Protein AF-A0A167TEV7-F1 (afdb_monomer_lite)

Radius of gyration: 37.81 Å; chains: 1; bounding box: 103×86×90 Å

Secondary structure (DSSP, 8-state):
-HHHHHHHHHHTSHHHHHHHHHHHHHHHHHHHHHSHHHHHHHHHTTTHHHHHHHHHH--SSHHHHHHHHHHHHHHHHHHHHHHHHHHHHHHTT-TT--HHHHHHHHHHHHHHHHHHHHHS-GGGHHHHHHHHHHHHHHHHHHHHHHHS--TT---SSHHHHHHHHHHHHHHHHHHHHHHTSS---HHHHHHHHHHHHHHHHHHHHHHHHHHHHHHHH--S----PPPTHHHHHHHHHHHHHHHHHHHHHHHHHGGGS--SSS---HHHHHHHHHHHHHHHHHHHHHHHHHHHS-HHHHHHHHHHH-TT-HHHHHHHHHHHHHHHHHHHHTPPEETTS-S-HHHHHHHHHHHHHTSTT--------HHHHTSHHHHHHHHHHHHHHHHHHHHHHHHHHHHHHH-EE--TTHHHHHHHHHTTS---SHHHHHHHHHHHHHHHHHHHHHHHHHHHHHHHHHHHHHHHHHHHHHHHHHSGGGGS-HHHHHHHHHHHHSSGGGTTTHHHHHHHH-HHHHHHHHH-GGGG-EEEEEPPP--------------------------HHHHHHHHHHHHHHHHHTTS-EEEEEES-S---HHHHHHHHHHGGGEEEEEEEEE-HHHHHHHHHHHHTS--TT--EEEEEESS-B---TTS-TT--TT--EEEEESB-GGGHHHHHTT-TT--EEEEEEEEE-SHHHHHHHHHHHHT-TT--EEEEEEEEE---TTPPPEE-TT--EEEEE-SS-GGGHHHHHHHEE-TT--EEEEE--SSS-----TT---B-TT--EEEE-SS----HHHHHHHHHH-TT-SEEEEEEEESS-TTTTTTT-TT--EEEEEEEE--SS---HHHHHHHHHHTT----EEEE-HHHHHSTT-HHHHHHTTTSEEEE----S--SS-------

Structure (mmCIF, N/CA/C/O backbone):
data_AF-A0A167TEV7-F1
#
_entry.id   AF-A0A167TEV7-F1
#
loop_
_atom_site.group_PDB
_atom_site.id
_atom_site.type_symbol
_atom_site.label_atom_id
_atom_site.label_alt_id
_atom_site.label_comp_id
_atom_site.label_asym_id
_atom_site.label_entity_id
_atom_site.label_seq_id
_atom_site.pdbx_PDB_ins_code
_atom_site.Cartn_x
_atom_site.Cartn_y
_atom_site.Cartn_z
_atom_site.occupancy
_atom_site.B_iso_or_equiv
_atom_site.auth_seq_id
_atom_site.auth_comp_id
_atom_site.auth_asym_id
_atom_site.auth_atom_id
_atom_site.pdbx_PDB_model_num
ATOM 1 N N . MET A 1 1 ? -13.419 39.883 -12.873 1.00 56.34 1 MET A N 1
ATOM 2 C CA . MET A 1 1 ? -12.266 40.357 -12.067 1.00 56.34 1 MET A CA 1
ATOM 3 C C . MET A 1 1 ? -11.709 39.266 -11.154 1.00 56.34 1 MET A C 1
ATOM 5 O O . MET A 1 1 ? -10.495 39.122 -11.140 1.00 56.34 1 MET A O 1
ATOM 9 N N . ASN A 1 2 ? -12.540 38.443 -10.498 1.00 74.56 2 ASN A N 1
ATOM 10 C CA . ASN A 1 2 ? -12.058 37.333 -9.655 1.00 74.56 2 ASN A CA 1
ATOM 11 C C . ASN A 1 2 ? -11.224 36.300 -10.434 1.00 74.56 2 ASN A C 1
ATOM 13 O O . ASN A 1 2 ? -10.130 35.980 -9.996 1.00 74.56 2 ASN A O 1
ATOM 17 N N . ASN A 1 3 ? -11.634 35.889 -11.641 1.00 79.00 3 ASN A N 1
ATOM 18 C CA . ASN A 1 3 ? -10.860 34.913 -12.432 1.00 79.00 3 ASN A CA 1
ATOM 19 C C . ASN A 1 3 ? -9.479 35.439 -12.858 1.00 79.00 3 ASN A C 1
ATOM 21 O O . ASN A 1 3 ? -8.510 34.694 -12.834 1.00 79.00 3 ASN A O 1
ATOM 25 N N . MET A 1 4 ? -9.354 36.732 -13.187 1.00 81.81 4 MET A N 1
ATOM 26 C CA . MET A 1 4 ? -8.047 37.344 -13.484 1.00 81.81 4 MET A CA 1
ATOM 27 C C . MET A 1 4 ? -7.171 37.455 -12.233 1.00 81.81 4 MET A C 1
ATOM 29 O O . MET A 1 4 ? -5.956 37.326 -12.329 1.00 81.81 4 MET A O 1
ATOM 33 N N . HIS A 1 5 ? -7.773 37.685 -11.063 1.00 84.69 5 HIS A N 1
ATOM 34 C CA . HIS A 1 5 ? -7.054 37.694 -9.793 1.00 84.69 5 HIS A CA 1
ATOM 35 C C . HIS A 1 5 ? -6.589 36.287 -9.395 1.00 84.69 5 HIS A C 1
ATOM 37 O O . HIS A 1 5 ? -5.429 36.129 -9.034 1.00 84.69 5 HIS A O 1
ATOM 43 N N . HIS A 1 6 ? -7.441 35.267 -9.542 1.00 84.00 6 HIS A N 1
ATOM 44 C CA . HIS A 1 6 ? -7.074 33.865 -9.333 1.00 84.00 6 HIS A CA 1
ATOM 45 C C . HIS A 1 6 ? -5.995 33.411 -10.316 1.00 84.00 6 HIS A C 1
ATOM 47 O O . HIS A 1 6 ? -5.009 32.834 -9.881 1.00 84.00 6 HIS A O 1
ATOM 53 N N . LEU A 1 7 ? -6.104 33.761 -11.603 1.00 84.50 7 LEU A N 1
ATOM 54 C CA . LEU A 1 7 ? -5.058 33.498 -12.596 1.00 84.50 7 LEU A CA 1
ATOM 55 C C . LEU A 1 7 ? -3.740 34.198 -12.226 1.00 84.50 7 LEU A C 1
ATOM 57 O O . LEU A 1 7 ? -2.669 33.618 -12.349 1.00 84.50 7 LEU A O 1
ATOM 61 N N . TRP A 1 8 ? -3.798 35.442 -11.744 1.00 85.06 8 TRP A N 1
ATOM 62 C CA . TRP A 1 8 ? -2.609 36.182 -11.317 1.00 85.06 8 TRP A CA 1
ATOM 63 C C . TRP A 1 8 ? -1.973 35.615 -10.041 1.00 85.06 8 TRP A C 1
ATOM 65 O O . TRP A 1 8 ? -0.748 35.590 -9.929 1.00 85.06 8 TRP A O 1
ATOM 75 N N . LEU A 1 9 ? -2.782 35.153 -9.084 1.00 83.56 9 LEU A N 1
ATOM 76 C CA . LEU A 1 9 ? -2.308 34.437 -7.900 1.00 83.56 9 LEU A CA 1
ATOM 77 C C . LEU A 1 9 ? -1.703 33.084 -8.289 1.00 83.56 9 LEU A C 1
ATOM 79 O O . LEU A 1 9 ? -0.619 32.755 -7.813 1.00 83.56 9 LEU A O 1
ATOM 83 N N . TRP A 1 10 ? -2.348 32.358 -9.205 1.00 86.25 10 TRP A N 1
ATOM 84 C CA . TRP A 1 10 ? -1.873 31.086 -9.742 1.00 86.25 10 TRP A CA 1
ATOM 85 C C . TRP A 1 10 ? -0.537 31.248 -10.473 1.00 86.25 10 TRP A C 1
ATOM 87 O O . TRP A 1 10 ? 0.411 30.544 -10.152 1.00 86.25 10 TRP A O 1
ATOM 97 N N . LEU A 1 11 ? -0.386 32.255 -11.343 1.00 82.50 11 LEU A N 1
ATOM 98 C CA . LEU A 1 11 ? 0.882 32.566 -12.027 1.00 82.50 11 LEU A CA 1
ATOM 99 C C . LEU A 1 11 ? 2.032 32.907 -11.066 1.00 82.50 11 LEU A C 1
ATOM 101 O O . LEU A 1 11 ? 3.195 32.840 -11.452 1.00 82.50 11 LEU A O 1
ATOM 105 N N . LYS A 1 12 ? 1.726 33.303 -9.826 1.00 81.06 12 LYS A N 1
ATOM 106 C CA . LYS A 1 12 ? 2.720 33.582 -8.780 1.00 81.06 12 LYS A CA 1
ATOM 107 C C . LYS A 1 12 ? 3.063 32.372 -7.914 1.00 81.06 12 LYS A C 1
ATOM 109 O O . LYS A 1 12 ? 3.957 32.490 -7.072 1.00 81.06 12 LYS A O 1
ATOM 114 N N . THR A 1 13 ? 2.375 31.246 -8.085 1.00 82.50 13 THR A N 1
ATOM 115 C CA . THR A 1 13 ? 2.728 29.998 -7.401 1.00 82.50 13 THR A CA 1
ATOM 116 C C . THR A 1 13 ? 4.097 29.506 -7.873 1.00 82.50 13 THR A C 1
ATOM 118 O O . THR A 1 13 ? 4.538 29.796 -8.989 1.00 82.50 13 THR A O 1
ATOM 121 N N . ALA A 1 14 ? 4.806 28.789 -6.997 1.00 77.88 14 ALA A N 1
ATOM 122 C CA . ALA A 1 14 ? 6.117 28.236 -7.330 1.00 77.88 14 ALA A CA 1
ATOM 123 C C . ALA A 1 14 ? 6.020 27.208 -8.472 1.00 77.88 14 ALA A C 1
ATOM 125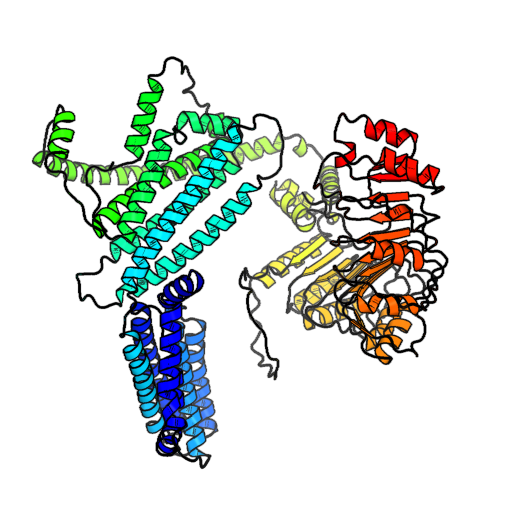 O O . ALA A 1 14 ? 6.886 27.196 -9.343 1.00 77.88 14 ALA A O 1
ATOM 126 N N . GLU A 1 15 ? 4.938 26.428 -8.497 1.00 83.56 15 GLU A N 1
ATOM 127 C CA . GLU A 1 15 ? 4.627 25.420 -9.515 1.00 83.56 15 GLU A CA 1
ATOM 128 C C . GLU A 1 15 ? 4.415 26.052 -10.895 1.00 83.56 15 GLU A C 1
ATOM 130 O O . GLU A 1 15 ? 5.124 25.712 -11.837 1.00 83.56 15 GLU A O 1
ATOM 135 N N . ALA A 1 16 ? 3.532 27.051 -11.021 1.00 85.88 16 ALA A N 1
ATOM 136 C CA . ALA A 1 16 ? 3.287 27.704 -12.310 1.00 85.88 16 ALA A CA 1
ATOM 137 C C . ALA A 1 16 ? 4.548 28.396 -12.860 1.00 85.88 16 ALA A C 1
ATOM 139 O O . ALA A 1 16 ? 4.860 28.302 -14.051 1.00 85.88 16 ALA A O 1
ATOM 140 N N . MET A 1 17 ? 5.314 29.064 -11.988 1.00 84.25 17 MET A N 1
ATOM 141 C CA . MET A 1 17 ? 6.595 29.668 -12.366 1.00 84.25 17 MET A CA 1
ATOM 142 C C . MET A 1 17 ? 7.632 28.623 -12.787 1.00 84.25 17 MET A C 1
ATOM 144 O O . MET A 1 17 ? 8.412 28.881 -13.706 1.00 84.25 17 MET A O 1
ATOM 148 N N . PHE A 1 18 ? 7.655 27.460 -12.136 1.00 87.62 18 PHE A N 1
ATOM 149 C CA . PHE A 1 18 ? 8.517 26.344 -12.509 1.00 87.62 18 PHE A CA 1
ATOM 150 C C . PHE A 1 18 ? 8.139 25.784 -13.884 1.00 87.62 18 PHE A C 1
ATOM 152 O O . PHE A 1 18 ? 9.013 25.681 -14.744 1.00 87.62 18 PHE A O 1
ATOM 159 N N . THR A 1 19 ? 6.854 25.535 -14.146 1.00 89.81 19 THR A N 1
ATOM 160 C CA . THR A 1 19 ? 6.368 25.046 -15.445 1.00 89.81 19 THR A CA 1
ATOM 161 C C . THR A 1 19 ? 6.716 26.011 -16.577 1.00 89.81 19 THR A C 1
ATOM 163 O O . THR A 1 19 ? 7.250 25.597 -17.605 1.00 89.81 19 THR A O 1
ATOM 166 N N . LEU A 1 20 ? 6.520 27.321 -16.382 1.00 89.25 20 LEU A N 1
ATOM 167 C CA . LEU A 1 20 ? 6.905 28.328 -17.379 1.00 89.25 20 LEU A CA 1
ATOM 168 C C . LEU A 1 20 ? 8.413 28.316 -17.674 1.00 89.25 20 LEU A C 1
ATOM 170 O O . LEU A 1 20 ? 8.819 28.405 -18.835 1.00 89.25 20 LEU A O 1
ATOM 174 N N . LYS A 1 21 ? 9.254 28.174 -16.642 1.00 89.31 21 LYS A N 1
ATOM 175 C CA . LYS A 1 21 ? 10.709 28.026 -16.804 1.00 89.31 21 LYS A CA 1
ATOM 176 C C . LYS A 1 21 ? 11.078 26.732 -17.531 1.00 89.31 21 LYS A C 1
ATOM 178 O O . LYS A 1 21 ? 11.963 26.758 -18.385 1.00 89.31 21 LYS A O 1
ATOM 183 N N . TYR A 1 22 ? 10.388 25.634 -17.229 1.00 91.44 22 TYR A N 1
ATOM 184 C CA . TYR A 1 22 ? 10.632 24.313 -17.814 1.00 91.44 22 TYR A CA 1
ATOM 185 C C . TYR A 1 22 ? 10.370 24.344 -19.317 1.00 91.44 22 TYR A C 1
ATOM 187 O O . TYR A 1 22 ? 11.212 23.945 -20.128 1.00 91.44 22 TYR A O 1
ATOM 195 N N . VAL A 1 23 ? 9.226 24.920 -19.689 1.00 93.06 23 VAL A N 1
ATOM 196 C CA . VAL A 1 23 ? 8.824 25.150 -21.075 1.00 93.06 23 VAL A CA 1
ATOM 197 C C . VAL A 1 23 ? 9.833 26.058 -21.782 1.00 93.06 23 VAL A C 1
ATOM 199 O O . VAL A 1 23 ? 10.303 25.728 -22.871 1.00 93.06 23 VAL A O 1
ATOM 202 N N . PHE A 1 24 ? 10.237 27.165 -21.153 1.00 93.06 24 PHE A N 1
ATOM 203 C CA . PHE A 1 24 ? 11.207 28.093 -21.734 1.00 93.06 24 PHE A CA 1
ATOM 204 C C . PHE A 1 24 ? 12.566 27.436 -22.028 1.00 93.06 24 PHE A C 1
ATOM 206 O O . PHE A 1 24 ? 13.077 27.580 -23.139 1.00 93.06 24 PHE A O 1
ATOM 213 N N . VAL A 1 25 ? 13.144 26.693 -21.074 1.00 93.00 25 VAL A N 1
ATOM 214 C CA . VAL A 1 25 ? 14.423 25.973 -21.267 1.00 93.00 25 VAL A CA 1
ATOM 215 C C . VAL A 1 25 ? 14.305 24.943 -22.383 1.00 93.00 25 VAL A C 1
ATOM 217 O O . VAL A 1 25 ? 15.200 24.848 -23.226 1.00 93.00 25 VAL A O 1
ATOM 220 N N . SER A 1 26 ? 13.194 24.204 -22.408 1.00 93.38 26 SER A N 1
ATOM 221 C CA . SER A 1 26 ? 12.933 23.176 -23.416 1.00 93.38 26 SER A CA 1
ATOM 222 C C . SER A 1 26 ? 12.917 23.783 -24.817 1.00 93.38 26 SER A C 1
ATOM 224 O O . SER A 1 26 ? 13.667 23.342 -25.687 1.00 93.38 26 SER A O 1
ATOM 226 N N . PHE A 1 27 ? 12.164 24.869 -25.023 1.00 94.12 27 PHE A N 1
ATOM 227 C CA . PHE A 1 27 ? 12.152 25.577 -26.303 1.00 94.12 27 PHE A CA 1
ATOM 228 C C . PHE A 1 27 ? 13.515 26.186 -26.649 1.00 94.12 27 PHE A C 1
ATOM 230 O O . PHE A 1 27 ? 13.958 26.069 -27.791 1.00 94.12 27 PHE A O 1
ATOM 237 N N . ALA A 1 28 ? 14.209 26.796 -25.686 1.00 92.69 28 ALA A N 1
ATOM 238 C CA . ALA A 1 28 ? 15.510 27.422 -25.918 1.00 92.69 28 ALA A CA 1
ATOM 239 C C . ALA A 1 28 ? 16.576 26.418 -26.392 1.00 92.69 28 ALA A C 1
ATOM 241 O O . ALA A 1 28 ? 17.343 26.727 -27.305 1.00 92.69 28 ALA A O 1
ATOM 242 N N . LEU A 1 29 ? 16.610 25.214 -25.809 1.00 92.06 29 LEU A N 1
ATOM 243 C CA . LEU A 1 29 ? 17.547 24.152 -26.195 1.00 92.06 29 LEU A CA 1
ATOM 244 C C . LEU A 1 29 ? 17.090 23.355 -27.421 1.00 92.06 29 LEU A C 1
ATOM 246 O O . LEU A 1 29 ? 17.926 22.757 -28.098 1.00 92.06 29 LEU A O 1
ATOM 250 N N . TRP A 1 30 ? 15.795 23.360 -27.734 1.00 94.38 30 TRP A N 1
ATOM 251 C CA . TRP A 1 30 ? 15.244 22.696 -28.913 1.00 94.38 30 TRP A CA 1
ATOM 252 C C . TRP A 1 30 ? 15.370 23.534 -30.193 1.00 94.38 30 TRP A C 1
ATOM 254 O O . TRP A 1 30 ? 15.680 22.984 -31.248 1.00 94.38 30 TRP A O 1
ATOM 264 N N . LEU A 1 31 ? 15.202 24.860 -30.118 1.00 93.81 31 LEU A N 1
ATOM 265 C CA . LEU A 1 31 ? 15.232 25.785 -31.266 1.00 93.81 31 LEU A CA 1
ATOM 266 C C . LEU A 1 31 ? 16.413 25.583 -32.244 1.00 93.81 31 LEU A C 1
ATOM 268 O O . LEU A 1 31 ? 16.182 25.623 -33.457 1.00 93.81 31 LEU A O 1
ATOM 272 N N . PRO A 1 32 ? 17.662 25.322 -31.793 1.00 93.06 32 PRO A N 1
ATOM 273 C CA . PRO A 1 32 ? 18.781 25.071 -32.700 1.00 93.06 32 PRO A CA 1
ATOM 274 C C . PRO A 1 32 ? 18.592 23.868 -33.634 1.00 93.06 32 PRO A C 1
ATOM 276 O O . PRO A 1 32 ? 19.215 23.851 -34.696 1.00 93.06 32 PRO A O 1
ATOM 279 N N . SER A 1 33 ? 17.745 22.896 -33.273 1.00 91.12 33 SER A N 1
ATOM 280 C CA . SER A 1 33 ? 17.428 21.726 -34.107 1.00 91.12 33 SER A CA 1
ATOM 281 C C . SER A 1 33 ? 16.562 22.071 -35.324 1.00 91.12 33 SER A C 1
ATOM 283 O O . SER A 1 33 ? 16.681 21.426 -36.362 1.00 91.12 33 SER A O 1
ATOM 285 N N . VAL A 1 34 ? 15.741 23.123 -35.225 1.00 93.62 34 VAL A N 1
ATOM 286 C CA . VAL A 1 34 ? 14.742 23.497 -36.242 1.00 93.62 34 VAL A CA 1
ATOM 287 C C . VAL A 1 34 ? 15.304 24.495 -37.252 1.00 93.62 34 VAL A C 1
ATOM 289 O O . VAL A 1 34 ? 14.965 24.465 -38.436 1.00 93.62 34 VAL A O 1
ATOM 292 N N . PHE A 1 35 ? 16.181 25.405 -36.818 1.00 93.38 35 PHE A N 1
ATOM 293 C CA . PHE A 1 35 ? 16.745 26.400 -37.726 1.00 93.38 35 PHE A CA 1
ATOM 294 C C . PHE A 1 35 ? 17.768 25.772 -38.676 1.00 93.38 35 PHE A C 1
ATOM 296 O O . PHE A 1 35 ? 18.812 25.285 -38.250 1.00 93.38 35 PHE A O 1
ATOM 303 N N . TYR A 1 36 ? 17.530 25.897 -39.985 1.00 90.06 36 TYR A N 1
ATOM 304 C CA . TYR A 1 36 ? 18.370 25.320 -41.047 1.00 90.06 36 TYR A CA 1
ATOM 305 C C . TYR A 1 36 ? 19.882 25.574 -40.875 1.00 90.06 36 TYR A C 1
ATOM 307 O O . TYR A 1 36 ? 20.698 24.700 -41.151 1.00 90.06 36 TYR A O 1
ATOM 315 N N . LYS A 1 37 ? 20.275 26.759 -40.380 1.00 92.69 37 LYS A N 1
ATOM 316 C CA . LYS A 1 37 ? 21.691 27.128 -40.183 1.00 92.69 37 LYS A CA 1
ATOM 317 C C . LYS A 1 37 ? 22.358 26.448 -38.980 1.00 92.69 37 LYS A C 1
ATOM 319 O O . LYS A 1 37 ? 23.577 26.321 -38.979 1.00 92.69 37 LYS A O 1
ATOM 324 N N . THR A 1 38 ? 21.596 26.051 -37.962 1.00 92.19 38 THR A N 1
ATOM 325 C CA . THR A 1 38 ? 22.115 25.449 -36.719 1.00 92.19 38 THR A CA 1
ATOM 326 C C . THR A 1 38 ? 21.784 23.963 -36.593 1.00 92.19 38 THR A C 1
ATOM 328 O O . THR A 1 38 ? 22.459 23.267 -35.837 1.00 92.19 38 THR A O 1
ATOM 331 N N . ALA A 1 39 ? 20.819 23.459 -37.369 1.00 88.94 39 ALA A N 1
ATOM 332 C CA . ALA A 1 39 ? 20.361 22.073 -37.329 1.00 88.94 39 ALA A CA 1
ATOM 333 C C . ALA A 1 39 ? 21.509 21.077 -37.545 1.00 88.94 39 ALA A C 1
ATOM 335 O O . ALA A 1 39 ? 21.664 20.135 -36.773 1.00 88.94 39 ALA A O 1
ATOM 336 N N . HIS A 1 40 ? 22.384 21.328 -38.528 1.00 88.56 40 HIS A N 1
ATOM 337 C CA . HIS A 1 40 ? 23.545 20.466 -38.777 1.00 88.56 40 HIS A CA 1
ATOM 338 C C . HIS A 1 40 ? 24.451 20.338 -37.541 1.00 88.56 40 HIS A C 1
ATOM 340 O O . HIS A 1 40 ? 24.866 19.236 -37.197 1.00 88.56 40 HIS A O 1
ATOM 346 N N . PHE A 1 41 ? 24.736 21.447 -36.847 1.00 88.88 41 PHE A N 1
ATOM 347 C CA . PHE A 1 41 ? 25.534 21.425 -35.617 1.00 88.88 41 PHE A CA 1
ATOM 348 C C . PHE A 1 41 ? 24.829 20.640 -34.502 1.00 88.88 41 PHE A C 1
ATOM 350 O O . PHE A 1 41 ? 25.451 19.802 -33.855 1.00 88.88 41 PHE A O 1
ATOM 357 N N . TYR A 1 42 ? 23.525 20.863 -34.321 1.00 90.31 42 TYR A N 1
ATOM 358 C CA . TYR A 1 42 ? 22.730 20.178 -33.304 1.00 90.31 42 TYR A CA 1
ATOM 359 C C . TYR A 1 42 ? 22.721 18.654 -33.493 1.00 90.31 42 TYR A C 1
ATOM 361 O O . TYR A 1 42 ? 22.939 17.916 -32.533 1.00 90.31 42 TYR A O 1
ATOM 369 N N . TYR A 1 43 ? 22.511 18.168 -34.720 1.00 87.50 43 TYR A N 1
ATOM 370 C CA . TYR A 1 43 ? 22.498 16.729 -35.004 1.00 87.50 43 TYR A CA 1
ATOM 371 C C . TYR A 1 43 ? 23.897 16.102 -34.978 1.00 87.50 43 TYR A C 1
ATOM 373 O O . TYR A 1 43 ? 24.037 14.976 -34.496 1.00 87.50 43 TYR A O 1
ATOM 381 N N . ALA A 1 44 ? 24.929 16.824 -35.433 1.00 84.62 44 ALA A N 1
ATOM 382 C CA . ALA A 1 44 ? 26.311 16.346 -35.409 1.00 84.62 44 ALA A CA 1
ATOM 383 C C . ALA A 1 44 ? 26.857 16.183 -33.980 1.00 84.62 44 ALA A C 1
ATOM 385 O O . ALA A 1 44 ? 27.541 15.207 -33.692 1.00 84.62 44 ALA A O 1
ATOM 386 N N . GLU A 1 45 ? 26.523 17.103 -33.072 1.00 85.94 45 GLU A N 1
ATOM 387 C CA . GLU A 1 45 ? 26.963 17.052 -31.670 1.00 85.94 45 GLU A CA 1
ATOM 388 C C . GLU A 1 45 ? 25.914 16.441 -30.726 1.00 85.94 45 GLU A C 1
ATOM 390 O O . GLU A 1 45 ? 26.046 16.538 -29.510 1.00 85.94 45 GLU A O 1
ATOM 395 N N . LYS A 1 46 ? 24.865 15.802 -31.265 1.00 87.12 46 LYS A N 1
ATOM 396 C CA . LYS A 1 46 ? 23.792 15.144 -30.492 1.00 87.12 46 LYS A CA 1
ATOM 397 C C . LYS A 1 46 ? 23.188 16.051 -29.403 1.00 87.12 46 LYS A C 1
ATOM 399 O O . LYS A 1 46 ? 22.969 15.623 -28.268 1.00 87.12 46 LYS A O 1
ATOM 404 N N . GLY A 1 47 ? 22.865 17.293 -29.769 1.00 87.56 47 GLY A N 1
ATOM 405 C CA . GLY A 1 47 ? 22.350 18.339 -28.875 1.00 87.56 47 GLY A CA 1
ATOM 406 C C . GLY A 1 47 ? 21.070 17.979 -28.107 1.00 87.56 47 GLY A C 1
ATOM 407 O O . GLY A 1 47 ? 20.795 18.590 -27.076 1.00 87.56 47 GLY A O 1
ATOM 408 N N . LEU A 1 48 ? 20.336 16.945 -28.538 1.00 90.56 48 LEU A N 1
ATOM 409 C CA . LEU A 1 48 ? 19.194 16.373 -27.813 1.00 90.56 48 LEU A CA 1
ATOM 410 C C . LEU A 1 48 ? 19.554 15.984 -26.376 1.00 90.56 48 LEU A C 1
ATOM 412 O O . LEU A 1 48 ? 18.777 16.223 -25.457 1.00 90.56 48 LEU A O 1
ATOM 416 N N . TRP A 1 49 ? 20.759 15.460 -26.152 1.00 88.44 49 TRP A N 1
ATOM 417 C CA . TRP A 1 49 ? 21.187 15.091 -24.806 1.00 88.44 49 TRP A CA 1
ATOM 418 C C . TRP A 1 49 ? 21.360 16.301 -23.891 1.00 88.44 49 TRP A C 1
ATOM 420 O O . TRP A 1 49 ? 21.064 16.191 -22.709 1.00 88.44 49 TRP A O 1
ATOM 430 N N . ALA A 1 50 ? 21.757 17.470 -24.405 1.00 92.06 50 ALA A N 1
ATOM 431 C CA . ALA A 1 50 ? 21.785 18.684 -23.586 1.00 92.06 50 ALA A CA 1
ATOM 432 C C . ALA A 1 50 ? 20.370 19.109 -23.151 1.00 92.06 50 ALA A C 1
ATOM 434 O O . ALA A 1 50 ? 20.198 19.571 -22.025 1.00 92.06 50 ALA A O 1
ATOM 435 N N . LEU A 1 51 ? 19.357 18.905 -24.002 1.00 93.44 51 LEU A N 1
ATOM 436 C CA . LEU A 1 51 ? 17.952 19.154 -23.666 1.00 93.44 51 LEU A CA 1
ATOM 437 C C . LEU A 1 51 ? 17.450 18.184 -22.590 1.00 93.44 51 LEU A C 1
ATOM 439 O O . LEU A 1 51 ? 16.957 18.642 -21.560 1.00 93.44 51 LEU A O 1
ATOM 443 N N . ILE A 1 52 ? 17.656 16.874 -22.781 1.00 91.00 52 ILE A N 1
ATOM 444 C CA . ILE A 1 52 ? 17.294 15.839 -21.793 1.00 91.00 52 ILE A CA 1
ATOM 445 C C . ILE A 1 52 ? 17.962 16.146 -20.448 1.00 91.00 52 ILE A C 1
ATOM 447 O O . ILE A 1 52 ? 17.336 16.079 -19.390 1.00 91.00 52 ILE A O 1
ATOM 451 N N . MET A 1 53 ? 19.236 16.545 -20.476 1.00 91.06 53 MET A N 1
ATOM 452 C CA . MET A 1 53 ? 19.973 16.886 -19.264 1.00 91.06 53 MET A CA 1
ATOM 453 C C . MET A 1 53 ? 19.452 18.150 -18.586 1.00 91.06 53 MET A C 1
ATOM 455 O O . MET A 1 53 ? 19.406 18.191 -17.359 1.00 91.06 53 MET A O 1
ATOM 459 N N . ALA A 1 54 ? 19.034 19.168 -19.335 1.00 92.31 54 ALA A N 1
ATOM 460 C CA . ALA A 1 54 ? 18.465 20.374 -18.745 1.00 92.31 54 ALA A CA 1
ATOM 461 C C . ALA A 1 54 ? 17.114 20.110 -18.071 1.00 92.31 54 ALA A C 1
ATOM 463 O O . ALA A 1 54 ? 16.901 20.565 -16.947 1.00 92.31 54 ALA A O 1
ATOM 464 N N . GLN A 1 55 ? 16.248 19.338 -18.732 1.00 91.00 55 GLN A N 1
ATOM 465 C CA . GLN A 1 55 ? 14.922 18.961 -18.243 1.00 91.00 55 GLN A CA 1
ATOM 466 C C . GLN A 1 55 ? 15.005 18.107 -16.986 1.00 91.00 55 GLN A C 1
ATOM 468 O O . GLN A 1 55 ? 14.435 18.450 -15.956 1.00 91.00 55 GLN A O 1
ATOM 473 N N . THR A 1 56 ? 15.781 17.028 -17.049 1.00 88.12 56 THR A N 1
ATOM 474 C CA . THR A 1 56 ? 15.892 16.104 -15.922 1.00 88.12 56 THR A CA 1
ATOM 475 C C . THR A 1 56 ? 16.596 16.743 -14.721 1.00 88.12 56 THR A C 1
ATOM 477 O O . THR A 1 56 ? 16.372 16.300 -13.604 1.00 88.12 56 THR A O 1
ATOM 480 N N . THR A 1 57 ? 17.462 17.751 -14.913 1.00 87.00 57 THR A N 1
ATOM 481 C CA . THR A 1 57 ? 18.219 18.403 -13.817 1.00 87.00 57 THR A CA 1
ATOM 482 C C . THR A 1 57 ? 17.456 19.574 -13.189 1.00 87.00 57 THR A C 1
ATOM 484 O O . THR A 1 57 ? 17.884 20.114 -12.169 1.00 87.00 57 THR A O 1
ATOM 487 N N . MET A 1 58 ? 16.338 20.000 -13.782 1.00 87.44 58 MET A N 1
ATOM 488 C CA . MET A 1 58 ? 15.554 21.111 -13.254 1.00 87.44 58 MET A CA 1
ATOM 489 C C . MET A 1 58 ? 14.716 20.661 -12.058 1.00 87.44 58 MET A C 1
ATOM 491 O O . MET A 1 58 ? 14.045 19.639 -12.119 1.00 87.44 58 MET A O 1
ATOM 495 N N . ASN A 1 59 ? 14.739 21.440 -10.979 1.00 87.12 59 ASN A N 1
ATOM 496 C CA . ASN A 1 59 ? 13.941 21.181 -9.783 1.00 87.12 59 ASN A CA 1
ATOM 497 C C . ASN A 1 59 ? 13.364 22.502 -9.241 1.00 87.12 59 ASN A C 1
ATOM 499 O O . ASN A 1 59 ? 13.898 23.568 -9.552 1.00 87.12 59 ASN A O 1
ATOM 503 N N . ILE A 1 60 ? 12.270 22.444 -8.475 1.00 85.56 60 ILE A N 1
ATOM 504 C CA . ILE A 1 60 ? 11.518 23.609 -7.974 1.00 85.56 60 ILE A CA 1
ATOM 505 C C . ILE A 1 60 ? 12.319 24.389 -6.927 1.00 85.56 60 ILE A C 1
ATOM 507 O O . ILE A 1 60 ? 12.193 25.612 -6.846 1.00 85.56 60 ILE A O 1
ATOM 511 N N . TYR A 1 61 ? 13.157 23.727 -6.129 1.00 84.06 61 TYR A N 1
ATOM 512 C CA . TYR A 1 61 ? 13.961 24.379 -5.094 1.00 84.06 61 TYR A CA 1
ATOM 513 C C . TYR A 1 61 ? 15.437 24.464 -5.485 1.00 84.06 61 TYR A C 1
ATOM 515 O O . TYR A 1 61 ? 16.030 23.519 -6.005 1.00 84.06 61 TYR A O 1
ATOM 523 N N . ALA A 1 62 ? 16.056 25.613 -5.195 1.00 82.19 62 ALA A N 1
ATOM 524 C CA . ALA A 1 62 ? 17.457 25.859 -5.537 1.00 82.19 62 ALA A CA 1
ATOM 525 C C . ALA A 1 62 ? 18.436 24.915 -4.809 1.00 82.19 62 ALA A C 1
ATOM 527 O O . ALA A 1 62 ? 19.449 24.528 -5.389 1.00 82.19 62 ALA A O 1
ATOM 528 N N . SER A 1 63 ? 18.142 24.530 -3.560 1.00 82.06 63 SER A N 1
ATOM 529 C CA . SER A 1 63 ? 18.927 23.549 -2.792 1.00 82.06 63 SER A CA 1
ATOM 530 C C . SER A 1 63 ? 19.000 22.203 -3.507 1.00 82.06 63 SER A C 1
ATOM 532 O O . SER A 1 63 ? 20.083 21.657 -3.720 1.00 82.06 63 SER A O 1
ATOM 534 N N . ASP A 1 64 ? 17.841 21.718 -3.940 1.00 84.25 64 ASP A N 1
ATOM 535 C CA . ASP A 1 64 ? 17.675 20.394 -4.524 1.00 84.25 64 ASP A CA 1
ATOM 536 C C . ASP A 1 64 ? 18.288 20.361 -5.916 1.00 84.25 64 ASP A C 1
ATOM 538 O O . ASP A 1 64 ? 18.903 19.373 -6.307 1.00 84.25 64 ASP A O 1
ATOM 542 N N . GLN A 1 65 ? 18.181 21.463 -6.660 1.00 85.94 65 GLN A N 1
ATOM 543 C CA . GLN A 1 65 ? 18.843 21.609 -7.947 1.00 85.94 65 GLN A CA 1
ATOM 544 C C . GLN A 1 65 ? 20.374 21.591 -7.816 1.00 85.94 65 GLN A C 1
ATOM 546 O O . GLN A 1 65 ? 21.039 20.943 -8.621 1.00 85.94 65 GLN A O 1
ATOM 551 N N . ILE A 1 66 ? 20.951 22.263 -6.810 1.00 86.19 66 ILE A N 1
ATOM 552 C CA . ILE A 1 66 ? 22.407 22.253 -6.573 1.00 86.19 66 ILE A CA 1
ATOM 553 C C . ILE A 1 66 ? 22.879 20.845 -6.203 1.00 86.19 66 ILE A C 1
ATOM 555 O O . ILE A 1 66 ? 23.871 20.366 -6.755 1.00 86.19 66 ILE A O 1
ATOM 559 N N . PHE A 1 67 ? 22.164 20.167 -5.304 1.00 86.50 67 PHE A N 1
ATOM 560 C CA . PHE A 1 67 ? 22.481 18.792 -4.930 1.00 86.50 67 PHE A CA 1
ATOM 561 C C . PHE A 1 67 ? 22.393 17.842 -6.134 1.00 86.50 67 PHE A C 1
ATOM 563 O O . PHE A 1 67 ? 23.352 17.123 -6.429 1.00 86.50 67 PHE A O 1
ATOM 570 N N . ASN A 1 68 ? 21.292 17.906 -6.891 1.00 86.19 68 ASN A N 1
ATOM 571 C CA . ASN A 1 68 ? 21.097 17.100 -8.095 1.00 86.19 68 ASN A CA 1
ATOM 572 C C . ASN A 1 68 ? 22.161 17.387 -9.159 1.00 86.19 68 ASN A C 1
ATOM 574 O O . ASN A 1 68 ? 22.649 16.465 -9.806 1.00 86.19 68 ASN A O 1
ATOM 578 N N . TYR A 1 69 ? 22.573 18.642 -9.320 1.00 87.62 69 TYR A N 1
ATOM 579 C CA . TYR A 1 69 ? 23.666 19.001 -10.215 1.00 87.62 69 TYR A CA 1
ATOM 580 C C . TYR A 1 69 ? 24.976 18.300 -9.830 1.00 87.62 69 TYR A C 1
ATOM 582 O O . TYR A 1 69 ? 25.622 17.686 -10.681 1.00 87.62 69 TYR A O 1
ATOM 590 N N . VAL A 1 70 ? 25.349 18.342 -8.547 1.00 89.25 70 VAL A N 1
ATOM 591 C CA . VAL A 1 70 ? 26.578 17.710 -8.046 1.00 89.25 70 VAL A CA 1
ATOM 592 C C . VAL A 1 70 ? 26.521 16.193 -8.212 1.00 89.25 70 VAL A C 1
ATOM 594 O O . VAL A 1 70 ? 27.460 15.613 -8.761 1.00 89.25 70 VAL A O 1
ATOM 597 N N . ILE A 1 71 ? 25.427 15.543 -7.798 1.00 90.06 71 ILE A N 1
ATOM 598 C CA . ILE A 1 71 ? 25.331 14.078 -7.854 1.00 90.06 71 ILE A CA 1
ATOM 599 C C . ILE A 1 71 ? 25.328 13.560 -9.295 1.00 90.06 71 ILE A C 1
ATOM 601 O O . ILE A 1 71 ? 25.959 12.548 -9.596 1.00 90.06 71 ILE A O 1
ATOM 605 N N . ARG A 1 72 ? 24.697 14.295 -10.217 1.00 89.81 72 ARG A N 1
ATOM 606 C CA . ARG A 1 72 ? 24.676 13.971 -11.648 1.00 89.81 72 ARG A CA 1
ATOM 607 C C . ARG A 1 72 ? 26.024 14.184 -12.308 1.00 89.81 72 ARG A C 1
ATOM 609 O O . ARG A 1 72 ? 26.413 13.378 -13.151 1.00 89.81 72 ARG A O 1
ATOM 616 N N . LEU A 1 73 ? 26.755 15.230 -11.924 1.00 90.81 73 LEU A N 1
ATOM 617 C CA . LEU A 1 73 ? 28.110 15.454 -12.416 1.00 90.81 73 LEU A CA 1
ATOM 618 C C . LEU A 1 73 ? 29.042 14.323 -11.962 1.00 90.81 73 LEU A C 1
ATOM 620 O O . LEU A 1 73 ? 29.760 13.764 -12.788 1.00 90.81 73 LEU A O 1
ATOM 624 N N . ILE A 1 74 ? 28.980 13.935 -10.682 1.00 93.00 74 ILE A N 1
ATOM 625 C CA . ILE A 1 74 ? 29.755 12.810 -10.134 1.00 93.00 74 ILE A CA 1
ATOM 626 C C . ILE A 1 74 ? 29.379 11.503 -10.839 1.00 93.00 74 ILE A C 1
ATOM 628 O O . ILE A 1 74 ? 30.264 10.796 -11.318 1.00 93.00 74 ILE A O 1
ATOM 632 N N . GLY A 1 75 ? 28.081 11.210 -10.961 1.00 92.62 75 GLY A N 1
ATOM 633 C CA . GLY A 1 75 ? 27.577 10.017 -11.638 1.00 92.62 75 GLY A CA 1
ATOM 634 C C . GLY A 1 75 ? 27.997 9.947 -13.105 1.00 92.62 75 GLY A C 1
ATOM 635 O O . GLY A 1 75 ? 28.479 8.913 -13.557 1.00 92.62 75 GLY A O 1
ATOM 636 N N . SER A 1 76 ? 27.921 11.064 -13.834 1.00 93.00 76 SER A N 1
ATOM 637 C CA . SER A 1 76 ? 28.344 11.139 -15.240 1.00 93.00 76 SER A CA 1
ATOM 638 C C . SER A 1 76 ? 29.848 10.942 -15.400 1.00 93.00 76 SER A C 1
ATOM 640 O O . SER A 1 76 ? 30.272 10.232 -16.307 1.00 93.00 76 SER A O 1
ATOM 642 N N . VAL A 1 77 ? 30.667 11.540 -14.527 1.00 95.12 77 VAL A N 1
ATOM 643 C CA . VAL A 1 77 ? 32.127 11.348 -14.541 1.00 95.12 77 VAL A CA 1
ATOM 644 C C . VAL A 1 77 ? 32.481 9.899 -14.205 1.00 95.12 77 VAL A C 1
ATOM 646 O O . VAL A 1 77 ? 33.289 9.299 -14.910 1.00 95.12 77 VAL A O 1
ATOM 649 N N . GLY A 1 78 ? 31.842 9.312 -13.189 1.00 94.69 78 GLY A N 1
ATOM 650 C CA . GLY A 1 78 ? 32.016 7.904 -12.825 1.00 94.69 78 GLY A CA 1
ATOM 651 C C . GLY A 1 78 ? 31.625 6.961 -13.964 1.00 94.69 78 GLY A C 1
ATOM 652 O O . GLY A 1 78 ? 32.435 6.141 -14.389 1.00 94.69 78 GLY A O 1
ATOM 653 N N . GLY A 1 79 ? 30.431 7.144 -14.530 1.00 94.44 79 GLY A N 1
ATOM 654 C CA . GLY A 1 79 ? 29.949 6.392 -15.689 1.00 94.44 79 GLY A CA 1
ATOM 655 C C . GLY A 1 79 ? 30.840 6.559 -16.919 1.00 94.44 79 GLY A C 1
ATOM 656 O O . GLY A 1 79 ? 31.082 5.590 -17.634 1.00 94.44 79 GLY A O 1
ATOM 657 N N . ALA A 1 80 ? 31.400 7.753 -17.140 1.00 94.94 80 ALA A N 1
ATOM 658 C CA . ALA A 1 80 ? 32.328 8.001 -18.238 1.00 94.94 80 ALA A CA 1
ATOM 659 C C . ALA A 1 80 ? 33.659 7.265 -18.069 1.00 94.94 80 ALA A C 1
ATOM 661 O O . ALA A 1 80 ? 34.154 6.668 -19.024 1.00 94.94 80 ALA A O 1
ATOM 662 N N . ILE A 1 81 ? 34.224 7.271 -16.860 1.00 95.31 81 ILE A N 1
ATOM 663 C CA . ILE A 1 81 ? 35.457 6.539 -16.550 1.00 95.31 81 ILE A CA 1
ATOM 664 C C . ILE A 1 81 ? 35.228 5.037 -16.719 1.00 95.31 81 ILE A C 1
ATOM 666 O O . ILE A 1 81 ? 35.987 4.390 -17.438 1.00 95.31 81 ILE A O 1
ATOM 670 N N . ILE A 1 82 ? 34.170 4.493 -16.111 1.00 94.75 82 ILE A N 1
ATOM 671 C CA . ILE A 1 82 ? 33.851 3.063 -16.207 1.00 94.75 82 ILE A CA 1
ATOM 672 C C . ILE A 1 82 ? 33.577 2.692 -17.670 1.00 94.75 82 ILE A C 1
ATOM 674 O O . ILE A 1 82 ? 34.140 1.718 -18.153 1.00 94.75 82 ILE A O 1
ATOM 678 N N . GLY A 1 83 ? 32.811 3.500 -18.412 1.00 94.31 83 GLY A N 1
ATOM 679 C CA . GLY A 1 83 ? 32.489 3.244 -19.821 1.00 94.31 83 GLY A CA 1
ATOM 680 C C . GLY A 1 83 ? 33.723 3.218 -20.720 1.00 94.31 83 GLY A C 1
ATOM 681 O O . GLY A 1 83 ? 33.856 2.337 -21.567 1.00 94.31 83 GLY A O 1
ATOM 682 N N . LEU A 1 84 ? 34.674 4.132 -20.499 1.00 93.31 84 LEU A N 1
ATOM 683 C CA . LEU A 1 84 ? 35.955 4.125 -21.209 1.00 93.31 84 LEU A CA 1
ATOM 684 C C . LEU A 1 84 ? 36.794 2.895 -20.865 1.00 93.31 84 LEU A C 1
ATOM 686 O O . LEU A 1 84 ? 37.379 2.291 -21.762 1.00 93.31 84 LEU A O 1
ATOM 690 N N . VAL A 1 85 ? 36.846 2.511 -19.589 1.00 93.38 85 VAL A N 1
ATOM 691 C CA . VAL A 1 85 ? 37.561 1.308 -19.148 1.00 93.38 85 VAL A CA 1
ATOM 692 C C . VAL A 1 85 ? 36.945 0.059 -19.786 1.00 93.38 85 VAL A C 1
ATOM 694 O O . VAL A 1 85 ? 37.674 -0.732 -20.384 1.00 93.38 85 VAL A O 1
ATOM 697 N N . THR A 1 86 ? 35.617 -0.089 -19.752 1.00 92.88 86 THR A N 1
ATOM 698 C CA . THR A 1 86 ? 34.902 -1.207 -20.388 1.00 92.88 86 THR A CA 1
ATOM 699 C C . THR A 1 86 ? 35.157 -1.255 -21.898 1.00 92.88 86 THR A C 1
ATOM 701 O O . THR A 1 86 ? 35.447 -2.330 -22.434 1.00 92.88 86 THR A O 1
ATOM 704 N N . TRP A 1 87 ? 35.125 -0.098 -22.573 1.00 91.62 87 TRP A N 1
ATOM 705 C CA . TRP A 1 87 ? 35.401 0.010 -24.006 1.00 91.62 87 TRP A CA 1
ATOM 706 C C . TRP A 1 87 ? 36.833 -0.408 -24.353 1.00 91.62 87 TRP A C 1
ATOM 708 O O . TRP A 1 87 ? 37.025 -1.281 -25.198 1.00 91.62 87 TRP A O 1
ATOM 718 N N . TYR A 1 88 ? 37.852 0.176 -23.714 1.00 90.06 88 TYR A N 1
ATOM 719 C CA . TYR A 1 88 ? 39.253 -0.091 -24.064 1.00 90.06 88 TYR A CA 1
ATOM 720 C C . TYR A 1 88 ? 39.726 -1.491 -23.652 1.00 90.06 88 TYR A C 1
ATOM 722 O O . TYR A 1 88 ? 40.564 -2.066 -24.346 1.00 90.06 88 TYR A O 1
ATOM 730 N N . ILE A 1 89 ? 39.168 -2.081 -22.588 1.00 90.00 89 ILE A N 1
ATOM 731 C CA . ILE A 1 89 ? 39.433 -3.487 -22.234 1.00 90.00 89 ILE A CA 1
ATOM 732 C C . ILE A 1 89 ? 38.857 -4.433 -23.298 1.00 90.00 89 ILE A C 1
ATOM 734 O O . ILE A 1 89 ? 39.534 -5.378 -23.695 1.00 90.00 89 ILE A O 1
ATOM 738 N N . GLY A 1 90 ? 37.641 -4.172 -23.790 1.00 85.56 90 GLY A N 1
ATOM 739 C CA . GLY A 1 90 ? 36.986 -5.033 -24.781 1.00 85.56 90 GLY A CA 1
ATOM 740 C C . GLY A 1 90 ? 37.490 -4.854 -26.219 1.00 85.56 90 GLY A C 1
ATOM 741 O O . GLY A 1 90 ? 37.503 -5.807 -26.998 1.00 85.56 90 GLY A O 1
ATOM 742 N N . SER A 1 91 ? 37.929 -3.645 -26.581 1.00 83.00 91 SER A N 1
ATOM 743 C CA . SER A 1 91 ? 38.391 -3.299 -27.938 1.00 83.00 91 SER A CA 1
ATOM 744 C C . SER A 1 91 ? 39.912 -3.384 -28.136 1.00 83.00 91 SER A C 1
ATOM 746 O O . SER A 1 91 ? 40.376 -3.543 -29.269 1.00 83.00 91 SER A O 1
ATOM 748 N N . GLY A 1 92 ? 40.703 -3.331 -27.059 1.00 75.19 92 GLY A N 1
ATOM 749 C CA . GLY A 1 92 ? 42.164 -3.330 -27.131 1.00 75.19 92 GLY A CA 1
ATOM 750 C C . GLY A 1 92 ? 42.714 -2.120 -27.900 1.00 75.19 92 GLY A C 1
ATOM 751 O O . GLY A 1 92 ? 42.238 -0.998 -27.755 1.00 75.19 92 GLY A O 1
ATOM 752 N N . SER A 1 93 ? 43.749 -2.332 -28.721 1.00 66.00 93 SER A N 1
ATOM 753 C CA . SER A 1 93 ? 44.365 -1.275 -29.549 1.00 66.00 93 SER A CA 1
ATOM 754 C C . SER A 1 93 ? 43.635 -1.008 -30.872 1.00 66.00 93 SER A C 1
ATOM 756 O O . SER A 1 93 ? 44.017 -0.088 -31.595 1.00 66.00 93 SER A O 1
ATOM 758 N N . SER A 1 94 ? 42.629 -1.813 -31.224 1.00 64.62 94 SER A N 1
ATOM 759 C CA . SER A 1 94 ? 41.915 -1.683 -32.497 1.00 64.62 94 SER A CA 1
ATOM 760 C C . SER A 1 94 ? 40.729 -0.732 -32.365 1.00 64.62 94 SER A C 1
ATOM 762 O O . SER A 1 94 ? 39.862 -0.916 -31.516 1.00 64.62 94 SER A O 1
ATOM 764 N N . SER A 1 95 ? 40.641 0.243 -33.273 1.00 65.88 95 SER A N 1
ATOM 765 C CA . SER A 1 95 ? 39.547 1.224 -33.320 1.00 65.88 95 SER A CA 1
ATOM 766 C C . SER A 1 95 ? 38.180 0.627 -33.672 1.00 65.88 95 SER A C 1
ATOM 768 O O . SER A 1 95 ? 37.174 1.304 -33.504 1.00 65.88 95 SER A O 1
ATOM 770 N N . THR A 1 96 ? 38.134 -0.610 -34.174 1.00 70.31 96 THR A N 1
ATOM 771 C CA . THR A 1 96 ? 36.909 -1.264 -34.665 1.00 70.31 96 THR A CA 1
ATOM 772 C C . THR A 1 96 ? 36.178 -2.078 -33.584 1.00 70.31 96 THR A C 1
ATOM 774 O O . THR A 1 96 ? 35.003 -2.375 -33.750 1.00 70.31 96 THR A O 1
ATOM 777 N N . GLY A 1 97 ? 36.834 -2.399 -32.457 1.00 69.62 97 GLY A N 1
ATOM 778 C CA . GLY A 1 97 ? 36.261 -3.217 -31.375 1.00 69.62 97 GLY A CA 1
ATOM 779 C C . GLY A 1 97 ? 36.177 -4.720 -31.695 1.00 69.62 97 GLY A C 1
ATOM 780 O O . GLY A 1 97 ? 35.888 -5.116 -32.819 1.00 69.62 97 GLY A O 1
ATOM 781 N N . ASN A 1 98 ? 36.452 -5.586 -30.711 1.00 82.44 98 ASN A N 1
ATOM 782 C CA . ASN A 1 98 ? 36.274 -7.038 -30.840 1.00 82.44 98 ASN A CA 1
ATOM 783 C C . ASN A 1 98 ? 34.923 -7.442 -30.238 1.00 82.44 98 ASN A C 1
ATOM 785 O O . ASN A 1 98 ? 34.659 -7.125 -29.082 1.00 82.44 98 ASN A O 1
ATOM 789 N N . HIS A 1 99 ? 34.100 -8.175 -30.992 1.00 85.75 99 HIS A N 1
ATOM 790 C CA . HIS A 1 99 ? 32.740 -8.558 -30.596 1.00 85.75 99 HIS A CA 1
ATOM 791 C C . HIS A 1 99 ? 32.726 -9.390 -29.310 1.00 85.75 99 HIS A C 1
ATOM 793 O O . HIS A 1 99 ? 32.020 -9.058 -28.361 1.00 85.75 99 HIS A O 1
ATOM 799 N N . TYR A 1 100 ? 33.595 -10.398 -29.224 1.00 87.94 100 TYR A N 1
ATOM 800 C CA . TYR A 1 100 ? 33.709 -11.247 -28.035 1.00 87.94 100 TYR A CA 1
ATOM 801 C C . TYR A 1 100 ? 34.375 -10.523 -26.860 1.00 87.94 100 TYR A C 1
ATOM 803 O O . TYR A 1 100 ? 34.002 -10.727 -25.707 1.00 87.94 100 TYR A O 1
ATOM 811 N N . GLY A 1 101 ? 35.351 -9.656 -27.151 1.00 87.81 101 GLY A N 1
ATOM 812 C CA . GLY A 1 101 ? 36.046 -8.871 -26.130 1.00 87.81 101 GLY A CA 1
ATOM 813 C C . GLY A 1 101 ? 35.124 -7.855 -25.462 1.00 87.81 101 GLY A C 1
ATOM 814 O O . GLY A 1 101 ? 35.153 -7.713 -24.242 1.00 87.81 101 GLY A O 1
ATOM 815 N N . LEU A 1 102 ? 34.273 -7.192 -26.248 1.00 89.00 102 LEU A N 1
ATOM 816 C CA . LEU A 1 102 ? 33.306 -6.222 -25.748 1.00 89.00 102 LEU A CA 1
ATOM 817 C C . LEU A 1 102 ? 32.153 -6.890 -24.994 1.00 89.00 102 LEU A C 1
ATOM 819 O O . LEU A 1 102 ? 31.747 -6.372 -23.958 1.00 89.00 102 LEU A O 1
ATOM 823 N N . ALA A 1 103 ? 31.667 -8.048 -25.454 1.00 90.62 103 ALA A N 1
ATOM 824 C CA . ALA A 1 103 ? 30.671 -8.824 -24.714 1.00 90.62 103 ALA A CA 1
ATOM 825 C C . ALA A 1 103 ? 31.209 -9.246 -23.335 1.00 90.62 103 ALA A C 1
ATOM 827 O O . ALA A 1 103 ? 30.565 -9.005 -22.315 1.00 90.62 103 ALA A O 1
ATOM 828 N N . ALA A 1 104 ? 32.435 -9.781 -23.286 1.00 92.62 104 ALA A N 1
ATOM 829 C CA . ALA A 1 104 ? 33.067 -10.200 -22.038 1.00 92.62 104 ALA A CA 1
ATOM 830 C C . ALA A 1 104 ? 33.350 -9.021 -21.091 1.00 92.62 104 ALA A C 1
ATOM 832 O O . ALA A 1 104 ? 33.079 -9.116 -19.894 1.00 92.62 104 ALA A O 1
ATOM 833 N N . SER A 1 105 ? 33.872 -7.896 -21.600 1.00 93.12 105 SER A N 1
ATOM 834 C CA . SER A 1 105 ? 34.127 -6.725 -20.755 1.00 93.12 105 SER A CA 1
ATOM 835 C C . SER A 1 105 ? 32.824 -6.108 -20.244 1.00 93.12 105 SER A C 1
ATOM 837 O O . SER A 1 105 ? 32.745 -5.755 -19.070 1.00 93.12 105 SER A O 1
ATOM 839 N N . THR A 1 106 ? 31.784 -6.031 -21.078 1.00 92.88 106 THR A N 1
ATOM 840 C CA . THR A 1 106 ? 30.476 -5.495 -20.675 1.00 92.88 106 THR A CA 1
ATOM 841 C C . THR A 1 106 ? 29.837 -6.364 -19.597 1.00 92.88 106 THR A C 1
ATOM 843 O O . THR A 1 106 ? 29.431 -5.814 -18.581 1.00 92.88 106 THR A O 1
ATOM 846 N N . ALA A 1 107 ? 29.841 -7.695 -19.738 1.00 93.31 107 ALA A N 1
ATOM 847 C CA . ALA A 1 107 ? 29.285 -8.613 -18.738 1.00 93.31 107 ALA A CA 1
ATOM 848 C C . ALA A 1 107 ? 29.933 -8.451 -17.349 1.00 93.31 107 ALA A C 1
ATOM 850 O O . ALA A 1 107 ? 29.238 -8.391 -16.338 1.00 93.31 107 ALA A O 1
ATOM 851 N N . VAL A 1 108 ? 31.262 -8.298 -17.288 1.00 95.19 108 VAL A N 1
ATOM 852 C CA . VAL A 1 108 ? 31.982 -8.111 -16.014 1.00 95.19 108 VAL A CA 1
ATOM 853 C C . VAL A 1 108 ? 31.636 -6.777 -15.348 1.00 95.19 108 VAL A C 1
ATOM 855 O O . VAL A 1 108 ? 31.473 -6.725 -14.131 1.00 95.19 108 VAL A O 1
ATOM 858 N N . PHE A 1 109 ? 31.535 -5.691 -16.121 1.00 94.06 109 PHE A N 1
ATOM 859 C CA . PHE A 1 109 ? 31.197 -4.370 -15.578 1.00 94.06 109 PHE A CA 1
ATOM 860 C C . PHE A 1 109 ? 29.694 -4.179 -15.337 1.00 94.06 109 PHE A C 1
ATOM 862 O O . PHE A 1 109 ? 29.329 -3.315 -14.543 1.00 94.06 109 PHE A O 1
ATOM 869 N N . LEU A 1 110 ? 28.832 -4.993 -15.949 1.00 93.94 110 LEU A N 1
ATOM 870 C CA . LEU A 1 110 ? 27.386 -4.950 -15.746 1.00 93.94 110 LEU A CA 1
ATOM 871 C C . LEU A 1 110 ? 27.013 -5.290 -14.295 1.00 93.94 110 LEU A C 1
ATOM 873 O O . LEU A 1 110 ? 26.226 -4.566 -13.695 1.00 93.94 110 LEU A O 1
ATOM 877 N N . VAL A 1 111 ? 27.642 -6.311 -13.700 1.00 93.50 111 VAL A N 1
ATOM 878 C CA . VAL A 1 111 ? 27.379 -6.753 -12.315 1.00 93.50 111 VAL A CA 1
ATOM 879 C C . VAL A 1 111 ? 27.514 -5.611 -11.289 1.00 93.50 111 VAL A C 1
ATOM 881 O O . VAL A 1 111 ? 26.540 -5.328 -10.589 1.00 93.50 111 VAL A O 1
ATOM 884 N N . PRO A 1 112 ? 28.653 -4.891 -11.182 1.00 92.88 112 PRO A N 1
ATOM 885 C CA . PRO A 1 112 ? 28.765 -3.782 -10.235 1.00 92.88 112 PRO A CA 1
ATOM 886 C C . PRO A 1 112 ? 27.879 -2.581 -10.601 1.00 92.88 112 PRO A C 1
ATOM 888 O O . PRO A 1 112 ? 27.457 -1.854 -9.704 1.00 92.88 112 PRO A O 1
ATOM 891 N N . VAL A 1 113 ? 27.583 -2.354 -11.887 1.00 92.81 113 VAL A N 1
ATOM 892 C CA . VAL A 1 113 ? 26.706 -1.257 -12.336 1.00 92.81 113 VAL A CA 1
ATOM 893 C C . VAL A 1 113 ? 25.251 -1.510 -11.923 1.00 92.81 113 VAL A C 1
ATOM 895 O O . VAL A 1 113 ? 24.616 -0.609 -11.375 1.00 92.81 113 VAL A O 1
ATOM 898 N N . ILE A 1 114 ? 24.740 -2.730 -12.115 1.00 92.31 114 ILE A N 1
ATOM 899 C CA . ILE A 1 114 ? 23.396 -3.130 -11.674 1.00 92.31 114 ILE A CA 1
ATOM 900 C C . ILE A 1 114 ? 23.314 -3.142 -10.147 1.00 92.31 114 ILE A C 1
ATOM 902 O O . ILE A 1 114 ? 22.363 -2.599 -9.590 1.00 92.31 114 ILE A O 1
ATOM 906 N N . TRP A 1 115 ? 24.334 -3.664 -9.459 1.00 94.19 115 TRP A N 1
ATOM 907 C CA . TRP A 1 115 ? 24.376 -3.644 -7.995 1.00 94.19 115 TRP A CA 1
ATOM 908 C C . TRP A 1 115 ? 24.278 -2.214 -7.443 1.00 94.19 115 TRP A C 1
ATOM 910 O O . TRP A 1 115 ? 23.469 -1.938 -6.559 1.00 94.19 115 TRP A O 1
ATOM 920 N N . LEU A 1 116 ? 25.042 -1.269 -8.008 1.00 91.75 116 LEU A N 1
ATOM 921 C CA . LEU A 1 116 ? 24.942 0.139 -7.618 1.00 91.75 116 LEU A CA 1
ATOM 922 C C . LEU A 1 116 ? 23.545 0.713 -7.886 1.00 91.75 116 LEU A C 1
ATOM 924 O O . LEU A 1 116 ? 23.076 1.520 -7.090 1.00 91.75 116 LEU A O 1
ATOM 928 N N . ARG A 1 117 ? 22.874 0.304 -8.969 1.00 89.44 117 ARG A N 1
ATOM 929 C CA . ARG A 1 117 ? 21.515 0.756 -9.301 1.00 89.44 117 ARG A CA 1
ATOM 930 C C . ARG A 1 117 ? 20.467 0.244 -8.310 1.00 89.44 117 ARG A C 1
ATOM 932 O O . ARG A 1 117 ? 19.652 1.041 -7.853 1.00 89.44 117 ARG A O 1
ATOM 939 N N . LEU A 1 118 ? 20.515 -1.038 -7.954 1.00 90.00 118 LEU A N 1
ATOM 940 C CA . LEU A 1 118 ? 19.527 -1.674 -7.075 1.00 90.00 118 LEU A CA 1
ATOM 941 C C . LEU A 1 118 ? 19.656 -1.226 -5.615 1.00 90.00 118 LEU A C 1
ATOM 943 O O . LEU A 1 118 ? 18.654 -0.966 -4.961 1.00 90.00 118 LEU A O 1
ATOM 947 N N . PHE A 1 119 ? 20.882 -1.087 -5.103 1.00 91.94 119 PHE A N 1
ATOM 948 C CA . PHE A 1 119 ? 21.109 -0.881 -3.666 1.00 91.94 119 PHE A CA 1
ATOM 949 C C . PHE A 1 119 ? 21.409 0.572 -3.263 1.00 91.94 119 PHE A C 1
ATOM 951 O O . PHE A 1 119 ? 21.682 0.837 -2.089 1.00 91.94 119 PHE A O 1
ATOM 958 N N . SER A 1 120 ? 21.395 1.541 -4.192 1.00 88.88 120 SER A N 1
ATOM 959 C CA . SER A 1 120 ? 21.661 2.938 -3.820 1.00 88.88 120 SER A CA 1
ATOM 960 C C . SER A 1 120 ? 20.452 3.610 -3.141 1.00 88.88 120 SER A C 1
ATOM 962 O O . SER A 1 120 ? 19.326 3.471 -3.621 1.00 88.88 120 SER A O 1
ATOM 964 N N . PRO A 1 121 ? 20.656 4.386 -2.055 1.00 86.44 121 PRO A N 1
ATOM 965 C CA . PRO A 1 121 ? 19.590 5.165 -1.424 1.00 86.44 121 PRO A CA 1
ATOM 966 C C . PRO A 1 121 ? 18.897 6.122 -2.404 1.00 86.44 121 PRO A C 1
ATOM 968 O O . PRO A 1 121 ? 19.565 6.710 -3.258 1.00 86.44 121 PRO A O 1
ATOM 971 N N . LEU A 1 122 ? 17.592 6.364 -2.213 1.00 78.88 122 LEU A N 1
ATOM 972 C CA . LEU A 1 122 ? 16.746 7.168 -3.114 1.00 78.88 122 LEU A CA 1
ATOM 973 C C . LEU A 1 122 ? 17.347 8.545 -3.461 1.00 78.88 122 LEU A C 1
ATOM 975 O O . LEU A 1 122 ? 17.328 8.967 -4.614 1.00 78.88 122 LEU A O 1
ATOM 979 N N . GLN A 1 123 ? 17.992 9.203 -2.494 1.00 80.31 123 GLN A N 1
ATOM 980 C CA . GLN A 1 123 ? 18.666 10.495 -2.688 1.00 80.31 123 GLN A CA 1
ATOM 981 C C . GLN A 1 123 ? 19.797 10.484 -3.739 1.00 80.31 123 GLN A C 1
ATOM 983 O O . GLN A 1 123 ? 20.111 11.524 -4.313 1.00 80.31 123 GLN A O 1
ATOM 988 N N . TYR A 1 124 ? 20.431 9.338 -4.010 1.00 88.00 124 TYR A N 1
ATOM 989 C CA . TYR A 1 124 ? 21.550 9.227 -4.956 1.00 88.00 124 TYR A CA 1
ATOM 990 C C . TYR A 1 124 ? 21.154 8.620 -6.308 1.00 88.00 124 TYR A C 1
ATOM 992 O O . TYR A 1 124 ? 21.947 8.681 -7.256 1.00 88.00 124 TYR A O 1
ATOM 1000 N N . GLN A 1 125 ? 19.927 8.105 -6.429 1.00 87.00 125 GLN A N 1
ATOM 1001 C CA . GLN A 1 125 ? 19.438 7.386 -7.609 1.00 87.00 125 GLN A CA 1
ATOM 1002 C C . GLN A 1 125 ? 19.562 8.204 -8.901 1.00 87.00 125 GLN A C 1
ATOM 1004 O O . GLN A 1 125 ? 20.028 7.691 -9.915 1.00 87.00 125 GLN A O 1
ATOM 1009 N N . ALA A 1 126 ? 19.277 9.511 -8.866 1.00 86.62 126 ALA A N 1
ATOM 1010 C CA . ALA A 1 126 ? 19.415 10.377 -10.041 1.00 86.62 126 ALA A CA 1
ATOM 1011 C C . ALA A 1 126 ? 20.852 10.419 -10.609 1.00 86.62 126 ALA A C 1
ATOM 1013 O O . ALA A 1 126 ? 21.044 10.526 -11.822 1.00 86.62 126 ALA A O 1
ATOM 1014 N N . GLY A 1 127 ? 21.871 10.337 -9.747 1.00 90.62 127 GLY A N 1
ATOM 1015 C CA . GLY A 1 127 ? 23.273 10.278 -10.164 1.00 90.62 127 GLY A CA 1
ATOM 1016 C C . GLY A 1 127 ? 23.677 8.890 -10.658 1.00 90.62 127 GLY A C 1
ATOM 1017 O O . GLY A 1 127 ? 24.365 8.779 -11.674 1.00 90.62 127 GLY A O 1
ATOM 1018 N N . VAL A 1 128 ? 23.217 7.838 -9.975 1.00 93.12 128 VAL A N 1
ATOM 1019 C CA . VAL A 1 128 ? 23.500 6.440 -10.335 1.00 93.12 128 VAL A CA 1
ATOM 1020 C C . VAL A 1 128 ? 22.873 6.078 -11.679 1.00 93.12 128 VAL A C 1
ATOM 1022 O O . VAL A 1 128 ? 23.582 5.584 -12.555 1.00 93.12 128 VAL A O 1
ATOM 1025 N N . LEU A 1 129 ? 21.597 6.410 -11.892 1.00 91.06 129 LEU A N 1
ATOM 1026 C CA . LEU A 1 129 ? 20.887 6.212 -13.159 1.00 91.06 129 LEU A CA 1
ATOM 1027 C C . LEU A 1 129 ? 21.645 6.863 -14.321 1.00 91.06 129 LEU A C 1
ATOM 1029 O O . LEU A 1 129 ? 21.907 6.234 -15.347 1.00 91.06 129 LEU A O 1
ATOM 1033 N N . LEU A 1 130 ? 22.057 8.120 -14.137 1.00 90.38 130 LEU A N 1
ATOM 1034 C CA . LEU A 1 130 ? 22.793 8.860 -15.153 1.00 90.38 130 LEU A CA 1
ATOM 1035 C C . LEU A 1 130 ? 24.187 8.271 -15.409 1.00 90.38 130 LEU A C 1
ATOM 1037 O O . LEU A 1 130 ? 24.644 8.256 -16.555 1.00 90.38 130 LEU A O 1
ATOM 1041 N N . GLY A 1 131 ? 24.857 7.769 -14.371 1.00 92.94 131 GLY A N 1
ATOM 1042 C CA . GLY A 1 131 ? 26.122 7.049 -14.495 1.00 92.94 131 GLY A CA 1
ATOM 1043 C C . GLY A 1 131 ? 25.979 5.755 -15.296 1.00 92.94 131 GLY A C 1
ATOM 1044 O O . GLY A 1 131 ? 26.743 5.544 -16.237 1.00 92.94 131 GLY A O 1
ATOM 1045 N N . CYS A 1 132 ? 24.955 4.949 -15.000 1.00 93.00 132 CYS A N 1
ATOM 1046 C CA . CYS A 1 132 ? 24.634 3.719 -15.731 1.00 93.00 132 CYS A CA 1
ATOM 1047 C C . CYS A 1 132 ? 24.318 4.012 -17.206 1.00 93.00 132 CYS A C 1
ATOM 1049 O O . CYS A 1 132 ? 24.874 3.381 -18.105 1.00 93.00 132 CYS A O 1
ATOM 1051 N N . ALA A 1 133 ? 23.487 5.026 -17.468 1.00 91.50 133 ALA A N 1
ATOM 1052 C CA . ALA A 1 133 ? 23.165 5.455 -18.826 1.00 91.50 133 ALA A CA 1
ATOM 1053 C C . ALA A 1 133 ? 24.409 5.963 -19.572 1.00 91.50 133 ALA A C 1
ATOM 1055 O O . ALA A 1 133 ? 24.614 5.642 -20.739 1.00 91.50 133 ALA A O 1
ATOM 1056 N N . THR A 1 134 ? 25.274 6.735 -18.908 1.00 92.94 134 THR A N 1
ATOM 1057 C CA . THR A 1 134 ? 26.522 7.240 -19.506 1.00 92.94 134 THR A CA 1
ATOM 1058 C C . THR A 1 134 ? 27.481 6.101 -19.850 1.00 92.94 134 THR A C 1
ATOM 1060 O O . THR A 1 134 ? 28.064 6.115 -20.934 1.00 92.94 134 THR A O 1
ATOM 1063 N N . TRP A 1 135 ? 27.599 5.101 -18.975 1.00 95.00 135 TRP A N 1
ATOM 1064 C CA . TRP A 1 135 ? 28.371 3.883 -19.220 1.00 95.00 135 TRP A CA 1
ATOM 1065 C C . TRP A 1 135 ? 27.871 3.138 -20.466 1.00 95.00 135 TRP A C 1
ATOM 1067 O O . TRP A 1 135 ? 28.642 2.937 -21.409 1.00 95.00 135 TRP A O 1
ATOM 1077 N N . ALA A 1 136 ? 26.572 2.826 -20.520 1.00 92.88 136 ALA A N 1
ATOM 1078 C CA . ALA A 1 136 ? 25.963 2.102 -21.635 1.00 92.88 136 ALA A CA 1
ATOM 1079 C C . ALA A 1 136 ? 26.090 2.868 -22.963 1.00 92.88 136 ALA A C 1
ATOM 1081 O O . ALA A 1 136 ? 26.436 2.295 -23.995 1.00 92.88 136 ALA A O 1
ATOM 1082 N N . LEU A 1 137 ? 25.873 4.186 -22.944 1.00 90.56 137 LEU A N 1
ATOM 1083 C CA . LEU A 1 137 ? 25.899 5.009 -24.154 1.00 90.56 137 LEU A CA 1
ATOM 1084 C C . LEU A 1 137 ? 27.309 5.206 -24.710 1.00 90.56 137 LEU A C 1
ATOM 1086 O O . LEU A 1 137 ? 27.459 5.298 -25.926 1.00 90.56 137 LEU A O 1
ATOM 1090 N N . ILE A 1 138 ? 28.349 5.237 -23.870 1.00 91.81 138 ILE A N 1
ATOM 1091 C CA . ILE A 1 138 ? 29.733 5.271 -24.365 1.00 91.81 138 ILE A CA 1
ATOM 1092 C C . ILE A 1 138 ? 30.051 3.987 -25.126 1.00 91.81 138 ILE A C 1
ATOM 1094 O O . ILE A 1 138 ? 30.620 4.067 -26.213 1.00 91.81 138 ILE A O 1
ATOM 1098 N N . ILE A 1 139 ? 29.652 2.830 -24.596 1.00 91.69 139 ILE A N 1
ATOM 1099 C CA . ILE A 1 139 ? 29.868 1.531 -25.241 1.00 91.69 139 ILE A CA 1
ATOM 1100 C C . ILE A 1 139 ? 29.055 1.440 -26.539 1.00 91.69 139 ILE A C 1
ATOM 1102 O O . ILE A 1 139 ? 29.620 1.179 -27.601 1.00 91.69 139 ILE A O 1
ATOM 1106 N N . GLY A 1 140 ? 27.753 1.732 -26.470 1.00 89.44 140 GLY A N 1
ATOM 1107 C CA . GLY A 1 140 ? 26.829 1.635 -27.599 1.00 89.44 140 GLY A CA 1
ATOM 1108 C C . GLY A 1 140 ? 27.178 2.576 -28.753 1.00 89.44 140 GLY A C 1
ATOM 1109 O O . GLY A 1 140 ? 27.304 2.124 -29.889 1.00 89.44 140 GLY A O 1
ATOM 1110 N N . TYR A 1 141 ? 27.408 3.869 -28.488 1.00 88.19 141 TYR A N 1
ATOM 1111 C CA . TYR A 1 141 ? 27.785 4.805 -29.556 1.00 88.19 141 TYR A CA 1
ATOM 1112 C C . TYR A 1 141 ? 29.167 4.502 -30.132 1.00 88.19 141 TYR A C 1
ATOM 1114 O O . TYR A 1 141 ? 29.335 4.595 -31.343 1.00 88.19 141 TYR A O 1
ATOM 1122 N N . SER A 1 142 ? 30.136 4.094 -29.304 1.00 89.31 142 SER A N 1
ATOM 1123 C CA . SER A 1 142 ? 31.463 3.714 -29.808 1.00 89.31 142 SER A CA 1
ATOM 1124 C C . SER A 1 142 ? 31.392 2.493 -30.726 1.00 89.31 142 SER A C 1
ATOM 1126 O O . SER A 1 142 ? 32.128 2.422 -31.706 1.00 89.31 142 SER A O 1
ATOM 1128 N N . TRP A 1 143 ? 30.490 1.549 -30.442 1.00 88.56 143 TRP A N 1
ATOM 1129 C CA . TRP A 1 143 ? 30.241 0.400 -31.304 1.00 88.56 143 TRP A CA 1
ATOM 1130 C C . TRP A 1 143 ? 29.558 0.780 -32.618 1.00 88.56 143 TRP A C 1
ATOM 1132 O O . TRP A 1 143 ? 30.014 0.370 -33.687 1.00 88.56 143 TRP A O 1
ATOM 1142 N N . VAL A 1 144 ? 28.485 1.573 -32.536 1.00 87.44 144 VAL A N 1
ATOM 1143 C CA . VAL A 1 144 ? 27.721 2.047 -33.698 1.00 87.44 144 VAL A CA 1
ATOM 1144 C C . VAL A 1 144 ? 28.621 2.839 -34.640 1.00 87.44 144 VAL A C 1
ATOM 1146 O O . VAL A 1 144 ? 28.677 2.515 -35.821 1.00 87.44 144 VAL A O 1
ATOM 1149 N N . ASP A 1 145 ? 29.389 3.802 -34.130 1.00 84.31 145 ASP A N 1
ATOM 1150 C CA . ASP A 1 145 ? 30.288 4.631 -34.942 1.00 84.31 145 ASP A CA 1
ATOM 1151 C C . ASP A 1 145 ? 31.472 3.838 -35.525 1.00 84.31 145 ASP A C 1
ATOM 1153 O O . ASP A 1 145 ? 32.060 4.248 -36.527 1.00 84.31 145 ASP A O 1
ATOM 1157 N N . ALA A 1 146 ? 31.830 2.697 -34.925 1.00 82.00 146 ALA A N 1
ATOM 1158 C CA . ALA A 1 146 ? 32.860 1.803 -35.449 1.00 82.00 146 ALA A CA 1
ATOM 1159 C C . ALA A 1 146 ? 32.359 0.895 -36.592 1.00 82.00 146 ALA A C 1
ATOM 1161 O O . ALA A 1 146 ? 33.170 0.470 -37.417 1.00 82.00 146 ALA A O 1
ATOM 1162 N N . HIS A 1 147 ? 31.054 0.601 -36.654 1.00 83.19 147 HIS A N 1
ATOM 1163 C CA . HIS A 1 147 ? 30.477 -0.385 -37.583 1.00 83.19 147 HIS A CA 1
ATOM 1164 C C . HIS A 1 147 ? 29.521 0.206 -38.626 1.00 83.19 147 HIS A C 1
ATOM 1166 O O . HIS A 1 147 ? 29.349 -0.377 -39.696 1.00 83.19 147 HIS A O 1
ATOM 1172 N N . LEU A 1 148 ? 28.903 1.353 -38.344 1.00 81.12 148 LEU A N 1
ATOM 1173 C CA . LEU A 1 148 ? 27.920 1.999 -39.206 1.00 81.12 148 LEU A CA 1
ATOM 1174 C C . LEU A 1 148 ? 28.423 3.373 -39.651 1.00 81.12 148 LEU A C 1
ATOM 1176 O O . LEU A 1 148 ? 28.905 4.180 -38.859 1.00 81.12 148 LEU A O 1
ATOM 1180 N N . ILE A 1 149 ? 28.267 3.670 -40.941 1.00 71.88 149 ILE A N 1
ATOM 1181 C CA . ILE A 1 149 ? 28.574 4.994 -41.488 1.00 71.88 149 ILE A CA 1
ATOM 1182 C C . ILE A 1 149 ? 27.377 5.902 -41.197 1.00 71.88 149 ILE A C 1
ATOM 1184 O O . ILE A 1 149 ? 26.434 5.985 -41.983 1.00 71.88 149 ILE A O 1
ATOM 1188 N N . VAL A 1 150 ? 27.406 6.560 -40.040 1.00 73.81 150 VAL A N 1
ATOM 1189 C CA . VAL A 1 150 ? 26.361 7.491 -39.600 1.00 73.81 150 VAL A CA 1
ATOM 1190 C C . VAL A 1 150 ? 26.801 8.932 -39.863 1.00 73.81 150 VAL A C 1
ATOM 1192 O O . VAL A 1 150 ? 27.934 9.326 -39.582 1.00 73.81 150 VAL A O 1
ATOM 1195 N N . VAL A 1 151 ? 25.895 9.755 -40.399 1.00 63.16 151 VAL A N 1
ATOM 1196 C CA . VAL A 1 151 ? 26.132 11.197 -40.560 1.00 63.16 151 VAL A CA 1
ATOM 1197 C C . VAL A 1 151 ? 26.220 11.842 -39.172 1.00 63.16 151 VAL A C 1
ATOM 1199 O O . VAL A 1 151 ? 25.262 11.798 -38.401 1.00 63.16 151 VAL A O 1
ATOM 1202 N N . GLY A 1 152 ? 27.370 12.446 -38.856 1.00 64.38 152 GLY A N 1
ATOM 1203 C CA . GLY A 1 152 ? 27.614 13.072 -37.552 1.00 64.38 152 GLY A CA 1
ATOM 1204 C C . GLY A 1 152 ? 28.052 12.094 -36.456 1.00 64.38 152 GLY A C 1
ATOM 1205 O O . GLY A 1 152 ? 27.546 12.180 -35.339 1.00 64.38 152 GLY A O 1
ATOM 1206 N N . ALA A 1 153 ? 28.958 11.165 -36.776 1.00 70.12 153 ALA A N 1
ATOM 1207 C CA . ALA A 1 153 ? 29.580 10.250 -35.818 1.00 70.12 153 ALA A CA 1
ATOM 1208 C C . ALA A 1 153 ? 30.406 11.021 -34.753 1.00 70.12 153 ALA A C 1
ATOM 1210 O O . ALA A 1 153 ? 31.396 11.675 -35.113 1.00 70.12 153 ALA A O 1
ATOM 1211 N N . PRO A 1 154 ? 30.028 11.009 -33.456 1.00 69.38 154 PRO A N 1
ATOM 1212 C CA . PRO A 1 154 ? 30.819 11.609 -32.377 1.00 69.38 154 PRO A CA 1
ATOM 1213 C C . PRO A 1 154 ? 32.232 11.018 -32.219 1.00 69.38 154 PRO A C 1
ATOM 1215 O O . PRO A 1 154 ? 33.104 11.709 -31.679 1.00 69.38 154 PRO A O 1
ATOM 1218 N N . GLY A 1 155 ? 32.476 9.798 -32.708 1.00 81.69 155 GLY A N 1
ATOM 1219 C CA . GLY A 1 155 ? 33.769 9.115 -32.713 1.00 81.69 155 GLY A CA 1
ATOM 1220 C C . GLY A 1 155 ? 33.746 7.827 -31.888 1.00 81.69 155 GLY A C 1
ATOM 1221 O O . GLY A 1 155 ? 32.692 7.295 -31.577 1.00 81.69 155 GLY A O 1
ATOM 1222 N N . VAL A 1 156 ? 34.921 7.317 -31.505 1.00 85.88 156 VAL A N 1
ATOM 1223 C CA . VAL A 1 156 ? 35.043 6.017 -30.818 1.00 85.88 156 VAL A CA 1
ATOM 1224 C C . VAL A 1 156 ? 35.828 6.160 -29.512 1.00 85.88 156 VAL A C 1
ATOM 1226 O O . VAL A 1 156 ? 36.968 6.629 -29.522 1.00 85.88 156 VAL A O 1
ATOM 1229 N N . GLY A 1 157 ? 35.244 5.748 -28.384 1.00 86.69 157 GLY A N 1
ATOM 1230 C CA . GLY A 1 157 ? 35.873 5.794 -27.060 1.00 86.69 157 GLY A CA 1
ATOM 1231 C C . GLY A 1 157 ? 35.930 7.209 -26.474 1.00 86.69 157 GLY A C 1
ATOM 1232 O O . GLY A 1 157 ? 34.897 7.818 -26.187 1.00 86.69 157 GLY A O 1
ATOM 1233 N N . TRP A 1 158 ? 37.140 7.753 -26.283 1.00 89.69 158 TRP A N 1
ATOM 1234 C CA . TRP A 1 158 ? 37.358 9.069 -25.657 1.00 89.69 158 TRP A CA 1
ATOM 1235 C C . TRP A 1 158 ? 36.527 10.221 -26.258 1.00 89.69 158 TRP A C 1
ATOM 1237 O O . TRP A 1 158 ? 35.921 10.959 -25.475 1.00 89.69 158 TRP A O 1
ATOM 1247 N N . PRO A 1 159 ? 36.431 10.390 -27.596 1.00 89.25 159 PRO A N 1
ATOM 1248 C CA . PRO A 1 159 ? 35.603 11.424 -28.212 1.00 89.25 159 PRO A CA 1
ATOM 1249 C C . PRO A 1 159 ? 34.135 11.383 -27.786 1.00 89.25 159 PRO A C 1
ATOM 1251 O O . PRO A 1 159 ? 33.550 12.433 -27.539 1.00 89.25 159 PRO A O 1
ATOM 1254 N N . VAL A 1 160 ? 33.559 10.188 -27.629 1.00 89.81 160 VAL A N 1
ATOM 1255 C CA . VAL A 1 160 ? 32.175 10.012 -27.167 1.00 89.81 160 VAL A CA 1
ATOM 1256 C C . VAL A 1 160 ? 32.048 10.442 -25.707 1.00 89.81 160 VAL A C 1
ATOM 1258 O O . VAL A 1 160 ? 31.149 11.209 -25.363 1.00 89.81 160 VAL A O 1
ATOM 1261 N N . ALA A 1 161 ? 32.978 10.007 -24.853 1.00 91.69 161 ALA A N 1
ATOM 1262 C CA . ALA A 1 161 ? 32.931 10.271 -23.419 1.00 91.69 161 ALA A CA 1
ATOM 1263 C C . ALA A 1 161 ? 33.055 11.764 -23.070 1.00 91.69 161 ALA A C 1
ATOM 1265 O O . ALA A 1 161 ? 32.243 12.281 -22.302 1.00 91.69 161 ALA A O 1
ATOM 1266 N N . TRP A 1 162 ? 34.024 12.494 -23.639 1.00 91.19 162 TRP A N 1
ATOM 1267 C CA . TRP A 1 162 ? 34.174 13.918 -23.302 1.00 91.19 162 TRP A CA 1
ATOM 1268 C C . TRP A 1 162 ? 33.048 14.772 -23.899 1.00 91.19 162 TRP A C 1
ATOM 1270 O O . TRP A 1 162 ? 32.571 15.688 -23.226 1.00 91.19 162 TRP A O 1
ATOM 1280 N N . LYS A 1 163 ? 32.573 14.460 -25.119 1.00 90.06 163 LYS A N 1
ATOM 1281 C CA . LYS A 1 163 ? 31.414 15.143 -25.722 1.00 90.06 163 LYS A CA 1
ATOM 1282 C C . LYS A 1 163 ? 30.162 14.934 -24.874 1.00 90.06 163 LYS A C 1
ATOM 1284 O O . LYS A 1 163 ? 29.422 15.880 -24.618 1.00 90.06 163 LYS A O 1
ATOM 1289 N N . ARG A 1 164 ? 29.966 13.715 -24.363 1.00 89.56 164 ARG A N 1
ATOM 1290 C CA . ARG A 1 164 ? 28.877 13.376 -23.442 1.00 89.56 164 ARG A CA 1
ATOM 1291 C C . ARG A 1 164 ? 28.943 14.191 -22.152 1.00 89.56 164 ARG A C 1
ATOM 1293 O O . ARG A 1 164 ? 27.947 14.806 -21.778 1.00 89.56 164 ARG A O 1
ATOM 1300 N N . LEU A 1 165 ? 30.109 14.241 -21.507 1.00 92.00 165 LEU A N 1
ATOM 1301 C CA . LEU A 1 165 ? 30.312 15.047 -20.299 1.00 92.00 165 LEU A CA 1
ATOM 1302 C C . LEU A 1 165 ? 30.062 16.536 -20.560 1.00 92.00 165 LEU A C 1
ATOM 1304 O O . LEU A 1 165 ? 29.441 17.210 -19.740 1.00 92.00 165 LEU A O 1
ATOM 1308 N N . LEU A 1 166 ? 30.482 17.047 -21.719 1.00 92.44 166 LEU A N 1
ATOM 1309 C CA . LEU A 1 166 ? 30.232 18.434 -22.092 1.00 92.44 166 LEU A CA 1
ATOM 1310 C C . LEU A 1 166 ? 28.730 18.723 -22.258 1.00 92.44 166 LEU A C 1
ATOM 1312 O O . LEU A 1 166 ? 28.262 19.744 -21.761 1.00 92.44 166 LEU A O 1
ATOM 1316 N N . LEU A 1 167 ? 27.959 17.833 -22.893 1.00 90.81 167 LEU A N 1
ATOM 1317 C CA . LEU A 1 167 ? 26.502 17.990 -23.041 1.00 90.81 167 LEU A CA 1
ATOM 1318 C C . LEU A 1 167 ? 25.775 17.963 -21.691 1.00 90.81 167 LEU A C 1
ATOM 1320 O O . LEU A 1 167 ? 24.839 18.738 -21.491 1.00 90.81 167 LEU A O 1
ATOM 1324 N N . VAL A 1 168 ? 26.235 17.131 -20.751 1.00 90.56 168 VAL A N 1
ATOM 1325 C CA . VAL A 1 168 ? 25.748 17.123 -19.361 1.00 90.56 168 VAL A CA 1
ATOM 1326 C C . VAL A 1 168 ? 25.994 18.472 -18.691 1.00 90.56 168 VAL A C 1
ATOM 1328 O O . VAL A 1 168 ? 25.072 19.026 -18.089 1.00 90.56 168 VAL A O 1
ATOM 1331 N N . ILE A 1 169 ? 27.201 19.031 -18.831 1.00 91.94 169 ILE A N 1
ATOM 1332 C CA . ILE A 1 169 ? 27.551 20.346 -18.277 1.00 91.94 169 ILE A CA 1
ATOM 1333 C C . ILE A 1 169 ? 26.705 21.450 -18.922 1.00 91.94 169 ILE A C 1
ATOM 1335 O O . ILE A 1 169 ? 26.175 22.294 -18.206 1.00 91.94 169 ILE A O 1
ATOM 1339 N N . ILE A 1 170 ? 26.528 21.437 -20.248 1.00 92.25 170 ILE A N 1
ATOM 1340 C CA . ILE A 1 170 ? 25.727 22.436 -20.974 1.00 92.25 170 ILE A CA 1
ATOM 1341 C C . ILE A 1 170 ? 24.259 22.386 -20.537 1.00 92.25 170 ILE A C 1
ATOM 1343 O O . ILE A 1 170 ? 23.697 23.425 -20.192 1.00 92.25 170 ILE A O 1
ATOM 1347 N N . GLY A 1 171 ? 23.644 21.199 -20.522 1.00 91.81 171 GLY A N 1
ATOM 1348 C CA . GLY A 1 171 ? 22.248 21.037 -20.109 1.00 91.81 171 GLY A CA 1
ATOM 1349 C C . GLY A 1 171 ? 22.031 21.460 -18.658 1.00 91.81 171 GLY A C 1
ATOM 1350 O O . GLY A 1 171 ? 21.129 22.239 -18.347 1.00 91.81 171 GLY A O 1
ATOM 1351 N N . SER A 1 172 ? 22.930 21.033 -17.774 1.00 89.94 172 SER A N 1
ATOM 1352 C CA . SER A 1 172 ? 22.889 21.412 -16.363 1.00 89.94 172 SER A CA 1
ATOM 1353 C C . SER A 1 172 ? 23.087 22.915 -16.144 1.00 89.94 172 SER A C 1
ATOM 1355 O O . SER A 1 172 ? 22.380 23.519 -15.340 1.00 89.94 172 SER A O 1
ATOM 1357 N N . ALA A 1 173 ? 24.007 23.546 -16.879 1.00 90.69 173 ALA A N 1
ATOM 1358 C CA . ALA A 1 173 ? 24.239 24.986 -16.808 1.00 90.69 173 ALA A CA 1
ATOM 1359 C C . ALA A 1 173 ? 23.028 25.781 -17.317 1.00 90.69 173 ALA A C 1
ATOM 1361 O O . ALA A 1 173 ? 22.647 26.769 -16.694 1.00 90.69 173 ALA A O 1
ATOM 1362 N N . ALA A 1 174 ? 22.386 25.339 -18.403 1.00 91.75 174 ALA A N 1
ATOM 1363 C CA . ALA A 1 174 ? 21.167 25.963 -18.918 1.00 91.75 174 ALA A CA 1
ATOM 1364 C C . ALA A 1 174 ? 20.022 25.906 -17.891 1.00 91.75 174 ALA A C 1
ATOM 1366 O O . ALA A 1 174 ? 19.384 26.926 -17.620 1.00 91.75 174 ALA A O 1
ATOM 1367 N N . SER A 1 175 ? 19.825 24.741 -17.266 1.00 90.44 175 SER A N 1
ATOM 1368 C CA . SER A 1 175 ? 18.863 24.546 -16.173 1.00 90.44 175 SER A CA 1
ATOM 1369 C C . SER A 1 175 ? 19.164 25.461 -14.977 1.00 90.44 175 SER A C 1
ATOM 1371 O O . SER A 1 175 ? 18.277 26.154 -14.472 1.00 90.44 175 SER A O 1
ATOM 1373 N N . PHE A 1 176 ? 20.432 25.544 -14.562 1.00 86.62 176 PHE A N 1
ATOM 1374 C CA . PHE A 1 176 ? 20.869 26.396 -13.454 1.00 86.62 176 PHE A CA 1
ATOM 1375 C C . PHE A 1 176 ? 20.636 27.892 -13.728 1.00 86.62 176 PHE A C 1
ATOM 1377 O O . PHE A 1 176 ? 20.132 28.611 -12.864 1.00 86.62 176 PHE A O 1
ATOM 1384 N N . ILE A 1 177 ? 20.952 28.365 -14.941 1.00 88.44 177 ILE A N 1
ATOM 1385 C CA . ILE A 1 177 ? 20.777 29.772 -15.339 1.00 88.44 177 ILE A CA 1
ATOM 1386 C C . ILE A 1 177 ? 19.305 30.183 -15.276 1.00 88.44 177 ILE A C 1
ATOM 1388 O O . ILE A 1 177 ? 18.987 31.224 -14.699 1.00 88.44 177 ILE A O 1
ATOM 1392 N N . VAL A 1 178 ? 18.404 29.384 -15.856 1.00 88.62 178 VAL A N 1
ATOM 1393 C CA . VAL A 1 178 ? 16.975 29.732 -15.874 1.00 88.62 178 VAL A CA 1
ATOM 1394 C C . VAL A 1 178 ? 16.369 29.639 -14.479 1.00 88.62 178 VAL A C 1
ATOM 1396 O O . VAL A 1 178 ? 15.544 30.472 -14.096 1.00 88.62 178 VAL A O 1
ATOM 1399 N N . MET A 1 179 ? 16.812 28.680 -13.671 1.00 84.50 179 MET A N 1
ATOM 1400 C CA . MET A 1 179 ? 16.256 28.533 -12.336 1.00 84.50 179 MET A CA 1
ATOM 1401 C C . MET A 1 179 ? 16.672 29.665 -11.389 1.00 84.50 179 MET A C 1
ATOM 1403 O O . MET A 1 179 ? 15.849 30.123 -10.593 1.00 84.50 179 MET A O 1
ATOM 1407 N N . MET A 1 180 ? 17.878 30.215 -11.563 1.00 76.94 180 MET A N 1
ATOM 1408 C CA . MET A 1 180 ? 18.369 31.383 -10.822 1.00 76.94 180 MET A CA 1
ATOM 1409 C C . MET A 1 180 ? 17.642 32.702 -11.144 1.00 76.94 180 MET A C 1
ATOM 1411 O O . MET A 1 180 ? 17.903 33.713 -10.493 1.00 76.94 180 MET A O 1
ATOM 1415 N N . LEU A 1 181 ? 16.704 32.723 -12.098 1.00 80.00 181 LEU A N 1
ATOM 1416 C CA . LEU A 1 181 ? 15.985 33.927 -12.523 1.00 80.00 181 LEU A CA 1
ATOM 1417 C C . LEU A 1 181 ? 14.456 33.716 -12.502 1.00 80.00 181 LEU A C 1
ATOM 1419 O O . LEU A 1 181 ? 13.895 33.304 -13.516 1.00 80.00 181 LEU A O 1
ATOM 1423 N N . PRO A 1 182 ? 13.715 34.031 -11.416 1.00 72.56 182 PRO A N 1
ATOM 1424 C CA . PRO A 1 182 ? 14.116 34.328 -10.032 1.00 72.56 182 PRO A CA 1
ATOM 1425 C C . PRO A 1 182 ? 14.196 33.058 -9.153 1.00 72.56 182 PRO A C 1
ATOM 1427 O O . PRO A 1 182 ? 13.391 32.146 -9.357 1.00 72.56 182 PRO A O 1
ATOM 1430 N N . PRO A 1 183 ? 15.098 32.981 -8.156 1.00 70.75 183 PRO A N 1
ATOM 1431 C CA . PRO A 1 183 ? 15.298 31.761 -7.382 1.00 70.75 183 PRO A CA 1
ATOM 1432 C C . PRO A 1 183 ? 14.215 31.570 -6.310 1.00 70.75 183 PRO A C 1
ATOM 1434 O O . PRO A 1 183 ? 13.909 32.475 -5.528 1.00 70.75 183 PRO A O 1
ATOM 1437 N N . THR A 1 184 ? 13.674 30.360 -6.233 1.00 79.50 184 THR A N 1
ATOM 1438 C CA . THR A 1 184 ? 12.838 29.868 -5.132 1.00 79.50 184 THR A CA 1
ATOM 1439 C C . THR A 1 184 ? 13.743 29.195 -4.100 1.00 79.50 184 THR A C 1
ATOM 1441 O O . THR A 1 184 ? 14.303 28.122 -4.323 1.00 79.50 184 THR A O 1
ATOM 1444 N N . SER A 1 185 ? 13.945 29.874 -2.969 1.00 83.12 185 SER A N 1
ATOM 1445 C CA . SER A 1 185 ? 14.828 29.401 -1.896 1.00 83.12 185 SER A CA 1
ATOM 1446 C C . SER A 1 185 ? 14.202 28.221 -1.149 1.00 83.12 185 SER A C 1
ATOM 1448 O O . SER A 1 185 ? 13.103 28.358 -0.599 1.00 83.12 185 SER A O 1
ATOM 1450 N N . GLY A 1 186 ? 14.922 27.096 -1.089 1.00 83.50 186 GLY A N 1
ATOM 1451 C CA . GLY A 1 186 ? 14.508 25.905 -0.340 1.00 83.50 186 GLY A CA 1
ATOM 1452 C C . GLY A 1 186 ? 14.433 26.188 1.159 1.00 83.50 186 GLY A C 1
ATOM 1453 O O . GLY A 1 186 ? 13.476 25.811 1.824 1.00 83.50 186 GLY A O 1
ATOM 1454 N N . ARG A 1 187 ? 15.348 27.009 1.686 1.00 87.06 187 ARG A N 1
ATOM 1455 C CA . ARG A 1 187 ? 15.328 27.462 3.090 1.00 87.06 187 ARG A CA 1
ATOM 1456 C C . ARG A 1 187 ? 14.046 28.186 3.491 1.00 87.06 187 ARG A C 1
ATOM 1458 O O . ARG A 1 187 ? 13.525 27.991 4.589 1.00 87.06 187 ARG A O 1
ATOM 1465 N N . LYS A 1 188 ? 13.532 29.047 2.606 1.00 86.94 188 LYS A N 1
ATOM 1466 C CA . LYS A 1 188 ? 12.254 29.735 2.838 1.00 86.94 188 LYS A CA 1
ATOM 1467 C C . LYS A 1 188 ? 11.096 28.736 2.820 1.00 86.94 188 LYS A C 1
ATOM 1469 O O . LYS A 1 188 ? 10.186 28.874 3.632 1.00 86.94 188 LYS A O 1
ATOM 1474 N N . ALA A 1 189 ? 11.138 27.758 1.915 1.00 87.00 189 ALA A N 1
ATOM 1475 C CA . ALA A 1 189 ? 10.132 26.706 1.830 1.00 87.00 189 ALA A CA 1
ATOM 1476 C C . ALA A 1 189 ? 10.107 25.846 3.102 1.00 87.00 189 ALA A C 1
ATOM 1478 O O . ALA A 1 189 ? 9.039 25.711 3.688 1.00 87.00 189 ALA A O 1
ATOM 1479 N N . VAL A 1 190 ? 11.268 25.396 3.600 1.00 91.25 190 VAL A N 1
ATOM 1480 C CA . VAL A 1 190 ? 11.398 24.641 4.863 1.00 91.25 190 VAL A CA 1
ATOM 1481 C C . VAL A 1 190 ? 10.736 25.388 6.019 1.00 91.25 190 VAL A C 1
ATOM 1483 O O . VAL A 1 190 ? 9.894 24.829 6.718 1.00 91.25 190 VAL A O 1
ATOM 1486 N N . ARG A 1 191 ? 11.033 26.681 6.189 1.00 91.81 191 ARG A N 1
ATOM 1487 C CA . ARG A 1 191 ? 10.433 27.486 7.263 1.00 91.81 191 ARG A CA 1
ATOM 1488 C C . ARG A 1 191 ? 8.910 27.606 7.142 1.00 91.81 191 ARG A C 1
ATOM 1490 O O . ARG A 1 191 ? 8.201 27.485 8.136 1.00 91.81 191 ARG A O 1
ATOM 1497 N N . LEU A 1 192 ? 8.405 27.871 5.934 1.00 91.94 192 LEU A N 1
ATOM 1498 C CA . LEU A 1 192 ? 6.963 27.990 5.690 1.00 91.94 192 LEU A CA 1
ATOM 1499 C C . LEU A 1 192 ? 6.236 26.650 5.854 1.00 91.94 192 LEU A C 1
ATOM 1501 O O . LEU A 1 192 ? 5.097 26.640 6.316 1.00 91.94 192 LEU A O 1
ATOM 1505 N N . ARG A 1 193 ? 6.888 25.540 5.498 1.00 92.38 193 ARG A N 1
ATOM 1506 C CA . ARG A 1 193 ? 6.340 24.191 5.636 1.00 92.38 193 ARG A CA 1
ATOM 1507 C C . ARG A 1 193 ? 6.295 23.749 7.099 1.00 92.38 193 ARG A C 1
ATOM 1509 O O . ARG A 1 193 ? 5.230 23.304 7.497 1.00 92.38 193 ARG A O 1
ATOM 1516 N N . ASN A 1 194 ? 7.341 23.997 7.900 1.00 94.00 194 ASN A N 1
ATOM 1517 C CA . ASN A 1 194 ? 7.300 23.823 9.368 1.00 94.00 194 ASN A CA 1
ATOM 1518 C C . ASN A 1 194 ? 6.090 24.574 9.962 1.00 94.00 194 ASN A C 1
ATOM 1520 O O . ASN A 1 194 ? 5.239 24.000 10.627 1.00 94.00 194 ASN A O 1
ATOM 1524 N N . ALA A 1 195 ? 5.914 25.856 9.619 1.00 95.00 195 ALA A N 1
ATOM 1525 C CA . ALA A 1 195 ? 4.737 26.620 10.047 1.00 95.00 195 ALA A CA 1
ATOM 1526 C C . ALA A 1 195 ? 3.387 25.985 9.644 1.00 95.00 195 ALA A C 1
ATOM 1528 O O . ALA A 1 195 ? 2.405 26.087 10.386 1.00 95.00 195 ALA A O 1
ATOM 1529 N N . GLY A 1 196 ? 3.315 25.390 8.450 1.00 94.69 196 GLY A N 1
ATOM 1530 C CA . GLY A 1 196 ? 2.152 24.636 7.983 1.00 94.69 196 GLY A CA 1
ATOM 1531 C C . GLY A 1 196 ? 1.908 23.384 8.822 1.00 94.69 196 GLY A C 1
ATOM 1532 O O . GLY A 1 196 ? 0.814 23.226 9.352 1.00 94.69 196 GLY A O 1
ATOM 1533 N N . VAL A 1 197 ? 2.942 22.566 9.024 1.00 95.38 197 VAL A N 1
ATOM 1534 C CA . VAL A 1 197 ? 2.889 21.341 9.835 1.00 95.38 197 VAL A CA 1
ATOM 1535 C C . VAL A 1 197 ? 2.452 21.647 11.268 1.00 95.38 197 VAL A C 1
ATOM 1537 O O . VAL A 1 197 ? 1.525 21.014 11.758 1.00 95.38 197 VAL A O 1
ATOM 1540 N N . ILE A 1 198 ? 3.005 22.677 11.915 1.00 95.56 198 ILE A N 1
ATOM 1541 C CA . ILE A 1 198 ? 2.596 23.098 13.270 1.00 95.56 198 ILE A CA 1
ATOM 1542 C C . ILE A 1 198 ? 1.115 23.501 13.320 1.00 95.56 198 ILE A C 1
ATOM 1544 O O . ILE A 1 198 ? 0.429 23.234 14.307 1.00 95.56 198 ILE A O 1
ATOM 1548 N N . THR A 1 199 ? 0.598 24.122 12.255 1.00 95.50 199 THR A N 1
ATOM 1549 C CA . THR A 1 199 ? -0.836 24.447 12.160 1.00 95.50 199 THR A CA 1
ATOM 1550 C C . THR A 1 199 ? -1.667 23.171 12.057 1.00 95.50 199 THR A C 1
ATOM 1552 O O . THR A 1 199 ? -2.611 23.012 12.826 1.00 95.50 199 THR A O 1
ATOM 1555 N N . ASN A 1 200 ? -1.267 22.225 11.210 1.00 94.31 200 ASN A N 1
ATOM 1556 C CA . ASN A 1 200 ? -1.959 20.945 11.055 1.00 94.31 200 ASN A CA 1
ATOM 1557 C C . ASN A 1 200 ? -1.911 20.107 12.352 1.00 94.31 200 ASN A C 1
ATOM 1559 O O . ASN A 1 200 ? -2.925 19.547 12.760 1.00 94.31 200 ASN A O 1
ATOM 1563 N N . ILE A 1 201 ? -0.780 20.099 13.074 1.00 95.31 201 ILE A N 1
ATOM 1564 C CA . ILE A 1 201 ? -0.665 19.512 14.424 1.00 95.31 201 ILE A CA 1
ATOM 1565 C C . ILE A 1 201 ? -1.698 20.144 15.367 1.00 95.31 201 ILE A C 1
ATOM 1567 O O . ILE A 1 201 ? -2.379 19.433 16.108 1.00 95.31 201 ILE A O 1
ATOM 1571 N N . SER A 1 202 ? -1.844 21.473 15.335 1.00 94.81 202 SER A N 1
ATOM 1572 C CA . SER A 1 202 ? -2.814 22.179 16.180 1.00 94.81 202 SER A CA 1
ATOM 1573 C C . SER A 1 202 ? -4.269 21.845 15.830 1.00 94.81 202 SER A C 1
ATOM 1575 O O . SER A 1 202 ? -5.111 21.759 16.724 1.00 94.81 202 SER A O 1
ATOM 1577 N N . GLU A 1 203 ? -4.568 21.592 14.554 1.00 94.25 203 GLU A N 1
ATOM 1578 C CA . GLU A 1 203 ? -5.892 21.162 14.095 1.00 94.25 203 GLU A CA 1
ATOM 1579 C C . GLU A 1 203 ? -6.220 19.745 14.576 1.00 94.25 203 GLU A C 1
ATOM 1581 O O . GLU A 1 203 ? -7.322 19.511 15.073 1.00 94.25 203 GLU A O 1
ATOM 1586 N N . ILE A 1 204 ? -5.256 18.818 14.514 1.00 92.88 204 ILE A N 1
ATOM 1587 C CA . ILE A 1 204 ? -5.409 17.458 15.056 1.00 92.88 204 ILE A CA 1
ATOM 1588 C C . ILE A 1 204 ? -5.583 17.499 16.577 1.00 92.88 204 ILE A C 1
ATOM 1590 O O . ILE A 1 204 ? -6.472 16.835 17.113 1.00 92.88 204 ILE A O 1
ATOM 1594 N N . TYR A 1 205 ? -4.795 18.318 17.281 1.00 92.81 205 TYR A N 1
ATOM 1595 C CA . TYR A 1 205 ? -4.986 18.553 18.713 1.00 92.81 205 TYR A CA 1
ATOM 1596 C C . TYR A 1 205 ? -6.393 19.094 19.007 1.00 92.81 205 TYR A C 1
ATOM 1598 O O . TYR A 1 205 ? -7.091 18.567 19.871 1.00 92.81 205 TYR A O 1
ATOM 1606 N N . SER A 1 206 ? -6.855 20.102 18.261 1.00 91.50 206 SER A N 1
ATOM 1607 C CA . SER A 1 206 ? -8.195 20.673 18.427 1.00 91.50 206 SER A CA 1
ATOM 1608 C C . SER A 1 206 ? -9.297 19.650 18.149 1.00 91.50 206 SER A C 1
ATOM 1610 O O . SER A 1 206 ? -10.291 19.620 18.872 1.00 91.50 206 SER A O 1
ATOM 1612 N N . PHE A 1 207 ? -9.133 18.800 17.133 1.00 90.38 207 PHE A N 1
ATOM 1613 C CA . PHE A 1 207 ? -10.060 17.711 16.825 1.00 90.38 207 PHE A CA 1
ATOM 1614 C C . PHE A 1 207 ? -10.142 16.705 17.982 1.00 90.38 207 PHE A C 1
ATOM 1616 O O . PHE A 1 207 ? -11.233 16.319 18.403 1.00 90.38 207 PHE A O 1
ATOM 1623 N N . LEU A 1 208 ? -8.996 16.343 18.561 1.00 88.25 208 LEU A N 1
ATOM 1624 C CA . LEU A 1 208 ? -8.924 15.446 19.711 1.00 88.25 208 LEU A CA 1
ATOM 1625 C C . LEU A 1 208 ? -9.578 16.051 20.965 1.00 88.25 208 LEU A C 1
ATOM 1627 O O . LEU A 1 208 ? -10.316 15.381 21.679 1.00 88.25 208 LEU A O 1
ATOM 1631 N N . ILE A 1 209 ? -9.363 17.341 21.228 1.00 86.62 209 ILE A N 1
ATOM 1632 C CA . ILE A 1 209 ? -10.012 18.033 22.348 1.00 86.62 209 ILE A CA 1
ATOM 1633 C C . ILE A 1 209 ? -11.525 18.176 22.112 1.00 86.62 209 ILE A C 1
ATOM 1635 O O . ILE A 1 209 ? -12.309 17.983 23.040 1.00 86.62 209 ILE A O 1
ATOM 1639 N N . ALA A 1 210 ? -11.961 18.461 20.883 1.00 85.12 210 ALA A N 1
ATOM 1640 C CA . ALA A 1 210 ? -13.379 18.569 20.536 1.00 85.12 210 ALA A CA 1
ATOM 1641 C C . ALA A 1 210 ? -14.122 17.231 20.677 1.00 85.12 210 ALA A C 1
ATOM 1643 O O . ALA A 1 210 ? -15.207 17.197 21.259 1.00 85.12 210 ALA A O 1
ATOM 1644 N N . THR A 1 211 ? -13.527 16.126 20.215 1.00 81.94 211 THR A N 1
ATOM 1645 C CA . THR A 1 211 ? -14.073 14.770 20.416 1.00 81.94 211 THR A CA 1
ATOM 1646 C C . THR A 1 211 ? -14.154 14.426 21.905 1.00 81.94 211 THR A C 1
ATOM 1648 O O . THR A 1 211 ? -15.178 13.920 22.372 1.00 81.94 211 THR A O 1
ATOM 1651 N N . TRP A 1 212 ? -13.147 14.815 22.692 1.00 78.69 212 TRP A N 1
ATOM 1652 C CA . TRP A 1 212 ? -13.175 14.664 24.148 1.00 78.69 212 TRP A CA 1
ATOM 1653 C C . TRP A 1 212 ? -14.316 15.458 24.808 1.00 78.69 212 TRP A C 1
ATOM 1655 O O . TRP A 1 212 ? -14.989 14.947 25.700 1.00 78.69 212 TRP A O 1
ATOM 1665 N N . ILE A 1 213 ? -14.601 16.682 24.357 1.00 75.81 213 ILE A N 1
ATOM 1666 C CA . ILE A 1 213 ? -15.719 17.491 24.873 1.00 75.81 213 ILE A CA 1
ATOM 1667 C C . ILE A 1 213 ? -17.083 16.920 24.432 1.00 75.81 213 ILE A C 1
ATOM 1669 O O . ILE A 1 213 ? -18.022 16.889 25.230 1.00 75.81 213 ILE A O 1
ATOM 1673 N N . GLY A 1 214 ? -17.208 16.439 23.191 1.00 66.94 214 GLY A N 1
ATOM 1674 C CA . GLY A 1 214 ? -18.458 15.893 22.641 1.00 66.94 214 GLY A CA 1
ATOM 1675 C C . GLY A 1 214 ? -18.948 14.627 23.352 1.00 66.94 214 GLY A C 1
ATOM 1676 O O . GLY A 1 214 ? -20.145 14.466 23.590 1.00 66.94 214 GLY A O 1
ATOM 1677 N N . THR A 1 215 ? -18.029 13.766 23.800 1.00 60.41 215 THR A N 1
ATOM 1678 C CA . THR A 1 215 ? -18.378 12.561 24.584 1.00 60.41 215 THR A CA 1
ATOM 1679 C C . THR A 1 215 ? -19.039 12.871 25.937 1.00 60.41 215 THR A C 1
ATOM 1681 O O . THR A 1 215 ? -19.775 12.043 26.462 1.00 60.41 215 THR A O 1
ATOM 1684 N N . GLN A 1 216 ? -18.870 14.082 26.483 1.00 53.53 216 GLN A N 1
ATOM 1685 C CA . GLN A 1 216 ? -19.488 14.496 27.754 1.00 53.53 216 GLN A CA 1
ATOM 1686 C C . GLN A 1 216 ? -20.966 14.891 27.628 1.00 53.53 216 GLN A C 1
ATOM 1688 O O . GLN A 1 216 ? -21.715 14.830 28.605 1.00 53.53 216 GLN A O 1
ATOM 1693 N N . THR A 1 217 ? -21.406 15.330 26.447 1.00 50.19 217 THR A N 1
ATOM 1694 C CA . THR A 1 217 ? -22.774 15.843 26.246 1.00 50.19 217 THR A CA 1
ATOM 1695 C C . THR A 1 217 ? -23.783 14.728 25.961 1.00 50.19 217 THR A C 1
ATOM 1697 O O . THR A 1 217 ? -24.952 14.848 26.333 1.00 50.19 217 THR A O 1
ATOM 1700 N N . HIS A 1 218 ? -23.336 13.592 25.418 1.00 46.09 218 HIS A N 1
ATOM 1701 C CA . HIS A 1 218 ? -24.170 12.424 25.124 1.00 46.09 218 HIS A CA 1
ATOM 1702 C C . HIS A 1 218 ? -24.166 11.392 26.266 1.00 46.09 218 HIS A C 1
ATOM 1704 O O . HIS A 1 218 ? -23.759 10.248 26.117 1.00 46.09 218 HIS A O 1
ATOM 1710 N N . ARG A 1 219 ? -24.695 11.771 27.438 1.00 42.09 219 ARG A N 1
ATOM 1711 C CA . ARG A 1 219 ? -24.859 10.883 28.612 1.00 42.09 219 ARG A CA 1
ATOM 1712 C C . ARG A 1 219 ? -26.027 9.881 28.484 1.00 42.09 219 ARG A C 1
ATOM 1714 O O . ARG A 1 219 ? -26.706 9.586 29.471 1.00 42.09 219 ARG A O 1
ATOM 1721 N N . LYS A 1 220 ? -26.324 9.371 27.285 1.00 38.78 220 LYS A N 1
ATOM 1722 C CA . LYS A 1 220 ? -27.377 8.363 27.076 1.00 38.78 220 LYS A CA 1
ATOM 1723 C C . LYS A 1 220 ? -26.834 7.172 26.289 1.00 38.78 220 LYS A C 1
ATOM 1725 O O . LYS A 1 220 ? -26.668 7.259 25.086 1.00 38.78 220 LYS A O 1
ATOM 1730 N N . LYS A 1 221 ? -26.595 6.092 27.045 1.00 46.00 221 LYS A N 1
ATOM 1731 C CA . LYS A 1 221 ? -26.455 4.678 26.659 1.00 46.00 221 LYS A CA 1
ATOM 1732 C C . LYS A 1 221 ? -26.477 4.393 25.149 1.00 46.00 221 LYS A C 1
ATOM 1734 O O . LYS A 1 221 ? -27.557 4.243 24.590 1.00 46.00 221 LYS A O 1
ATOM 1739 N N . THR A 1 222 ? -25.311 4.130 24.575 1.00 36.53 222 THR A N 1
ATOM 1740 C CA . THR A 1 222 ? -25.167 3.271 23.391 1.00 36.53 222 THR A CA 1
ATOM 1741 C C . THR A 1 222 ? -23.874 2.474 23.524 1.00 36.53 222 THR A C 1
ATOM 1743 O O . THR A 1 222 ? -22.808 3.040 23.755 1.00 36.53 222 THR A O 1
ATOM 1746 N N . SER A 1 223 ? -24.009 1.150 23.458 1.00 39.25 223 SER A N 1
ATOM 1747 C CA . SER A 1 223 ? -22.927 0.167 23.526 1.00 39.25 223 SER A CA 1
ATOM 1748 C C . SER A 1 223 ? -22.171 0.045 22.198 1.00 39.25 223 SER A C 1
ATOM 1750 O O . SER A 1 223 ? -22.773 0.128 21.136 1.00 39.25 223 SER A O 1
ATOM 1752 N N . ALA A 1 224 ? -20.880 -0.280 22.316 1.00 41.56 224 ALA A N 1
ATOM 1753 C CA . ALA A 1 224 ? -20.149 -1.285 21.531 1.00 41.56 224 ALA A CA 1
ATOM 1754 C C . ALA A 1 224 ? -19.911 -1.115 20.011 1.00 41.56 224 ALA A C 1
ATOM 1756 O O . ALA A 1 224 ? -19.569 -2.105 19.377 1.00 41.56 224 ALA A O 1
ATOM 1757 N N . ALA A 1 225 ? -19.969 0.088 19.431 1.00 40.50 225 ALA A N 1
ATOM 1758 C CA . ALA A 1 225 ? -19.336 0.344 18.126 1.00 40.50 225 ALA A CA 1
ATOM 1759 C C . ALA A 1 225 ? -17.994 1.085 18.318 1.00 40.50 225 ALA A C 1
ATOM 1761 O O . ALA A 1 225 ? -17.940 2.012 19.140 1.00 40.50 225 ALA A O 1
ATOM 1762 N N . PRO A 1 226 ? -16.904 0.721 17.605 1.00 50.38 226 PRO A N 1
ATOM 1763 C CA . PRO A 1 226 ? -15.686 1.523 17.607 1.00 50.38 226 PRO A CA 1
ATOM 1764 C C . PRO A 1 226 ? -16.037 2.924 17.098 1.00 50.38 226 PRO A C 1
ATOM 1766 O O . PRO A 1 226 ? -16.761 3.070 16.112 1.00 50.38 226 PRO A O 1
ATOM 1769 N N . PRO A 1 227 ? -15.594 3.985 17.778 1.00 60.66 227 PRO A N 1
ATOM 1770 C CA . PRO A 1 227 ? -16.119 5.295 17.479 1.00 60.66 227 PRO A CA 1
ATOM 1771 C C . PRO A 1 227 ? -15.579 5.775 16.124 1.00 60.66 227 PRO A C 1
ATOM 1773 O O . PRO A 1 227 ? -14.365 5.824 15.911 1.00 60.66 227 PRO A O 1
ATOM 1776 N N . MET A 1 228 ? -16.491 6.147 15.223 1.00 65.62 228 MET A N 1
ATOM 1777 C CA . MET A 1 228 ? -16.231 6.566 13.834 1.00 65.62 228 MET A CA 1
ATOM 1778 C C . MET A 1 228 ? -15.146 7.659 13.714 1.00 65.62 228 MET A C 1
ATOM 1780 O O . MET A 1 228 ? -14.362 7.660 12.772 1.00 65.62 228 MET A O 1
ATOM 1784 N N . TRP A 1 229 ? -14.988 8.518 14.734 1.00 82.19 229 TRP A N 1
ATOM 1785 C CA . TRP A 1 229 ? -13.925 9.539 14.779 1.00 82.19 229 TRP A CA 1
ATOM 1786 C C . TRP A 1 229 ? -12.497 8.966 14.760 1.00 82.19 229 TRP A C 1
ATOM 1788 O O . TRP A 1 229 ? -11.556 9.683 14.420 1.00 82.19 229 TRP A O 1
ATOM 1798 N N . SER A 1 230 ? -12.309 7.701 15.153 1.00 81.06 230 SER A N 1
ATOM 1799 C CA . SER A 1 230 ? -10.989 7.062 15.232 1.00 81.06 230 SER A CA 1
ATOM 1800 C C . SER A 1 230 ? -10.380 6.779 13.856 1.00 81.06 230 SER A C 1
ATOM 1802 O O . SER A 1 230 ? -9.159 6.869 13.714 1.00 81.06 230 SER A O 1
ATOM 1804 N N . GLN A 1 231 ? -11.206 6.495 12.844 1.00 82.50 231 GLN A N 1
ATOM 1805 C CA . GLN A 1 231 ? -10.762 6.335 11.456 1.00 82.50 231 GLN A CA 1
ATOM 1806 C C . GLN A 1 231 ? -10.317 7.685 10.886 1.00 82.50 231 GLN A C 1
ATOM 1808 O O . GLN A 1 231 ? -9.162 7.820 10.483 1.00 82.50 231 GLN A O 1
ATOM 1813 N N . ASP A 1 232 ? -11.160 8.716 11.000 1.00 85.19 232 ASP A N 1
ATOM 1814 C CA . ASP A 1 232 ? -10.827 10.089 10.590 1.00 85.19 232 ASP A CA 1
ATOM 1815 C C . ASP A 1 232 ? -9.546 10.611 11.257 1.00 85.19 232 ASP A C 1
ATOM 1817 O O . ASP A 1 232 ? -8.721 11.278 10.628 1.00 85.19 232 ASP A O 1
ATOM 1821 N N . PHE A 1 233 ? -9.361 10.310 12.547 1.00 88.62 233 PHE A N 1
ATOM 1822 C CA . PHE A 1 233 ? -8.152 10.669 13.286 1.00 88.62 233 PHE A CA 1
ATOM 1823 C C . PHE A 1 233 ? -6.906 9.987 12.713 1.00 88.62 233 PHE A C 1
ATOM 1825 O O . PHE A 1 233 ? -5.885 10.649 12.530 1.00 88.62 233 PHE A O 1
ATOM 1832 N N . ARG A 1 234 ? -6.982 8.681 12.418 1.00 87.25 234 ARG A N 1
ATOM 1833 C CA . ARG A 1 234 ? -5.861 7.911 11.855 1.00 87.25 234 ARG A CA 1
ATOM 1834 C C . ARG A 1 234 ? -5.455 8.430 10.481 1.00 87.25 234 ARG A C 1
ATOM 1836 O O . ARG A 1 234 ? -4.267 8.649 10.273 1.00 87.25 234 ARG A O 1
ATOM 1843 N N . VAL A 1 235 ? -6.418 8.699 9.598 1.00 90.00 235 VAL A N 1
ATOM 1844 C CA . VAL A 1 235 ? -6.150 9.248 8.257 1.00 90.00 235 VAL A CA 1
ATOM 1845 C C . VAL A 1 235 ? -5.431 10.596 8.357 1.00 90.00 235 VAL A C 1
ATOM 1847 O O . VAL A 1 235 ? -4.386 10.793 7.739 1.00 90.00 235 VAL A O 1
ATOM 1850 N N . LYS A 1 236 ? -5.917 11.510 9.211 1.00 89.44 236 LYS A N 1
ATOM 1851 C CA . LYS A 1 236 ? -5.266 12.815 9.435 1.00 89.44 236 LYS A CA 1
ATOM 1852 C C . LYS A 1 236 ? -3.862 12.685 10.026 1.00 89.44 236 LYS A C 1
ATOM 1854 O O . LYS A 1 236 ? -2.979 13.467 9.680 1.00 89.44 236 LYS A O 1
ATOM 1859 N N . LEU A 1 237 ? -3.655 11.720 10.922 1.00 91.88 237 LEU A N 1
ATOM 1860 C CA . LEU A 1 237 ? -2.363 11.470 11.557 1.00 91.88 237 LEU A CA 1
ATOM 1861 C C . LEU A 1 237 ? -1.334 10.917 10.556 1.00 91.88 237 LEU A C 1
ATOM 1863 O O . LEU A 1 237 ? -0.199 11.388 10.551 1.00 91.88 237 LEU A O 1
ATOM 1867 N N . LEU A 1 238 ? -1.734 9.968 9.702 1.00 89.81 238 LEU A N 1
ATOM 1868 C CA . LEU A 1 238 ? -0.890 9.402 8.643 1.00 89.81 238 LEU A CA 1
ATOM 1869 C C . LEU A 1 238 ? -0.518 10.463 7.602 1.00 89.81 238 LEU A C 1
ATOM 1871 O O . LEU A 1 238 ? 0.662 10.640 7.309 1.00 89.81 238 LEU A O 1
ATOM 1875 N N . ALA A 1 239 ? -1.497 11.249 7.142 1.00 90.88 239 ALA A N 1
ATOM 1876 C CA . ALA A 1 239 ? -1.254 12.349 6.211 1.00 90.88 239 ALA A CA 1
ATOM 1877 C C . ALA A 1 239 ? -0.268 13.387 6.779 1.00 90.88 239 ALA A C 1
ATOM 1879 O O . ALA A 1 239 ? 0.560 13.940 6.056 1.00 90.88 239 ALA A O 1
ATOM 1880 N N . LEU A 1 240 ? -0.325 13.663 8.085 1.00 92.69 240 LEU A N 1
ATOM 1881 C CA . LEU A 1 240 ? 0.630 14.557 8.733 1.00 92.69 240 LEU A CA 1
ATOM 1882 C C . LEU A 1 240 ? 2.022 13.918 8.886 1.00 92.69 240 LEU A C 1
ATOM 1884 O O . LEU A 1 240 ? 3.024 14.617 8.738 1.00 92.69 240 LEU A O 1
ATOM 1888 N N . ALA A 1 241 ? 2.098 12.616 9.175 1.00 92.75 241 ALA A N 1
ATOM 1889 C CA . ALA A 1 241 ? 3.365 11.895 9.284 1.00 92.75 241 ALA A CA 1
ATOM 1890 C C . ALA A 1 241 ? 4.146 11.928 7.961 1.00 92.75 241 ALA A C 1
ATOM 1892 O O . ALA A 1 241 ? 5.340 12.238 7.973 1.00 92.75 241 ALA A O 1
ATOM 1893 N N . ASP A 1 242 ? 3.456 11.730 6.836 1.00 89.88 242 ASP A N 1
ATOM 1894 C CA . ASP A 1 242 ? 4.034 11.875 5.497 1.00 89.88 242 ASP A CA 1
ATOM 1895 C C . ASP A 1 242 ? 4.568 13.304 5.258 1.00 89.88 242 ASP A C 1
ATOM 1897 O O . ASP A 1 242 ? 5.730 13.506 4.892 1.00 89.88 242 ASP A O 1
ATOM 1901 N N . GLN A 1 243 ? 3.787 14.335 5.614 1.00 91.81 243 GLN A N 1
ATOM 1902 C CA . GLN A 1 243 ? 4.235 15.730 5.504 1.00 91.81 243 GLN A CA 1
ATOM 1903 C C . GLN A 1 243 ? 5.510 16.032 6.309 1.00 91.81 243 GLN A C 1
ATOM 1905 O O . GLN A 1 243 ? 6.337 16.827 5.845 1.00 91.81 243 GLN A O 1
ATOM 1910 N N . ILE A 1 244 ? 5.671 15.436 7.496 1.00 93.19 244 ILE A N 1
ATOM 1911 C CA . ILE A 1 244 ? 6.881 15.573 8.322 1.00 93.19 244 ILE A CA 1
ATOM 1912 C C . ILE A 1 244 ? 8.063 14.850 7.679 1.00 93.19 244 ILE A C 1
ATOM 1914 O O . ILE A 1 244 ? 9.158 15.411 7.631 1.00 93.19 244 ILE A O 1
ATOM 1918 N N . GLN A 1 245 ? 7.861 13.644 7.146 1.00 90.25 245 GLN A N 1
ATOM 1919 C CA . GLN A 1 245 ? 8.921 12.891 6.476 1.00 90.25 245 GLN A CA 1
ATOM 1920 C C . GLN A 1 245 ? 9.448 13.636 5.242 1.00 90.25 245 GLN A C 1
ATOM 1922 O O . GLN A 1 245 ? 10.663 13.767 5.066 1.00 90.25 245 GLN A O 1
ATOM 1927 N N . MET A 1 246 ? 8.557 14.214 4.430 1.00 87.56 246 MET A N 1
ATOM 1928 C CA . MET A 1 246 ? 8.952 15.091 3.322 1.00 87.56 246 MET A CA 1
ATOM 1929 C C . MET A 1 246 ? 9.721 16.329 3.813 1.00 87.56 246 MET A C 1
ATOM 1931 O O . MET A 1 246 ? 10.686 16.772 3.182 1.00 87.56 246 MET A O 1
ATOM 1935 N N . LEU A 1 247 ? 9.299 16.920 4.936 1.00 90.88 247 LEU A N 1
ATOM 1936 C CA . LEU A 1 247 ? 9.944 18.096 5.520 1.00 90.88 247 LEU A CA 1
ATOM 1937 C C . LEU A 1 247 ? 11.353 17.797 6.047 1.00 90.88 247 LEU A C 1
ATOM 1939 O O . LEU A 1 247 ? 12.244 18.635 5.880 1.00 90.88 247 LEU A O 1
ATOM 1943 N N . ASP A 1 248 ? 11.578 16.618 6.623 1.00 90.25 248 ASP A N 1
ATOM 1944 C CA . ASP A 1 248 ? 12.900 16.160 7.061 1.00 90.25 248 ASP A CA 1
ATOM 1945 C C . ASP A 1 248 ? 13.876 16.078 5.877 1.00 90.25 248 ASP A C 1
ATOM 1947 O O . ASP A 1 248 ? 14.948 16.696 5.887 1.00 90.25 248 ASP A O 1
ATOM 1951 N N . GLN A 1 249 ? 13.445 15.442 4.781 1.00 86.19 249 GLN A N 1
ATOM 1952 C CA . GLN A 1 249 ? 14.230 15.354 3.546 1.00 86.19 249 GLN A CA 1
ATOM 1953 C C . GLN A 1 249 ? 14.570 16.745 2.981 1.00 86.19 249 GLN A C 1
ATOM 1955 O O . GLN A 1 249 ? 15.734 17.035 2.680 1.00 86.19 249 GLN A O 1
ATOM 1960 N N . MET A 1 250 ? 13.581 17.647 2.898 1.00 85.81 250 MET A N 1
ATOM 1961 C CA . MET A 1 250 ? 13.795 19.030 2.445 1.00 85.81 250 MET A CA 1
ATOM 1962 C C . MET A 1 250 ? 14.764 19.803 3.353 1.00 85.81 250 MET A C 1
ATOM 1964 O O . MET A 1 250 ? 15.585 20.589 2.870 1.00 85.81 250 MET A O 1
ATOM 1968 N N . THR A 1 251 ? 14.700 19.583 4.668 1.00 89.44 251 THR A N 1
ATOM 1969 C CA . THR A 1 251 ? 15.583 20.234 5.650 1.00 89.44 251 THR A CA 1
ATOM 1970 C C . THR A 1 251 ? 17.034 19.785 5.472 1.00 89.44 251 THR A C 1
ATOM 1972 O O . THR A 1 251 ? 17.946 20.622 5.487 1.00 89.44 251 THR A O 1
ATOM 1975 N N . GLY A 1 252 ? 17.253 18.494 5.197 1.00 85.81 252 GLY A N 1
ATOM 1976 C CA . GLY A 1 252 ? 18.565 17.949 4.847 1.00 85.81 252 GLY A CA 1
ATOM 1977 C C . GLY A 1 252 ? 19.145 18.571 3.571 1.00 85.81 252 GLY A C 1
ATOM 1978 O O . GLY A 1 252 ? 20.307 18.996 3.554 1.00 85.81 252 GLY A O 1
ATOM 1979 N N . LEU A 1 253 ? 18.329 18.706 2.520 1.00 84.25 253 LEU A N 1
ATOM 1980 C CA . LEU A 1 253 ? 18.747 19.298 1.244 1.00 84.25 253 LEU A CA 1
ATOM 1981 C C . LEU A 1 253 ? 19.020 20.807 1.348 1.00 84.25 253 LEU A C 1
ATOM 1983 O O . LEU A 1 253 ? 19.960 21.306 0.725 1.00 84.25 253 LEU A O 1
ATOM 1987 N N . ALA A 1 254 ? 18.297 21.544 2.197 1.00 86.25 254 ALA A N 1
ATOM 1988 C CA . ALA A 1 254 ? 18.466 22.991 2.385 1.00 86.25 254 ALA A CA 1
ATOM 1989 C C . ALA A 1 254 ? 19.881 23.419 2.846 1.00 86.25 254 ALA A C 1
ATOM 1991 O O . ALA A 1 254 ? 20.265 24.589 2.692 1.00 86.25 254 ALA A O 1
ATOM 1992 N N . LYS A 1 255 ? 20.692 22.487 3.370 1.00 85.25 255 LYS A N 1
ATOM 1993 C CA . LYS A 1 255 ? 22.115 22.708 3.695 1.00 85.25 255 LYS A CA 1
ATOM 1994 C C . LYS A 1 255 ? 22.959 23.056 2.465 1.00 85.25 255 LYS A C 1
ATOM 1996 O O . LYS A 1 255 ? 23.935 23.793 2.601 1.00 85.25 255 LYS A O 1
ATOM 2001 N N . TRP A 1 256 ? 22.571 22.577 1.282 1.00 80.12 256 TRP A N 1
ATOM 2002 C CA . TRP A 1 256 ? 23.302 22.774 0.025 1.00 80.12 256 TRP A CA 1
ATOM 2003 C C . TRP A 1 256 ? 23.167 24.180 -0.567 1.00 80.12 256 TRP A C 1
ATOM 2005 O O . TRP A 1 256 ? 23.957 24.570 -1.427 1.00 80.12 256 TRP A O 1
ATOM 2015 N N . GLU A 1 257 ? 22.199 24.975 -0.109 1.00 81.25 257 GLU A N 1
ATOM 2016 C CA . GLU A 1 257 ? 22.057 26.362 -0.551 1.00 81.25 257 GLU A CA 1
ATOM 2017 C C . GLU A 1 257 ? 23.220 27.214 0.011 1.00 81.25 257 GLU A C 1
ATOM 2019 O O . GLU A 1 257 ? 23.529 27.174 1.200 1.00 81.25 257 GLU A O 1
ATOM 2024 N N . GLY A 1 258 ? 23.906 28.020 -0.804 1.00 66.62 258 GLY A N 1
ATOM 2025 C CA . GLY A 1 258 ? 24.990 28.888 -0.311 1.00 66.62 258 GLY A CA 1
ATOM 2026 C C . GLY A 1 258 ? 24.502 29.911 0.732 1.00 66.62 258 GLY A C 1
ATOM 2027 O O . GLY A 1 258 ? 23.361 30.373 0.684 1.00 66.62 258 GLY A O 1
ATOM 2028 N N . SER A 1 259 ? 25.330 30.295 1.710 1.00 63.44 259 SER A N 1
ATOM 2029 C CA . SER A 1 259 ? 24.969 31.308 2.717 1.00 63.44 259 SER A CA 1
ATOM 2030 C C . SER A 1 259 ? 25.403 32.715 2.291 1.00 63.44 259 SER A C 1
ATOM 2032 O O . SER A 1 259 ? 26.484 33.173 2.655 1.00 63.44 259 SER A O 1
ATOM 2034 N N . ILE A 1 260 ? 24.564 33.435 1.543 1.00 61.09 260 ILE A N 1
ATOM 2035 C CA . ILE A 1 260 ? 24.816 34.866 1.266 1.00 61.09 260 ILE A CA 1
ATOM 2036 C C . ILE A 1 260 ? 24.421 35.732 2.482 1.00 61.09 260 ILE A C 1
ATOM 2038 O O . ILE A 1 260 ? 24.978 36.805 2.696 1.00 61.09 260 ILE A O 1
ATOM 2042 N N . ARG A 1 261 ? 23.481 35.260 3.318 1.00 59.44 261 ARG A N 1
ATOM 2043 C CA . ARG A 1 261 ? 22.872 36.026 4.419 1.00 59.44 261 ARG A CA 1
ATOM 2044 C C . ARG A 1 261 ? 22.883 35.252 5.747 1.00 59.44 261 ARG A C 1
ATOM 2046 O O . ARG A 1 261 ? 21.833 34.869 6.246 1.00 59.44 261 ARG A O 1
ATOM 2053 N N . GLY A 1 262 ? 24.076 35.061 6.313 1.00 69.44 262 GLY A N 1
ATOM 2054 C CA . GLY A 1 262 ? 24.283 34.404 7.614 1.00 69.44 262 GLY A CA 1
ATOM 2055 C C . GLY A 1 262 ? 24.339 32.873 7.545 1.00 69.44 262 GLY A C 1
ATOM 2056 O O . GLY A 1 262 ? 23.922 32.275 6.555 1.00 69.44 262 GLY A O 1
ATOM 2057 N N . LYS A 1 263 ? 24.894 32.239 8.588 1.00 81.00 263 LYS A N 1
ATOM 2058 C CA . LYS A 1 263 ? 24.967 30.773 8.709 1.00 81.00 263 LYS A CA 1
ATOM 2059 C C . LYS A 1 263 ? 23.545 30.206 8.798 1.00 81.00 263 LYS A C 1
ATOM 2061 O O . LYS A 1 263 ? 22.742 30.712 9.575 1.00 81.00 263 LYS A O 1
ATOM 2066 N N . TRP A 1 264 ? 23.246 29.173 8.013 1.00 86.50 264 TRP A N 1
ATOM 2067 C CA . TRP A 1 264 ? 21.974 28.457 8.110 1.00 86.50 264 TRP A CA 1
ATOM 2068 C C . TRP A 1 264 ? 21.915 27.664 9.428 1.00 86.50 264 TRP A C 1
ATOM 2070 O O . TRP A 1 264 ? 22.828 26.866 9.669 1.00 86.50 264 TRP A O 1
ATOM 2080 N N . PRO A 1 265 ? 20.892 27.883 10.270 1.00 88.38 265 PRO A N 1
ATOM 2081 C CA . PRO A 1 265 ? 20.716 27.180 11.540 1.00 88.38 265 PRO A CA 1
ATOM 2082 C C . PRO A 1 265 ? 20.118 25.782 11.300 1.00 88.38 265 PRO A C 1
ATOM 2084 O O . PRO A 1 265 ? 18.932 25.546 11.506 1.00 88.38 265 PRO A O 1
ATOM 2087 N N . ALA A 1 266 ? 20.918 24.874 10.731 1.00 87.12 266 ALA A N 1
ATOM 2088 C CA . ALA A 1 266 ? 20.444 23.547 10.333 1.00 87.12 266 ALA A CA 1
ATOM 2089 C C . ALA A 1 266 ? 20.032 22.682 11.531 1.00 87.12 266 ALA A C 1
ATOM 2091 O O . ALA A 1 266 ? 19.024 21.993 11.452 1.00 87.12 266 ALA A O 1
ATOM 2092 N N . GLU A 1 267 ? 20.802 22.748 12.618 1.00 90.38 267 GLU A N 1
ATOM 2093 C CA . GLU A 1 267 ? 20.572 21.965 13.837 1.00 90.38 267 GLU A CA 1
ATOM 2094 C C . GLU A 1 267 ? 19.231 22.346 14.478 1.00 90.38 267 GLU A C 1
ATOM 2096 O O . GLU A 1 267 ? 18.481 21.489 14.932 1.00 90.38 267 GLU A O 1
ATOM 2101 N N . GLU A 1 268 ? 18.889 23.633 14.451 1.00 92.62 268 GLU A N 1
ATOM 2102 C CA . GLU A 1 268 ? 17.640 24.148 14.995 1.00 92.62 268 GLU A CA 1
ATOM 2103 C C . GLU A 1 268 ? 16.426 23.747 14.140 1.00 92.62 268 GLU A C 1
ATOM 2105 O O . GLU A 1 268 ? 15.395 23.381 14.696 1.00 92.62 268 GLU A O 1
ATOM 2110 N N . TYR A 1 269 ? 16.522 23.758 12.803 1.00 93.50 269 TYR A N 1
ATOM 2111 C CA . TYR A 1 269 ? 15.430 23.253 11.952 1.00 93.50 269 TYR A CA 1
ATOM 2112 C C . TYR A 1 269 ? 15.282 21.726 12.027 1.00 93.50 269 TYR A C 1
ATOM 2114 O O . TYR A 1 269 ? 14.158 21.239 12.034 1.00 93.50 269 TYR A O 1
ATOM 2122 N N . GLU A 1 270 ? 16.376 20.966 12.133 1.00 92.88 270 GLU A N 1
ATOM 2123 C CA . GLU A 1 270 ? 16.309 19.516 12.380 1.00 92.88 270 GLU A CA 1
ATOM 2124 C C . GLU A 1 270 ? 15.660 19.215 13.733 1.00 92.88 270 GLU A C 1
ATOM 2126 O O . GLU A 1 270 ? 14.813 18.331 13.837 1.00 92.88 270 GLU A O 1
ATOM 2131 N N . SER A 1 271 ? 15.994 20.001 14.760 1.00 93.44 271 SER A N 1
ATOM 2132 C CA . SER A 1 271 ? 15.347 19.911 16.067 1.00 93.44 271 SER A CA 1
ATOM 2133 C C . SER A 1 271 ? 13.848 20.224 15.993 1.00 93.44 271 SER A C 1
ATOM 2135 O O . SER A 1 271 ? 13.076 19.521 16.644 1.00 93.44 271 SER A O 1
ATOM 2137 N N . LEU A 1 272 ? 13.410 21.207 15.188 1.00 94.00 272 LEU A N 1
ATOM 2138 C CA . LEU A 1 272 ? 11.978 21.462 14.963 1.00 94.00 272 LEU A CA 1
ATOM 2139 C C . LEU A 1 272 ? 11.277 20.227 14.391 1.00 94.00 272 LEU A C 1
ATOM 2141 O O . LEU A 1 272 ? 10.324 19.751 15.000 1.00 94.00 272 LEU A O 1
ATOM 2145 N N . VAL A 1 273 ? 11.781 19.668 13.289 1.00 94.81 273 VAL A N 1
ATOM 2146 C CA . VAL A 1 273 ? 11.163 18.513 12.612 1.00 94.81 273 VAL A CA 1
ATOM 2147 C C . VAL A 1 273 ? 11.120 17.280 13.522 1.00 94.81 273 VAL A C 1
ATOM 2149 O O . VAL A 1 273 ? 10.104 16.590 13.600 1.00 94.81 273 VAL A O 1
ATOM 2152 N N . GLN A 1 274 ? 12.190 17.025 14.282 1.00 94.62 274 GLN A N 1
ATOM 2153 C CA . GLN A 1 274 ? 12.215 15.944 15.274 1.00 94.62 274 GLN A CA 1
ATOM 2154 C C . GLN A 1 274 ? 11.170 16.147 16.375 1.00 94.62 274 GLN A C 1
ATOM 2156 O O . GLN A 1 274 ? 10.504 15.193 16.779 1.00 94.62 274 GLN A O 1
ATOM 2161 N N . THR A 1 275 ? 11.005 17.383 16.846 1.00 94.25 275 THR A N 1
ATOM 2162 C CA . THR A 1 275 ? 10.007 17.718 17.866 1.00 94.25 275 THR A CA 1
ATOM 2163 C C . THR A 1 275 ? 8.588 17.566 17.306 1.00 94.25 275 THR A C 1
ATOM 2165 O O . THR A 1 275 ? 7.740 16.970 17.963 1.00 94.25 275 THR A O 1
ATOM 2168 N N . GLU A 1 276 ? 8.330 18.014 16.072 1.00 94.25 276 GLU A N 1
ATOM 2169 C CA . GLU A 1 276 ? 7.054 17.808 15.367 1.00 94.25 276 GLU A CA 1
ATOM 2170 C C . GLU A 1 276 ? 6.728 16.306 15.215 1.00 94.25 276 GLU A C 1
ATOM 2172 O O . GLU A 1 276 ? 5.598 15.889 15.478 1.00 94.25 276 GLU A O 1
ATOM 2177 N N . SER A 1 277 ? 7.718 15.467 14.885 1.00 93.75 277 SER A N 1
ATOM 2178 C CA . SER A 1 277 ? 7.556 14.005 14.803 1.00 93.75 277 SER A CA 1
ATOM 2179 C C . SER A 1 277 ? 7.198 13.378 16.159 1.00 93.75 277 SER A C 1
ATOM 2181 O O . SER A 1 277 ? 6.274 12.565 16.255 1.00 93.75 277 SER A O 1
ATOM 2183 N N . GLN A 1 278 ? 7.861 13.805 17.239 1.00 93.12 278 GLN A N 1
ATOM 2184 C CA . GLN A 1 278 ? 7.526 13.366 18.599 1.00 93.12 278 GLN A CA 1
ATOM 2185 C C . GLN A 1 278 ? 6.102 13.780 19.002 1.00 93.12 278 GLN A C 1
ATOM 2187 O O . GLN A 1 278 ? 5.403 13.006 19.663 1.00 93.12 278 GLN A O 1
ATOM 2192 N N . MET A 1 279 ? 5.635 14.957 18.564 1.00 93.00 279 MET A N 1
ATOM 2193 C CA . MET A 1 279 ? 4.266 15.418 18.821 1.00 93.00 279 MET A CA 1
ATOM 2194 C C . MET A 1 279 ? 3.208 14.542 18.158 1.00 93.00 279 MET A C 1
ATOM 2196 O O . MET A 1 279 ? 2.181 14.290 18.785 1.00 93.00 279 MET A O 1
ATOM 2200 N N . ILE A 1 280 ? 3.447 14.043 16.939 1.00 93.56 280 ILE A N 1
ATOM 2201 C CA . ILE A 1 280 ? 2.546 13.073 16.293 1.00 93.56 280 ILE A CA 1
ATOM 2202 C C . ILE A 1 280 ? 2.414 11.819 17.159 1.00 93.56 280 ILE A C 1
ATOM 2204 O O . ILE A 1 280 ? 1.297 11.385 17.441 1.00 93.56 280 ILE A O 1
ATOM 2208 N N . GLY A 1 281 ? 3.535 11.266 17.633 1.00 91.31 281 GLY A N 1
ATOM 2209 C CA . GLY A 1 281 ? 3.525 10.095 18.513 1.00 91.31 281 GLY A CA 1
ATOM 2210 C C . GLY A 1 281 ? 2.752 10.346 19.812 1.00 91.31 281 GLY A C 1
ATOM 2211 O O . GLY A 1 281 ? 1.948 9.514 20.233 1.00 91.31 281 GLY A O 1
ATOM 2212 N N . ALA A 1 282 ? 2.931 11.522 20.417 1.00 91.00 282 ALA A N 1
ATOM 2213 C CA . ALA A 1 282 ? 2.213 11.909 21.627 1.00 91.00 282 ALA A CA 1
ATOM 2214 C C . ALA A 1 282 ? 0.702 12.103 21.380 1.00 91.00 282 ALA A C 1
ATOM 2216 O O . ALA A 1 282 ? -0.118 11.636 22.171 1.00 91.00 282 ALA A O 1
ATOM 2217 N N . LEU A 1 283 ? 0.309 12.717 20.258 1.00 92.12 283 LEU A N 1
ATOM 2218 C CA . LEU A 1 283 ? -1.096 12.830 19.844 1.00 92.12 283 LEU A CA 1
ATOM 2219 C C . LEU A 1 283 ? -1.727 11.456 19.600 1.00 92.12 283 LEU A C 1
ATOM 2221 O O . LEU A 1 283 ? -2.852 11.221 20.040 1.00 92.12 283 LEU A O 1
ATOM 2225 N N . ALA A 1 284 ? -0.999 10.532 18.969 1.00 91.69 284 ALA A N 1
ATOM 2226 C CA . ALA A 1 284 ? -1.442 9.157 18.754 1.00 91.69 284 ALA A CA 1
ATOM 2227 C C . ALA A 1 284 ? -1.691 8.419 20.078 1.00 91.69 284 ALA A C 1
ATOM 2229 O O . ALA A 1 284 ? -2.695 7.719 20.215 1.00 91.69 284 ALA A O 1
ATOM 2230 N N . GLN A 1 285 ? -0.815 8.608 21.072 1.00 89.56 285 GLN A N 1
ATOM 2231 C CA . GLN A 1 285 ? -0.979 8.039 22.414 1.00 89.56 285 GLN A CA 1
ATOM 2232 C C . GLN A 1 285 ? -2.240 8.565 23.105 1.00 89.56 285 GLN A C 1
ATOM 2234 O O . GLN A 1 285 ? -3.005 7.773 23.655 1.00 89.56 285 GLN A O 1
ATOM 2239 N N . VAL A 1 286 ? -2.496 9.877 23.043 1.00 87.62 286 VAL A N 1
ATOM 2240 C CA . VAL A 1 286 ? -3.711 10.465 23.630 1.00 87.62 286 VAL A CA 1
ATOM 2241 C C . VAL A 1 286 ? -4.966 10.006 22.876 1.00 87.62 286 VAL A C 1
ATOM 2243 O O . VAL A 1 286 ? -5.953 9.646 23.515 1.00 87.62 286 VAL A O 1
ATOM 2246 N N . GLY A 1 287 ? -4.926 9.935 21.541 1.00 87.50 287 GLY A N 1
ATOM 2247 C CA . GLY A 1 287 ? -6.013 9.389 20.720 1.00 87.50 287 GLY A CA 1
ATOM 2248 C C . GLY A 1 287 ? -6.325 7.926 21.033 1.00 87.50 287 GLY A C 1
ATOM 2249 O O . GLY A 1 287 ? -7.483 7.566 21.234 1.00 87.50 287 GLY A O 1
ATOM 2250 N N . SER A 1 288 ? -5.295 7.089 21.158 1.00 84.81 288 SER A N 1
ATOM 2251 C CA . SER A 1 288 ? -5.444 5.677 21.524 1.00 84.81 288 SER A CA 1
ATOM 2252 C C . SER A 1 288 ? -6.034 5.509 22.926 1.00 84.81 288 SER A C 1
ATOM 2254 O O . SER A 1 288 ? -6.991 4.751 23.100 1.00 84.81 288 SER A O 1
ATOM 2256 N N . ALA A 1 289 ? -5.528 6.263 23.909 1.00 84.31 289 ALA A N 1
ATOM 2257 C CA . ALA A 1 289 ? -6.060 6.257 25.268 1.00 84.31 289 ALA A CA 1
ATOM 2258 C C . ALA A 1 289 ? -7.540 6.667 25.290 1.00 84.31 289 ALA A C 1
ATOM 2260 O O . ALA A 1 289 ? -8.358 5.990 25.909 1.00 84.31 289 ALA A O 1
ATOM 2261 N N . LEU A 1 290 ? -7.919 7.723 24.562 1.00 79.50 290 LEU A N 1
ATOM 2262 C CA . LEU A 1 290 ? -9.309 8.172 24.496 1.00 79.50 290 LEU A CA 1
ATOM 2263 C C . LEU A 1 290 ? -10.229 7.115 23.871 1.00 79.50 290 LEU A C 1
ATOM 2265 O O . LEU A 1 290 ? -11.338 6.917 24.365 1.00 79.50 290 LEU A O 1
ATOM 2269 N N . GLY A 1 291 ? -9.770 6.409 22.834 1.00 79.69 291 GLY A N 1
ATOM 2270 C CA . GLY A 1 291 ? -10.528 5.337 22.185 1.00 79.69 291 GLY A CA 1
ATOM 2271 C C . GLY A 1 291 ? -10.833 4.142 23.096 1.00 79.69 291 GLY A C 1
ATOM 2272 O O . GLY A 1 291 ? -11.910 3.566 22.975 1.00 79.69 291 GLY A O 1
ATOM 2273 N N . HIS A 1 292 ? -9.932 3.811 24.029 1.00 80.19 292 HIS A N 1
ATOM 2274 C CA . HIS A 1 292 ? -10.023 2.595 24.853 1.00 80.19 292 HIS A CA 1
ATOM 2275 C C . HIS A 1 292 ? -10.496 2.826 26.295 1.00 80.19 292 HIS A C 1
ATOM 2277 O O . HIS A 1 292 ? -10.977 1.887 26.919 1.00 80.19 292 HIS A O 1
ATOM 2283 N N . LEU A 1 293 ? -10.376 4.042 26.840 1.00 75.31 293 LEU A N 1
ATOM 2284 C CA . LEU A 1 293 ? -10.779 4.329 28.221 1.00 75.31 293 LEU A CA 1
ATOM 2285 C C . LEU A 1 293 ? -12.300 4.237 28.415 1.00 75.31 293 LEU A C 1
ATOM 2287 O O . LEU A 1 293 ? -13.053 4.886 27.691 1.00 75.31 293 LEU A O 1
ATOM 2291 N N . GLU A 1 294 ? -12.743 3.521 29.452 1.00 71.06 294 GLU A N 1
ATOM 2292 C CA . GLU A 1 294 ? -14.137 3.542 29.913 1.00 71.06 294 GLU A CA 1
ATOM 2293 C C . GLU A 1 294 ? -14.546 4.954 30.388 1.00 71.06 294 GLU A C 1
ATOM 2295 O O . GLU A 1 294 ? -13.733 5.721 30.917 1.00 71.06 294 GLU A O 1
ATOM 2300 N N . ASP A 1 295 ? -15.827 5.309 30.245 1.00 68.00 295 ASP A N 1
ATOM 2301 C CA . ASP A 1 295 ? -16.354 6.648 30.553 1.00 68.00 295 ASP A CA 1
ATOM 2302 C C . ASP A 1 295 ? -16.045 7.125 31.984 1.00 68.00 295 ASP A C 1
ATOM 2304 O O . ASP A 1 295 ? -15.780 8.310 32.203 1.00 68.00 295 ASP A O 1
ATOM 2308 N N . GLY A 1 296 ? -16.014 6.213 32.965 1.00 64.00 296 GLY A N 1
ATOM 2309 C CA . GLY A 1 296 ? -15.637 6.535 34.346 1.00 64.00 296 GLY A CA 1
ATOM 2310 C C . GLY A 1 296 ? -14.180 6.992 34.477 1.00 64.00 296 GLY A C 1
ATOM 2311 O O . GLY A 1 296 ? -13.896 8.005 35.122 1.00 64.00 296 GLY A O 1
ATOM 2312 N N . TRP A 1 297 ? -13.258 6.300 33.806 1.00 68.38 297 TRP A N 1
ATOM 2313 C CA . TRP A 1 297 ? -11.838 6.646 33.783 1.00 68.38 297 TRP A CA 1
ATOM 2314 C C . TRP A 1 297 ? -11.553 7.904 32.974 1.00 68.38 297 TRP A C 1
ATOM 2316 O O . TRP A 1 297 ? -10.707 8.702 33.381 1.00 68.38 297 TRP A O 1
ATOM 2326 N N . ARG A 1 298 ? -12.302 8.142 31.889 1.00 68.94 298 ARG A N 1
ATOM 2327 C CA . ARG A 1 298 ? -12.253 9.416 31.156 1.00 68.94 298 ARG A CA 1
ATOM 2328 C C . ARG A 1 298 ? -12.580 10.588 32.081 1.00 68.94 298 ARG A C 1
ATOM 2330 O O . ARG A 1 298 ? -11.867 11.582 32.064 1.00 68.94 298 ARG A O 1
ATOM 2337 N N . ILE A 1 299 ? -13.601 10.480 32.935 1.00 67.19 299 ILE A N 1
ATOM 2338 C CA . ILE A 1 299 ? -13.966 11.545 33.888 1.00 67.19 299 ILE A CA 1
ATOM 2339 C C . ILE A 1 299 ? -12.878 11.741 34.956 1.00 67.19 299 ILE A C 1
ATOM 2341 O O . ILE A 1 299 ? -12.479 12.876 35.230 1.00 67.19 299 ILE A O 1
ATOM 2345 N N . THR A 1 300 ? -12.346 10.657 35.527 1.00 65.38 300 THR A N 1
ATOM 2346 C CA . THR A 1 300 ? -11.245 10.729 36.506 1.00 65.38 300 THR A CA 1
ATOM 2347 C C . THR A 1 300 ? -9.992 11.368 35.903 1.00 65.38 300 THR A C 1
ATOM 2349 O O . THR A 1 300 ? -9.370 12.223 36.536 1.00 65.38 300 THR A O 1
ATOM 2352 N N . PHE A 1 301 ? -9.665 11.030 34.652 1.00 66.75 301 PHE A N 1
ATOM 2353 C CA . PHE A 1 301 ? -8.577 11.635 33.881 1.00 66.75 301 PHE A CA 1
ATOM 2354 C C . PHE A 1 301 ? -8.741 13.142 33.724 1.00 66.75 301 PHE A C 1
ATOM 2356 O O . PHE A 1 301 ? -7.781 13.901 33.850 1.00 66.75 301 PHE A O 1
ATOM 2363 N N . LEU A 1 302 ? -9.962 13.612 33.498 1.00 66.06 302 LEU A N 1
ATOM 2364 C CA . LEU A 1 302 ? -10.232 15.037 33.340 1.00 66.06 302 LEU A CA 1
ATOM 2365 C C . LEU A 1 302 ? -10.021 15.819 34.629 1.00 66.06 302 LEU A C 1
ATOM 2367 O O . LEU A 1 302 ? -9.374 16.869 34.617 1.00 66.06 302 LEU A O 1
ATOM 2371 N N . HIS A 1 303 ? -10.525 15.292 35.743 1.00 65.06 303 HIS A N 1
ATOM 2372 C CA . HIS A 1 303 ? -10.375 15.934 37.044 1.00 65.06 303 HIS A CA 1
ATOM 2373 C C . HIS A 1 303 ? -8.923 15.927 37.538 1.00 65.06 303 HIS A C 1
ATOM 2375 O O . HIS A 1 303 ? -8.488 16.890 38.176 1.00 65.06 303 HIS A O 1
ATOM 2381 N N . SER A 1 304 ? -8.153 14.881 37.229 1.00 62.47 304 SER A N 1
ATOM 2382 C CA . SER A 1 304 ? -6.758 14.774 37.660 1.00 62.47 304 SER A CA 1
ATOM 2383 C C . SER A 1 304 ? -5.809 15.646 36.832 1.00 62.47 304 SER A C 1
ATOM 2385 O O . SER A 1 304 ? -4.890 16.259 37.391 1.00 62.47 304 SER A O 1
ATOM 2387 N N . THR A 1 305 ? -6.040 15.741 35.520 1.00 65.50 305 THR A N 1
ATOM 2388 C CA . THR A 1 305 ? -5.145 16.446 34.591 1.00 65.50 305 THR A CA 1
ATOM 2389 C C . THR A 1 305 ? -5.510 17.908 34.373 1.00 65.50 305 THR A C 1
ATOM 2391 O O . THR A 1 305 ? -4.610 18.707 34.139 1.00 65.50 305 THR A O 1
ATOM 2394 N N . ASN A 1 306 ? -6.788 18.293 34.492 1.00 69.38 306 ASN A N 1
ATOM 2395 C CA . ASN A 1 306 ? -7.303 19.637 34.171 1.00 69.38 306 ASN A CA 1
ATOM 2396 C C . ASN A 1 306 ? -6.973 20.128 32.743 1.00 69.38 306 ASN A C 1
ATOM 2398 O O . ASN A 1 306 ? -7.011 21.327 32.469 1.00 69.38 306 ASN A O 1
ATOM 2402 N N . VAL A 1 307 ? -6.684 19.216 31.810 1.00 73.25 307 VAL A N 1
ATOM 2403 C CA . VAL A 1 307 ? -6.297 19.541 30.422 1.00 73.25 307 VAL A CA 1
ATOM 2404 C C . VAL A 1 307 ? -7.455 20.151 29.631 1.00 73.25 307 VAL A C 1
ATOM 2406 O O . VAL A 1 307 ? -7.226 20.968 28.744 1.00 73.25 307 VAL A O 1
ATOM 2409 N N . LEU A 1 308 ? -8.701 19.831 29.998 1.00 72.69 308 LEU A N 1
ATOM 2410 C CA . LEU A 1 308 ? -9.899 20.437 29.408 1.00 72.69 308 LEU A CA 1
ATOM 2411 C C . LEU A 1 308 ? -10.272 21.806 29.998 1.00 72.69 308 LEU A C 1
ATOM 2413 O O . LEU A 1 308 ? -11.332 22.344 29.678 1.00 72.69 308 LEU A O 1
ATOM 2417 N N . HIS A 1 309 ? -9.445 22.396 30.867 1.00 80.88 309 HIS A N 1
ATOM 2418 C CA . HIS A 1 309 ? -9.742 23.724 31.387 1.00 80.88 309 HIS A CA 1
ATOM 2419 C C . HIS A 1 309 ? -9.768 24.747 30.227 1.00 80.88 309 HIS A C 1
ATOM 2421 O O . HIS A 1 309 ? -8.761 24.879 29.526 1.00 80.88 309 HIS A O 1
ATOM 2427 N N . PRO A 1 310 ? -10.857 25.519 30.020 1.00 81.69 310 PRO A N 1
ATOM 2428 C CA . PRO A 1 310 ? -11.006 26.382 28.841 1.00 81.69 310 PRO A CA 1
ATOM 2429 C C . PRO A 1 310 ? -9.858 27.380 28.650 1.00 81.69 310 PRO A C 1
ATOM 2431 O O . PRO A 1 310 ? -9.366 27.567 27.538 1.00 81.69 310 PRO A O 1
ATOM 2434 N N . ASN A 1 311 ? -9.367 27.971 29.747 1.00 82.62 311 ASN A N 1
ATOM 2435 C CA . ASN A 1 311 ? -8.231 28.895 29.680 1.00 82.62 311 ASN A CA 1
ATOM 2436 C C . ASN A 1 311 ? -6.934 28.178 29.287 1.00 82.62 311 ASN A C 1
ATOM 2438 O O . ASN A 1 311 ? -6.100 28.767 28.615 1.00 82.62 311 ASN A O 1
ATOM 2442 N N . PHE A 1 312 ? -6.769 26.911 29.678 1.00 85.44 312 PHE A N 1
ATOM 2443 C CA . PHE A 1 312 ? -5.577 26.142 29.341 1.00 85.44 312 PHE A CA 1
ATOM 2444 C C . PHE A 1 312 ? -5.579 25.713 27.869 1.00 85.44 312 PHE A C 1
ATOM 2446 O O . PHE A 1 312 ? -4.573 25.892 27.190 1.00 85.44 312 PHE A O 1
ATOM 2453 N N . ILE A 1 313 ? -6.720 25.253 27.340 1.00 86.69 313 ILE A N 1
ATOM 2454 C CA . ILE A 1 313 ? -6.874 24.974 25.901 1.00 86.69 313 ILE A CA 1
ATOM 2455 C C . ILE A 1 313 ? -6.557 26.237 25.087 1.00 86.69 313 ILE A C 1
ATOM 2457 O O . ILE A 1 313 ? -5.795 26.184 24.123 1.00 86.69 313 ILE A O 1
ATOM 2461 N N . SER A 1 314 ? -7.085 27.394 25.509 1.00 86.94 314 SER A N 1
ATOM 2462 C CA . SER A 1 314 ? -6.788 28.681 24.871 1.00 86.94 314 SER A CA 1
ATOM 2463 C C . SER A 1 314 ? -5.294 29.012 24.901 1.00 86.94 314 SER A C 1
ATOM 2465 O O . SER A 1 314 ? -4.771 29.557 23.929 1.00 86.94 314 SER A O 1
ATOM 2467 N N . ASP A 1 315 ? -4.600 28.693 25.993 1.00 87.94 315 ASP A N 1
ATOM 2468 C CA . ASP A 1 315 ? -3.162 28.918 26.134 1.00 87.94 315 ASP A CA 1
ATOM 2469 C C . ASP A 1 315 ? -2.349 28.046 25.167 1.00 87.94 315 ASP A C 1
ATOM 2471 O O . ASP A 1 315 ? -1.443 28.556 24.507 1.00 87.94 315 ASP A O 1
ATOM 2475 N N . VAL A 1 316 ? -2.704 26.763 25.037 1.00 91.00 316 VAL A N 1
ATOM 2476 C CA . VAL A 1 316 ? -2.066 25.812 24.112 1.00 91.00 316 VAL A CA 1
ATOM 2477 C C . VAL A 1 316 ? -2.302 26.220 22.653 1.00 91.00 316 VAL A C 1
ATOM 2479 O O . VAL A 1 316 ? -1.345 26.363 21.892 1.00 91.00 316 VAL A O 1
ATOM 2482 N N . MET A 1 317 ? -3.552 26.507 22.271 1.00 92.06 317 MET A N 1
ATOM 2483 C CA . MET A 1 317 ? -3.896 26.950 20.909 1.00 92.06 317 MET A CA 1
ATOM 2484 C C . MET A 1 317 ? -3.214 28.271 20.537 1.00 92.06 317 MET A C 1
ATOM 2486 O O . MET A 1 317 ? -2.733 28.436 19.415 1.00 92.06 317 MET A O 1
ATOM 2490 N N . SER A 1 318 ? -3.113 29.206 21.488 1.00 91.62 318 SER A N 1
ATOM 2491 C CA . SER A 1 318 ? -2.407 30.472 21.269 1.00 91.62 318 SER A CA 1
ATOM 2492 C C . SER A 1 318 ? -0.913 30.254 21.035 1.00 91.62 318 SER A C 1
ATOM 2494 O O . SER A 1 318 ? -0.331 30.921 20.183 1.00 91.62 318 SER A O 1
ATOM 2496 N N . MET A 1 319 ? -0.286 29.316 21.752 1.00 91.88 319 MET A N 1
ATOM 2497 C CA . MET A 1 319 ? 1.127 28.989 21.553 1.00 91.88 319 MET A CA 1
ATOM 2498 C C . MET A 1 319 ? 1.392 28.390 20.170 1.00 91.88 319 MET A C 1
ATOM 2500 O O . MET A 1 319 ? 2.289 28.876 19.481 1.00 91.88 319 MET A O 1
ATOM 2504 N N . PHE A 1 320 ? 0.578 27.428 19.722 1.00 94.50 320 PHE A N 1
ATOM 2505 C CA . PHE A 1 320 ? 0.650 26.907 18.351 1.00 94.50 320 PHE A CA 1
ATOM 2506 C C . PHE A 1 320 ? 0.539 28.026 17.308 1.00 94.50 320 PHE A C 1
ATOM 2508 O O . PHE A 1 320 ? 1.387 28.140 16.420 1.00 94.50 320 PHE A O 1
ATOM 2515 N N . GLY A 1 321 ? -0.467 28.896 17.452 1.00 93.19 321 GLY A N 1
ATOM 2516 C CA . GLY A 1 321 ? -0.690 30.014 16.536 1.00 93.19 321 GLY A CA 1
ATOM 2517 C C . GLY A 1 321 ? 0.479 31.002 16.496 1.00 93.19 321 GLY A C 1
ATOM 2518 O O . GLY A 1 321 ? 0.888 31.426 15.417 1.00 93.19 321 GLY A O 1
ATOM 2519 N N . LEU A 1 322 ? 1.057 31.342 17.653 1.00 92.31 322 LEU A N 1
ATOM 2520 C CA . LEU A 1 322 ? 2.196 32.261 17.744 1.00 92.31 322 LEU A CA 1
ATOM 2521 C C . LEU A 1 322 ? 3.471 31.684 17.119 1.00 92.31 322 LEU A C 1
ATOM 2523 O O . LEU A 1 322 ? 4.184 32.419 16.436 1.00 92.31 322 LEU A O 1
ATOM 2527 N N . ILE A 1 323 ? 3.749 30.393 17.326 1.00 93.94 323 ILE A N 1
ATOM 2528 C CA . ILE A 1 323 ? 4.908 29.703 16.739 1.00 93.94 323 ILE A CA 1
ATOM 2529 C C . ILE A 1 323 ? 4.753 29.599 15.217 1.00 93.94 323 ILE A C 1
ATOM 2531 O O . ILE A 1 323 ? 5.644 29.996 14.466 1.00 93.94 323 ILE A O 1
ATOM 2535 N N . ALA A 1 324 ? 3.598 29.126 14.741 1.00 95.25 324 ALA A N 1
ATOM 2536 C CA . ALA A 1 324 ? 3.338 29.012 13.309 1.00 95.25 324 ALA A CA 1
ATOM 2537 C C . ALA A 1 324 ? 3.405 30.385 12.619 1.00 95.25 324 ALA A C 1
ATOM 2539 O O . ALA A 1 324 ? 3.991 30.522 11.543 1.00 95.25 324 ALA A O 1
ATOM 2540 N N . GLN A 1 325 ? 2.849 31.428 13.242 1.00 94.19 325 GLN A N 1
ATOM 2541 C CA . GLN A 1 325 ? 2.857 32.770 12.670 1.00 94.19 325 GLN A CA 1
ATOM 2542 C C . GLN A 1 325 ? 4.254 33.396 12.653 1.00 94.19 325 GLN A C 1
ATOM 2544 O O . GLN A 1 325 ? 4.619 33.985 11.636 1.00 94.19 325 GLN A O 1
ATOM 2549 N N . SER A 1 326 ? 5.052 33.243 13.715 1.00 93.38 326 SER A N 1
ATOM 2550 C CA . SER A 1 326 ? 6.418 33.782 13.754 1.00 93.38 326 SER A CA 1
ATOM 2551 C C . SER A 1 326 ? 7.323 33.119 12.713 1.00 93.38 326 SER A C 1
ATOM 2553 O O . SER A 1 326 ? 8.102 33.806 12.053 1.00 93.38 326 SER A O 1
ATOM 2555 N N . LEU A 1 327 ? 7.161 31.815 12.460 1.00 93.56 327 LEU A N 1
ATOM 2556 C CA . LEU A 1 327 ? 7.840 31.116 11.364 1.00 93.56 327 LEU A CA 1
ATOM 2557 C C . LEU A 1 327 ? 7.351 31.586 9.978 1.00 93.56 327 LEU A C 1
ATOM 2559 O O . LEU A 1 327 ? 8.166 31.758 9.062 1.00 93.56 327 LEU A O 1
ATOM 2563 N N . ARG A 1 328 ? 6.049 31.870 9.803 1.00 93.31 328 ARG A N 1
ATOM 2564 C CA . ARG A 1 328 ? 5.510 32.425 8.542 1.00 93.31 328 ARG A CA 1
ATOM 2565 C C . ARG A 1 328 ? 6.069 33.808 8.234 1.00 93.31 328 ARG A C 1
ATOM 2567 O O . ARG A 1 328 ? 6.574 34.033 7.129 1.00 93.31 328 ARG A O 1
ATOM 2574 N N . THR A 1 329 ? 5.984 34.726 9.194 1.00 92.19 329 THR A N 1
ATOM 2575 C CA . THR A 1 329 ? 6.367 36.135 9.013 1.00 92.19 329 THR A CA 1
ATOM 2576 C C . THR A 1 329 ? 7.865 36.371 9.182 1.00 92.19 329 THR A C 1
ATOM 2578 O O . THR A 1 329 ? 8.385 37.348 8.645 1.00 92.19 329 THR A O 1
ATOM 2581 N N . ALA A 1 330 ? 8.576 35.448 9.836 1.00 88.75 330 ALA A N 1
ATOM 2582 C CA . ALA A 1 330 ? 9.951 35.625 10.302 1.00 88.75 330 ALA A CA 1
ATOM 2583 C C . ALA A 1 330 ? 10.113 36.811 11.264 1.00 88.75 330 ALA A C 1
ATOM 2585 O O . ALA A 1 330 ? 11.154 37.471 11.264 1.00 88.75 330 ALA A O 1
ATOM 2586 N N . GLU A 1 331 ? 9.079 37.093 12.059 1.00 90.44 331 GLU A N 1
ATOM 2587 C CA . GLU A 1 331 ? 9.095 38.162 13.057 1.00 90.44 331 GLU A CA 1
ATOM 2588 C C . GLU A 1 331 ? 9.463 37.637 14.451 1.00 90.44 331 GLU A C 1
ATOM 2590 O O . GLU A 1 331 ? 8.951 36.596 14.875 1.00 90.44 331 GLU A O 1
ATOM 2595 N N . PRO A 1 332 ? 10.346 38.344 15.180 1.00 88.88 332 PRO A N 1
ATOM 2596 C CA . PRO A 1 332 ? 10.859 37.882 16.462 1.00 88.88 332 PRO A CA 1
ATOM 2597 C C . PRO A 1 332 ? 9.747 37.777 17.506 1.00 88.88 332 PRO A C 1
ATOM 2599 O O . PRO A 1 332 ? 8.848 38.617 17.579 1.00 88.88 332 PRO A O 1
ATOM 2602 N N . MET A 1 333 ? 9.841 36.766 18.366 1.00 87.38 333 MET A N 1
ATOM 2603 C CA . MET A 1 333 ? 8.841 36.515 19.403 1.00 87.38 333 MET A CA 1
ATOM 2604 C C . MET A 1 333 ? 9.114 37.347 20.661 1.00 87.38 333 MET A C 1
ATOM 2606 O O . MET A 1 333 ? 10.257 37.634 21.015 1.00 87.38 333 MET A O 1
ATOM 2610 N N . HIS A 1 334 ? 8.067 37.729 21.392 1.00 85.75 334 HIS A N 1
ATOM 2611 C CA . HIS A 1 334 ? 8.228 38.464 22.648 1.00 85.75 334 HIS A CA 1
ATOM 2612 C C . HIS A 1 334 ? 8.703 37.555 23.791 1.00 85.75 334 HIS A C 1
ATOM 2614 O O . HIS A 1 334 ? 8.131 36.495 24.042 1.00 85.75 334 HIS A O 1
ATOM 2620 N N . GLN A 1 335 ? 9.687 38.018 24.569 1.00 77.75 335 GLN A N 1
ATOM 2621 C CA . GLN A 1 335 ? 10.218 37.271 25.723 1.00 77.75 335 GLN A CA 1
ATOM 2622 C C . GLN A 1 335 ? 9.205 37.048 26.857 1.00 77.75 335 GLN A C 1
ATOM 2624 O O . GLN A 1 335 ? 9.402 36.173 27.692 1.00 77.75 335 GLN A O 1
ATOM 2629 N N . VAL A 1 336 ? 8.137 37.846 26.896 1.00 77.31 336 VAL A N 1
ATOM 2630 C CA . VAL A 1 336 ? 7.101 37.835 27.945 1.00 77.31 336 VAL A CA 1
ATOM 2631 C C . VAL A 1 336 ? 6.211 36.591 27.877 1.00 77.31 336 VAL A C 1
ATOM 2633 O O . VAL A 1 336 ? 5.556 36.254 28.862 1.00 77.31 336 VAL A O 1
ATOM 2636 N N . LEU A 1 337 ? 6.191 35.906 26.729 1.00 78.12 337 LEU A N 1
ATOM 2637 C CA . LEU A 1 337 ? 5.406 34.691 26.537 1.00 78.12 337 LEU A CA 1
ATOM 2638 C C . LEU A 1 337 ? 5.807 33.611 27.558 1.00 78.12 337 LEU A C 1
ATOM 2640 O O . LEU A 1 337 ? 6.992 33.496 27.894 1.00 78.12 337 LEU A O 1
ATOM 2644 N N . PRO A 1 338 ? 4.838 32.825 28.060 1.00 68.06 338 PRO A N 1
ATOM 2645 C CA . PRO A 1 338 ? 5.094 31.792 29.060 1.00 68.06 338 PRO A CA 1
ATOM 2646 C C . PRO A 1 338 ? 6.178 30.823 28.579 1.00 68.06 338 PRO A C 1
ATOM 2648 O O . PRO A 1 338 ? 6.181 30.400 27.426 1.00 68.06 338 PRO A O 1
ATOM 2651 N N . GLN A 1 339 ? 7.131 30.518 29.462 1.00 67.06 339 GLN A N 1
ATOM 2652 C CA . GLN A 1 339 ? 8.291 29.685 29.126 1.00 67.06 339 GLN A CA 1
ATOM 2653 C C . GLN A 1 339 ? 8.001 28.189 29.256 1.00 67.06 339 GLN A C 1
ATOM 2655 O O . GLN A 1 339 ? 8.677 27.407 28.599 1.00 67.06 339 GLN A O 1
ATOM 2660 N N . THR A 1 340 ? 7.026 27.815 30.093 1.00 79.19 340 THR A N 1
ATOM 2661 C CA . THR A 1 340 ? 6.571 26.430 30.224 1.00 79.19 340 THR A CA 1
ATOM 2662 C C . THR A 1 340 ? 5.050 26.372 30.315 1.00 79.19 340 THR A C 1
ATOM 2664 O O . THR A 1 340 ? 4.428 27.072 31.123 1.00 79.19 340 THR A O 1
ATOM 2667 N N . LEU A 1 341 ? 4.426 25.545 29.482 1.00 79.56 341 LEU A N 1
ATOM 2668 C CA . LEU A 1 341 ? 2.987 25.289 29.530 1.00 79.56 341 LEU A CA 1
ATOM 2669 C C . LEU A 1 341 ? 2.609 24.404 30.718 1.00 79.56 341 LEU A C 1
ATOM 2671 O O . LEU A 1 341 ? 1.517 24.543 31.268 1.00 79.56 341 LEU A O 1
ATOM 2675 N N . VAL A 1 342 ? 3.536 23.569 31.188 1.00 76.94 342 VAL A N 1
ATOM 2676 C CA . VAL A 1 342 ? 3.362 22.749 32.394 1.00 76.94 342 VAL A CA 1
ATOM 2677 C C . VAL A 1 342 ? 3.140 23.616 33.643 1.00 76.94 342 VAL A C 1
ATOM 2679 O O . VAL A 1 342 ? 2.242 23.334 34.435 1.00 76.94 342 VAL A O 1
ATOM 2682 N N . GLU A 1 343 ? 3.882 24.717 33.811 1.00 75.50 343 GLU A N 1
ATOM 2683 C CA . GLU A 1 343 ? 3.656 25.664 34.916 1.00 75.50 343 GLU A CA 1
ATOM 2684 C C . GLU A 1 343 ? 2.262 26.305 34.830 1.00 75.50 343 GLU A C 1
ATOM 2686 O O . GLU A 1 343 ? 1.594 26.477 35.851 1.00 75.50 343 GLU A O 1
ATOM 2691 N N . ARG A 1 344 ? 1.773 26.588 33.613 1.00 76.00 344 ARG A N 1
ATOM 2692 C CA . ARG A 1 344 ? 0.410 27.106 33.408 1.00 76.00 344 ARG A CA 1
ATOM 2693 C C . ARG A 1 344 ? -0.657 26.069 33.741 1.00 76.00 344 ARG A C 1
ATOM 2695 O O . ARG A 1 344 ? -1.667 26.426 34.342 1.00 76.00 344 ARG A O 1
ATOM 2702 N N . LEU A 1 345 ? -0.429 24.799 33.407 1.00 75.69 345 LEU A N 1
ATOM 2703 C CA . LEU A 1 345 ? -1.314 23.701 33.792 1.00 75.69 345 LEU A CA 1
ATOM 2704 C C . LEU A 1 345 ? -1.435 23.611 35.322 1.00 75.69 345 LEU A C 1
ATOM 2706 O O . LEU A 1 345 ? -2.541 23.554 35.859 1.00 75.69 345 LEU A O 1
ATOM 2710 N N . PHE A 1 346 ? -0.308 23.680 36.041 1.00 74.62 346 PHE A N 1
ATOM 2711 C CA . PHE A 1 346 ? -0.306 23.701 37.508 1.00 74.62 346 PHE A CA 1
ATOM 2712 C C . PHE A 1 346 ? -0.958 24.960 38.090 1.00 74.62 346 PHE A C 1
ATOM 2714 O O . PHE A 1 346 ? -1.661 24.871 39.098 1.00 74.62 346 PHE A O 1
ATOM 2721 N N . TYR A 1 347 ? -0.782 26.119 37.451 1.00 72.81 347 TYR A N 1
ATOM 2722 C CA . TYR A 1 347 ? -1.452 27.358 37.842 1.00 72.81 347 TYR A CA 1
ATOM 2723 C C . TYR A 1 347 ? -2.982 27.222 37.776 1.00 72.81 347 TYR A C 1
ATOM 2725 O O . TYR A 1 347 ? -3.663 27.510 38.762 1.00 72.81 347 TYR A O 1
ATOM 2733 N N . HIS A 1 348 ? -3.520 26.705 36.664 1.00 70.50 348 HIS A N 1
ATOM 2734 C CA . HIS A 1 348 ? -4.964 26.473 36.498 1.00 70.50 348 HIS A CA 1
ATOM 2735 C C . HIS A 1 348 ? -5.494 25.337 37.397 1.00 70.50 348 HIS A C 1
ATOM 2737 O O . HIS A 1 348 ? -6.653 25.355 37.818 1.00 70.50 348 HIS A O 1
ATOM 2743 N N . ARG A 1 349 ? -4.644 24.371 37.772 1.00 64.19 349 ARG A N 1
ATOM 2744 C CA . ARG A 1 349 ? -4.972 23.344 38.778 1.00 64.19 349 ARG A CA 1
ATOM 2745 C C . ARG A 1 349 ? -5.097 23.933 40.187 1.00 64.19 349 ARG A C 1
ATOM 2747 O O . ARG A 1 349 ? -6.021 23.582 40.918 1.00 64.19 349 ARG A O 1
ATOM 2754 N N . HIS A 1 350 ? -4.194 24.833 40.580 1.00 59.81 350 HIS A N 1
ATOM 2755 C CA . HIS A 1 350 ? -4.218 25.460 41.905 1.00 59.81 350 HIS A CA 1
ATOM 2756 C C . HIS A 1 350 ? -5.410 26.401 42.109 1.00 59.81 350 HIS A C 1
ATOM 2758 O O . HIS A 1 350 ? -5.978 26.422 43.201 1.00 59.81 350 HIS A O 1
ATOM 2764 N N . THR A 1 351 ? -5.824 27.142 41.079 1.00 58.28 351 THR A N 1
ATOM 2765 C CA . THR A 1 351 ? -7.037 27.974 41.142 1.00 58.28 351 THR A CA 1
ATOM 2766 C C . THR A 1 351 ? -8.306 27.125 41.258 1.00 58.28 351 THR A C 1
ATOM 2768 O O . THR A 1 351 ? -9.217 27.498 41.996 1.00 58.28 351 THR A O 1
ATOM 2771 N N . SER A 1 352 ? -8.336 25.951 40.620 1.00 52.53 352 SER A N 1
ATOM 2772 C CA . SER A 1 352 ? -9.455 24.998 40.695 1.00 52.53 352 SER A CA 1
ATOM 2773 C C . SER A 1 352 ? -9.595 24.341 42.079 1.00 52.53 352 SER A C 1
ATOM 2775 O O . SER A 1 352 ? -10.710 24.118 42.542 1.00 52.53 352 SER A O 1
ATOM 2777 N N . PHE A 1 353 ? -8.484 24.110 42.792 1.00 50.41 353 PHE A N 1
ATOM 2778 C CA . PHE A 1 353 ? -8.475 23.566 44.164 1.00 50.41 353 PHE A CA 1
ATOM 2779 C C . PHE A 1 353 ? -9.031 24.527 45.233 1.00 50.41 353 PHE A C 1
ATOM 2781 O O . PHE A 1 353 ? -9.366 24.090 46.332 1.00 50.41 353 PHE A O 1
ATOM 2788 N N . MET A 1 354 ? -9.114 25.832 44.946 1.00 44.09 354 MET A N 1
ATOM 2789 C CA . MET A 1 354 ? -9.674 26.832 45.868 1.00 44.09 354 MET A CA 1
ATOM 2790 C C . MET A 1 354 ? -11.193 27.030 45.716 1.00 44.09 354 MET A C 1
ATOM 2792 O O . MET A 1 354 ? -11.781 27.823 46.455 1.00 44.09 354 MET A O 1
ATOM 2796 N N . ALA A 1 355 ? -11.849 26.316 44.794 1.00 42.53 355 ALA A N 1
ATOM 2797 C CA . ALA A 1 355 ? -13.302 26.322 44.666 1.00 42.53 355 ALA A CA 1
ATOM 2798 C C . ALA A 1 355 ? -13.952 25.471 45.786 1.00 42.53 355 ALA A C 1
ATOM 2800 O O . ALA A 1 355 ? -13.556 24.322 45.995 1.00 42.53 355 ALA A O 1
ATOM 2801 N N . PRO A 1 356 ? -14.948 25.991 46.531 1.00 32.44 356 PRO A N 1
ATOM 2802 C CA . PRO A 1 356 ? -15.557 25.262 47.640 1.00 32.44 356 PRO A CA 1
ATOM 2803 C C . PRO A 1 356 ? -16.435 24.115 47.115 1.00 32.44 356 PRO A C 1
ATOM 2805 O O . PRO A 1 356 ? -17.521 24.357 46.593 1.00 32.44 356 PRO A O 1
ATOM 2808 N N . GLY A 1 357 ? -15.976 22.867 47.262 1.00 45.53 357 GLY A N 1
ATOM 2809 C CA . GLY A 1 357 ? -16.796 21.680 46.978 1.00 45.53 357 GLY A CA 1
ATOM 2810 C C . GLY A 1 357 ? -16.067 20.396 46.568 1.00 45.53 357 GLY A C 1
ATOM 2811 O O . GLY A 1 357 ? -16.709 19.352 46.516 1.00 45.53 357 GLY A O 1
ATOM 2812 N N . SER A 1 358 ? -14.759 20.410 46.296 1.00 42.44 358 SER A N 1
ATOM 2813 C CA . SER A 1 358 ? -14.044 19.203 45.849 1.00 42.44 358 SER A CA 1
ATOM 2814 C C . SER A 1 358 ? -13.506 18.369 47.023 1.00 42.44 358 SER A C 1
ATOM 2816 O O . SER A 1 358 ? -12.314 18.403 47.333 1.00 42.44 358 SER A O 1
ATOM 2818 N N . GLU A 1 359 ? -14.376 17.611 47.696 1.00 39.44 359 GLU A N 1
ATOM 2819 C CA . GLU A 1 359 ? -13.939 16.515 48.573 1.00 39.44 359 GLU A CA 1
ATOM 2820 C C . GLU A 1 359 ? -13.693 15.211 47.776 1.00 39.44 359 GLU A C 1
ATOM 2822 O O . GLU A 1 359 ? -14.624 14.651 47.207 1.00 39.44 359 GLU A O 1
ATOM 2827 N N . LYS A 1 360 ? -12.452 14.699 47.892 1.00 47.25 360 LYS A N 1
ATOM 2828 C CA . LYS A 1 360 ? -11.990 13.282 47.910 1.00 47.25 360 LYS A CA 1
ATOM 2829 C C . LYS A 1 360 ? -11.955 12.423 46.628 1.00 47.25 360 LYS A C 1
ATOM 2831 O O . LYS A 1 360 ? -12.993 12.045 46.102 1.00 47.25 360 LYS A O 1
ATOM 2836 N N . LYS A 1 361 ? -10.763 11.864 46.343 1.00 40.91 361 LYS A N 1
ATOM 2837 C CA . LYS A 1 361 ? -10.336 10.464 46.644 1.00 40.91 361 LYS A CA 1
ATOM 2838 C C . LYS A 1 361 ? -8.857 10.277 46.222 1.00 40.91 361 LYS A C 1
ATOM 2840 O O . LYS A 1 361 ? -8.589 10.037 45.058 1.00 40.91 361 LYS A O 1
ATOM 2845 N N . ASP A 1 362 ? -7.907 10.371 47.157 1.00 42.94 362 ASP A N 1
ATOM 2846 C CA . ASP A 1 362 ? -6.457 10.189 46.890 1.00 42.94 362 ASP A CA 1
ATOM 2847 C C . ASP A 1 362 ? -5.921 8.835 47.403 1.00 42.94 362 ASP A C 1
ATOM 2849 O O . ASP A 1 362 ? -4.812 8.736 47.926 1.00 42.94 362 ASP A O 1
ATOM 2853 N N . VAL A 1 363 ? -6.707 7.763 47.289 1.00 45.84 363 VAL A N 1
ATOM 2854 C CA . VAL A 1 363 ? -6.199 6.403 47.533 1.00 45.84 363 VAL A CA 1
ATOM 2855 C C . VAL A 1 363 ? -6.627 5.532 46.362 1.00 45.84 363 VAL A C 1
ATOM 2857 O O . VAL A 1 363 ? -7.764 5.072 46.322 1.00 45.84 363 VAL A O 1
ATOM 2860 N N . VAL A 1 364 ? -5.721 5.388 45.394 1.00 55.69 364 VAL A N 1
ATOM 2861 C CA . VAL A 1 364 ? -5.817 4.413 44.300 1.00 55.69 364 VAL A CA 1
ATOM 2862 C C . VAL A 1 364 ? -5.471 3.046 44.889 1.00 55.69 364 VAL A C 1
ATOM 2864 O O . VAL A 1 364 ? -4.447 2.917 45.566 1.00 55.69 364 VAL A O 1
ATOM 2867 N N . ASP A 1 365 ? -6.337 2.055 44.694 1.00 53.91 365 ASP A N 1
ATOM 2868 C CA . ASP A 1 365 ? -6.104 0.690 45.176 1.00 53.91 365 ASP A CA 1
ATOM 2869 C C . ASP A 1 365 ? -5.050 -0.017 44.298 1.00 53.91 365 ASP A C 1
ATOM 2871 O O . ASP A 1 365 ? -4.951 0.244 43.100 1.00 53.91 365 ASP A O 1
ATOM 2875 N N . VAL A 1 366 ? -4.251 -0.929 44.859 1.00 61.53 366 VAL A N 1
ATOM 2876 C CA . VAL A 1 366 ? -3.184 -1.626 44.104 1.00 61.53 366 VAL A CA 1
ATOM 2877 C C . VAL A 1 366 ? -3.781 -2.483 42.983 1.00 61.53 366 VAL A C 1
ATOM 2879 O O . VAL A 1 366 ? -3.233 -2.536 41.887 1.00 61.53 366 VAL A O 1
ATOM 2882 N N . ALA A 1 367 ? -4.957 -3.071 43.219 1.00 58.09 367 ALA A N 1
ATOM 2883 C CA . ALA A 1 367 ? -5.709 -3.810 42.204 1.00 58.09 367 A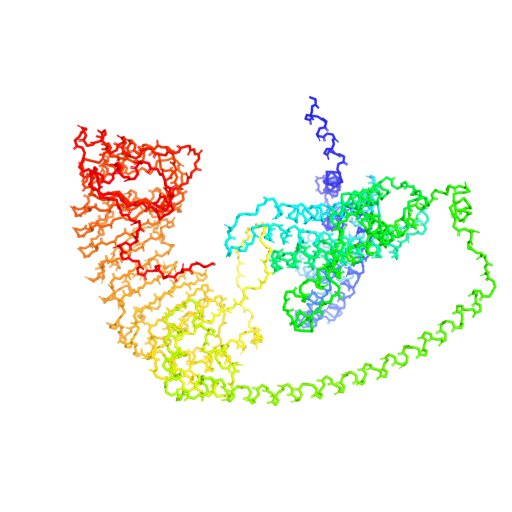LA A CA 1
ATOM 2884 C C . ALA A 1 367 ? -6.221 -2.913 41.057 1.00 58.09 367 ALA A C 1
ATOM 2886 O O . ALA A 1 367 ? -6.412 -3.380 39.939 1.00 58.09 367 ALA A O 1
ATOM 2887 N N . GLU A 1 368 ? -6.426 -1.621 41.322 1.00 62.38 368 GLU A N 1
ATOM 2888 C CA . GLU A 1 368 ? -6.855 -0.634 40.329 1.00 62.38 368 GLU A CA 1
ATOM 2889 C C . GLU A 1 368 ? -5.674 -0.204 39.439 1.00 62.38 368 GLU A C 1
ATOM 2891 O O . GLU A 1 368 ? -5.852 -0.004 38.238 1.00 62.38 368 GLU A O 1
ATOM 2896 N N . MET A 1 369 ? -4.450 -0.175 39.992 1.00 63.97 369 MET A N 1
ATOM 2897 C CA . MET A 1 369 ? -3.209 0.073 39.240 1.00 63.97 369 MET A CA 1
ATOM 2898 C C . MET A 1 369 ? -2.827 -1.059 38.272 1.00 63.97 369 MET A C 1
ATOM 2900 O O . MET A 1 369 ? -2.154 -0.798 37.277 1.00 63.97 369 MET A O 1
ATOM 2904 N N . GLU A 1 370 ? -3.243 -2.300 38.543 1.00 71.44 370 GLU A N 1
ATOM 2905 C CA . GLU A 1 370 ? -3.010 -3.459 37.660 1.00 71.44 370 GLU A CA 1
ATOM 2906 C C . GLU A 1 370 ? -4.029 -3.556 36.507 1.00 71.44 370 GLU A C 1
ATOM 2908 O O . GLU A 1 370 ? -3.903 -4.415 35.632 1.00 71.44 370 GLU A O 1
ATOM 2913 N N . SER A 1 371 ? -5.046 -2.687 36.484 1.00 78.44 371 SER A N 1
ATOM 2914 C CA . SER A 1 371 ? -6.081 -2.710 35.450 1.00 78.44 371 SER A CA 1
ATOM 2915 C C . SER A 1 371 ? -5.578 -2.194 34.095 1.00 78.44 371 SER A C 1
ATOM 2917 O O . SER A 1 371 ? -4.739 -1.294 34.002 1.00 78.44 371 SER A O 1
ATOM 2919 N N . ILE A 1 372 ? -6.133 -2.750 33.013 1.00 78.38 372 ILE A N 1
ATOM 2920 C CA . ILE A 1 372 ? -5.826 -2.332 31.636 1.00 78.38 372 ILE A CA 1
ATOM 2921 C C . ILE A 1 372 ? -6.248 -0.875 31.399 1.00 78.38 372 ILE A C 1
ATOM 2923 O O . ILE A 1 372 ? -5.512 -0.112 30.772 1.00 78.38 372 ILE A O 1
ATOM 2927 N N . ASP A 1 373 ? -7.376 -0.459 31.973 1.00 76.31 373 ASP A N 1
ATOM 2928 C CA . ASP A 1 373 ? -7.869 0.916 31.873 1.00 76.31 373 ASP A CA 1
ATOM 2929 C C . ASP A 1 373 ? -6.928 1.916 32.552 1.00 76.31 373 ASP A C 1
ATOM 2931 O O . ASP A 1 373 ? -6.678 2.996 32.013 1.00 76.31 373 ASP A O 1
ATOM 2935 N N . TYR A 1 374 ? -6.322 1.542 33.685 1.00 79.38 374 TYR A N 1
ATOM 2936 C CA . TYR A 1 374 ? -5.314 2.373 34.340 1.00 79.38 374 TYR A CA 1
ATOM 2937 C C . TYR A 1 374 ? -4.036 2.511 33.497 1.00 79.38 374 TYR A C 1
ATOM 2939 O O . TYR A 1 374 ? -3.445 3.591 33.447 1.00 79.38 374 TYR A O 1
ATOM 2947 N N . MET A 1 375 ? -3.632 1.469 32.760 1.00 82.00 375 MET A N 1
ATOM 2948 C CA . MET A 1 375 ? -2.504 1.569 31.823 1.00 82.00 375 MET A CA 1
ATOM 2949 C C . MET A 1 375 ? -2.793 2.550 30.680 1.00 82.00 375 MET A C 1
ATOM 2951 O O . MET A 1 375 ? -1.951 3.403 30.387 1.00 82.00 375 MET A O 1
ATOM 2955 N N . PHE A 1 376 ? -3.984 2.492 30.072 1.00 81.19 376 PHE A N 1
ATOM 2956 C CA . PHE A 1 376 ? -4.397 3.468 29.053 1.00 81.19 376 PHE A CA 1
ATOM 2957 C C . PHE A 1 376 ? -4.522 4.883 29.627 1.00 81.19 376 PHE A C 1
ATOM 2959 O O . PHE A 1 376 ? -4.137 5.852 28.972 1.00 81.19 376 PHE A O 1
ATOM 2966 N N . TYR A 1 377 ? -4.980 5.011 30.872 1.00 80.06 377 TYR A N 1
ATOM 2967 C CA . TYR A 1 377 ? -5.037 6.276 31.599 1.00 80.06 377 TYR A CA 1
ATOM 2968 C C . TYR A 1 377 ? -3.631 6.864 31.784 1.00 80.06 377 TYR A C 1
ATOM 2970 O O . TYR A 1 377 ? -3.398 8.036 31.482 1.00 80.06 377 TYR A O 1
ATOM 2978 N N . CYS A 1 378 ? -2.663 6.053 32.220 1.00 81.00 378 CYS A N 1
ATOM 2979 C CA . CYS A 1 378 ? -1.269 6.467 32.356 1.00 81.00 378 CYS A CA 1
ATOM 2980 C C . CYS A 1 378 ? -0.648 6.830 31.003 1.00 81.00 378 CYS A C 1
ATOM 2982 O O . CYS A 1 378 ? 0.046 7.841 30.914 1.00 81.00 378 CYS A O 1
ATOM 2984 N N . ALA A 1 379 ? -0.927 6.060 29.949 1.00 84.25 379 ALA A N 1
ATOM 2985 C CA . ALA A 1 379 ? -0.457 6.350 28.597 1.00 84.25 379 ALA A CA 1
ATOM 2986 C C . ALA A 1 379 ? -1.014 7.684 28.073 1.00 84.25 379 ALA A C 1
ATOM 2988 O O . ALA A 1 379 ? -0.257 8.506 27.561 1.00 84.25 379 ALA A O 1
ATOM 2989 N N . GLY A 1 380 ? -2.308 7.953 28.279 1.00 82.69 380 GLY A N 1
ATOM 2990 C CA . GLY A 1 380 ? -2.918 9.240 27.945 1.00 82.69 380 GLY A CA 1
ATOM 2991 C C . GLY A 1 380 ? -2.317 10.400 28.745 1.00 82.69 380 GLY A C 1
ATOM 2992 O O . GLY A 1 380 ? -2.094 11.480 28.201 1.00 82.69 380 GLY A O 1
ATOM 2993 N N . LEU A 1 381 ? -1.992 10.176 30.023 1.00 82.44 381 LEU A N 1
ATOM 2994 C CA . LEU A 1 381 ? -1.420 11.195 30.910 1.00 82.44 381 LEU A CA 1
ATOM 2995 C C . LEU A 1 381 ? -0.018 11.580 30.443 1.00 82.44 381 LEU A C 1
ATOM 2997 O O . LEU A 1 381 ? 0.305 12.760 30.315 1.00 82.44 381 LEU A O 1
ATOM 3001 N N . VAL A 1 382 ? 0.799 10.566 30.172 1.00 85.62 382 VAL A N 1
ATOM 3002 C CA . VAL A 1 382 ? 2.150 10.712 29.632 1.00 85.62 382 VAL A CA 1
ATOM 3003 C C . VAL A 1 382 ? 2.101 11.387 28.259 1.00 85.62 382 VAL A C 1
ATOM 3005 O O . VAL A 1 382 ? 2.842 12.343 28.039 1.00 85.62 382 VAL A O 1
ATOM 3008 N N . GLY A 1 383 ? 1.168 10.989 27.388 1.00 87.81 383 GLY A N 1
ATOM 3009 C CA . GLY A 1 383 ? 0.954 11.609 26.079 1.00 87.81 383 GLY A CA 1
ATOM 3010 C C . GLY A 1 383 ? 0.644 13.107 26.168 1.00 87.81 383 GLY A C 1
ATOM 3011 O O . GLY A 1 383 ? 1.263 13.905 25.468 1.00 87.81 383 GLY A O 1
ATOM 3012 N N . VAL A 1 384 ? -0.233 13.526 27.088 1.00 86.81 384 VAL A N 1
ATOM 3013 C CA . VAL A 1 384 ? -0.510 14.954 27.336 1.00 86.81 384 VAL A CA 1
ATOM 3014 C C . VAL A 1 384 ? 0.757 15.704 27.748 1.00 86.81 384 VAL A C 1
ATOM 3016 O O . VAL A 1 384 ? 1.031 16.777 27.209 1.00 86.81 384 VAL A O 1
ATOM 3019 N N . TYR A 1 385 ? 1.532 15.174 28.699 1.00 86.75 385 TYR A N 1
ATOM 3020 C CA . TYR A 1 385 ? 2.763 15.835 29.137 1.00 86.75 385 TYR A CA 1
ATOM 3021 C C . TYR A 1 385 ? 3.792 15.938 28.010 1.00 86.75 385 TYR A C 1
ATOM 3023 O O . TYR A 1 385 ? 4.429 16.984 27.883 1.00 86.75 385 TYR A O 1
ATOM 3031 N N . HIS A 1 386 ? 3.906 14.911 27.164 1.00 89.88 386 HIS A N 1
ATOM 3032 C CA . HIS A 1 386 ? 4.757 14.959 25.979 1.00 89.88 386 HIS A CA 1
ATOM 3033 C C . HIS A 1 386 ? 4.308 16.035 24.987 1.00 89.88 386 HIS A C 1
ATOM 3035 O O . HIS A 1 386 ? 5.151 16.808 24.552 1.00 89.88 386 HIS A O 1
ATOM 3041 N N . ILE A 1 387 ? 3.005 16.176 24.701 1.00 91.00 387 ILE A N 1
ATOM 3042 C CA . ILE A 1 387 ? 2.499 17.258 23.830 1.00 91.00 387 ILE A CA 1
ATOM 3043 C C . ILE A 1 387 ? 2.922 18.634 24.366 1.00 91.00 387 ILE A C 1
ATOM 3045 O O . ILE A 1 387 ? 3.379 19.482 23.601 1.00 91.00 387 ILE A O 1
ATOM 3049 N N . LEU A 1 388 ? 2.784 18.863 25.676 1.00 90.12 388 LEU A N 1
ATOM 3050 C CA . LEU A 1 388 ? 3.143 20.144 26.295 1.00 90.12 388 LEU A CA 1
ATOM 3051 C C . LEU A 1 388 ? 4.648 20.400 26.267 1.00 90.12 388 LEU A C 1
ATOM 3053 O O . LEU A 1 388 ? 5.065 21.510 25.942 1.00 90.12 388 LEU A O 1
ATOM 3057 N N . GLN A 1 389 ? 5.450 19.383 26.583 1.00 90.50 389 GLN A N 1
ATOM 3058 C CA . GLN A 1 389 ? 6.904 19.486 26.542 1.00 90.50 389 GLN A CA 1
ATOM 3059 C C . GLN A 1 389 ? 7.392 19.770 25.119 1.00 90.50 389 GLN A C 1
ATOM 3061 O O . GLN A 1 389 ? 8.174 20.696 24.921 1.00 90.50 389 GLN A O 1
ATOM 3066 N N . SER A 1 390 ? 6.898 19.033 24.126 1.00 92.31 390 SER A N 1
ATOM 3067 C CA . SER A 1 390 ? 7.274 19.247 22.732 1.00 92.31 390 SER A CA 1
ATOM 3068 C C . SER A 1 390 ? 6.843 20.629 22.232 1.00 92.31 390 SER A C 1
ATOM 3070 O O . SER A 1 390 ? 7.594 21.282 21.516 1.00 92.31 390 SER A O 1
ATOM 3072 N N . LEU A 1 391 ? 5.684 21.146 22.655 1.00 93.00 391 LEU A N 1
ATOM 3073 C CA . LEU A 1 391 ? 5.273 22.510 22.308 1.00 93.00 391 LEU A CA 1
ATOM 3074 C C . LEU A 1 391 ? 6.166 23.583 22.965 1.00 93.00 391 LEU A C 1
ATOM 3076 O O . LEU A 1 391 ? 6.464 24.605 22.340 1.00 93.00 391 LEU A O 1
ATOM 3080 N N . ASP A 1 392 ? 6.627 23.351 24.196 1.00 91.12 392 ASP A N 1
ATOM 3081 C CA . ASP A 1 392 ? 7.613 24.208 24.865 1.00 91.12 392 ASP A CA 1
ATOM 3082 C C . ASP A 1 392 ? 8.979 24.164 24.146 1.00 91.12 392 ASP A C 1
ATOM 3084 O O . ASP A 1 392 ? 9.619 25.206 23.971 1.00 91.12 392 ASP A O 1
ATOM 3088 N N . GLU A 1 393 ? 9.408 22.992 23.671 1.00 92.06 393 GLU A N 1
ATOM 3089 C CA . GLU A 1 393 ? 10.623 22.813 22.862 1.00 92.06 393 GLU A CA 1
ATOM 3090 C C . GLU A 1 393 ? 10.502 23.530 21.505 1.00 92.06 393 GLU A C 1
ATOM 3092 O O . GLU A 1 393 ? 11.375 24.334 21.165 1.00 92.06 393 GLU A O 1
ATOM 3097 N N . LEU A 1 394 ? 9.380 23.378 20.786 1.00 93.38 394 LEU A N 1
ATOM 3098 C CA . LEU A 1 394 ? 9.102 24.126 19.549 1.00 93.38 394 LEU A CA 1
ATOM 3099 C C . LEU A 1 394 ? 9.162 25.640 19.776 1.00 93.38 394 LEU A C 1
ATOM 3101 O O . LEU A 1 394 ? 9.728 26.377 18.962 1.00 93.38 394 LEU A O 1
ATOM 3105 N N . HIS A 1 395 ? 8.605 26.125 20.888 1.00 91.94 395 HIS A N 1
ATOM 3106 C CA . HIS A 1 395 ? 8.646 27.538 21.250 1.00 91.94 395 HIS A CA 1
ATOM 3107 C C . HIS A 1 395 ? 10.083 28.036 21.463 1.00 91.94 395 HIS A C 1
ATOM 3109 O O . HIS A 1 395 ? 10.444 29.104 20.958 1.00 91.94 395 HIS A O 1
ATOM 3115 N N . GLN A 1 396 ? 10.910 27.283 22.192 1.00 90.44 396 GLN A N 1
ATOM 3116 C CA . GLN A 1 396 ? 12.308 27.642 22.458 1.00 90.44 396 GLN A CA 1
ATOM 3117 C C . GLN A 1 396 ? 13.161 27.625 21.186 1.00 90.44 396 GLN A C 1
ATOM 3119 O O . GLN A 1 396 ? 13.912 28.573 20.922 1.00 90.44 396 GLN A O 1
ATOM 3124 N N . THR A 1 397 ? 13.009 26.594 20.360 1.00 92.31 397 THR A N 1
ATOM 3125 C CA . THR A 1 397 ? 13.732 26.481 19.091 1.00 92.31 397 THR A CA 1
ATOM 3126 C C . THR A 1 397 ? 13.319 27.598 18.130 1.00 92.31 397 THR A C 1
ATOM 3128 O O . THR A 1 397 ? 14.170 28.264 17.540 1.00 92.31 397 THR A O 1
ATOM 3131 N N . THR A 1 398 ? 12.027 27.933 18.066 1.00 91.88 398 THR A N 1
ATOM 3132 C CA . THR A 1 398 ? 11.526 29.046 17.240 1.00 91.88 398 THR A CA 1
ATOM 3133 C C . THR A 1 398 ? 12.042 30.408 17.711 1.00 91.88 398 THR A C 1
ATOM 3135 O O . THR A 1 398 ? 12.435 31.238 16.889 1.00 91.88 398 THR A O 1
ATOM 3138 N N . LYS A 1 399 ? 12.124 30.644 19.026 1.00 90.25 399 LYS A N 1
ATOM 3139 C CA . LYS A 1 399 ? 12.752 31.851 19.594 1.00 90.25 399 LYS A CA 1
ATOM 3140 C C . LYS A 1 399 ? 14.220 31.983 19.202 1.00 90.25 399 LYS A C 1
ATOM 3142 O O . LYS A 1 399 ? 14.669 33.081 18.881 1.00 90.25 399 LYS A O 1
ATOM 3147 N N . THR A 1 400 ? 14.945 30.869 19.180 1.00 89.88 400 THR A N 1
ATOM 3148 C CA . THR A 1 400 ? 16.342 30.825 18.725 1.00 89.88 400 THR A CA 1
ATOM 3149 C C . THR A 1 400 ? 16.454 31.171 17.237 1.00 89.88 400 THR A C 1
ATOM 3151 O O . THR A 1 400 ? 17.340 31.929 16.846 1.00 89.88 400 THR A O 1
ATOM 3154 N N . LEU A 1 401 ? 15.519 30.684 16.413 1.00 90.19 401 LEU A N 1
ATOM 3155 C CA . LEU A 1 401 ? 15.507 30.889 14.961 1.00 90.19 401 LEU A CA 1
ATOM 3156 C C . LEU A 1 401 ? 15.116 32.307 14.528 1.00 90.19 401 LEU A C 1
ATOM 3158 O O . LEU A 1 401 ? 15.748 32.878 13.638 1.00 90.19 401 LEU A O 1
ATOM 3162 N N . VAL A 1 402 ? 14.051 32.863 15.110 1.00 89.44 402 VAL A N 1
ATOM 3163 C CA . VAL A 1 402 ? 13.477 34.151 14.678 1.00 89.44 402 VAL A CA 1
ATOM 3164 C C . VAL A 1 402 ? 13.976 35.321 15.536 1.00 89.44 402 VAL A C 1
ATOM 3166 O O . VAL A 1 402 ? 13.883 36.487 15.147 1.00 89.44 402 VAL A O 1
ATOM 3169 N N . GLY A 1 403 ? 14.587 35.012 16.678 1.00 86.50 403 GLY A N 1
ATOM 3170 C CA . GLY A 1 403 ? 15.059 35.978 17.654 1.00 86.50 403 GLY A CA 1
ATOM 3171 C C . GLY A 1 403 ? 13.967 36.399 18.632 1.00 86.50 403 GLY A C 1
ATOM 3172 O O . GLY A 1 403 ? 12.776 36.121 18.465 1.00 86.50 403 GLY A O 1
ATOM 3173 N N . GLU A 1 404 ? 14.394 37.109 19.671 1.00 87.00 404 GLU A N 1
ATOM 3174 C CA . GLU A 1 404 ? 13.520 37.534 20.755 1.00 87.00 404 GLU A CA 1
ATOM 3175 C C . GLU A 1 404 ? 13.477 39.056 20.895 1.00 87.00 404 GLU A C 1
ATOM 3177 O O . GLU A 1 404 ? 14.503 39.737 20.837 1.00 87.00 404 GLU A O 1
ATOM 3182 N N . VAL A 1 405 ? 12.284 39.596 21.151 1.00 86.94 405 VAL A N 1
ATOM 3183 C CA . VAL A 1 405 ? 12.095 41.001 21.522 1.00 86.94 405 VAL A CA 1
ATOM 3184 C C . VAL A 1 405 ? 12.080 41.112 23.050 1.00 86.94 405 VAL A C 1
ATOM 3186 O O . VAL A 1 405 ? 11.110 40.668 23.683 1.00 86.94 405 VAL A O 1
ATOM 3189 N N . PRO A 1 406 ? 13.118 41.706 23.671 1.00 80.50 406 PRO A N 1
ATOM 3190 C CA . PRO A 1 406 ? 13.171 41.846 25.115 1.00 80.50 406 PRO A CA 1
ATOM 3191 C C . PRO A 1 406 ? 12.225 42.940 25.606 1.00 80.50 406 PRO A C 1
ATOM 3193 O O . PRO A 1 406 ? 12.282 44.082 25.145 1.00 80.50 406 PRO A O 1
ATOM 3196 N N . LEU A 1 407 ? 11.411 42.622 26.614 1.00 79.56 407 LEU A N 1
ATOM 3197 C CA . LEU A 1 407 ? 10.701 43.634 27.393 1.00 79.56 407 LEU A CA 1
ATOM 3198 C C . LEU A 1 407 ? 11.597 44.052 28.565 1.00 79.56 407 LEU A C 1
ATOM 3200 O O . LEU A 1 407 ? 11.648 43.390 29.603 1.00 79.56 407 LEU A O 1
ATOM 3204 N N . ARG A 1 408 ? 12.367 45.130 28.369 1.00 74.81 408 ARG A N 1
ATOM 3205 C CA . ARG A 1 408 ? 13.306 45.645 29.381 1.00 74.81 408 ARG A CA 1
ATOM 3206 C C . ARG A 1 408 ? 12.573 45.913 30.700 1.00 74.81 408 ARG A C 1
ATOM 3208 O O . ARG A 1 408 ? 11.531 46.558 30.700 1.00 74.81 408 ARG A O 1
ATOM 3215 N N . GLY A 1 409 ? 13.117 45.404 31.805 1.00 68.69 409 GLY A N 1
ATOM 3216 C CA . GLY A 1 409 ? 12.522 45.526 33.137 1.00 68.69 409 GLY A CA 1
ATOM 3217 C C . GLY A 1 409 ? 11.414 44.513 33.451 1.00 68.69 409 GLY A C 1
ATOM 3218 O O . GLY A 1 409 ? 11.024 44.418 34.604 1.00 68.69 409 GLY A O 1
ATOM 3219 N N . PHE A 1 410 ? 10.928 43.706 32.496 1.00 72.81 410 PHE A N 1
ATOM 3220 C CA . PHE A 1 410 ? 9.899 42.695 32.787 1.00 72.81 410 PHE A CA 1
ATOM 3221 C C . PHE A 1 410 ? 10.435 41.543 33.622 1.00 72.81 410 PHE A C 1
ATOM 3223 O O . PHE A 1 410 ? 9.788 41.146 34.577 1.00 72.81 410 PHE A O 1
ATOM 3230 N N . TYR A 1 411 ? 11.618 41.017 33.299 1.00 65.75 411 TYR A N 1
ATOM 3231 C CA . TYR A 1 411 ? 12.240 40.002 34.144 1.00 65.75 411 TYR A CA 1
ATOM 3232 C C . TYR A 1 411 ? 12.665 40.580 35.482 1.00 65.75 411 TYR A C 1
ATOM 3234 O O . TYR A 1 411 ? 12.588 39.864 36.457 1.00 65.75 411 TYR A O 1
ATOM 3242 N N . GLU A 1 412 ? 13.066 41.848 35.557 1.00 68.38 412 GLU A N 1
ATOM 3243 C CA . GLU A 1 412 ? 13.372 42.506 36.832 1.00 68.38 412 GLU A CA 1
ATOM 3244 C C . GLU A 1 412 ? 12.110 42.761 37.651 1.00 68.38 412 GLU A C 1
ATOM 3246 O O . GLU A 1 412 ? 12.157 42.558 38.844 1.00 68.38 412 GLU A O 1
ATOM 3251 N N . TRP A 1 413 ? 10.972 43.101 37.040 1.00 69.25 413 TRP A N 1
ATOM 3252 C CA . TRP A 1 413 ? 9.679 43.256 37.710 1.00 69.25 413 TRP A CA 1
ATOM 3253 C C . TRP A 1 413 ? 9.048 41.913 38.080 1.00 69.25 413 TRP A C 1
ATOM 3255 O O . TRP A 1 413 ? 8.590 41.750 39.202 1.00 69.25 413 TRP A O 1
ATOM 3265 N N . LYS A 1 414 ? 9.038 40.929 37.172 1.00 65.44 414 LYS A N 1
ATOM 3266 C CA . LYS A 1 414 ? 8.573 39.554 37.419 1.00 65.44 414 LYS A CA 1
ATOM 3267 C C . LYS A 1 414 ? 9.465 38.906 38.460 1.00 65.44 414 LYS A C 1
ATOM 3269 O O . LYS A 1 414 ? 8.948 38.315 39.397 1.00 65.44 414 LYS A O 1
ATOM 3274 N N . ASN A 1 415 ? 10.782 39.061 38.328 1.00 57.97 415 ASN A N 1
ATOM 3275 C CA . ASN A 1 415 ? 11.699 38.628 39.358 1.00 57.97 415 ASN A CA 1
ATOM 3276 C C . ASN A 1 415 ? 11.504 39.465 40.609 1.00 57.97 415 ASN A C 1
ATOM 3278 O O . ASN A 1 415 ? 11.347 38.812 41.588 1.00 57.97 415 ASN A O 1
ATOM 3282 N N . ASP A 1 416 ? 11.346 40.785 40.671 1.00 50.09 416 ASP A N 1
ATOM 3283 C CA . ASP A 1 416 ? 11.044 41.526 41.924 1.00 50.09 416 ASP A CA 1
ATOM 3284 C C . ASP A 1 416 ? 9.704 41.116 42.559 1.00 50.09 416 ASP A C 1
ATOM 3286 O O . ASP A 1 416 ? 9.581 41.067 43.782 1.00 50.09 416 ASP A O 1
ATOM 3290 N N . SER A 1 417 ? 8.734 40.709 41.738 1.00 49.78 417 SER A N 1
ATOM 3291 C CA . SER A 1 417 ? 7.479 40.071 42.157 1.00 49.78 417 SER A CA 1
ATOM 3292 C C . SER A 1 417 ? 7.691 38.637 42.682 1.00 49.78 417 SER A C 1
ATOM 3294 O O . SER A 1 417 ? 6.862 38.127 43.428 1.00 49.78 417 SER A O 1
ATOM 3296 N N . VAL A 1 418 ? 8.804 37.990 42.312 1.00 45.25 418 VAL A N 1
ATOM 3297 C CA . VAL A 1 418 ? 9.246 36.627 42.688 1.00 45.25 418 VAL A CA 1
ATOM 3298 C C . VAL A 1 418 ? 10.470 36.649 43.658 1.00 45.25 418 VAL A C 1
ATOM 3300 O O . VAL A 1 418 ? 10.765 35.662 44.326 1.00 45.25 418 VAL A O 1
ATOM 3303 N N . VAL A 1 419 ? 11.137 37.796 43.851 1.00 41.03 419 VAL A N 1
ATOM 3304 C CA . VAL A 1 419 ? 12.422 38.103 44.533 1.00 41.03 419 VAL A CA 1
ATOM 3305 C C . VAL A 1 419 ? 12.146 38.693 45.923 1.00 41.03 419 VAL A C 1
ATOM 3307 O O . VAL A 1 419 ? 13.020 39.191 46.627 1.00 41.03 419 VAL A O 1
ATOM 3310 N N . THR A 1 420 ? 10.986 38.344 46.473 1.00 42.03 420 THR A N 1
ATOM 3311 C CA . THR A 1 420 ? 10.998 37.732 47.808 1.00 42.03 420 THR A CA 1
ATOM 3312 C C . THR A 1 420 ? 11.878 36.463 47.891 1.00 42.03 420 THR A C 1
ATOM 3314 O O . THR A 1 420 ? 12.145 35.996 48.995 1.00 42.03 420 THR A O 1
ATOM 3317 N N . MET A 1 421 ? 12.422 35.926 46.786 1.00 37.56 421 MET A N 1
ATOM 3318 C CA . MET A 1 421 ? 13.444 34.866 46.770 1.00 37.56 421 MET A CA 1
ATOM 3319 C C . MET A 1 421 ? 14.752 35.251 46.027 1.00 37.56 421 MET A C 1
ATOM 3321 O O . MET A 1 421 ? 14.783 35.511 44.832 1.00 37.56 421 MET A O 1
ATOM 3325 N N . ARG A 1 422 ? 15.846 35.284 46.806 1.00 36.53 422 ARG A N 1
ATOM 3326 C CA . ARG A 1 422 ? 17.179 35.913 46.617 1.00 36.53 422 ARG A CA 1
ATOM 3327 C C . ARG A 1 422 ? 18.163 35.279 45.589 1.00 36.53 422 ARG A C 1
ATOM 3329 O O . ARG A 1 422 ? 18.022 34.102 45.257 1.00 36.53 422 ARG A O 1
ATOM 3336 N N . PRO A 1 423 ? 19.237 36.009 45.179 1.00 44.25 423 PRO A N 1
ATOM 3337 C CA . PRO A 1 423 ? 20.209 35.618 44.143 1.00 44.25 423 PRO A CA 1
ATOM 3338 C C . PRO A 1 423 ? 21.475 34.929 44.700 1.00 44.25 423 PRO A C 1
ATOM 3340 O O . PRO A 1 423 ? 22.000 35.339 45.732 1.00 44.25 423 PRO A O 1
ATOM 3343 N N . ILE A 1 424 ? 22.017 33.918 44.001 1.00 47.12 424 ILE A N 1
ATOM 3344 C CA . ILE A 1 424 ? 23.333 33.304 44.292 1.00 47.12 424 ILE A CA 1
ATOM 3345 C C . ILE A 1 424 ? 23.949 32.808 42.970 1.00 47.12 424 ILE A C 1
ATOM 3347 O O . ILE A 1 424 ? 23.568 31.741 42.504 1.00 47.12 424 ILE A O 1
ATOM 3351 N N . ASN A 1 425 ? 24.874 33.550 42.345 1.00 59.28 425 ASN A N 1
ATOM 3352 C CA . ASN A 1 425 ? 25.431 33.176 41.026 1.00 59.28 425 ASN A CA 1
ATOM 3353 C C . ASN A 1 425 ? 26.828 32.527 41.052 1.00 59.28 425 ASN A C 1
ATOM 3355 O O . ASN A 1 425 ? 27.156 31.807 40.114 1.00 59.28 425 ASN A O 1
ATOM 3359 N N . GLU A 1 426 ? 27.616 32.662 42.120 1.00 51.03 426 GLU A N 1
ATOM 3360 C CA . GLU A 1 426 ? 28.897 31.936 42.237 1.00 51.03 426 GLU A CA 1
ATOM 3361 C C . GLU A 1 426 ? 28.726 30.590 42.938 1.00 51.03 426 GLU A C 1
ATOM 3363 O O . GLU A 1 426 ? 29.079 29.560 42.368 1.00 51.03 426 GLU A O 1
ATOM 3368 N N . ALA A 1 427 ? 28.012 30.545 44.069 1.00 55.66 427 ALA A N 1
ATOM 3369 C CA . ALA A 1 427 ? 27.698 29.263 44.701 1.00 55.66 427 ALA A CA 1
ATOM 3370 C C . ALA A 1 427 ? 26.789 28.381 43.826 1.00 55.66 427 ALA A C 1
ATOM 3372 O O . ALA A 1 427 ? 26.767 27.174 44.021 1.00 55.66 427 ALA A O 1
ATOM 3373 N N . ARG A 1 428 ? 26.047 28.937 42.849 1.00 55.06 428 ARG A N 1
ATOM 3374 C CA . ARG A 1 428 ? 25.304 28.130 41.863 1.00 55.06 428 ARG A CA 1
ATOM 3375 C C . ARG A 1 428 ? 26.227 27.382 40.918 1.00 55.06 428 ARG A C 1
ATOM 3377 O O . ARG A 1 428 ? 25.899 26.255 40.593 1.00 55.06 428 ARG A O 1
ATOM 3384 N N . ARG A 1 429 ? 27.352 27.957 40.491 1.00 55.56 429 ARG A N 1
ATOM 3385 C CA . ARG A 1 429 ? 28.295 27.252 39.609 1.00 55.56 429 ARG A CA 1
ATOM 3386 C C . ARG A 1 429 ? 28.971 26.102 40.345 1.00 55.56 429 ARG A C 1
ATOM 3388 O O . ARG A 1 429 ? 28.952 24.982 39.847 1.00 55.56 429 ARG A O 1
ATOM 3395 N N . ASP A 1 430 ? 29.418 26.346 41.573 1.00 61.47 430 ASP A N 1
ATOM 3396 C CA . ASP A 1 430 ? 29.973 25.290 42.428 1.00 61.47 430 ASP A CA 1
ATOM 3397 C C . ASP A 1 430 ? 28.919 24.238 42.780 1.00 61.47 430 ASP A C 1
ATOM 3399 O O . ASP A 1 430 ? 29.196 23.041 42.804 1.00 61.47 430 ASP A O 1
ATOM 3403 N N . ARG A 1 431 ? 27.667 24.662 42.985 1.00 67.44 431 ARG A N 1
ATOM 3404 C CA . ARG A 1 431 ? 26.548 23.751 43.229 1.00 67.44 431 ARG A CA 1
ATOM 3405 C C . ARG A 1 431 ? 26.131 22.992 41.978 1.00 67.44 431 ARG A C 1
ATOM 3407 O O . ARG A 1 431 ? 25.722 21.858 42.129 1.00 67.44 431 ARG A O 1
ATOM 3414 N N . VAL A 1 432 ? 26.262 23.544 40.774 1.00 69.12 432 VAL A N 1
ATOM 3415 C CA . VAL A 1 432 ? 26.035 22.824 39.511 1.00 69.12 432 VAL A CA 1
ATOM 3416 C C . VAL A 1 432 ? 27.114 21.761 39.308 1.00 69.12 432 VAL A C 1
ATOM 3418 O O . VAL A 1 432 ? 26.771 20.642 38.954 1.00 69.12 432 VAL A O 1
ATOM 3421 N N . LEU A 1 433 ? 28.378 22.053 39.631 1.00 70.19 433 LEU A N 1
ATOM 3422 C CA . LEU A 1 433 ? 29.470 21.071 39.582 1.00 70.19 433 LEU A CA 1
ATOM 3423 C C . LEU A 1 433 ? 29.321 19.970 40.655 1.00 70.19 433 LEU A C 1
ATOM 3425 O O . LEU A 1 433 ? 29.586 18.790 40.422 1.00 70.19 433 LEU A O 1
ATOM 3429 N N . LEU A 1 434 ? 28.843 20.346 41.844 1.00 78.62 434 LEU A N 1
ATOM 3430 C CA . LEU A 1 434 ? 28.473 19.406 42.906 1.00 78.62 434 LEU A CA 1
ATOM 3431 C C . LEU A 1 434 ? 27.233 18.579 42.526 1.00 78.62 434 LEU A C 1
ATOM 3433 O O . LEU A 1 434 ? 27.115 17.413 42.890 1.00 78.62 434 LEU A O 1
ATOM 3437 N N . LEU A 1 435 ? 26.279 19.181 41.815 1.00 75.44 435 LEU A N 1
ATOM 3438 C CA . LEU A 1 435 ? 25.073 18.507 41.350 1.00 75.44 435 LEU A CA 1
ATOM 3439 C C . LEU A 1 435 ? 25.375 17.575 40.181 1.00 75.44 435 LEU A C 1
ATOM 3441 O O . LEU A 1 435 ? 24.775 16.513 40.156 1.00 75.44 435 LEU A O 1
ATOM 3445 N N . SER A 1 436 ? 26.307 17.897 39.278 1.00 73.69 436 SER A N 1
ATOM 3446 C CA . SER A 1 436 ? 26.707 17.004 38.183 1.00 73.69 436 SER A CA 1
ATOM 3447 C C . SER A 1 436 ? 27.410 15.753 38.710 1.00 73.69 436 SER A C 1
ATOM 3449 O O . SER A 1 436 ? 27.028 14.643 38.357 1.00 73.69 436 SER A O 1
ATOM 3451 N N . THR A 1 437 ? 28.337 15.909 39.658 1.00 75.88 437 THR A N 1
ATOM 3452 C CA . THR A 1 437 ? 28.966 14.773 40.360 1.00 75.88 437 THR A CA 1
ATOM 3453 C C . THR A 1 437 ? 27.953 13.960 41.168 1.00 75.88 437 THR A C 1
ATOM 3455 O O . THR A 1 437 ? 28.007 12.730 41.201 1.00 75.88 437 THR A O 1
ATOM 3458 N N . ARG A 1 438 ? 26.962 14.616 41.783 1.00 83.44 438 ARG A N 1
ATOM 3459 C CA . ARG A 1 438 ? 25.851 13.915 42.439 1.00 83.44 438 ARG A CA 1
ATOM 3460 C C . ARG A 1 438 ? 24.926 13.220 41.435 1.00 83.44 438 ARG A C 1
ATOM 3462 O O . ARG A 1 438 ? 24.402 12.160 41.759 1.00 83.44 438 ARG A O 1
ATOM 3469 N N . LEU A 1 439 ? 24.741 13.773 40.238 1.00 79.69 439 LEU A N 1
ATOM 3470 C CA . LEU A 1 439 ? 23.949 13.181 39.160 1.00 79.69 439 LEU A CA 1
ATOM 3471 C C . LEU A 1 439 ? 24.620 11.912 38.625 1.00 79.69 439 LEU A C 1
ATOM 3473 O O . LEU A 1 439 ? 23.932 10.925 38.400 1.00 79.69 439 LEU A O 1
ATOM 3477 N N . GLU A 1 440 ? 25.949 11.906 38.501 1.00 77.94 440 GLU A N 1
ATOM 3478 C CA . GLU A 1 440 ? 26.740 10.713 38.166 1.00 77.94 440 GLU A CA 1
ATOM 3479 C C . GLU A 1 440 ? 26.652 9.640 39.260 1.00 77.94 440 GLU A C 1
ATOM 3481 O O . GLU A 1 440 ? 26.465 8.458 38.977 1.00 77.94 440 GLU A O 1
ATOM 3486 N N . ALA A 1 441 ? 26.699 10.035 40.536 1.00 80.12 441 ALA A N 1
ATOM 3487 C CA . ALA A 1 441 ? 26.483 9.097 41.636 1.00 80.12 441 ALA A CA 1
ATOM 3488 C C . ALA A 1 441 ? 25.052 8.520 41.625 1.00 80.12 441 ALA A C 1
ATOM 3490 O O . ALA A 1 441 ? 24.851 7.324 41.861 1.00 80.12 441 ALA A O 1
ATOM 3491 N N . ILE A 1 442 ? 24.049 9.347 41.313 1.00 81.31 442 ILE A N 1
ATOM 3492 C CA . ILE A 1 442 ? 22.655 8.915 41.164 1.00 81.31 442 ILE A CA 1
ATOM 3493 C C . ILE A 1 442 ? 22.496 8.013 39.939 1.00 81.31 442 ILE A C 1
ATOM 3495 O O . ILE A 1 442 ? 21.806 7.006 40.043 1.00 81.31 442 ILE A O 1
ATOM 3499 N N . SER A 1 443 ? 23.144 8.301 38.809 1.00 69.44 443 SER A N 1
ATOM 3500 C CA . SER A 1 443 ? 23.065 7.463 37.610 1.00 69.44 443 SER A CA 1
ATOM 3501 C C . SER A 1 443 ? 23.728 6.104 37.836 1.00 69.44 443 SER A C 1
ATOM 3503 O O . SER A 1 443 ? 23.157 5.086 37.450 1.00 69.44 443 SER A O 1
ATOM 3505 N N . ALA A 1 444 ? 24.856 6.046 38.548 1.00 78.12 444 ALA A N 1
ATOM 3506 C CA . ALA A 1 444 ? 25.480 4.791 38.965 1.00 78.12 444 AL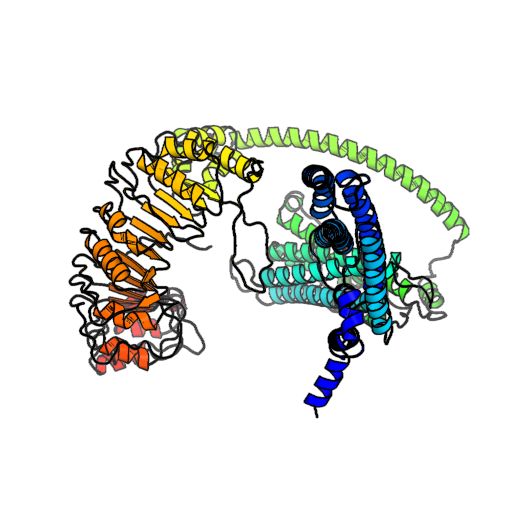A A CA 1
ATOM 3507 C C . ALA A 1 444 ? 24.574 3.990 39.918 1.00 78.12 444 ALA A C 1
ATOM 3509 O O . ALA A 1 444 ? 24.418 2.775 39.772 1.00 78.12 444 ALA A O 1
ATOM 3510 N N . THR A 1 445 ? 23.915 4.674 40.858 1.00 84.94 445 THR A N 1
ATOM 3511 C CA . THR A 1 445 ? 22.941 4.043 41.763 1.00 84.94 445 THR A CA 1
ATOM 3512 C C . THR A 1 445 ? 21.705 3.559 41.000 1.00 84.94 445 THR A C 1
ATOM 3514 O O . THR A 1 445 ? 21.231 2.457 41.253 1.00 84.94 445 THR A O 1
ATOM 3517 N N . ARG A 1 446 ? 21.226 4.325 40.011 1.00 82.62 446 ARG A N 1
ATOM 3518 C CA . ARG A 1 446 ? 20.128 3.953 39.109 1.00 82.62 446 ARG A CA 1
ATOM 3519 C C . ARG A 1 446 ? 20.473 2.705 38.305 1.00 82.62 446 ARG A C 1
ATOM 3521 O O . ARG A 1 446 ? 19.650 1.808 38.251 1.00 82.62 446 ARG A O 1
ATOM 3528 N N . HIS A 1 447 ? 21.676 2.600 37.740 1.00 76.62 447 HIS A N 1
ATOM 3529 C CA . HIS A 1 447 ? 22.105 1.387 37.031 1.00 76.62 447 HIS A CA 1
ATOM 3530 C C . HIS A 1 447 ? 22.153 0.166 37.957 1.00 76.62 447 HIS A C 1
ATOM 3532 O O . HIS A 1 447 ? 21.777 -0.931 37.554 1.00 76.62 447 HIS A O 1
ATOM 3538 N N . LYS A 1 448 ? 22.580 0.352 39.212 1.00 86.00 448 LYS A N 1
ATOM 3539 C CA . LYS A 1 448 ? 22.557 -0.718 40.214 1.00 86.00 448 LYS A CA 1
ATOM 3540 C C . LYS A 1 448 ? 21.127 -1.138 40.565 1.00 86.00 448 LYS A C 1
ATOM 3542 O O . LYS A 1 448 ? 20.860 -2.331 40.620 1.00 86.00 448 LYS A O 1
ATOM 3547 N N . LEU A 1 449 ? 20.228 -0.176 40.768 1.00 85.25 449 LEU A N 1
ATOM 3548 C CA . LEU A 1 449 ? 18.814 -0.436 41.040 1.00 85.25 449 LEU A CA 1
ATOM 3549 C C . LEU A 1 449 ? 18.106 -1.079 39.843 1.00 85.25 449 LEU A C 1
ATOM 3551 O O . LEU A 1 449 ? 17.297 -1.963 40.056 1.00 85.25 449 LEU A O 1
ATOM 3555 N N . LEU A 1 450 ? 18.438 -0.695 38.607 1.00 81.50 450 LEU A N 1
ATOM 3556 C CA . LEU A 1 450 ? 17.889 -1.315 37.396 1.00 81.50 450 LEU A CA 1
ATOM 3557 C C . LEU A 1 450 ? 18.304 -2.781 37.262 1.00 81.50 450 LEU A C 1
ATOM 3559 O O . LEU A 1 450 ? 17.462 -3.601 36.938 1.00 81.50 450 LEU A O 1
ATOM 3563 N N . ARG A 1 451 ? 19.556 -3.133 37.583 1.00 78.69 451 ARG A N 1
ATOM 3564 C CA . ARG A 1 451 ? 19.955 -4.551 37.655 1.00 78.69 451 ARG A CA 1
ATOM 3565 C C . ARG A 1 451 ? 19.213 -5.307 38.751 1.00 78.69 451 ARG A C 1
ATOM 3567 O O . ARG A 1 451 ? 18.785 -6.424 38.531 1.00 78.69 451 ARG A O 1
ATOM 3574 N N . GLN A 1 452 ? 19.048 -4.691 39.922 1.00 86.81 452 GLN A N 1
ATOM 3575 C CA . GLN A 1 452 ? 18.263 -5.303 40.997 1.00 86.81 452 GLN A CA 1
ATOM 3576 C C . GLN A 1 452 ? 16.788 -5.456 40.616 1.00 86.81 452 GLN A C 1
ATOM 3578 O O . GLN A 1 452 ? 16.156 -6.403 41.061 1.00 86.81 452 GLN A O 1
ATOM 3583 N N . LEU A 1 453 ? 16.252 -4.540 39.806 1.00 84.56 453 LEU A N 1
ATOM 3584 C CA . LEU A 1 453 ? 14.909 -4.641 39.253 1.00 84.56 453 LEU A CA 1
ATOM 3585 C C . LEU A 1 453 ? 14.827 -5.784 38.238 1.00 84.56 453 LEU A C 1
ATOM 3587 O O . LEU A 1 453 ? 13.913 -6.575 38.339 1.00 84.56 453 LEU A O 1
ATOM 3591 N N . GLU A 1 454 ? 15.809 -5.934 37.348 1.00 81.81 454 GLU A N 1
ATOM 3592 C CA . GLU A 1 454 ? 15.871 -7.034 36.374 1.00 81.81 454 GLU A CA 1
ATOM 3593 C C . GLU A 1 454 ? 15.968 -8.411 37.061 1.00 81.81 454 GLU A C 1
ATOM 3595 O O . GLU A 1 454 ? 15.271 -9.349 36.677 1.00 81.81 454 GLU A O 1
ATOM 3600 N N . ASP A 1 455 ? 16.760 -8.515 38.136 1.00 84.81 455 ASP A N 1
ATOM 3601 C CA . ASP A 1 455 ? 16.827 -9.717 38.977 1.00 84.81 455 ASP A CA 1
ATOM 3602 C C . ASP A 1 455 ? 15.481 -9.990 39.682 1.00 84.81 455 ASP A C 1
ATOM 3604 O O . ASP A 1 455 ? 15.011 -11.130 39.711 1.00 84.81 455 ASP A O 1
ATOM 3608 N N . LEU A 1 456 ? 14.835 -8.947 40.223 1.00 86.44 456 LEU A N 1
ATOM 3609 C CA . LEU A 1 456 ? 13.516 -9.051 40.860 1.00 86.44 456 LEU A CA 1
ATOM 3610 C C . LEU A 1 456 ? 12.402 -9.366 39.856 1.00 86.44 456 LEU A C 1
ATOM 3612 O O . LEU A 1 456 ? 11.489 -10.105 40.201 1.00 86.44 456 LEU A O 1
ATOM 3616 N N . ASP A 1 457 ? 12.472 -8.854 38.630 1.00 82.19 457 ASP A N 1
ATOM 3617 C CA . ASP A 1 457 ? 11.525 -9.126 37.548 1.00 82.19 457 ASP A CA 1
ATOM 3618 C C . ASP A 1 457 ? 11.679 -10.569 37.054 1.00 82.19 457 ASP A C 1
ATOM 3620 O O . ASP A 1 457 ? 10.684 -11.245 36.788 1.00 82.19 457 ASP A O 1
ATOM 3624 N N . ALA A 1 458 ? 12.910 -11.090 36.997 1.00 81.69 458 ALA A N 1
ATOM 3625 C CA . ALA A 1 458 ? 13.161 -12.501 36.721 1.00 81.69 458 ALA A CA 1
ATOM 3626 C C . ALA A 1 458 ? 12.600 -13.407 37.835 1.00 81.69 458 ALA A C 1
ATOM 3628 O O . ALA A 1 458 ? 11.966 -14.428 37.549 1.00 81.69 458 ALA A O 1
ATOM 3629 N N . GLU A 1 459 ? 12.778 -13.021 39.102 1.00 87.62 459 GLU A N 1
ATOM 3630 C CA . GLU A 1 459 ? 12.218 -13.737 40.253 1.00 87.62 459 GLU A CA 1
ATOM 3631 C C . GLU A 1 459 ? 10.681 -13.662 40.271 1.00 87.62 459 GLU A C 1
ATOM 3633 O O . GLU A 1 459 ? 10.011 -14.690 40.387 1.00 87.62 459 GLU A O 1
ATOM 3638 N N . ALA A 1 460 ? 10.103 -12.480 40.046 1.00 80.94 460 ALA A N 1
ATOM 3639 C CA . ALA A 1 460 ? 8.665 -12.269 39.915 1.00 80.94 460 ALA A CA 1
ATOM 3640 C C . ALA A 1 460 ? 8.082 -13.050 38.729 1.00 80.94 460 ALA A C 1
ATOM 3642 O O . ALA A 1 460 ? 7.003 -13.626 38.851 1.00 80.94 460 ALA A O 1
ATOM 3643 N N . GLY A 1 461 ? 8.804 -13.144 37.608 1.00 81.31 461 GLY A N 1
ATOM 3644 C CA . GLY A 1 461 ? 8.442 -13.973 36.460 1.00 81.31 461 GLY A CA 1
ATOM 3645 C C . GLY A 1 461 ? 8.399 -15.463 36.807 1.00 81.31 461 GLY A C 1
ATOM 3646 O O . GLY A 1 461 ? 7.441 -16.150 36.447 1.00 81.31 461 GLY A O 1
ATOM 3647 N N . SER A 1 462 ? 9.379 -15.955 37.572 1.00 82.81 462 SER A N 1
ATOM 3648 C CA . SER A 1 462 ? 9.394 -17.338 38.070 1.00 82.81 462 SER A CA 1
ATOM 3649 C C . SER A 1 462 ? 8.234 -17.616 39.031 1.00 82.81 462 SER A C 1
ATOM 3651 O O . SER A 1 462 ? 7.547 -18.629 38.897 1.00 82.81 462 SER A O 1
ATOM 3653 N N . VAL A 1 463 ? 7.977 -16.709 39.977 1.00 85.81 463 VAL A N 1
ATOM 3654 C CA . VAL A 1 463 ? 6.882 -16.839 40.952 1.00 85.81 463 VAL A CA 1
ATOM 3655 C C . VAL A 1 463 ? 5.515 -16.726 40.269 1.00 85.81 463 VAL A C 1
ATOM 3657 O O . VAL A 1 463 ? 4.604 -17.494 40.573 1.00 85.81 463 VAL A O 1
ATOM 3660 N N . SER A 1 464 ? 5.361 -15.814 39.306 1.00 75.69 464 SER A N 1
ATOM 3661 C CA . SER A 1 464 ? 4.145 -15.664 38.498 1.00 75.69 464 SER A CA 1
ATOM 3662 C C . SER A 1 464 ? 3.878 -16.915 37.663 1.00 75.69 464 SER A C 1
ATOM 3664 O O . SER A 1 464 ? 2.743 -17.386 37.609 1.00 75.69 464 SER A O 1
ATOM 3666 N N . LEU A 1 465 ? 4.918 -17.523 37.079 1.00 77.31 465 LEU A N 1
ATOM 3667 C CA . LEU A 1 465 ? 4.799 -18.796 36.370 1.00 77.31 465 LEU A CA 1
ATOM 3668 C C . LEU A 1 465 ? 4.291 -19.910 37.295 1.00 77.31 465 LEU A C 1
ATOM 3670 O O . LEU A 1 465 ? 3.353 -20.617 36.926 1.00 77.31 465 LEU A O 1
ATOM 3674 N N . GLU A 1 466 ? 4.866 -20.052 38.491 1.00 81.19 466 GLU A N 1
ATOM 3675 C CA . GLU A 1 466 ? 4.432 -21.051 39.474 1.00 81.19 466 GLU A CA 1
ATOM 3676 C C . GLU A 1 466 ? 2.986 -20.803 39.935 1.00 81.19 466 GLU A C 1
ATOM 3678 O O . GLU A 1 466 ? 2.162 -21.721 39.912 1.00 81.19 466 GLU A O 1
ATOM 3683 N N . ARG A 1 467 ? 2.632 -19.545 40.238 1.00 82.94 467 ARG A N 1
ATOM 3684 C CA . ARG A 1 467 ? 1.256 -19.138 40.565 1.00 82.94 467 ARG A CA 1
ATOM 3685 C C . ARG A 1 467 ? 0.286 -19.476 39.436 1.00 82.94 467 ARG A C 1
ATOM 3687 O O . ARG A 1 467 ? -0.787 -20.003 39.705 1.00 82.94 467 ARG A O 1
ATOM 3694 N N . ASN A 1 468 ? 0.643 -19.189 38.185 1.00 76.81 468 ASN A N 1
ATOM 3695 C CA . ASN A 1 468 ? -0.209 -19.441 37.023 1.00 76.81 468 ASN A CA 1
ATOM 3696 C C . ASN A 1 468 ? -0.378 -20.941 36.759 1.00 76.81 468 ASN A C 1
ATOM 3698 O O . ASN A 1 468 ? -1.461 -21.366 36.364 1.00 76.81 468 ASN A O 1
ATOM 3702 N N . ILE A 1 469 ? 0.652 -21.760 37.004 1.00 77.12 469 ILE A N 1
ATOM 3703 C CA . ILE A 1 469 ? 0.540 -23.224 36.939 1.00 77.12 469 ILE A CA 1
ATOM 3704 C C . ILE A 1 469 ? -0.464 -23.722 37.982 1.00 77.12 469 ILE A C 1
ATOM 3706 O O . ILE A 1 469 ? -1.364 -24.479 37.625 1.00 77.12 469 ILE A O 1
ATOM 3710 N N . LEU A 1 470 ? -0.341 -23.278 39.236 1.00 79.81 470 LEU A N 1
ATOM 3711 C CA . LEU A 1 470 ? -1.256 -23.666 40.314 1.00 79.81 470 LEU A CA 1
ATOM 3712 C C . LEU A 1 470 ? -2.684 -23.173 40.049 1.00 79.81 470 LEU A C 1
ATOM 3714 O O . LEU A 1 470 ? -3.619 -23.965 40.094 1.00 79.81 470 LEU A O 1
ATOM 3718 N N . HIS A 1 471 ? -2.847 -21.911 39.647 1.00 77.31 471 HIS A N 1
ATOM 3719 C CA . HIS A 1 471 ? -4.143 -21.354 39.263 1.00 77.31 471 HIS A CA 1
ATOM 3720 C C . HIS A 1 471 ? -4.787 -22.164 38.131 1.00 77.31 471 HIS A C 1
ATOM 3722 O O . HIS A 1 471 ? -5.951 -22.530 38.232 1.00 77.31 471 HIS A O 1
ATOM 3728 N N . ASN A 1 472 ? -4.032 -22.510 37.081 1.00 70.62 472 ASN A N 1
ATOM 3729 C CA . ASN A 1 472 ? -4.528 -23.318 35.963 1.00 70.62 472 ASN A CA 1
ATOM 3730 C C . ASN A 1 472 ? -4.933 -24.743 36.366 1.00 70.62 472 ASN A C 1
ATOM 3732 O O . ASN A 1 472 ? -5.781 -25.330 35.695 1.00 70.62 472 ASN A O 1
ATOM 3736 N N . LEU A 1 473 ? -4.345 -25.308 37.426 1.00 74.56 473 LEU A N 1
ATOM 3737 C CA . LEU A 1 473 ? -4.779 -26.590 37.990 1.00 74.56 473 LEU A CA 1
ATOM 3738 C C . LEU A 1 473 ? -6.112 -26.451 38.739 1.00 74.56 473 LEU A C 1
ATOM 3740 O O . LEU A 1 473 ? -6.933 -27.363 38.661 1.00 74.56 473 LEU A O 1
ATOM 3744 N N . ASP A 1 474 ? -6.360 -25.305 39.370 1.00 74.81 474 ASP A N 1
ATOM 3745 C CA . ASP A 1 474 ? -7.582 -25.032 40.133 1.00 74.81 474 ASP A CA 1
ATOM 3746 C C . ASP A 1 474 ? -8.773 -24.565 39.265 1.00 74.81 474 ASP A C 1
ATOM 3748 O O . ASP A 1 474 ? -9.923 -24.636 39.708 1.00 74.81 474 ASP A O 1
ATOM 3752 N N . VAL A 1 475 ? -8.552 -24.116 38.017 1.00 75.81 475 VAL A N 1
ATOM 3753 C CA . VAL A 1 475 ? -9.646 -23.707 37.108 1.00 75.81 475 VAL A CA 1
ATOM 3754 C C . VAL A 1 475 ? -10.547 -24.909 36.771 1.00 75.81 475 VAL A C 1
ATOM 3756 O O . VAL A 1 475 ? -10.035 -25.950 36.368 1.00 75.81 475 VAL A O 1
ATOM 3759 N N . PRO A 1 476 ? -11.891 -24.789 36.794 1.00 73.69 476 PRO A N 1
ATOM 3760 C CA . PRO A 1 476 ? -12.810 -25.903 36.515 1.00 73.69 476 PRO A CA 1
ATOM 3761 C C . PRO A 1 476 ? -12.560 -26.647 35.192 1.00 73.69 476 PRO A C 1
ATOM 3763 O O . PRO A 1 476 ? -12.774 -27.854 35.105 1.00 73.69 476 PRO A O 1
ATOM 3766 N N . ILE A 1 477 ? -12.054 -25.949 34.169 1.00 76.69 477 ILE A N 1
ATOM 3767 C CA . ILE A 1 477 ? -11.735 -26.532 32.858 1.00 76.69 477 ILE A CA 1
ATOM 3768 C C . ILE A 1 477 ? -10.593 -27.563 32.920 1.00 76.69 477 ILE A C 1
ATOM 3770 O O . ILE A 1 477 ? -10.492 -28.419 32.045 1.00 76.69 477 ILE A O 1
ATOM 3774 N N . SER A 1 478 ? -9.757 -27.530 33.966 1.00 72.56 478 SER A N 1
ATOM 3775 C CA . SER A 1 478 ? -8.696 -28.515 34.212 1.00 72.56 478 SER A CA 1
ATOM 3776 C C . SER A 1 478 ? -9.246 -29.898 34.590 1.00 72.56 478 SER A C 1
ATOM 3778 O O . SER A 1 478 ? -8.556 -30.901 34.413 1.00 72.56 478 SER A O 1
ATOM 3780 N N . HIS A 1 479 ? -10.498 -29.981 35.042 1.00 81.06 479 HIS A N 1
ATOM 3781 C CA . HIS A 1 479 ? -11.136 -31.230 35.467 1.00 81.06 479 HIS A CA 1
ATOM 3782 C C . HIS A 1 479 ? -11.890 -31.935 34.330 1.00 81.06 479 HIS A C 1
ATOM 3784 O O . HIS A 1 479 ? -12.295 -33.088 34.475 1.00 81.06 479 HIS A O 1
ATOM 3790 N N . ILE A 1 480 ? -12.086 -31.256 33.197 1.00 87.19 480 ILE A N 1
ATOM 3791 C CA . ILE A 1 480 ? -12.775 -31.801 32.023 1.00 87.19 480 ILE A CA 1
ATOM 3792 C C . ILE A 1 480 ? -11.847 -32.802 31.321 1.00 87.19 480 ILE A C 1
ATOM 3794 O O . ILE A 1 480 ? -10.699 -32.437 31.096 1.00 87.19 480 ILE A O 1
ATOM 3798 N N . PRO A 1 481 ? -12.280 -34.024 30.958 1.00 90.56 481 PRO A N 1
ATOM 3799 C CA . PRO A 1 481 ? -11.472 -34.971 30.180 1.00 90.56 481 PRO A CA 1
ATOM 3800 C C . PRO A 1 481 ? -11.055 -34.422 28.808 1.00 90.56 481 PRO A C 1
ATOM 3802 O O . PRO A 1 481 ? -11.757 -33.592 28.229 1.00 90.56 481 PRO A O 1
ATOM 3805 N N . ASP A 1 482 ? -9.934 -34.903 28.267 1.00 89.50 482 ASP A N 1
ATOM 3806 C CA . ASP A 1 482 ? -9.393 -34.422 26.986 1.00 89.50 482 ASP A CA 1
ATOM 3807 C C . ASP A 1 482 ? -10.378 -34.638 25.821 1.00 89.50 482 ASP A C 1
ATOM 3809 O O . ASP A 1 482 ? -10.437 -33.817 24.911 1.00 89.50 482 ASP A O 1
ATOM 3813 N N . GLU A 1 483 ? -11.216 -35.678 25.880 1.00 88.81 483 GLU A N 1
ATOM 3814 C CA . GLU A 1 483 ? -12.245 -35.974 24.877 1.00 88.81 483 GLU A CA 1
ATOM 3815 C C . GLU A 1 483 ? -13.364 -34.928 24.875 1.00 88.81 483 GLU A C 1
ATOM 3817 O O . GLU A 1 483 ? -13.832 -34.502 23.821 1.00 88.81 483 GLU A O 1
ATOM 3822 N N . VAL A 1 484 ? -13.787 -34.481 26.060 1.00 89.19 484 VAL A N 1
ATOM 3823 C CA . VAL A 1 484 ? -14.816 -33.441 26.193 1.00 89.19 484 VAL A CA 1
ATOM 3824 C C . VAL A 1 484 ? -14.244 -32.083 25.807 1.00 89.19 484 VAL A C 1
ATOM 3826 O O . VAL A 1 484 ? -14.925 -31.292 25.162 1.00 89.19 484 VAL A O 1
ATOM 3829 N N . LEU A 1 485 ? -12.975 -31.834 26.133 1.00 88.06 485 LEU A N 1
ATOM 3830 C CA . LEU A 1 485 ? -12.273 -30.634 25.697 1.00 88.06 485 LEU A CA 1
ATOM 3831 C C . LEU A 1 485 ? -12.119 -30.587 24.167 1.00 88.06 485 LEU A C 1
ATOM 3833 O O . LEU A 1 485 ? -12.326 -29.530 23.577 1.00 88.06 485 LEU A O 1
ATOM 3837 N N . ALA A 1 486 ? -11.840 -31.723 23.520 1.00 87.69 486 ALA A N 1
ATOM 3838 C CA . ALA A 1 486 ? -11.818 -31.832 22.062 1.00 87.69 486 ALA A CA 1
ATOM 3839 C C . ALA A 1 486 ? -13.196 -31.541 21.446 1.00 87.69 486 ALA A C 1
ATOM 3841 O O . ALA A 1 486 ? -13.273 -30.740 20.521 1.00 87.69 486 ALA A O 1
ATOM 3842 N N . MET A 1 487 ? -14.286 -32.087 22.003 1.00 86.94 487 MET A N 1
ATOM 3843 C CA . MET A 1 487 ? -15.650 -31.761 21.550 1.00 86.94 487 MET A CA 1
ATOM 3844 C C . MET A 1 487 ? -15.958 -30.261 21.680 1.00 86.94 487 MET A C 1
ATOM 3846 O O . MET A 1 487 ? -16.539 -29.670 20.777 1.00 86.94 487 MET A O 1
ATOM 3850 N N . ILE A 1 488 ? -15.525 -29.616 22.770 1.00 86.19 488 ILE A N 1
ATOM 3851 C CA . ILE A 1 488 ? -15.670 -28.160 22.944 1.00 86.19 488 ILE A CA 1
ATOM 3852 C C . ILE A 1 488 ? -14.886 -27.401 21.865 1.00 86.19 488 ILE A C 1
ATOM 3854 O O . ILE A 1 488 ? -15.390 -26.425 21.309 1.00 86.19 488 ILE A O 1
ATOM 3858 N N . PHE A 1 489 ? -13.664 -27.837 21.550 1.00 88.62 489 PHE A N 1
ATOM 3859 C CA . PHE A 1 489 ? -12.871 -27.230 20.482 1.00 88.62 489 PHE A CA 1
ATOM 3860 C C . PHE A 1 489 ? -13.545 -27.402 19.115 1.00 88.62 489 PHE A C 1
ATOM 3862 O O . PHE A 1 489 ? -13.577 -26.459 18.332 1.00 88.62 489 PHE A O 1
ATOM 3869 N N . GLU A 1 490 ? -14.124 -28.567 18.832 1.00 84.56 490 GLU A N 1
ATOM 3870 C CA . GLU A 1 490 ? -14.843 -28.826 17.580 1.00 84.56 490 GLU A CA 1
ATOM 3871 C C . GLU A 1 490 ? -16.073 -27.931 17.406 1.00 84.56 490 GLU A C 1
ATOM 3873 O O . GLU A 1 490 ? -16.303 -27.417 16.311 1.00 84.56 490 GLU A O 1
ATOM 3878 N N . GLU A 1 491 ? -16.834 -27.682 18.474 1.00 81.19 491 GLU A N 1
ATOM 3879 C CA . GLU A 1 491 ? -17.944 -26.719 18.439 1.00 81.19 491 GLU A CA 1
ATOM 3880 C C . GLU A 1 491 ? -17.448 -25.286 18.181 1.00 81.19 491 GLU A C 1
ATOM 3882 O O . GLU A 1 491 ? -18.088 -24.529 17.454 1.00 81.19 491 GLU A O 1
ATOM 3887 N N . GLY A 1 492 ? -16.268 -24.925 18.696 1.00 71.44 492 GLY A N 1
ATOM 3888 C CA . GLY A 1 492 ? -15.650 -23.614 18.473 1.00 71.44 492 GLY A CA 1
ATOM 3889 C C . GLY A 1 492 ? -15.192 -23.348 17.032 1.00 71.44 492 GLY A C 1
ATOM 3890 O O . GLY A 1 492 ? -15.015 -22.192 16.658 1.00 71.44 492 GLY A O 1
ATOM 3891 N N . VAL A 1 493 ? -15.042 -24.388 16.203 1.00 68.75 493 VAL A N 1
ATOM 3892 C CA . VAL A 1 493 ? -14.730 -24.262 14.763 1.00 68.75 493 VAL A CA 1
ATOM 3893 C C . VAL A 1 493 ? -15.980 -23.960 13.926 1.00 68.75 493 VAL A C 1
ATOM 3895 O O . VAL A 1 493 ? -15.865 -23.460 12.806 1.00 68.75 493 VAL A O 1
ATOM 3898 N N . ARG A 1 494 ? -17.183 -24.238 14.448 1.00 58.56 494 ARG A N 1
ATOM 3899 C CA . ARG A 1 494 ? -18.432 -24.164 13.675 1.00 58.56 494 ARG A CA 1
ATOM 3900 C C . ARG A 1 494 ? -18.868 -22.762 13.225 1.00 58.56 494 ARG A C 1
ATOM 3902 O O . ARG A 1 494 ? -19.511 -22.707 12.179 1.00 58.56 494 ARG A O 1
ATOM 3909 N N . PRO A 1 495 ? -18.483 -21.632 13.846 1.00 51.03 495 PRO A N 1
ATOM 3910 C CA . PRO A 1 495 ? -18.541 -20.351 13.156 1.00 51.03 495 PRO A CA 1
ATOM 3911 C C . PRO A 1 495 ? -17.267 -20.169 12.312 1.00 51.03 495 PRO A C 1
ATOM 3913 O O . PRO A 1 495 ? -16.209 -19.777 12.811 1.00 51.03 495 PRO A O 1
ATOM 3916 N N . ARG A 1 496 ? -17.371 -20.420 10.996 1.00 53.53 496 ARG A N 1
ATOM 3917 C CA . ARG A 1 496 ? -16.276 -20.306 10.003 1.00 53.53 496 ARG A CA 1
ATOM 3918 C C . ARG A 1 496 ? -15.570 -18.935 9.963 1.00 53.53 496 ARG A C 1
ATOM 3920 O O . ARG A 1 496 ? -14.500 -18.844 9.366 1.00 53.53 496 ARG A O 1
ATOM 3927 N N . LYS A 1 497 ? -16.083 -17.903 10.653 1.00 48.78 497 LYS A N 1
ATOM 3928 C CA . LYS A 1 497 ? -15.482 -16.558 10.778 1.00 48.78 497 LYS A CA 1
ATOM 3929 C C . LYS A 1 497 ? -13.983 -16.566 11.140 1.00 48.78 497 LYS A C 1
ATOM 3931 O O . LYS A 1 497 ? -13.241 -15.718 10.665 1.00 48.78 497 LYS A O 1
ATOM 3936 N N . HIS A 1 498 ? -13.523 -17.491 11.996 1.00 47.75 498 HIS A N 1
ATOM 3937 C CA . HIS A 1 498 ? -12.153 -17.488 12.563 1.00 47.75 498 HIS A CA 1
ATOM 3938 C C . HIS A 1 498 ? -11.314 -18.730 12.173 1.00 47.75 498 HIS A C 1
ATOM 3940 O O . HIS A 1 498 ? -10.240 -18.976 12.739 1.00 47.75 498 HIS A O 1
ATOM 3946 N N . GLY A 1 499 ? -11.797 -19.525 11.207 1.00 52.66 499 GLY A N 1
ATOM 3947 C CA . GLY A 1 499 ? -11.444 -20.941 11.017 1.00 52.66 499 GLY A CA 1
ATOM 3948 C C . GLY A 1 499 ? -9.955 -21.280 10.865 1.00 52.66 499 GLY A C 1
ATOM 3949 O O . GLY A 1 499 ? -9.529 -22.332 11.326 1.00 52.66 499 GLY A O 1
ATOM 3950 N N . HIS A 1 500 ? -9.124 -20.392 10.312 1.00 59.41 500 HIS A N 1
ATOM 3951 C CA . HIS A 1 500 ? -7.692 -20.680 10.124 1.00 59.41 500 HIS A CA 1
ATOM 3952 C C . HIS A 1 500 ? -6.825 -20.398 11.367 1.00 59.41 500 HIS A C 1
ATOM 3954 O O . HIS A 1 500 ? -5.696 -20.885 11.445 1.00 59.41 500 HIS A O 1
ATOM 3960 N N . ARG A 1 501 ? -7.316 -19.614 12.343 1.00 68.44 501 ARG A N 1
ATOM 3961 C CA . ARG A 1 501 ? -6.549 -19.238 13.552 1.00 68.44 501 ARG A CA 1
ATOM 3962 C C . ARG A 1 501 ? -7.034 -19.924 14.816 1.00 68.44 501 ARG A C 1
ATOM 3964 O O . ARG A 1 501 ? -6.273 -19.986 15.774 1.00 68.44 501 ARG A O 1
ATOM 3971 N N . PHE A 1 502 ? -8.250 -20.460 14.836 1.00 79.44 502 PHE A N 1
ATOM 3972 C CA . PHE A 1 502 ? -8.837 -21.002 16.060 1.00 79.44 502 PHE A CA 1
ATOM 3973 C C . PHE A 1 502 ? -8.003 -22.144 16.670 1.00 79.44 502 PHE A C 1
ATOM 3975 O O . PHE A 1 502 ? -7.576 -22.047 17.821 1.00 79.44 502 PHE A O 1
ATOM 3982 N N . GLY A 1 503 ? -7.653 -23.168 15.881 1.00 78.75 503 GLY A N 1
ATOM 3983 C CA . GLY A 1 503 ? -6.781 -24.260 16.340 1.00 78.75 503 GLY A CA 1
ATOM 3984 C C . GLY A 1 503 ? -5.389 -23.785 16.785 1.00 78.75 503 GLY A C 1
ATOM 3985 O O . GLY A 1 503 ? -4.823 -24.307 17.749 1.00 78.75 503 GLY A O 1
ATOM 3986 N N . VAL A 1 504 ? -4.857 -22.738 16.140 1.00 82.25 504 VAL A N 1
ATOM 3987 C CA . VAL A 1 504 ? -3.590 -22.100 16.528 1.00 82.25 504 VAL A CA 1
ATOM 3988 C C . VAL A 1 504 ? -3.737 -21.422 17.890 1.00 82.25 504 VAL A C 1
ATOM 3990 O O . VAL A 1 504 ? -2.963 -21.729 18.792 1.00 82.25 504 VAL A O 1
ATOM 3993 N N . VAL A 1 505 ? -4.755 -20.580 18.083 1.00 84.56 505 VAL A N 1
ATOM 3994 C CA . VAL A 1 505 ? -5.028 -19.872 19.345 1.00 84.56 505 VAL A CA 1
ATOM 3995 C C . VAL A 1 505 ? -5.171 -20.856 20.503 1.00 84.56 505 VAL A C 1
ATOM 3997 O O . VAL A 1 505 ? -4.490 -20.703 21.518 1.00 84.56 505 VAL A O 1
ATOM 4000 N N . LEU A 1 506 ? -5.955 -21.924 20.327 1.00 85.56 506 LEU A N 1
ATOM 4001 C CA . LEU A 1 506 ? -6.106 -22.977 21.337 1.00 85.56 506 LE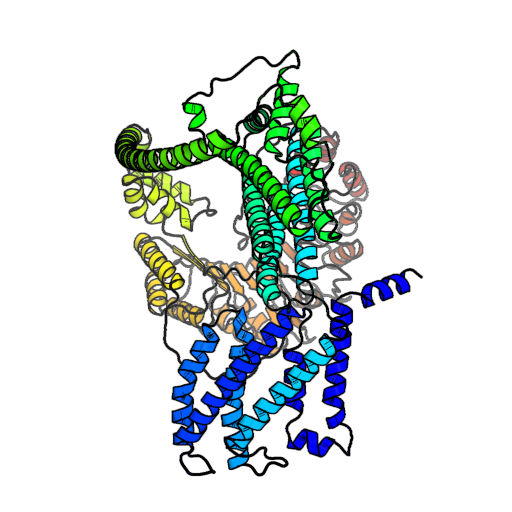U A CA 1
ATOM 4002 C C . LEU A 1 506 ? -4.759 -23.601 21.732 1.00 85.56 506 LEU A C 1
ATOM 4004 O O . LEU A 1 506 ? -4.505 -23.863 22.910 1.00 85.56 506 LEU A O 1
ATOM 4008 N N . SER A 1 507 ? -3.852 -23.776 20.767 1.00 84.56 507 SER A N 1
ATOM 4009 C CA . SER A 1 507 ? -2.523 -24.347 21.004 1.00 84.56 507 SER A CA 1
ATOM 4010 C C . SER A 1 507 ? -1.565 -23.442 21.804 1.00 84.56 507 SER A C 1
ATOM 4012 O O . SER A 1 507 ? -0.544 -23.916 22.323 1.00 84.56 507 SER A O 1
ATOM 4014 N N . HIS A 1 508 ? -1.895 -22.155 21.953 1.00 85.44 508 HIS A N 1
ATOM 4015 C CA . HIS A 1 508 ? -1.120 -21.180 22.725 1.00 85.44 508 HIS A CA 1
ATOM 4016 C C . HIS A 1 508 ? -1.634 -20.967 24.160 1.00 85.44 508 HIS A C 1
ATOM 4018 O O . HIS A 1 508 ? -0.922 -20.352 24.949 1.00 85.44 508 HIS A O 1
ATOM 4024 N N . VAL A 1 509 ? -2.789 -21.532 24.540 1.00 84.56 509 VAL A N 1
ATOM 4025 C CA . VAL A 1 509 ? -3.390 -21.341 25.878 1.00 84.56 509 VAL A CA 1
ATOM 4026 C C . VAL A 1 509 ? -2.615 -22.071 26.981 1.00 84.56 509 VAL A C 1
ATOM 4028 O O . VAL A 1 509 ? -2.224 -21.482 27.984 1.00 84.56 509 VAL A O 1
ATOM 4031 N N . SER A 1 510 ? -2.383 -23.376 26.826 1.00 82.50 510 SER A N 1
ATOM 4032 C CA . SER A 1 510 ? -1.645 -24.185 27.806 1.00 82.50 510 SER A CA 1
ATOM 4033 C C . SER A 1 510 ? -0.991 -25.395 27.143 1.00 82.50 510 SER A C 1
ATOM 4035 O O . SER A 1 510 ? -1.364 -25.787 26.037 1.00 82.50 510 SER A O 1
ATOM 4037 N N . ARG A 1 511 ? -0.036 -26.047 27.824 1.00 82.81 511 ARG A N 1
ATOM 4038 C CA . ARG A 1 511 ? 0.578 -27.292 27.316 1.00 82.81 511 ARG A CA 1
ATOM 4039 C C . ARG A 1 511 ? -0.461 -28.393 27.076 1.00 82.81 511 ARG A C 1
ATOM 4041 O O . ARG A 1 511 ? -0.357 -29.116 26.093 1.00 82.81 511 ARG A O 1
ATOM 4048 N N . ARG A 1 512 ? -1.470 -28.497 27.945 1.00 85.88 512 ARG A N 1
ATOM 4049 C CA . ARG A 1 512 ? -2.551 -29.477 27.803 1.00 85.88 512 ARG A CA 1
ATOM 4050 C C . ARG A 1 512 ? -3.445 -29.159 26.607 1.00 85.88 512 ARG A C 1
ATOM 4052 O O . ARG A 1 512 ? -3.683 -30.035 25.788 1.00 85.88 512 ARG A O 1
ATOM 4059 N N . TRP A 1 513 ? -3.872 -27.903 26.471 1.00 89.12 513 TRP A N 1
ATOM 4060 C CA . TRP A 1 513 ? -4.695 -27.465 25.339 1.00 89.12 513 TRP A CA 1
ATOM 4061 C C . TRP A 1 513 ? -3.959 -27.616 24.014 1.00 89.12 513 TRP A C 1
ATOM 4063 O O . TRP A 1 513 ? -4.557 -28.043 23.039 1.00 89.12 513 TRP A O 1
ATOM 4073 N N . ARG A 1 514 ? -2.646 -27.364 23.992 1.00 90.25 514 ARG A N 1
ATOM 4074 C CA . ARG A 1 514 ? -1.793 -27.663 22.841 1.00 90.25 514 ARG A CA 1
ATOM 4075 C C . ARG A 1 514 ? -1.827 -29.134 22.466 1.00 90.25 514 ARG A C 1
ATOM 4077 O O . ARG A 1 514 ? -2.032 -29.436 21.296 1.00 90.25 514 ARG A O 1
ATOM 4084 N N . ASN A 1 515 ? -1.655 -30.033 23.433 1.00 89.19 515 ASN A N 1
ATOM 4085 C CA . ASN A 1 515 ? -1.709 -31.466 23.161 1.00 89.19 515 ASN A CA 1
ATOM 4086 C C . ASN A 1 515 ? -3.071 -31.844 22.570 1.00 89.19 515 ASN A C 1
ATOM 4088 O O . ASN A 1 515 ? -3.100 -32.367 21.463 1.00 89.19 515 ASN A O 1
ATOM 4092 N N . VAL A 1 516 ? -4.174 -31.461 23.223 1.00 90.00 516 VAL A N 1
ATOM 4093 C CA . VAL A 1 516 ? -5.537 -31.761 22.750 1.00 90.00 516 VAL A CA 1
ATOM 4094 C C . VAL A 1 516 ? -5.822 -31.134 21.379 1.00 90.00 516 VAL A C 1
ATOM 4096 O O . VAL A 1 516 ? -6.321 -31.813 20.487 1.00 90.00 516 VAL A O 1
ATOM 4099 N N . ALA A 1 517 ? -5.445 -29.874 21.151 1.00 88.75 517 ALA A N 1
ATOM 4100 C CA . ALA A 1 517 ? -5.655 -29.198 19.872 1.00 88.75 517 ALA A CA 1
ATOM 4101 C C . ALA A 1 517 ? -4.853 -29.854 18.736 1.00 88.75 517 ALA A C 1
ATOM 4103 O O . ALA A 1 517 ? -5.381 -30.071 17.650 1.00 88.75 517 ALA A O 1
ATOM 4104 N N . THR A 1 518 ? -3.589 -30.221 18.973 1.00 87.69 518 THR A N 1
ATOM 4105 C CA . THR A 1 518 ? -2.748 -30.882 17.956 1.00 87.69 518 THR A CA 1
ATOM 4106 C C . THR A 1 518 ? -3.144 -32.334 17.680 1.00 87.69 518 THR A C 1
ATOM 4108 O O . THR A 1 518 ? -2.850 -32.834 16.596 1.00 87.69 518 THR A O 1
ATOM 4111 N N . THR A 1 519 ? -3.819 -33.014 18.615 1.00 88.38 519 THR A N 1
ATOM 4112 C CA . THR A 1 519 ? -4.326 -34.382 18.417 1.00 88.38 519 THR A CA 1
ATOM 4113 C C . THR A 1 519 ? -5.733 -34.444 17.832 1.00 88.38 519 THR A C 1
ATOM 4115 O O . THR A 1 519 ? -6.156 -35.540 17.472 1.00 88.38 519 THR A O 1
ATOM 4118 N N . THR A 1 520 ? -6.434 -33.311 17.718 1.00 89.19 520 THR A N 1
ATOM 4119 C CA . THR A 1 520 ? -7.812 -33.208 17.208 1.00 89.19 520 THR A CA 1
ATOM 4120 C C . THR A 1 520 ? -7.797 -32.770 15.732 1.00 89.19 520 THR A C 1
ATOM 4122 O O . THR A 1 520 ? -7.622 -31.580 15.463 1.00 89.19 520 THR A O 1
ATOM 4125 N N . PRO A 1 521 ? -7.945 -33.688 14.751 1.00 87.25 521 PRO A N 1
ATOM 4126 C CA . PRO A 1 521 ? -7.697 -33.389 13.332 1.00 87.25 521 PRO A CA 1
ATOM 4127 C C . PRO A 1 521 ? -8.732 -32.450 12.700 1.00 87.25 521 PRO A C 1
ATOM 4129 O O . PRO A 1 521 ? -8.409 -31.686 11.797 1.00 87.25 521 PRO A O 1
ATOM 4132 N N . THR A 1 522 ? -9.962 -32.468 13.212 1.00 85.56 522 THR A N 1
ATOM 4133 C CA . THR A 1 522 ? -11.102 -31.632 12.794 1.00 85.56 522 THR A CA 1
ATOM 4134 C C . THR A 1 522 ? -10.854 -30.131 12.973 1.00 85.56 522 THR A C 1
ATOM 4136 O O . THR A 1 522 ? -11.498 -29.327 12.308 1.00 85.56 522 THR A O 1
ATOM 4139 N N . LEU A 1 523 ? -9.888 -29.736 13.812 1.00 84.62 523 LEU A N 1
ATOM 4140 C CA . LEU A 1 523 ? -9.468 -28.337 13.972 1.00 84.62 523 LEU A CA 1
ATOM 4141 C C . LEU A 1 523 ? -8.555 -27.846 12.838 1.00 84.62 523 LEU A C 1
ATOM 4143 O O . LEU A 1 523 ? -8.325 -26.644 12.715 1.00 84.62 523 LEU A O 1
ATOM 4147 N N . TRP A 1 524 ? -8.016 -28.766 12.035 1.00 86.69 524 TRP A N 1
ATOM 4148 C CA . TRP A 1 524 ? -7.012 -28.506 11.002 1.00 86.69 524 TRP A CA 1
ATOM 4149 C C . TRP A 1 524 ? -7.560 -28.800 9.599 1.00 86.69 524 TRP A C 1
ATOM 4151 O O . TRP A 1 524 ? -6.820 -29.212 8.714 1.00 86.69 524 TRP A O 1
ATOM 4161 N N . THR A 1 525 ? -8.866 -28.613 9.383 1.00 84.25 525 THR A N 1
ATOM 4162 C CA . THR A 1 525 ? -9.530 -28.888 8.096 1.00 84.25 525 THR A CA 1
ATOM 4163 C C . THR A 1 525 ? -9.708 -27.658 7.208 1.00 84.25 525 THR A C 1
ATOM 4165 O O . THR A 1 525 ? -10.230 -27.803 6.115 1.00 84.25 525 THR A O 1
ATOM 4168 N N . TYR A 1 526 ? -9.339 -26.454 7.655 1.00 84.31 526 TYR A N 1
ATOM 4169 C CA . TYR A 1 526 ? -9.474 -25.215 6.874 1.00 84.31 526 TYR A CA 1
ATOM 4170 C C . TYR A 1 526 ? -8.123 -24.512 6.704 1.00 84.31 526 TYR A C 1
ATOM 4172 O O . TYR A 1 526 ? -7.643 -23.839 7.620 1.00 84.31 526 TYR A O 1
ATOM 4180 N N . LEU A 1 527 ? -7.505 -24.672 5.535 1.00 84.75 527 LEU A N 1
ATOM 4181 C CA . LEU A 1 527 ? -6.210 -24.087 5.207 1.00 84.75 527 LEU A CA 1
ATOM 4182 C C . LEU A 1 527 ? -6.410 -22.826 4.360 1.00 84.75 527 LEU A C 1
ATOM 4184 O O . LEU A 1 527 ? -6.880 -22.918 3.235 1.00 84.75 527 LEU A O 1
ATOM 4188 N N . ARG A 1 528 ? -6.022 -21.660 4.894 1.00 83.69 528 ARG A N 1
ATOM 4189 C CA . ARG A 1 528 ? -5.961 -20.386 4.158 1.00 83.69 528 ARG A CA 1
ATOM 4190 C C . ARG A 1 528 ? -4.525 -19.897 4.072 1.00 83.69 528 ARG A C 1
ATOM 4192 O O . ARG A 1 528 ? -3.926 -19.597 5.116 1.00 83.69 528 ARG A O 1
ATOM 4199 N N . LEU A 1 529 ? -4.041 -19.816 2.842 1.00 81.69 529 LEU A N 1
ATOM 4200 C CA . LEU A 1 529 ? -2.753 -19.277 2.443 1.00 81.69 529 LEU A CA 1
ATOM 4201 C C . LEU A 1 529 ? -3.014 -17.991 1.680 1.00 81.69 529 LEU A C 1
ATOM 4203 O O . LEU A 1 529 ? -3.875 -17.954 0.806 1.00 81.69 529 LEU A O 1
ATOM 4207 N N . GLN A 1 530 ? -2.312 -16.943 2.074 1.00 78.69 530 GLN A N 1
ATOM 4208 C CA . GLN A 1 530 ? -2.450 -15.631 1.477 1.00 78.69 530 GLN A CA 1
ATOM 4209 C C . GLN A 1 530 ? -1.068 -14.999 1.469 1.00 78.69 530 GLN A C 1
ATOM 4211 O O . GLN A 1 530 ? -0.461 -14.870 2.539 1.00 78.69 530 GLN A O 1
ATOM 4216 N N . GLU A 1 531 ? -0.584 -14.639 0.288 1.00 69.69 531 GLU A N 1
ATOM 4217 C CA . GLU A 1 531 ? 0.526 -13.706 0.173 1.00 69.69 531 GLU A CA 1
ATOM 4218 C C . GLU A 1 531 ? 0.004 -12.353 0.646 1.00 69.69 531 GLU A C 1
ATOM 4220 O O . GLU A 1 531 ? -1.051 -11.888 0.206 1.00 69.69 531 GLU A O 1
ATOM 4225 N N . LYS A 1 532 ? 0.649 -11.768 1.658 1.00 55.22 532 LYS A N 1
ATOM 4226 C CA . LYS A 1 532 ? 0.259 -10.416 2.036 1.00 55.22 532 LYS A CA 1
ATOM 4227 C C . LYS A 1 532 ? 0.628 -9.532 0.853 1.00 55.22 532 LYS A C 1
ATOM 4229 O O . LYS A 1 532 ? 1.792 -9.593 0.460 1.00 55.22 532 LYS A O 1
ATOM 4234 N N . PRO A 1 533 ? -0.294 -8.714 0.322 1.00 42.69 533 PRO A N 1
ATOM 4235 C CA . PRO A 1 533 ? 0.137 -7.658 -0.567 1.00 42.69 533 PRO A CA 1
ATOM 4236 C C . PRO A 1 533 ? 1.212 -6.876 0.188 1.00 42.69 533 PRO A C 1
ATOM 4238 O O . PRO A 1 533 ? 1.055 -6.575 1.381 1.00 42.69 533 PRO A O 1
ATOM 4241 N N . HIS A 1 534 ? 2.340 -6.627 -0.477 1.00 38.56 534 HIS A N 1
ATOM 4242 C CA . HIS A 1 534 ? 3.183 -5.512 -0.083 1.00 38.56 534 HIS A CA 1
ATOM 4243 C C . HIS A 1 534 ? 2.244 -4.320 0.129 1.00 38.56 534 HIS A C 1
ATOM 4245 O O . HIS A 1 534 ? 1.310 -4.148 -0.651 1.00 38.56 534 HIS A O 1
ATOM 4251 N N . ASP A 1 535 ? 2.415 -3.583 1.229 1.00 29.12 535 ASP A N 1
ATOM 4252 C CA . ASP A 1 535 ? 1.701 -2.329 1.480 1.00 29.12 535 ASP A CA 1
ATOM 4253 C C . ASP A 1 535 ? 2.091 -1.321 0.372 1.00 29.12 535 ASP A C 1
ATOM 4255 O O . ASP A 1 535 ? 2.880 -0.405 0.595 1.00 29.12 535 ASP A O 1
ATOM 4259 N N . ASP A 1 536 ? 1.589 -1.535 -0.841 1.00 32.59 536 ASP A N 1
ATOM 4260 C CA . ASP A 1 536 ? 1.582 -0.620 -1.968 1.00 32.59 536 ASP A CA 1
ATOM 4261 C C . ASP A 1 536 ? 0.238 0.109 -1.919 1.00 32.59 536 ASP A C 1
ATOM 4263 O O . ASP A 1 536 ? -0.637 -0.051 -2.760 1.00 32.59 536 ASP A O 1
ATOM 4267 N N . ASP A 1 537 ? 0.090 0.962 -0.904 1.00 30.06 537 ASP A N 1
ATOM 4268 C CA . ASP A 1 537 ? -0.764 2.148 -0.995 1.00 30.06 537 ASP A CA 1
ATOM 4269 C C . ASP A 1 537 ? -0.071 3.164 -1.933 1.00 30.06 537 ASP A C 1
ATOM 4271 O O . ASP A 1 537 ? 0.358 4.238 -1.511 1.00 30.06 537 ASP A O 1
ATOM 4275 N N . ASN A 1 538 ? 0.117 2.791 -3.201 1.00 32.81 538 ASN A N 1
ATOM 4276 C CA . ASN A 1 538 ? 0.566 3.670 -4.280 1.00 32.81 538 ASN A CA 1
ATOM 4277 C C . ASN A 1 538 ? -0.115 3.252 -5.588 1.00 32.81 538 ASN A C 1
ATOM 4279 O O . ASN A 1 538 ? 0.557 2.825 -6.520 1.00 32.81 538 ASN A O 1
ATOM 4283 N N . ASP A 1 539 ? -1.429 3.428 -5.667 1.00 34.72 539 ASP A N 1
ATOM 4284 C CA . ASP A 1 539 ? -2.091 3.615 -6.953 1.00 34.72 539 ASP A CA 1
ATOM 4285 C C . ASP A 1 539 ? -2.565 5.066 -7.030 1.00 34.72 539 ASP A C 1
ATOM 4287 O O . ASP A 1 539 ? -3.396 5.506 -6.240 1.00 34.72 539 ASP A O 1
ATOM 4291 N N . ASP A 1 540 ? -1.929 5.825 -7.921 1.00 34.62 540 ASP A N 1
ATOM 4292 C CA . ASP A 1 540 ? -2.632 6.580 -8.955 1.00 34.62 540 ASP A CA 1
ATOM 4293 C C . ASP A 1 540 ? -1.642 6.924 -10.091 1.00 34.62 540 ASP A C 1
ATOM 4295 O O . ASP A 1 540 ? -0.564 7.487 -9.874 1.00 34.62 540 ASP A O 1
ATOM 4299 N N . ASP A 1 541 ? -2.097 6.593 -11.301 1.00 33.44 541 ASP A N 1
ATOM 4300 C CA . ASP A 1 541 ? -1.715 7.076 -12.635 1.00 33.44 541 ASP A CA 1
ATOM 4301 C C . ASP A 1 541 ? -0.738 6.273 -13.534 1.00 33.44 541 ASP A C 1
ATOM 4303 O O . ASP A 1 541 ? 0.478 6.467 -13.568 1.00 33.44 541 ASP A O 1
ATOM 4307 N N . GLU A 1 542 ? -1.404 5.502 -14.411 1.00 32.50 542 GLU A N 1
ATOM 4308 C CA . GLU A 1 542 ? -1.355 5.577 -15.890 1.00 32.50 542 GLU A CA 1
ATOM 4309 C C . GLU A 1 542 ? -0.385 4.670 -16.688 1.00 32.50 542 GLU A C 1
ATOM 4311 O O . GLU A 1 542 ? 0.756 5.013 -16.982 1.00 32.50 542 GLU A O 1
ATOM 4316 N N . SER A 1 543 ? -0.959 3.552 -17.163 1.00 31.77 543 SER A N 1
ATOM 4317 C CA . SER A 1 543 ? -1.152 3.126 -18.573 1.00 31.77 543 SER A CA 1
ATOM 4318 C C . SER A 1 543 ? 0.009 3.091 -19.597 1.00 31.77 543 SER A C 1
ATOM 4320 O O . SER A 1 543 ? 0.668 4.102 -19.835 1.00 31.77 543 SER A O 1
ATOM 4322 N N . HIS A 1 544 ? 0.033 1.978 -20.361 1.00 32.97 544 HIS A N 1
ATOM 4323 C CA . HIS A 1 544 ? 0.664 1.728 -21.683 1.00 32.97 544 HIS A CA 1
ATOM 4324 C C . HIS A 1 544 ? 2.176 1.388 -21.671 1.00 32.97 544 HIS A C 1
ATOM 4326 O O . HIS A 1 544 ? 2.971 2.106 -21.079 1.00 32.97 544 HIS A O 1
ATOM 4332 N N . ASP A 1 545 ? 2.710 0.325 -22.291 1.00 30.69 545 ASP A N 1
ATOM 4333 C CA . ASP A 1 545 ? 2.254 -0.619 -23.324 1.00 30.69 545 ASP A CA 1
ATOM 4334 C C . ASP A 1 545 ? 2.976 -1.979 -23.160 1.00 30.69 545 ASP A C 1
ATOM 4336 O O . ASP A 1 545 ? 4.145 -2.034 -22.765 1.00 30.69 545 ASP A O 1
ATOM 4340 N N . GLU A 1 546 ? 2.300 -3.063 -23.549 1.00 35.66 546 GLU A N 1
ATOM 4341 C CA . GLU A 1 546 ? 2.887 -4.377 -23.831 1.00 35.66 546 GLU A CA 1
ATOM 4342 C C . GLU A 1 546 ? 3.839 -4.320 -25.041 1.00 35.66 546 GLU A C 1
ATOM 4344 O O . GLU A 1 546 ? 3.448 -3.854 -26.112 1.00 35.66 546 GLU A O 1
ATOM 4349 N N . ALA A 1 547 ? 5.058 -4.859 -24.902 1.00 30.23 547 ALA A N 1
ATOM 4350 C CA . ALA A 1 547 ? 5.743 -5.606 -25.966 1.00 30.23 547 ALA A CA 1
ATOM 4351 C C . ALA A 1 547 ? 7.030 -6.300 -25.476 1.00 30.23 547 ALA A C 1
ATOM 4353 O O . ALA A 1 547 ? 7.934 -5.671 -24.928 1.00 30.23 547 ALA A O 1
ATOM 4354 N N . ASP A 1 548 ? 7.105 -7.578 -25.846 1.00 30.84 548 ASP A N 1
ATOM 4355 C CA . ASP A 1 548 ? 8.282 -8.421 -26.069 1.00 30.84 548 ASP A CA 1
ATOM 4356 C C . ASP A 1 548 ? 9.004 -9.015 -24.851 1.00 30.84 548 ASP A C 1
ATOM 4358 O O . ASP A 1 548 ? 9.879 -8.425 -24.216 1.00 30.84 548 ASP A O 1
ATOM 4362 N N . GLY A 1 549 ? 8.661 -10.283 -24.606 1.00 35.16 549 GLY A N 1
ATOM 4363 C CA . GLY A 1 549 ? 9.360 -11.177 -23.705 1.00 35.16 549 GLY A CA 1
ATOM 4364 C C . GLY A 1 549 ? 10.749 -11.576 -24.201 1.00 35.16 549 GLY A C 1
ATOM 4365 O O . GLY A 1 549 ? 10.954 -11.918 -25.363 1.00 35.16 549 GLY A O 1
ATOM 4366 N N . GLU A 1 550 ? 11.677 -11.634 -23.253 1.00 28.38 550 GLU A N 1
ATOM 4367 C CA . GLU A 1 550 ? 12.828 -12.530 -23.271 1.00 28.38 550 GLU A CA 1
ATOM 4368 C C . GLU A 1 550 ? 13.034 -13.022 -21.831 1.00 28.38 550 GLU A C 1
ATOM 4370 O O . GLU A 1 550 ? 13.500 -12.296 -20.955 1.00 28.38 550 GLU A O 1
ATOM 4375 N N . SER A 1 551 ? 12.619 -14.265 -21.580 1.00 29.55 551 SER A N 1
ATOM 4376 C CA . SER A 1 551 ? 12.789 -14.971 -20.312 1.00 29.55 551 SER A CA 1
ATOM 4377 C C . SER A 1 551 ? 14.277 -15.231 -20.052 1.00 29.55 551 SER A C 1
ATOM 4379 O O . SER A 1 551 ? 14.891 -16.085 -20.704 1.00 29.55 551 SER A O 1
ATOM 4381 N N . HIS A 1 552 ? 14.861 -14.512 -19.094 1.00 32.56 552 HIS A N 1
ATOM 4382 C CA . HIS A 1 552 ? 16.136 -14.884 -18.491 1.00 32.56 552 HIS A CA 1
ATOM 4383 C C . HIS A 1 552 ? 15.904 -15.572 -17.145 1.00 32.56 552 HIS A C 1
ATOM 4385 O O . HIS A 1 552 ? 15.557 -14.949 -16.151 1.00 32.56 552 HIS A O 1
ATOM 4391 N N . ASP A 1 553 ? 16.119 -16.883 -17.204 1.00 36.41 553 ASP A N 1
ATOM 4392 C CA . ASP A 1 553 ? 16.344 -17.866 -16.148 1.00 36.41 553 ASP A CA 1
ATOM 4393 C C . ASP A 1 553 ? 17.380 -17.351 -15.117 1.00 36.41 553 ASP A C 1
ATOM 4395 O O . ASP A 1 553 ? 18.591 -17.531 -15.282 1.00 36.41 553 ASP A O 1
ATOM 4399 N N . GLU A 1 554 ? 16.923 -16.643 -14.077 1.00 34.34 554 GLU A N 1
ATOM 4400 C CA . GLU A 1 554 ? 17.700 -16.332 -12.869 1.00 34.34 554 GLU A CA 1
ATOM 4401 C C . GLU A 1 554 ? 17.091 -17.094 -11.685 1.00 34.34 554 GLU A C 1
ATOM 4403 O O . GLU A 1 554 ? 15.971 -16.835 -11.262 1.00 34.34 554 GLU A O 1
ATOM 4408 N N . GLY A 1 555 ? 17.845 -18.079 -11.192 1.00 33.28 555 GLY A N 1
ATOM 4409 C CA . GLY A 1 555 ? 17.355 -19.124 -10.299 1.00 33.28 555 GLY A CA 1
ATOM 4410 C C . GLY A 1 555 ? 16.754 -18.667 -8.968 1.00 33.28 555 GLY A C 1
ATOM 4411 O O . GLY A 1 555 ? 17.335 -17.857 -8.244 1.00 33.28 555 GLY A O 1
ATOM 4412 N N . ASP A 1 556 ? 15.632 -19.314 -8.654 1.00 38.09 556 ASP A N 1
ATOM 4413 C CA . ASP A 1 556 ? 15.033 -19.650 -7.359 1.00 38.09 556 ASP A CA 1
ATOM 4414 C C . ASP A 1 556 ? 15.779 -19.133 -6.117 1.00 38.09 556 ASP A C 1
ATOM 4416 O O . ASP A 1 556 ? 16.525 -19.855 -5.446 1.00 38.09 556 ASP A O 1
ATOM 4420 N N . VAL A 1 557 ? 15.531 -17.879 -5.743 1.00 42.41 557 VAL A N 1
ATOM 4421 C CA . VAL A 1 557 ? 15.700 -17.448 -4.352 1.00 42.41 557 VAL A CA 1
ATOM 4422 C C . VAL A 1 557 ? 14.302 -17.302 -3.767 1.00 42.41 557 VAL A C 1
ATOM 4424 O O . VAL A 1 557 ? 13.673 -16.258 -3.903 1.00 42.41 557 VAL A O 1
ATOM 4427 N N . GLU A 1 558 ? 13.820 -18.385 -3.147 1.00 52.53 558 GLU A N 1
ATOM 4428 C CA . GLU A 1 558 ? 12.525 -18.459 -2.459 1.00 52.53 558 GLU A CA 1
ATOM 4429 C C . GLU A 1 558 ? 12.299 -17.227 -1.569 1.00 52.53 558 GLU A C 1
ATOM 4431 O O . GLU A 1 558 ? 13.139 -16.891 -0.721 1.00 52.53 558 GLU A O 1
ATOM 4436 N N . SER A 1 559 ? 11.148 -16.564 -1.719 1.00 57.97 559 SER A N 1
ATOM 4437 C CA . SER A 1 559 ? 10.789 -15.473 -0.818 1.00 57.97 559 SER A CA 1
ATOM 4438 C C . SER A 1 559 ? 10.675 -16.023 0.622 1.00 57.97 559 SER A C 1
ATOM 4440 O O . SER A 1 559 ? 10.107 -17.097 0.857 1.00 57.97 559 SER A O 1
ATOM 4442 N N . PRO A 1 560 ? 11.217 -15.333 1.643 1.00 64.62 560 PRO A N 1
ATOM 4443 C CA . PRO A 1 560 ? 11.154 -15.804 3.031 1.00 64.62 560 PRO A CA 1
ATOM 4444 C C . PRO A 1 560 ? 9.712 -15.917 3.564 1.00 64.62 560 PRO A C 1
ATOM 4446 O O . PRO A 1 560 ? 9.474 -16.602 4.564 1.00 64.62 560 PRO A O 1
ATOM 4449 N N . GLU A 1 561 ? 8.751 -15.262 2.909 1.00 65.44 561 GLU A N 1
ATOM 4450 C CA . GLU A 1 561 ? 7.324 -15.348 3.221 1.00 65.44 561 GLU A CA 1
ATOM 4451 C C . GLU A 1 561 ? 6.683 -16.624 2.660 1.00 65.44 561 GLU A C 1
ATOM 4453 O O . GLU A 1 561 ? 5.990 -17.322 3.409 1.00 65.44 561 GLU A O 1
ATOM 4458 N N . LEU A 1 562 ? 7.010 -17.004 1.417 1.00 67.62 562 LEU A N 1
ATOM 4459 C CA . LEU A 1 562 ? 6.620 -18.286 0.818 1.00 67.62 562 LEU A CA 1
ATOM 4460 C C . LEU A 1 562 ? 7.068 -19.461 1.690 1.00 67.62 562 LEU A C 1
ATOM 4462 O O . LEU A 1 562 ? 6.261 -20.321 2.045 1.00 67.62 562 LEU A O 1
ATOM 4466 N N . LEU A 1 563 ? 8.327 -19.461 2.138 1.00 73.50 563 LEU A N 1
ATOM 4467 C CA . LEU A 1 563 ? 8.866 -20.533 2.984 1.00 73.50 563 LEU A CA 1
ATOM 4468 C C . LEU A 1 563 ? 8.133 -20.646 4.337 1.00 73.50 563 LEU A C 1
ATOM 4470 O O . LEU A 1 563 ? 7.950 -21.741 4.891 1.00 73.50 563 LEU A O 1
ATOM 4474 N N . ARG A 1 564 ? 7.677 -19.514 4.889 1.00 77.88 564 ARG A N 1
ATOM 4475 C CA . ARG A 1 564 ? 6.902 -19.473 6.136 1.00 77.88 564 ARG A CA 1
ATOM 4476 C C . ARG A 1 564 ? 5.510 -20.071 5.949 1.00 77.88 564 ARG A C 1
ATOM 4478 O O . ARG A 1 564 ? 5.092 -20.891 6.775 1.00 77.88 564 ARG A O 1
ATOM 4485 N N . GLU A 1 565 ? 4.799 -19.671 4.900 1.00 77.75 565 GLU A N 1
ATOM 4486 C CA . GLU A 1 565 ? 3.460 -20.186 4.606 1.00 77.75 565 GLU A CA 1
ATOM 4487 C C . GLU A 1 565 ? 3.505 -21.658 4.169 1.00 77.75 565 GLU A C 1
ATOM 4489 O O . GLU A 1 565 ? 2.690 -22.455 4.638 1.00 77.75 565 GLU A O 1
ATOM 4494 N N . PHE A 1 566 ? 4.538 -22.070 3.429 1.00 78.44 566 PHE A N 1
ATOM 4495 C CA . PHE A 1 566 ? 4.840 -23.472 3.124 1.00 78.44 566 PHE A CA 1
ATOM 4496 C C . PHE A 1 566 ? 4.977 -24.320 4.395 1.00 78.44 566 PHE A C 1
ATOM 4498 O O . PHE A 1 566 ? 4.302 -25.341 4.569 1.00 78.44 566 PHE A O 1
ATOM 4505 N N . THR A 1 567 ? 5.807 -23.867 5.342 1.00 81.62 567 THR A N 1
ATOM 4506 C CA . THR A 1 567 ? 6.023 -24.569 6.617 1.00 81.62 567 THR A CA 1
ATOM 4507 C C . THR A 1 567 ? 4.718 -24.682 7.406 1.00 81.62 567 THR A C 1
ATOM 4509 O O . THR A 1 567 ? 4.420 -25.717 8.012 1.00 81.62 567 THR A O 1
ATOM 4512 N N . ARG A 1 568 ? 3.903 -23.624 7.387 1.00 82.50 568 ARG A N 1
ATOM 4513 C CA . ARG A 1 568 ? 2.588 -23.609 8.030 1.00 82.50 568 ARG A CA 1
ATOM 4514 C C . ARG A 1 568 ? 1.636 -24.608 7.373 1.00 82.50 568 ARG A C 1
ATOM 4516 O O . ARG A 1 568 ? 0.997 -25.368 8.102 1.00 82.50 568 ARG A O 1
ATOM 4523 N N . ALA A 1 569 ? 1.567 -24.646 6.044 1.00 83.06 569 ALA A N 1
ATOM 4524 C CA . ALA A 1 569 ? 0.736 -25.581 5.292 1.00 83.06 569 ALA A CA 1
ATOM 4525 C C . ALA A 1 569 ? 1.115 -27.041 5.572 1.00 83.06 569 ALA A C 1
ATOM 4527 O O . ALA A 1 569 ? 0.240 -27.839 5.905 1.00 83.06 569 ALA A O 1
ATOM 4528 N N . CYS A 1 570 ? 2.413 -27.367 5.567 1.00 84.62 570 CYS A N 1
ATOM 4529 C CA . CYS A 1 570 ? 2.936 -28.691 5.933 1.00 84.62 570 CYS A CA 1
ATOM 4530 C C . CYS A 1 570 ? 2.432 -29.147 7.310 1.00 84.62 570 CYS A C 1
ATOM 4532 O O . CYS A 1 570 ? 1.932 -30.262 7.496 1.00 84.62 570 CYS A O 1
ATOM 4534 N N . VAL A 1 571 ? 2.542 -28.267 8.307 1.00 84.38 571 VAL A N 1
ATOM 4535 C CA . VAL A 1 571 ? 2.105 -28.559 9.677 1.00 84.38 571 VAL A CA 1
ATOM 4536 C C . VAL A 1 571 ? 0.582 -28.689 9.765 1.00 84.38 571 VAL A C 1
ATOM 4538 O O . VAL A 1 571 ? 0.077 -29.494 10.546 1.00 84.38 571 VAL A O 1
ATOM 4541 N N . PHE A 1 572 ? -0.159 -27.915 8.979 1.00 86.38 572 PHE A N 1
ATOM 4542 C CA . PHE A 1 572 ? -1.617 -27.937 8.977 1.00 86.38 572 PHE A CA 1
ATOM 4543 C C . PHE A 1 572 ? -2.159 -29.229 8.352 1.00 86.38 572 PHE A C 1
ATOM 4545 O O . PHE A 1 572 ? -2.917 -29.963 8.989 1.00 86.38 572 PHE A O 1
ATOM 4552 N N . LEU A 1 573 ? -1.689 -29.558 7.147 1.00 85.25 573 LEU A N 1
ATOM 4553 C CA . LEU A 1 573 ? -2.104 -30.741 6.398 1.00 85.25 573 LEU A CA 1
ATOM 4554 C C . LEU A 1 573 ? -1.712 -32.037 7.118 1.00 85.25 573 LEU A C 1
ATOM 4556 O O . LEU A 1 573 ? -2.549 -32.927 7.275 1.00 85.25 573 LEU A O 1
ATOM 4560 N N . SER A 1 574 ? -0.513 -32.110 7.705 1.00 85.88 574 SER A N 1
ATOM 4561 C CA . SER A 1 574 ? -0.108 -33.274 8.513 1.00 85.88 574 SER A CA 1
ATOM 4562 C C . SER A 1 574 ? -0.995 -33.505 9.748 1.00 85.88 574 SER A C 1
ATOM 4564 O O . SER A 1 574 ? -1.231 -34.653 10.138 1.00 85.88 574 SER A O 1
ATOM 4566 N N . ARG A 1 575 ? -1.537 -32.442 10.360 1.00 87.12 575 ARG A N 1
ATOM 4567 C CA . ARG A 1 575 ? -2.460 -32.544 11.508 1.00 87.12 575 ARG A CA 1
ATOM 4568 C C . ARG A 1 575 ? -3.885 -32.919 11.102 1.00 87.12 575 ARG A C 1
ATOM 4570 O O . ARG A 1 575 ? -4.568 -33.565 11.895 1.00 87.12 575 ARG A O 1
ATOM 4577 N N . SER A 1 576 ? -4.306 -32.574 9.885 1.00 86.44 576 SER A N 1
ATOM 4578 C CA . SER A 1 576 ? -5.637 -32.893 9.338 1.00 86.44 576 SER A CA 1
ATOM 4579 C C . SER A 1 576 ? -5.872 -34.399 9.120 1.00 86.44 576 SER A C 1
ATOM 4581 O O . SER A 1 576 ? -7.003 -34.887 9.197 1.00 86.44 576 SER A O 1
ATOM 4583 N N . ARG A 1 577 ? -4.792 -35.173 8.940 1.00 84.06 577 ARG A N 1
ATOM 4584 C CA . ARG A 1 577 ? -4.808 -36.626 8.697 1.00 84.06 577 ARG A CA 1
ATOM 4585 C C . ARG A 1 577 ? -5.663 -37.010 7.479 1.00 84.06 577 ARG A C 1
ATOM 4587 O O . ARG A 1 577 ? -5.236 -36.801 6.358 1.00 84.06 577 ARG A O 1
ATOM 4594 N N . LEU A 1 578 ? -6.817 -37.644 7.708 1.00 84.62 578 LEU A N 1
ATOM 4595 C CA . LEU A 1 578 ? -7.756 -38.114 6.678 1.00 84.62 578 LEU A CA 1
ATOM 4596 C C . LEU A 1 578 ? -9.094 -37.361 6.741 1.00 84.62 578 LEU A C 1
ATOM 4598 O O . LEU A 1 578 ? -10.065 -37.768 6.101 1.00 84.62 578 LEU A O 1
ATOM 4602 N N . CYS A 1 579 ? -9.191 -36.321 7.574 1.00 86.31 579 CYS A N 1
ATOM 4603 C CA . CYS A 1 579 ? -10.397 -35.506 7.648 1.00 86.31 579 CYS A CA 1
ATOM 4604 C C . CYS A 1 579 ? -10.540 -34.676 6.366 1.00 86.31 579 CYS A C 1
ATOM 4606 O O . CYS A 1 579 ? -9.524 -34.231 5.847 1.00 86.31 579 CYS A O 1
ATOM 4608 N N . PRO A 1 580 ? -11.764 -34.430 5.862 1.00 87.88 580 PRO A N 1
ATOM 4609 C CA . PRO A 1 580 ? -11.942 -33.628 4.658 1.00 87.88 580 PRO A CA 1
ATOM 4610 C C . PRO A 1 580 ? -11.409 -32.201 4.838 1.00 87.88 580 PRO A C 1
ATOM 4612 O O . PRO A 1 580 ? -11.780 -31.551 5.818 1.00 87.88 580 PRO A O 1
ATOM 4615 N N . VAL A 1 581 ? -10.573 -31.726 3.911 1.00 88.88 581 VAL A N 1
ATOM 4616 C CA . VAL A 1 581 ? -9.901 -30.414 3.997 1.00 88.88 581 VAL A CA 1
ATOM 4617 C C . VAL A 1 581 ? -10.473 -29.430 2.974 1.00 88.88 581 VAL A C 1
ATOM 4619 O O . VAL A 1 581 ? -10.703 -29.792 1.821 1.00 88.88 581 VAL A O 1
ATOM 4622 N N . ASP A 1 582 ? -10.663 -28.185 3.403 1.00 88.44 582 ASP A N 1
ATOM 4623 C CA . ASP A 1 582 ? -10.940 -27.017 2.568 1.00 88.44 582 ASP A CA 1
ATOM 4624 C C . ASP A 1 582 ? -9.618 -26.251 2.376 1.00 88.44 582 ASP A C 1
ATOM 4626 O O . ASP A 1 582 ? -8.974 -25.871 3.362 1.00 88.44 582 ASP A O 1
ATOM 4630 N N . ILE A 1 583 ? -9.199 -26.058 1.125 1.00 88.31 583 ILE A N 1
ATOM 4631 C CA . ILE A 1 583 ? -7.934 -25.414 0.752 1.00 88.31 583 ILE A CA 1
ATOM 4632 C C . ILE A 1 583 ? -8.240 -24.098 0.041 1.00 88.31 583 ILE A C 1
ATOM 4634 O O . ILE A 1 583 ? -8.965 -24.076 -0.950 1.00 88.31 583 ILE A O 1
ATOM 4638 N N . TYR A 1 584 ? -7.666 -23.014 0.553 1.00 87.56 584 TYR A N 1
ATOM 4639 C CA . TYR A 1 584 ? -7.786 -21.664 0.023 1.00 87.56 584 TYR A CA 1
ATOM 4640 C C . TYR A 1 584 ? -6.401 -21.059 -0.210 1.00 87.56 584 TYR A C 1
ATOM 4642 O O . TYR A 1 584 ? -5.600 -20.983 0.730 1.00 87.56 584 TYR A O 1
ATOM 4650 N N . ILE A 1 585 ? -6.147 -20.619 -1.439 1.00 86.81 585 ILE A N 1
ATOM 4651 C CA . ILE A 1 585 ? -4.879 -20.043 -1.898 1.00 86.81 585 ILE A CA 1
ATOM 4652 C C . ILE A 1 585 ? -5.178 -18.686 -2.541 1.00 86.81 585 ILE A C 1
ATOM 4654 O O . ILE A 1 585 ? -6.025 -18.604 -3.426 1.00 86.81 585 ILE A O 1
ATOM 4658 N N . GLU A 1 586 ? -4.512 -17.628 -2.085 1.00 86.12 586 GLU A N 1
ATOM 4659 C CA . GLU A 1 586 ? -4.736 -16.254 -2.552 1.00 86.12 586 GLU A CA 1
ATOM 4660 C C . GLU A 1 586 ? -3.415 -15.502 -2.752 1.00 86.12 586 GLU A C 1
ATOM 4662 O O . GLU A 1 586 ? -2.559 -15.531 -1.865 1.00 86.12 586 GLU A O 1
ATOM 4667 N N . GLY A 1 587 ? -3.277 -14.823 -3.895 1.00 78.81 587 GLY A N 1
ATOM 4668 C CA . GLY A 1 587 ? -2.237 -13.820 -4.159 1.00 78.81 587 GLY A CA 1
ATOM 4669 C C . GLY A 1 587 ? -0.862 -14.330 -4.608 1.00 78.81 587 GLY A C 1
ATOM 4670 O O . GLY A 1 587 ? 0.002 -13.507 -4.877 1.00 78.81 587 GLY A O 1
ATOM 4671 N N . PHE A 1 588 ? -0.650 -15.645 -4.708 1.00 78.19 588 PHE A N 1
ATOM 4672 C CA . PHE A 1 588 ? 0.654 -16.217 -5.075 1.00 78.19 588 PHE A CA 1
ATOM 4673 C C . PHE A 1 588 ? 0.879 -16.249 -6.594 1.00 78.19 588 PHE A C 1
ATOM 4675 O O . PHE A 1 588 ? 0.077 -16.849 -7.311 1.00 78.19 588 PHE A O 1
ATOM 4682 N N . GLU A 1 589 ? 1.988 -15.678 -7.078 1.00 74.69 589 GLU A N 1
ATOM 4683 C CA . GLU A 1 589 ? 2.394 -15.777 -8.495 1.00 74.69 589 GLU A CA 1
ATOM 4684 C C . GLU A 1 589 ? 2.964 -17.158 -8.820 1.00 74.69 589 GLU A C 1
ATOM 4686 O O . GLU A 1 589 ? 2.342 -17.917 -9.561 1.00 74.69 589 GLU A O 1
ATOM 4691 N N . ASP A 1 590 ? 4.071 -17.517 -8.173 1.00 71.88 590 ASP A N 1
ATOM 4692 C CA . ASP A 1 590 ? 4.729 -18.810 -8.331 1.00 71.88 590 ASP A CA 1
ATOM 4693 C C . ASP A 1 590 ? 4.781 -19.558 -7.006 1.00 71.88 590 ASP A C 1
ATOM 4695 O O . ASP A 1 590 ? 4.941 -18.981 -5.925 1.00 71.88 590 ASP A O 1
ATOM 4699 N N . VAL A 1 591 ? 4.655 -20.882 -7.082 1.00 72.50 591 VAL A N 1
ATOM 4700 C CA . VAL A 1 591 ? 4.711 -21.740 -5.905 1.00 72.50 591 VAL A CA 1
ATOM 4701 C C . VAL A 1 591 ? 5.630 -22.923 -6.162 1.00 72.50 591 VAL A C 1
ATOM 4703 O O . VAL A 1 591 ? 5.677 -23.468 -7.261 1.00 72.50 591 VAL A O 1
ATOM 4706 N N . THR A 1 592 ? 6.388 -23.320 -5.138 1.00 78.44 592 THR A N 1
ATOM 4707 C CA . THR A 1 592 ? 7.408 -24.357 -5.285 1.00 78.44 592 THR A CA 1
ATOM 4708 C C . THR A 1 592 ? 6.792 -25.717 -5.648 1.00 78.44 592 THR A C 1
ATOM 4710 O O . THR A 1 592 ? 5.741 -26.091 -5.106 1.00 78.44 592 THR A O 1
ATOM 4713 N N . PRO A 1 593 ? 7.445 -26.520 -6.508 1.00 79.12 593 PRO A N 1
ATOM 4714 C CA . PRO A 1 593 ? 6.966 -27.857 -6.863 1.00 79.12 593 PRO A CA 1
ATOM 4715 C C . PRO A 1 593 ? 6.748 -28.765 -5.642 1.00 79.12 593 PRO A C 1
ATOM 4717 O O . PRO A 1 593 ? 5.829 -29.587 -5.621 1.00 79.12 593 PRO A O 1
ATOM 4720 N N . GLU A 1 594 ? 7.549 -28.604 -4.584 1.00 80.31 594 GLU A N 1
ATOM 4721 C CA . GLU A 1 594 ? 7.401 -29.332 -3.321 1.00 80.31 594 GLU A CA 1
ATOM 4722 C C . GLU A 1 594 ? 6.061 -29.036 -2.634 1.00 80.31 594 GLU A C 1
ATOM 4724 O O . GLU A 1 594 ? 5.456 -29.918 -2.016 1.00 80.31 594 GLU A O 1
ATOM 4729 N N . PHE A 1 595 ? 5.578 -27.799 -2.732 1.00 81.88 595 PHE A N 1
ATOM 4730 C CA . PHE A 1 595 ? 4.292 -27.397 -2.175 1.00 81.88 595 PHE A CA 1
ATOM 4731 C C . PHE A 1 595 ? 3.122 -27.955 -2.970 1.00 81.88 595 PHE A C 1
ATOM 4733 O O . PHE A 1 595 ? 2.158 -28.461 -2.390 1.00 81.88 595 PHE A O 1
ATOM 4740 N N . ILE A 1 596 ? 3.233 -27.924 -4.293 1.00 82.94 596 ILE A N 1
ATOM 4741 C CA . ILE A 1 596 ? 2.264 -28.556 -5.180 1.00 82.94 596 ILE A CA 1
ATOM 47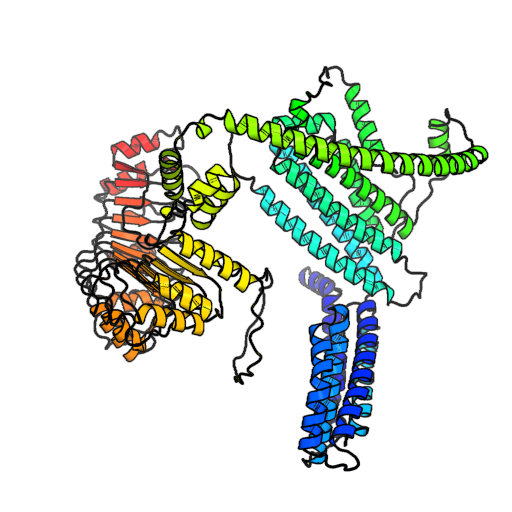42 C C . ILE A 1 596 ? 2.188 -30.059 -4.886 1.00 82.94 596 ILE A C 1
ATOM 4744 O O . ILE A 1 596 ? 1.096 -30.607 -4.724 1.00 82.94 596 ILE A O 1
ATOM 4748 N N . GLN A 1 597 ? 3.335 -30.720 -4.700 1.00 84.25 597 GLN A N 1
ATOM 4749 C CA . GLN A 1 597 ? 3.389 -32.128 -4.313 1.00 84.25 597 GLN A CA 1
ATOM 4750 C C . GLN A 1 597 ? 2.693 -32.382 -2.966 1.00 84.25 597 GLN A C 1
ATOM 4752 O O . GLN A 1 597 ? 1.919 -33.338 -2.854 1.00 84.25 597 GLN A O 1
ATOM 4757 N N . LEU A 1 598 ? 2.925 -31.526 -1.965 1.00 85.00 598 LEU A N 1
ATOM 4758 C CA . LEU A 1 598 ? 2.265 -31.602 -0.660 1.00 85.00 598 LEU A CA 1
ATOM 4759 C C . LEU A 1 598 ? 0.739 -31.518 -0.799 1.00 85.00 598 LEU A C 1
ATOM 4761 O O . LEU A 1 598 ? 0.030 -32.360 -0.250 1.00 85.00 598 LEU A O 1
ATOM 4765 N N . ILE A 1 599 ? 0.213 -30.544 -1.549 1.00 85.31 599 ILE A N 1
ATOM 4766 C CA . ILE A 1 599 ? -1.232 -30.459 -1.820 1.00 85.31 599 ILE A CA 1
ATOM 4767 C C . ILE A 1 599 ? -1.704 -31.714 -2.555 1.00 85.31 599 ILE A C 1
ATOM 4769 O O . ILE A 1 599 ? -2.726 -32.302 -2.187 1.00 85.31 599 ILE A O 1
ATOM 4773 N N . GLY A 1 600 ? -0.926 -32.171 -3.536 1.00 83.75 600 GLY A N 1
ATOM 4774 C CA . GLY A 1 600 ? -1.153 -33.390 -4.297 1.00 83.75 600 GLY A CA 1
ATOM 4775 C C . GLY A 1 600 ? -1.399 -34.617 -3.414 1.00 83.75 600 GLY A C 1
ATOM 4776 O O . GLY A 1 600 ? -2.233 -35.462 -3.751 1.00 83.75 600 GLY A O 1
ATOM 4777 N N . GLU A 1 601 ? -0.713 -34.758 -2.278 1.00 84.88 601 GLU A N 1
ATOM 4778 C CA . GLU A 1 601 ? -0.929 -35.856 -1.318 1.00 84.88 601 GLU A CA 1
ATOM 4779 C C . GLU A 1 601 ? -2.306 -35.804 -0.636 1.00 84.88 601 GLU A C 1
ATOM 4781 O O . GLU A 1 601 ? -2.865 -36.850 -0.289 1.00 84.88 601 GLU A O 1
ATOM 4786 N N . HIS A 1 602 ? -2.888 -34.611 -0.512 1.00 85.94 602 HIS A N 1
ATOM 4787 C CA . HIS A 1 602 ? -4.145 -34.365 0.189 1.00 85.94 602 HIS A CA 1
ATOM 4788 C C . HIS A 1 602 ? -5.381 -34.233 -0.726 1.00 85.94 602 HIS A C 1
ATOM 4790 O O . HIS A 1 602 ? -6.510 -34.224 -0.230 1.00 85.94 602 HIS A O 1
ATOM 4796 N N . VAL A 1 603 ? -5.207 -34.257 -2.055 1.00 84.88 603 VAL A N 1
ATOM 4797 C CA . VAL A 1 603 ? -6.295 -34.184 -3.060 1.00 84.88 603 VAL A CA 1
ATOM 4798 C C . VAL A 1 603 ? -7.424 -35.187 -2.791 1.00 84.88 603 VAL A C 1
ATOM 4800 O O . VAL A 1 603 ? -8.598 -34.831 -2.839 1.00 84.88 603 VAL A O 1
ATOM 4803 N N . GLY A 1 604 ? -7.098 -36.436 -2.434 1.00 83.94 604 GLY A N 1
ATOM 4804 C CA . GLY A 1 604 ? -8.095 -37.506 -2.265 1.00 83.94 604 GLY A CA 1
ATOM 4805 C C . GLY A 1 604 ? -9.127 -37.271 -1.151 1.00 83.94 604 GLY A C 1
ATOM 4806 O O . GLY A 1 604 ? -10.149 -37.957 -1.106 1.00 83.94 604 GLY A O 1
ATOM 4807 N N . HIS A 1 605 ? -8.879 -36.314 -0.255 1.00 89.00 605 HIS A N 1
ATOM 4808 C CA . HIS A 1 605 ? -9.820 -35.898 0.784 1.00 89.00 605 HIS A CA 1
ATOM 4809 C C . HIS A 1 605 ? -10.081 -34.385 0.792 1.00 89.00 605 HIS A C 1
ATOM 4811 O O . HIS A 1 605 ? -10.639 -33.859 1.754 1.00 89.00 605 HIS A O 1
ATOM 4817 N N . CYS A 1 606 ? -9.733 -33.683 -0.285 1.00 89.00 606 CYS A N 1
ATOM 4818 C CA . CYS A 1 606 ? -10.132 -32.298 -0.475 1.00 89.00 606 CYS A CA 1
ATOM 4819 C C . CYS A 1 606 ? -11.655 -32.219 -0.680 1.00 89.00 606 CYS A C 1
ATOM 4821 O O . CYS A 1 606 ? -12.228 -32.962 -1.481 1.00 89.00 606 CYS A O 1
ATOM 4823 N N . ARG A 1 607 ? -12.316 -31.351 0.090 1.00 90.12 607 ARG A N 1
ATOM 4824 C CA . ARG A 1 607 ? -13.754 -31.060 -0.009 1.00 90.12 607 ARG A CA 1
ATOM 4825 C C . ARG A 1 607 ? -14.014 -29.778 -0.790 1.00 90.12 607 ARG A C 1
ATOM 4827 O O . ARG A 1 607 ? -15.007 -29.697 -1.512 1.00 90.12 607 ARG A O 1
ATOM 4834 N N . GLU A 1 608 ? -13.137 -28.796 -0.648 1.00 89.38 608 GLU A N 1
ATOM 4835 C CA . GLU A 1 608 ? -13.238 -27.512 -1.326 1.00 89.38 608 GLU A CA 1
ATOM 4836 C C . GLU A 1 608 ? -11.855 -27.016 -1.725 1.00 89.38 608 GLU A C 1
ATOM 4838 O O . GLU A 1 608 ? -10.934 -27.033 -0.906 1.00 89.38 608 GLU A O 1
ATOM 4843 N N . LEU A 1 609 ? -11.741 -26.565 -2.971 1.00 90.00 609 LEU A N 1
ATOM 4844 C CA . LEU A 1 609 ? -10.562 -25.891 -3.498 1.00 90.00 609 LEU A CA 1
ATOM 4845 C C . LEU A 1 609 ? -10.965 -24.486 -3.936 1.00 90.00 609 LEU A C 1
ATOM 4847 O O . LEU A 1 609 ? -11.902 -24.341 -4.721 1.00 90.00 609 LEU A O 1
ATOM 4851 N N . ARG A 1 610 ? -10.249 -23.476 -3.441 1.00 88.88 610 ARG A N 1
ATOM 4852 C CA . ARG A 1 610 ? -10.413 -22.090 -3.868 1.00 88.88 610 ARG A CA 1
ATOM 4853 C C . ARG A 1 610 ? -9.063 -21.447 -4.178 1.00 88.88 610 ARG A C 1
ATOM 4855 O O . ARG A 1 610 ? -8.174 -21.461 -3.325 1.00 88.88 610 ARG A O 1
ATOM 4862 N N . THR A 1 611 ? -8.945 -20.864 -5.364 1.00 89.00 611 THR A N 1
ATOM 4863 C CA . THR A 1 611 ? -7.796 -20.065 -5.802 1.00 89.00 611 THR A CA 1
ATOM 4864 C C . THR A 1 611 ? -8.272 -18.664 -6.171 1.00 89.00 611 THR A C 1
ATOM 4866 O O . THR A 1 611 ? -9.303 -18.521 -6.823 1.00 89.00 611 THR A O 1
ATOM 4869 N N . ARG A 1 612 ? -7.562 -17.628 -5.723 1.00 84.94 612 ARG A N 1
ATOM 4870 C CA . ARG A 1 612 ? -7.845 -16.228 -6.065 1.00 84.94 612 ARG A CA 1
ATOM 4871 C C . ARG A 1 612 ? -6.551 -15.502 -6.404 1.00 84.94 612 ARG A C 1
ATOM 4873 O O . ARG A 1 612 ? -5.601 -15.605 -5.633 1.00 84.94 612 ARG A O 1
ATOM 4880 N N . GLU A 1 613 ? -6.524 -14.779 -7.522 1.00 78.50 613 GLU A N 1
ATOM 4881 C CA . GLU A 1 613 ? -5.353 -13.989 -7.951 1.00 78.50 613 GLU A CA 1
ATOM 4882 C C . GLU A 1 613 ? -4.051 -14.817 -8.009 1.00 78.50 613 GLU A C 1
ATOM 4884 O O . GLU A 1 613 ? -2.967 -14.331 -7.692 1.00 78.50 613 GLU A O 1
ATOM 4889 N N . VAL A 1 614 ? -4.161 -16.097 -8.378 1.00 82.19 614 VAL A N 1
ATOM 4890 C CA . VAL A 1 614 ? -3.013 -17.009 -8.481 1.00 82.19 614 VAL A CA 1
ATOM 4891 C C . VAL A 1 614 ? -2.410 -16.933 -9.889 1.00 82.19 614 VAL A C 1
ATOM 4893 O O . VAL A 1 614 ? -3.151 -16.811 -10.872 1.00 82.19 614 VAL A O 1
ATOM 4896 N N . GLY A 1 615 ? -1.080 -17.004 -9.994 1.00 80.69 615 GLY A N 1
ATOM 4897 C CA . GLY A 1 615 ? -0.377 -17.068 -11.278 1.00 80.69 615 GLY A CA 1
ATOM 4898 C C . GLY A 1 615 ? -0.734 -18.318 -12.092 1.00 80.69 615 GLY A C 1
ATOM 4899 O O . GLY A 1 615 ? -1.142 -19.344 -11.542 1.00 80.69 615 GLY A O 1
ATOM 4900 N N . VAL A 1 616 ? -0.608 -18.219 -13.419 1.00 78.62 616 VAL A N 1
ATOM 4901 C CA . VAL A 1 616 ? -1.055 -19.259 -14.367 1.00 78.62 616 VAL A CA 1
ATOM 4902 C C . VAL A 1 616 ? -0.319 -20.581 -14.133 1.00 78.62 616 VAL A C 1
ATOM 4904 O O . VAL A 1 616 ? -0.961 -21.614 -13.957 1.00 78.62 616 VAL A O 1
ATOM 4907 N N . ASP A 1 617 ? 1.009 -20.538 -14.000 1.00 80.12 617 ASP A N 1
ATOM 4908 C CA . ASP A 1 617 ? 1.839 -21.736 -13.817 1.00 80.12 617 ASP A CA 1
ATOM 4909 C C . ASP A 1 617 ? 1.513 -22.484 -12.514 1.00 80.12 617 ASP A C 1
ATOM 4911 O O . ASP A 1 617 ? 1.461 -23.717 -12.481 1.00 80.12 617 ASP A O 1
ATOM 4915 N N . CYS A 1 618 ? 1.247 -21.752 -11.428 1.00 82.00 618 CYS A N 1
ATOM 4916 C CA . CYS A 1 618 ? 0.824 -22.339 -10.158 1.00 82.00 618 CYS A CA 1
ATOM 4917 C C . CYS A 1 618 ? -0.532 -23.045 -10.293 1.00 82.00 618 CYS A C 1
ATOM 4919 O O . CYS A 1 618 ? -0.716 -24.167 -9.804 1.00 82.00 618 CYS A O 1
ATOM 4921 N N . LEU A 1 619 ? -1.484 -22.404 -10.971 1.00 83.94 619 LEU A N 1
ATOM 4922 C CA . LEU A 1 619 ? -2.813 -22.958 -11.167 1.00 83.94 619 LEU A CA 1
ATOM 4923 C C . LEU A 1 619 ? -2.779 -24.214 -12.042 1.00 83.94 619 LEU A C 1
ATOM 4925 O O . LEU A 1 619 ? -3.385 -25.217 -11.668 1.00 83.94 619 LEU A O 1
ATOM 4929 N N . ASP A 1 620 ? -2.017 -24.208 -13.133 1.00 83.69 620 ASP A N 1
ATOM 4930 C CA . ASP A 1 620 ? -1.865 -25.364 -14.019 1.00 83.69 620 ASP A CA 1
ATOM 4931 C C . ASP A 1 620 ? -1.272 -26.568 -13.286 1.00 83.69 620 ASP A C 1
ATOM 4933 O O . ASP A 1 620 ? -1.810 -27.676 -13.357 1.00 83.69 620 ASP A O 1
ATOM 4937 N N . GLN A 1 621 ? -0.224 -26.349 -12.490 1.00 84.38 621 GLN A N 1
ATOM 4938 C CA . GLN A 1 621 ? 0.391 -27.397 -11.674 1.00 84.38 621 GLN A CA 1
ATOM 4939 C C . GLN A 1 621 ? -0.570 -27.950 -10.604 1.00 84.38 621 GLN A C 1
ATOM 4941 O O . GLN A 1 621 ? -0.602 -29.162 -10.342 1.00 84.38 621 GLN A O 1
ATOM 4946 N N . LEU A 1 622 ? -1.390 -27.086 -9.991 1.00 84.88 622 LEU A N 1
ATOM 4947 C CA . LEU A 1 622 ? -2.452 -27.511 -9.076 1.00 84.88 622 LEU A CA 1
ATOM 4948 C C . LEU A 1 622 ? -3.501 -28.351 -9.810 1.00 84.88 622 LEU A C 1
ATOM 4950 O O . LEU A 1 622 ? -3.851 -29.438 -9.347 1.00 84.88 622 LEU A O 1
ATOM 4954 N N . LEU A 1 623 ? -3.993 -27.890 -10.956 1.00 85.00 623 LEU A N 1
ATOM 4955 C CA . LEU A 1 623 ? -5.010 -28.597 -11.731 1.00 85.00 623 LEU A CA 1
ATOM 4956 C C . LEU A 1 623 ? -4.489 -29.933 -12.272 1.00 85.00 623 LEU A C 1
ATOM 4958 O O . LEU A 1 623 ? -5.223 -30.924 -12.232 1.00 85.00 623 LEU A O 1
ATOM 4962 N N . GLU A 1 624 ? -3.221 -30.021 -12.678 1.00 84.88 624 GLU A N 1
ATOM 4963 C CA . GLU A 1 624 ? -2.569 -31.281 -13.052 1.00 84.88 624 GLU A CA 1
ATOM 4964 C C . GLU A 1 624 ? -2.552 -32.264 -11.869 1.00 84.88 624 GLU A C 1
ATOM 4966 O O . GLU A 1 624 ? -2.931 -33.437 -12.003 1.00 84.88 624 GLU A O 1
ATOM 4971 N N . CYS A 1 625 ? -2.217 -31.783 -10.668 1.00 83.06 625 CYS A N 1
ATOM 4972 C CA . CYS A 1 625 ? -2.252 -32.596 -9.454 1.00 83.06 625 CYS A CA 1
ATOM 4973 C C . CYS A 1 625 ? -3.653 -33.127 -9.144 1.00 83.06 625 CYS A C 1
ATOM 4975 O O . CYS A 1 625 ? -3.802 -34.311 -8.820 1.00 83.06 625 CYS A O 1
ATOM 4977 N N . PHE A 1 626 ? -4.678 -32.285 -9.269 1.00 82.06 626 PHE A N 1
ATOM 4978 C CA . PHE A 1 626 ? -6.067 -32.687 -9.059 1.00 82.06 626 PHE A CA 1
ATOM 4979 C C . PHE A 1 626 ? -6.550 -33.654 -10.156 1.00 82.06 626 PHE A C 1
ATOM 4981 O O . PHE A 1 626 ? -7.233 -34.630 -9.849 1.00 82.06 626 PHE A O 1
ATOM 4988 N N . SER A 1 627 ? -6.104 -33.481 -11.401 1.00 81.81 627 SER A N 1
ATOM 4989 C CA . SER A 1 627 ? -6.419 -34.376 -12.526 1.00 81.81 627 SER A CA 1
ATOM 4990 C C . SER A 1 627 ? -5.806 -35.775 -12.355 1.00 81.81 627 SER A C 1
ATOM 4992 O O . SER A 1 627 ? -6.407 -36.789 -12.734 1.00 81.81 627 SER A O 1
ATOM 4994 N N . SER A 1 628 ? -4.618 -35.851 -11.744 1.00 81.50 628 SER A N 1
ATOM 4995 C CA . SER A 1 628 ? -3.833 -37.086 -11.603 1.00 81.50 628 SER A CA 1
ATOM 4996 C C . SER A 1 628 ? -4.423 -38.126 -10.635 1.00 81.50 628 SER A C 1
ATOM 4998 O O . SER A 1 628 ? -4.051 -39.302 -10.692 1.00 81.50 628 SER A O 1
ATOM 5000 N N . LYS A 1 629 ? -5.339 -37.730 -9.738 1.00 82.56 629 LYS A N 1
ATOM 5001 C CA . LYS A 1 629 ? -5.858 -38.570 -8.641 1.00 82.56 629 LYS A CA 1
ATOM 5002 C C . LYS A 1 629 ? -7.391 -38.545 -8.577 1.00 82.56 629 LYS A C 1
ATOM 5004 O O . LYS A 1 629 ? -8.013 -37.580 -9.003 1.00 82.56 629 LYS A O 1
ATOM 5009 N N . PRO A 1 630 ? -8.041 -39.586 -8.023 1.00 83.06 630 PRO A N 1
ATOM 5010 C CA . PRO A 1 630 ? -9.482 -39.555 -7.795 1.00 83.06 630 PRO A CA 1
ATOM 5011 C C . PRO A 1 630 ? -9.831 -38.559 -6.681 1.00 83.06 630 PRO A C 1
ATOM 5013 O O . PRO A 1 630 ? -9.214 -38.588 -5.613 1.00 83.06 630 PRO A O 1
ATOM 5016 N N . ILE A 1 631 ? -10.868 -37.741 -6.896 1.00 86.56 631 ILE A N 1
ATOM 5017 C CA . ILE A 1 631 ? -11.295 -36.687 -5.961 1.00 86.56 631 ILE A CA 1
ATOM 5018 C C . ILE A 1 631 ? -12.726 -36.956 -5.449 1.00 86.56 631 ILE A C 1
ATOM 5020 O O . ILE A 1 631 ? -13.694 -36.304 -5.840 1.00 86.56 631 ILE A O 1
ATOM 5024 N N . PRO A 1 632 ? -12.915 -37.963 -4.576 1.00 86.00 632 PRO A N 1
ATOM 5025 C CA . PRO A 1 632 ? -14.241 -38.473 -4.221 1.00 86.00 632 PRO A CA 1
ATOM 5026 C C . PRO A 1 632 ? -15.060 -37.553 -3.302 1.00 86.00 632 PRO A C 1
ATOM 5028 O O . PRO A 1 632 ? -16.259 -37.786 -3.132 1.00 86.00 632 PRO A O 1
ATOM 5031 N N . LEU A 1 633 ? -14.427 -36.567 -2.656 1.00 88.94 633 LEU A N 1
ATOM 5032 C CA . LEU A 1 633 ? -15.042 -35.717 -1.630 1.00 88.94 633 LEU A CA 1
ATOM 5033 C C . LEU A 1 633 ? -15.246 -34.259 -2.054 1.00 88.94 633 LEU A C 1
ATOM 5035 O O . LEU A 1 633 ? -15.890 -33.530 -1.302 1.00 88.94 633 LEU A O 1
ATOM 5039 N N . LEU A 1 634 ? -14.749 -33.857 -3.225 1.00 89.88 634 LEU A N 1
ATOM 5040 C CA . LEU A 1 634 ? -14.813 -32.477 -3.693 1.00 89.88 634 LEU A CA 1
ATOM 5041 C C . LEU A 1 634 ? -16.262 -32.084 -3.979 1.00 89.88 634 LEU A C 1
ATOM 5043 O O . LEU A 1 634 ? -16.922 -32.694 -4.819 1.00 89.88 634 LEU A O 1
ATOM 5047 N N . THR A 1 635 ? -16.753 -31.089 -3.245 1.00 90.19 635 THR A N 1
ATOM 5048 C CA . THR A 1 635 ? -18.113 -30.552 -3.368 1.00 90.19 635 THR A CA 1
ATOM 5049 C C . THR A 1 635 ? -18.146 -29.185 -4.029 1.00 90.19 635 THR A C 1
ATOM 5051 O O . THR A 1 635 ? -19.132 -28.865 -4.690 1.00 90.19 635 THR A O 1
ATOM 5054 N N . SER A 1 636 ? -17.079 -28.397 -3.855 1.00 90.75 636 SER A N 1
ATOM 5055 C CA . SER A 1 636 ? -16.997 -27.018 -4.331 1.00 90.75 636 SER A CA 1
ATOM 5056 C C . SER A 1 636 ? -15.634 -26.706 -4.930 1.00 90.75 636 SER A C 1
ATOM 5058 O O . SER A 1 636 ? -14.612 -27.067 -4.346 1.00 90.75 636 SER A O 1
ATOM 5060 N N . ILE A 1 637 ? -15.634 -26.000 -6.056 1.00 90.44 637 ILE A N 1
ATOM 5061 C CA . ILE A 1 637 ? -14.439 -25.459 -6.705 1.00 90.44 637 ILE A CA 1
ATOM 5062 C C . ILE A 1 637 ? -14.671 -23.978 -6.988 1.00 90.44 637 ILE A C 1
ATOM 5064 O O . ILE A 1 637 ? -15.746 -23.608 -7.453 1.00 90.44 637 ILE A O 1
ATOM 5068 N N . ASP A 1 638 ? -13.668 -23.156 -6.717 1.00 90.62 638 ASP A N 1
ATOM 5069 C CA . ASP A 1 638 ? -13.651 -21.732 -7.039 1.00 90.62 638 ASP A CA 1
ATOM 5070 C C . ASP A 1 638 ? -12.274 -21.382 -7.615 1.00 90.62 638 ASP A C 1
ATOM 5072 O O . ASP A 1 638 ? -11.279 -21.438 -6.894 1.00 90.62 638 ASP A O 1
ATOM 5076 N N . LEU A 1 639 ? -12.201 -21.141 -8.925 1.00 89.69 639 LEU A N 1
ATOM 5077 C CA . LEU A 1 639 ? -10.946 -20.882 -9.631 1.00 89.69 639 LEU A CA 1
ATOM 5078 C C . LEU A 1 639 ? -10.938 -19.458 -10.171 1.00 89.69 639 LEU A C 1
ATOM 5080 O O . LEU A 1 639 ? -11.730 -19.122 -11.049 1.00 89.69 639 LEU A O 1
ATOM 5084 N N . SER A 1 640 ? -9.999 -18.663 -9.671 1.00 84.06 640 SER A N 1
ATOM 5085 C CA . SER A 1 640 ? -9.667 -17.335 -10.179 1.00 84.06 640 SER A CA 1
ATOM 5086 C C . SER A 1 640 ? -8.152 -17.194 -10.340 1.00 84.06 640 SER A C 1
ATOM 5088 O O . SER A 1 640 ? -7.373 -17.708 -9.524 1.00 84.06 640 SER A O 1
ATOM 5090 N N . SER A 1 641 ? -7.747 -16.534 -11.427 1.00 79.44 641 SER A N 1
ATOM 5091 C CA . SER A 1 641 ? -6.361 -16.264 -11.823 1.00 79.44 641 SER A CA 1
ATOM 5092 C C . SER A 1 641 ? -6.197 -14.780 -12.163 1.00 79.44 641 SER A C 1
ATOM 5094 O O . SER A 1 641 ? -7.181 -14.102 -12.439 1.00 79.44 641 SER A O 1
ATOM 5096 N N . LYS A 1 642 ? -4.958 -14.269 -12.143 1.00 74.62 642 LYS A N 1
ATOM 5097 C CA . LYS A 1 642 ? -4.651 -12.900 -12.606 1.00 74.62 642 LYS A CA 1
ATOM 5098 C C . LYS A 1 642 ? -4.890 -12.716 -14.114 1.00 74.62 642 LYS A C 1
ATOM 5100 O O . LYS A 1 642 ? -5.109 -11.595 -14.556 1.00 74.62 642 LYS A O 1
ATOM 5105 N N . ASN A 1 643 ? -4.833 -13.806 -14.883 1.00 79.06 643 ASN A N 1
ATOM 5106 C CA . ASN A 1 643 ? -5.013 -13.824 -16.335 1.00 79.06 643 ASN A CA 1
ATOM 5107 C C . ASN A 1 643 ? -6.253 -14.645 -16.724 1.00 79.06 643 ASN A C 1
ATOM 5109 O O . ASN A 1 643 ? -6.887 -15.279 -15.880 1.00 79.06 643 ASN A O 1
ATOM 5113 N N . VAL A 1 644 ? -6.558 -14.679 -18.025 1.00 79.44 644 VAL A N 1
ATOM 5114 C CA . VAL A 1 644 ? -7.611 -15.539 -18.582 1.00 79.44 644 VAL A CA 1
ATOM 5115 C C . VAL A 1 644 ? -7.331 -17.005 -18.241 1.00 79.44 644 VAL A C 1
ATOM 5117 O O . VAL A 1 644 ? -6.255 -17.532 -18.521 1.00 79.44 644 VAL A O 1
ATOM 5120 N N . LEU A 1 645 ? -8.319 -17.665 -17.646 1.00 78.88 645 LEU A N 1
ATOM 5121 C CA . LEU A 1 645 ? -8.242 -19.047 -17.199 1.00 78.88 645 LEU A CA 1
ATOM 5122 C C . LEU A 1 645 ? -8.295 -20.001 -18.405 1.00 78.88 645 LEU A C 1
ATOM 5124 O O . LEU A 1 645 ? -9.348 -20.172 -19.031 1.00 78.88 645 LEU A O 1
ATOM 5128 N N . GLU A 1 646 ? -7.173 -20.662 -18.697 1.00 78.06 646 GLU A N 1
ATOM 5129 C CA . GLU A 1 646 ? -7.091 -21.775 -19.647 1.00 78.06 646 GLU A CA 1
ATOM 5130 C C . GLU A 1 646 ? -7.135 -23.105 -18.885 1.00 78.06 646 GLU A C 1
ATOM 5132 O O . GLU A 1 646 ? -6.190 -23.499 -18.212 1.00 78.06 646 GLU A O 1
ATOM 5137 N N . LEU A 1 647 ? -8.266 -23.810 -18.949 1.00 77.19 647 LEU A N 1
ATOM 5138 C CA . LEU A 1 647 ? -8.402 -25.100 -18.274 1.00 77.19 647 LEU A CA 1
ATOM 5139 C C . LEU A 1 647 ? -7.830 -26.246 -19.138 1.00 77.19 647 LEU A C 1
ATOM 5141 O O . LEU A 1 647 ? -8.059 -26.274 -20.352 1.00 77.19 647 LEU A O 1
ATOM 5145 N N . PRO A 1 648 ? -7.184 -27.260 -18.531 1.00 72.31 648 PRO A N 1
ATOM 5146 C CA . PRO A 1 648 ? -6.802 -28.491 -19.223 1.00 72.31 648 PRO A CA 1
ATOM 5147 C C . PRO A 1 648 ? -7.995 -29.182 -19.907 1.00 72.31 648 PRO A C 1
ATOM 5149 O O . PRO A 1 648 ? -9.095 -29.212 -19.352 1.00 72.31 648 PRO A O 1
ATOM 5152 N N . GLU A 1 649 ? -7.769 -29.828 -21.062 1.00 67.44 649 GLU A N 1
ATOM 5153 C CA . GLU A 1 649 ? -8.824 -30.484 -21.870 1.00 67.44 649 GLU A CA 1
ATOM 5154 C C . GLU A 1 649 ? -9.703 -31.474 -21.074 1.00 67.44 649 GLU A C 1
ATOM 5156 O O . GLU A 1 649 ? -10.871 -31.678 -21.400 1.00 67.44 649 GLU A O 1
ATOM 5161 N N . GLN A 1 650 ? -9.164 -32.105 -20.023 1.00 70.81 650 GLN A N 1
ATOM 5162 C CA . GLN A 1 650 ? -9.914 -32.969 -19.106 1.00 70.81 650 GLN A CA 1
ATOM 5163 C C . GLN A 1 650 ? -9.509 -32.694 -17.657 1.00 70.81 650 GLN A C 1
ATOM 5165 O O . GLN A 1 650 ? -8.602 -33.334 -17.134 1.00 70.81 650 GLN A O 1
ATOM 5170 N N . LEU A 1 651 ? -10.223 -31.787 -16.986 1.00 69.94 651 LEU A N 1
ATOM 5171 C CA . LEU A 1 651 ? -9.935 -31.400 -15.599 1.00 69.94 651 LEU A CA 1
ATOM 5172 C C . LEU A 1 651 ? -10.070 -32.567 -14.600 1.00 69.94 651 LEU A C 1
ATOM 5174 O O . LEU A 1 651 ? -9.340 -32.644 -13.620 1.00 69.94 651 LEU A O 1
ATOM 5178 N N . PHE A 1 652 ? -11.001 -33.500 -14.844 1.00 75.75 652 PHE A N 1
ATOM 5179 C CA . PHE A 1 652 ? -11.262 -34.645 -13.959 1.00 75.75 652 PHE A CA 1
ATOM 5180 C C . PHE A 1 652 ? -11.483 -35.944 -14.745 1.00 75.75 652 PHE A C 1
ATOM 5182 O O . PHE A 1 652 ? -12.607 -36.453 -14.788 1.00 75.75 652 PHE A O 1
ATOM 5189 N N . PRO A 1 653 ? -10.432 -36.556 -15.319 1.00 72.81 653 PRO A N 1
ATOM 5190 C CA . PRO A 1 653 ? -10.572 -37.805 -16.075 1.00 72.81 653 PRO A CA 1
ATOM 5191 C C . PRO A 1 653 ? -11.084 -38.961 -15.196 1.00 72.81 653 PRO A C 1
ATOM 5193 O O . PRO A 1 653 ? -11.726 -39.892 -15.678 1.00 72.81 653 PRO A O 1
ATOM 5196 N N . HIS A 1 654 ? -10.849 -38.882 -13.882 1.00 73.88 654 HIS A N 1
ATOM 5197 C CA . HIS A 1 654 ? -11.320 -39.841 -12.880 1.00 73.88 654 HIS A CA 1
ATOM 5198 C C . HIS A 1 654 ? -12.721 -39.520 -12.315 1.00 73.88 654 HIS A C 1
ATOM 5200 O O . HIS A 1 654 ? -13.249 -40.306 -11.526 1.00 73.88 654 HIS A O 1
ATOM 5206 N N . GLY A 1 655 ? -13.323 -38.397 -12.725 1.00 71.44 655 GLY A N 1
ATOM 5207 C CA . GLY A 1 655 ? -14.633 -37.912 -12.290 1.00 71.44 655 GLY A CA 1
ATOM 5208 C C . GLY A 1 655 ? -14.654 -37.282 -10.889 1.00 71.44 655 GLY A C 1
ATOM 5209 O O . GLY A 1 655 ? -13.965 -37.725 -9.970 1.00 71.44 655 GLY A O 1
ATOM 5210 N N . ALA A 1 656 ? -15.508 -36.269 -10.713 1.00 83.19 656 ALA A N 1
ATOM 5211 C CA . ALA A 1 656 ? -15.763 -35.589 -9.439 1.00 83.19 656 ALA A CA 1
ATOM 5212 C C . ALA A 1 656 ? -17.246 -35.759 -9.034 1.00 83.19 656 ALA A C 1
ATOM 5214 O O . ALA A 1 656 ? -18.060 -34.861 -9.227 1.00 83.19 656 ALA A O 1
ATOM 5215 N N . PRO A 1 657 ? -17.648 -36.925 -8.491 1.00 82.62 657 PRO A N 1
ATOM 5216 C CA . PRO A 1 657 ? -19.060 -37.316 -8.383 1.00 82.62 657 PRO A CA 1
ATOM 5217 C C . PRO A 1 657 ? -19.878 -36.518 -7.356 1.00 82.62 657 PRO A C 1
ATOM 5219 O O . PRO A 1 657 ? -21.099 -36.644 -7.319 1.00 82.62 657 PRO A O 1
ATOM 5222 N N . ARG A 1 658 ? -19.216 -35.764 -6.472 1.00 87.38 658 ARG A N 1
ATOM 5223 C CA . ARG A 1 658 ? -19.857 -34.941 -5.435 1.00 87.38 658 ARG A CA 1
ATOM 5224 C C . ARG A 1 658 ? -19.797 -33.449 -5.734 1.00 87.38 658 ARG A C 1
ATOM 5226 O O . ARG A 1 658 ? -20.262 -32.674 -4.906 1.00 87.38 658 ARG A O 1
ATOM 5233 N N . LEU A 1 659 ? -19.238 -33.063 -6.879 1.00 89.44 659 LEU A N 1
ATOM 5234 C CA . LEU A 1 659 ? -19.064 -31.669 -7.245 1.00 89.44 659 LEU A CA 1
ATOM 5235 C C . LEU A 1 659 ? -20.430 -31.059 -7.556 1.00 89.44 659 LEU A C 1
ATOM 5237 O O . LEU A 1 659 ? -21.089 -31.462 -8.516 1.00 89.44 659 LEU A O 1
ATOM 5241 N N . THR A 1 660 ? -20.858 -30.127 -6.706 1.00 91.06 660 THR A N 1
ATOM 5242 C CA . THR A 1 660 ? -22.170 -29.468 -6.776 1.00 91.06 660 THR A CA 1
ATOM 5243 C C . THR A 1 660 ? -22.061 -27.992 -7.125 1.00 91.06 660 THR A C 1
ATOM 5245 O O . THR A 1 660 ? -22.954 -27.469 -7.788 1.00 91.06 660 THR A O 1
ATOM 5248 N N . THR A 1 661 ? -20.994 -27.324 -6.679 1.00 91.81 661 THR A N 1
ATOM 5249 C CA . THR A 1 661 ? -20.799 -25.876 -6.827 1.00 91.81 661 THR A CA 1
ATOM 5250 C C . THR A 1 661 ? -19.495 -25.590 -7.564 1.00 91.81 661 THR A C 1
ATOM 5252 O O . THR A 1 661 ? -18.437 -26.088 -7.177 1.00 91.81 661 THR A O 1
ATOM 5255 N N . ILE A 1 662 ? -19.572 -24.786 -8.622 1.00 92.00 662 ILE A N 1
ATOM 5256 C CA . ILE A 1 662 ? -18.409 -24.321 -9.381 1.00 92.00 662 ILE A CA 1
ATOM 5257 C C . ILE A 1 662 ? -18.488 -22.805 -9.533 1.00 92.00 662 ILE A C 1
ATOM 5259 O O . ILE A 1 662 ? -19.534 -22.277 -9.905 1.00 92.00 662 ILE A O 1
ATOM 5263 N N . GLN A 1 663 ? -17.374 -22.133 -9.272 1.00 91.94 663 GLN A N 1
ATOM 5264 C CA . GLN A 1 663 ? -17.143 -20.738 -9.607 1.00 91.94 663 GLN A CA 1
ATOM 5265 C C . GLN A 1 663 ? -15.884 -20.650 -10.476 1.00 91.94 663 GLN A C 1
ATOM 5267 O O . GLN A 1 663 ? -14.850 -21.208 -10.110 1.00 91.94 663 GLN A O 1
ATOM 5272 N N . LEU A 1 664 ? -15.996 -20.016 -11.640 1.00 90.56 664 LEU A N 1
ATOM 5273 C CA . LEU A 1 664 ? -14.890 -19.800 -12.573 1.00 90.56 664 LEU A CA 1
ATOM 5274 C C . LEU A 1 664 ? -14.835 -18.322 -12.925 1.00 90.56 664 LEU A C 1
ATOM 5276 O O . LEU A 1 664 ? -15.865 -17.730 -13.249 1.00 90.56 664 LEU A O 1
ATOM 5280 N N . ASP A 1 665 ? -13.637 -17.765 -12.880 1.00 87.06 665 ASP A N 1
ATOM 5281 C CA . ASP A 1 665 ? -13.383 -16.359 -13.147 1.00 87.06 665 ASP A CA 1
ATOM 5282 C C . ASP A 1 665 ? -12.509 -16.186 -14.389 1.00 87.06 665 ASP A C 1
ATOM 5284 O O . ASP A 1 665 ? -11.517 -16.899 -14.549 1.00 87.06 665 ASP A O 1
ATOM 5288 N N . SER A 1 666 ? -12.904 -15.264 -15.273 1.00 83.25 666 SER A N 1
ATOM 5289 C CA . SER A 1 666 ? -12.188 -14.909 -16.506 1.00 83.25 666 SER A CA 1
ATOM 5290 C C . SER A 1 666 ? -11.838 -16.116 -17.393 1.00 83.25 666 SER A C 1
ATOM 5292 O O . SER A 1 666 ? -10.726 -16.228 -17.900 1.00 83.25 666 SER A O 1
ATOM 5294 N N . ILE A 1 667 ? -12.764 -17.066 -17.572 1.00 84.81 667 ILE A N 1
ATOM 5295 C CA . ILE A 1 667 ? -12.530 -18.267 -18.394 1.00 84.81 667 ILE A CA 1
ATOM 5296 C C . ILE A 1 667 ? -12.579 -17.979 -19.895 1.00 84.81 667 ILE A C 1
ATOM 5298 O O . ILE A 1 667 ? -13.471 -17.292 -20.388 1.00 84.81 667 ILE A O 1
ATOM 5302 N N . LYS A 1 668 ? -11.660 -18.595 -20.646 1.00 84.81 668 LYS A N 1
ATOM 5303 C CA . LYS A 1 668 ? -11.664 -18.553 -22.111 1.00 84.81 668 LYS A CA 1
ATOM 5304 C C . LYS A 1 668 ? -12.924 -19.215 -22.683 1.00 84.81 668 LYS A C 1
ATOM 5306 O O . LYS A 1 668 ? -13.067 -20.439 -22.666 1.00 84.81 668 LYS A O 1
ATOM 5311 N N . ILE A 1 669 ? -13.832 -18.408 -23.233 1.00 85.62 669 ILE A N 1
ATOM 5312 C CA . ILE A 1 669 ? -15.151 -18.872 -23.693 1.00 85.62 669 ILE A CA 1
ATOM 5313 C C . ILE A 1 669 ? -15.079 -19.834 -24.887 1.00 85.62 669 ILE A C 1
ATOM 5315 O O . ILE A 1 669 ? -15.896 -20.751 -24.975 1.00 85.62 669 ILE A O 1
ATOM 5319 N N . LEU A 1 670 ? -14.093 -19.689 -25.776 1.00 84.25 670 LEU A N 1
ATOM 5320 C CA . LEU A 1 670 ? -13.936 -20.546 -26.963 1.00 84.25 670 LEU A CA 1
ATOM 5321 C C . LEU A 1 670 ? -13.905 -22.047 -26.622 1.00 84.25 670 LEU A C 1
ATOM 5323 O O . LEU A 1 670 ? -14.505 -22.848 -27.339 1.00 84.25 670 LEU A O 1
ATOM 5327 N N . ASP A 1 671 ? -13.310 -22.418 -25.486 1.00 80.81 671 ASP A N 1
ATOM 5328 C CA . ASP A 1 671 ? -13.098 -23.816 -25.094 1.00 80.81 671 ASP A CA 1
ATOM 5329 C C . ASP A 1 671 ? -14.038 -24.290 -23.969 1.00 80.81 671 ASP A C 1
ATOM 5331 O O . ASP A 1 671 ? -14.037 -25.468 -23.611 1.00 80.81 671 ASP A O 1
ATOM 5335 N N . ILE A 1 672 ? -14.909 -23.415 -23.450 1.00 84.62 672 ILE A N 1
ATOM 5336 C CA . ILE A 1 672 ? -15.730 -23.676 -22.252 1.00 84.62 672 ILE A CA 1
ATOM 5337 C C . ILE A 1 672 ? -16.615 -24.928 -22.365 1.00 84.62 672 ILE A C 1
ATOM 5339 O O . ILE A 1 672 ? -16.873 -25.619 -21.376 1.00 84.62 672 ILE A O 1
ATOM 5343 N N . HIS A 1 673 ? -17.067 -25.257 -23.578 1.00 83.38 673 HIS A N 1
ATOM 5344 C CA . HIS A 1 673 ? -17.888 -26.437 -23.843 1.00 83.38 673 HIS A CA 1
ATOM 5345 C C . HIS A 1 673 ? -17.145 -27.753 -23.578 1.00 83.38 673 HIS A C 1
ATOM 5347 O O . HIS A 1 673 ? -17.771 -28.738 -23.177 1.00 83.38 673 HIS A O 1
ATOM 5353 N N . LEU A 1 674 ? -15.821 -27.769 -23.761 1.00 82.19 674 LEU A N 1
ATOM 5354 C CA . LEU A 1 674 ? -14.972 -28.924 -23.476 1.00 82.19 674 LEU A CA 1
ATOM 5355 C C . LEU A 1 674 ? -14.872 -29.154 -21.966 1.00 82.19 674 LEU A C 1
ATOM 5357 O O . LEU A 1 674 ? -14.957 -30.292 -21.500 1.00 82.19 674 LEU A O 1
ATOM 5361 N N . HIS A 1 675 ? -14.757 -28.071 -21.195 1.00 80.75 675 HIS A N 1
ATOM 5362 C CA . HIS A 1 675 ? -14.567 -28.135 -19.746 1.00 80.75 675 HIS A CA 1
ATOM 5363 C C . HIS A 1 675 ? -15.870 -28.412 -18.998 1.00 80.75 675 HIS A C 1
ATOM 5365 O O . HIS A 1 675 ? -15.909 -29.294 -18.140 1.00 80.75 675 HIS A O 1
ATOM 5371 N N . LEU A 1 676 ? -16.962 -27.719 -19.343 1.00 82.50 676 LEU A N 1
ATOM 5372 C CA . LEU A 1 676 ? -18.249 -27.878 -18.653 1.00 82.50 676 LEU A CA 1
ATOM 5373 C C . LEU A 1 676 ? -18.859 -29.271 -18.845 1.00 82.50 676 LEU A C 1
ATOM 5375 O O . LEU A 1 676 ? -19.534 -29.777 -17.946 1.00 82.50 676 LEU A O 1
ATOM 5379 N N . ALA A 1 677 ? -18.553 -29.948 -19.955 1.00 78.62 677 ALA A N 1
ATOM 5380 C CA . ALA A 1 677 ? -18.958 -31.335 -20.172 1.00 78.62 677 ALA A CA 1
ATOM 5381 C C . ALA A 1 677 ? -18.432 -32.297 -19.083 1.00 78.62 677 ALA A C 1
ATOM 5383 O O . ALA A 1 677 ? -19.057 -33.328 -18.812 1.00 78.62 677 ALA A O 1
ATOM 5384 N N . ALA A 1 678 ? -17.327 -31.960 -18.406 1.00 76.06 678 ALA A N 1
ATOM 5385 C CA . ALA A 1 678 ? -16.789 -32.748 -17.297 1.00 76.06 678 ALA A CA 1
ATOM 5386 C C . ALA A 1 678 ? -17.627 -32.641 -16.003 1.00 76.06 678 ALA A C 1
ATOM 5388 O O . ALA A 1 678 ? -17.465 -33.457 -15.091 1.00 76.06 678 ALA A O 1
ATOM 5389 N N . PHE A 1 679 ? -18.551 -31.679 -15.909 1.00 83.06 679 PHE A N 1
ATOM 5390 C CA . PHE A 1 679 ? -19.232 -31.284 -14.671 1.00 83.06 679 PHE A CA 1
ATOM 5391 C C . PHE A 1 679 ? -20.707 -31.711 -14.594 1.00 83.06 679 PHE A C 1
ATOM 5393 O O . PHE A 1 679 ? -21.559 -31.003 -14.064 1.00 83.06 679 PHE A O 1
ATOM 5400 N N . SER A 1 680 ? -21.027 -32.911 -15.077 1.00 80.94 680 SER A N 1
ATOM 5401 C CA . SER A 1 680 ? -22.416 -33.408 -15.171 1.00 80.94 680 SER A CA 1
ATOM 5402 C C . SER A 1 680 ? -23.244 -33.408 -13.863 1.00 80.94 680 SER A C 1
ATOM 5404 O O . SER A 1 680 ? -24.478 -33.391 -13.925 1.00 80.94 680 SER A O 1
ATOM 5406 N N . SER A 1 681 ? -22.603 -33.431 -12.685 1.00 86.06 681 SER A N 1
ATOM 5407 C CA . SER A 1 681 ? -23.260 -33.426 -11.364 1.00 86.06 681 SER A CA 1
ATOM 5408 C C . SER A 1 681 ? -23.511 -32.033 -10.775 1.00 86.06 681 SER A C 1
ATOM 5410 O O . SER A 1 681 ? -24.132 -31.937 -9.715 1.00 86.06 681 SER A O 1
ATOM 5412 N N . VAL A 1 682 ? -23.024 -30.969 -11.418 1.00 90.38 682 VAL A N 1
ATOM 5413 C CA . VAL A 1 682 ? -23.073 -29.607 -10.873 1.00 90.38 682 VAL A CA 1
ATOM 5414 C C . VAL A 1 682 ? -24.491 -29.059 -10.868 1.00 90.38 682 VAL A C 1
ATOM 5416 O O . VAL A 1 682 ? -25.226 -29.163 -11.848 1.00 90.38 682 VAL A O 1
ATOM 5419 N N . THR A 1 683 ? -24.859 -28.457 -9.738 1.00 92.00 683 THR A N 1
ATOM 5420 C CA . THR A 1 683 ? -26.173 -27.852 -9.507 1.00 92.00 683 THR A CA 1
ATOM 5421 C C . THR A 1 683 ? -26.124 -26.333 -9.481 1.00 92.00 683 THR A C 1
ATOM 5423 O O . THR A 1 683 ? -27.132 -25.706 -9.808 1.00 92.00 683 THR A O 1
ATOM 5426 N N . CYS A 1 684 ? -24.979 -25.750 -9.111 1.00 93.69 684 CYS A N 1
ATOM 5427 C CA . CYS A 1 684 ? -24.777 -24.307 -9.037 1.00 93.69 684 CYS A CA 1
ATOM 5428 C C . CYS A 1 684 ? -23.498 -23.910 -9.779 1.00 93.69 684 CYS A C 1
ATOM 5430 O O . CYS A 1 684 ? -22.418 -24.399 -9.441 1.00 93.69 684 CYS A O 1
ATOM 5432 N N . LEU A 1 685 ? -23.620 -22.999 -10.741 1.00 93.50 685 LEU A N 1
ATOM 5433 C CA . LEU A 1 685 ? -22.503 -22.458 -11.511 1.00 93.50 685 LEU A CA 1
ATOM 5434 C C . LEU A 1 685 ? -22.466 -20.935 -11.379 1.00 93.50 685 LEU A C 1
ATOM 5436 O O . LEU A 1 685 ? -23.502 -20.286 -11.520 1.00 93.50 685 LEU A O 1
ATOM 5440 N N . LYS A 1 686 ? -21.280 -20.382 -11.133 1.00 92.44 686 LYS A N 1
ATOM 5441 C CA . LYS A 1 686 ? -20.992 -18.954 -11.231 1.00 92.44 686 LYS A CA 1
ATOM 5442 C C . LYS A 1 686 ? -19.875 -18.734 -12.242 1.00 92.44 686 LYS A C 1
ATOM 5444 O O . LYS A 1 686 ? -18.816 -19.342 -12.105 1.00 92.44 686 LYS A O 1
ATOM 5449 N N . LEU A 1 687 ? -20.120 -17.890 -13.236 1.00 91.88 687 LEU A N 1
ATOM 5450 C CA . LEU A 1 687 ? -19.111 -17.445 -14.194 1.00 91.88 687 LEU A CA 1
ATOM 5451 C C . LEU A 1 687 ? -18.936 -15.935 -14.041 1.00 91.88 687 LEU A C 1
ATOM 5453 O O . LEU A 1 687 ? -19.927 -15.207 -14.109 1.00 91.88 687 LEU A O 1
ATOM 5457 N N . THR A 1 688 ? -17.705 -15.481 -13.819 1.00 88.94 688 THR A N 1
ATOM 5458 C CA . THR A 1 688 ? -17.367 -14.053 -13.737 1.00 88.94 688 THR A CA 1
ATOM 5459 C C . THR A 1 688 ? -16.480 -13.613 -14.894 1.00 88.94 688 THR A C 1
ATOM 5461 O O . THR A 1 688 ? -15.787 -14.445 -15.482 1.00 88.94 688 THR A O 1
ATOM 5464 N N . ALA A 1 689 ? -16.550 -12.321 -15.239 1.00 83.69 689 ALA A N 1
ATOM 5465 C CA . ALA A 1 689 ? -15.860 -11.722 -16.386 1.00 83.69 689 ALA A CA 1
ATOM 5466 C C . ALA A 1 689 ? -16.118 -12.476 -17.708 1.00 83.69 689 ALA A C 1
ATOM 5468 O O . ALA A 1 689 ? -15.199 -12.843 -18.437 1.00 83.69 689 ALA A O 1
ATOM 5469 N N . VAL A 1 690 ? -17.392 -12.759 -17.996 1.00 85.69 690 VAL A N 1
ATOM 5470 C CA . VAL A 1 690 ? -17.794 -13.430 -19.239 1.00 85.69 690 VAL A CA 1
ATOM 5471 C C . VAL A 1 690 ? -17.729 -12.438 -20.400 1.00 85.69 690 VAL A C 1
ATOM 5473 O O . VAL A 1 690 ? -18.407 -11.409 -20.362 1.00 85.69 690 VAL A O 1
ATOM 5476 N N . ASP A 1 691 ? -16.948 -12.786 -21.422 1.00 85.62 691 ASP A N 1
ATOM 5477 C CA . ASP A 1 691 ? -16.777 -12.017 -22.657 1.00 85.62 691 ASP A CA 1
ATOM 5478 C C . ASP A 1 691 ? -17.088 -12.889 -23.889 1.00 85.62 691 ASP A C 1
ATOM 5480 O O . ASP A 1 691 ? -16.463 -13.935 -24.100 1.00 85.62 691 ASP A O 1
ATOM 5484 N N . VAL A 1 692 ? -18.098 -12.502 -24.672 1.00 85.75 692 VAL A N 1
ATOM 5485 C CA . VAL A 1 692 ? -18.540 -13.220 -25.878 1.00 85.75 692 VAL A CA 1
ATOM 5486 C C . VAL A 1 692 ? -18.590 -12.265 -27.068 1.00 85.75 692 VAL A C 1
ATOM 5488 O O . VAL A 1 692 ? -19.591 -11.586 -27.281 1.00 85.75 692 VAL A O 1
ATOM 5491 N N . ASP A 1 693 ? -17.528 -12.265 -27.871 1.00 83.00 693 ASP A N 1
ATOM 5492 C CA . ASP A 1 693 ? -17.361 -11.351 -29.012 1.00 83.00 693 ASP A CA 1
ATOM 5493 C C . ASP A 1 693 ? -17.888 -11.880 -30.354 1.00 83.00 693 ASP A C 1
ATOM 5495 O O . ASP A 1 693 ? -18.147 -11.110 -31.280 1.00 83.00 693 ASP A O 1
ATOM 5499 N N . ASP A 1 694 ? -17.987 -13.201 -30.523 1.00 83.88 694 ASP A N 1
ATOM 5500 C CA . ASP A 1 694 ? -18.226 -13.803 -31.831 1.00 83.88 694 ASP A CA 1
ATOM 5501 C C . ASP A 1 694 ? -19.184 -15.003 -31.809 1.00 83.88 694 ASP A C 1
ATOM 5503 O O . ASP A 1 694 ? -19.604 -15.533 -30.776 1.00 83.88 694 ASP A O 1
ATOM 5507 N N . SER A 1 695 ? -19.568 -15.447 -33.010 1.00 85.12 695 SER A N 1
ATOM 5508 C CA . SER A 1 695 ? -20.485 -16.579 -33.172 1.00 85.12 695 SER A CA 1
ATOM 5509 C C . SER A 1 695 ? -19.879 -17.907 -32.705 1.00 85.12 695 SER A C 1
ATOM 5511 O O . SER A 1 695 ? -20.644 -18.823 -32.390 1.00 85.12 695 SER A O 1
ATOM 5513 N N . GLU A 1 696 ? -18.549 -18.048 -32.712 1.00 86.00 696 GLU A N 1
ATOM 5514 C CA . GLU A 1 696 ? -17.870 -19.263 -32.252 1.00 86.00 696 GLU A CA 1
ATOM 5515 C C . GLU A 1 696 ? -17.909 -19.333 -30.722 1.00 86.00 696 GLU A C 1
ATOM 5517 O O . GLU A 1 696 ? -18.422 -20.311 -30.174 1.00 86.00 696 GLU A O 1
ATOM 5522 N N . GLY A 1 697 ? -17.527 -18.251 -30.042 1.00 85.88 697 GLY A N 1
ATOM 5523 C CA . GLY A 1 697 ? -17.663 -18.065 -28.602 1.00 85.88 697 GLY A CA 1
ATOM 5524 C C . GLY A 1 697 ? -19.100 -18.248 -28.122 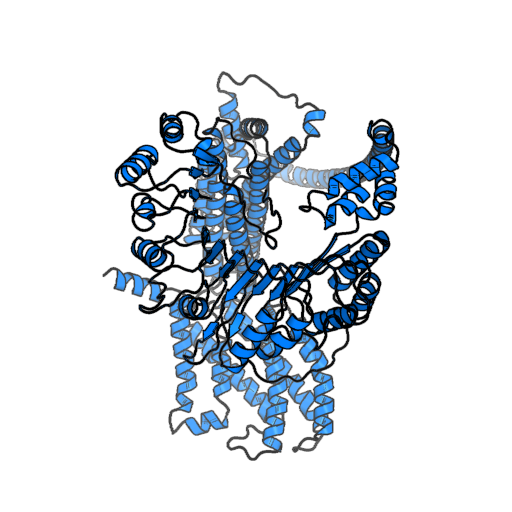1.00 85.88 697 GLY A C 1
ATOM 5525 O O . GLY A 1 697 ? -19.329 -18.997 -27.173 1.00 85.88 697 GLY A O 1
ATOM 5526 N N . HIS A 1 698 ? -20.095 -17.685 -28.822 1.00 88.44 698 HIS A N 1
ATOM 5527 C CA . HIS A 1 698 ? -21.509 -17.922 -28.496 1.00 88.44 698 HIS A CA 1
ATOM 5528 C C . HIS A 1 698 ? -21.880 -19.406 -28.578 1.00 88.44 698 HIS A C 1
ATOM 5530 O O . HIS A 1 698 ? -22.568 -19.931 -27.699 1.00 88.44 698 HIS A O 1
ATOM 5536 N N . SER A 1 699 ? -21.431 -20.106 -29.625 1.00 89.06 699 SER A N 1
ATOM 5537 C CA . SER A 1 699 ? -21.720 -21.534 -29.789 1.00 89.06 699 SER A CA 1
ATOM 5538 C C . SER A 1 699 ? -21.089 -22.381 -28.682 1.00 89.06 699 SER A C 1
ATOM 5540 O O . SER A 1 699 ? -21.779 -23.217 -28.098 1.00 89.06 699 SER A O 1
ATOM 5542 N N . SER A 1 700 ? -19.841 -22.090 -28.309 1.00 89.81 700 SER A N 1
ATOM 5543 C CA . SER A 1 700 ? -19.144 -22.743 -27.201 1.00 89.81 700 SER A CA 1
ATOM 5544 C C . SER A 1 700 ? -19.800 -22.448 -25.852 1.00 89.81 700 SER A C 1
ATOM 5546 O O . SER A 1 700 ? -20.052 -23.368 -25.074 1.00 89.81 700 SER A O 1
ATOM 5548 N N . PHE A 1 701 ? -20.154 -21.192 -25.579 1.00 90.31 701 PHE A N 1
ATOM 5549 C CA . PHE A 1 701 ? -20.859 -20.801 -24.358 1.00 90.31 701 PHE A CA 1
ATOM 5550 C C . PHE A 1 701 ? -22.202 -21.526 -24.222 1.00 90.31 701 PHE A C 1
ATOM 5552 O O . PHE A 1 701 ? -22.497 -22.149 -23.197 1.00 90.31 701 PHE A O 1
ATOM 5559 N N . ARG A 1 702 ? -22.996 -21.514 -25.298 1.00 91.31 702 ARG A N 1
ATOM 5560 C CA . ARG A 1 702 ? -24.279 -22.212 -25.386 1.00 91.31 702 ARG A CA 1
ATOM 5561 C C . ARG A 1 702 ? -24.125 -23.707 -25.135 1.00 91.31 702 ARG A C 1
ATOM 5563 O O . ARG A 1 702 ? -24.844 -24.261 -24.302 1.00 91.31 702 ARG A O 1
ATOM 5570 N N . ASP A 1 703 ? -23.234 -24.360 -25.872 1.00 90.25 703 ASP A N 1
ATOM 5571 C CA . ASP A 1 703 ? -23.070 -25.810 -25.820 1.00 90.25 703 ASP A CA 1
ATOM 5572 C C . ASP A 1 703 ? -22.519 -26.252 -24.458 1.00 90.25 703 ASP A C 1
ATOM 5574 O O . ASP A 1 703 ? -22.961 -27.269 -23.920 1.00 90.25 703 ASP A O 1
ATOM 5578 N N . GLY A 1 704 ? -21.647 -25.446 -23.844 1.00 88.88 704 GLY A N 1
ATOM 5579 C CA . GLY A 1 704 ? -21.145 -25.672 -22.491 1.00 88.88 704 GLY A CA 1
ATOM 5580 C C . GLY A 1 704 ? -22.229 -25.597 -21.419 1.00 88.88 704 GLY A C 1
ATOM 5581 O O . GLY A 1 704 ? -22.341 -26.512 -20.603 1.00 88.88 704 GLY A O 1
ATOM 5582 N N . LEU A 1 705 ? -23.081 -24.566 -21.436 1.00 90.44 705 LEU A N 1
ATOM 5583 C CA . LEU A 1 705 ? -24.195 -24.473 -20.484 1.00 90.44 705 LEU A CA 1
ATOM 5584 C C . LEU A 1 705 ? -25.229 -25.591 -20.697 1.00 90.44 705 LEU A C 1
ATOM 5586 O O . LEU A 1 705 ? -25.731 -26.166 -19.730 1.00 90.44 705 LEU A O 1
ATOM 5590 N N . MET A 1 706 ? -25.522 -25.947 -21.952 1.00 90.81 706 MET A N 1
ATOM 5591 C CA . MET A 1 706 ? -26.425 -27.058 -22.286 1.00 90.81 706 MET A CA 1
ATOM 5592 C C . MET A 1 706 ? -25.870 -28.436 -21.894 1.00 90.81 706 MET A C 1
ATOM 5594 O O . MET A 1 706 ? -26.646 -29.382 -21.738 1.00 90.81 706 MET A O 1
ATOM 5598 N N . ALA A 1 707 ? -24.552 -28.568 -21.722 1.00 88.38 707 ALA A N 1
ATOM 5599 C CA . ALA A 1 707 ? -23.910 -29.805 -21.284 1.00 88.38 707 ALA A CA 1
ATOM 5600 C C . ALA A 1 707 ? -24.131 -30.117 -19.790 1.00 88.38 707 ALA A C 1
ATOM 5602 O O . ALA A 1 707 ? -23.761 -31.204 -19.341 1.00 88.38 707 ALA A O 1
ATOM 5603 N N . LEU A 1 708 ? -24.750 -29.209 -19.024 1.00 89.88 708 LEU A N 1
ATOM 5604 C CA . LEU A 1 708 ? -24.996 -29.345 -17.586 1.00 89.88 708 LEU A CA 1
ATOM 5605 C C . LEU A 1 708 ? -26.455 -29.761 -17.299 1.00 89.88 708 LEU A C 1
ATOM 5607 O O . LEU A 1 708 ? -27.324 -28.910 -17.104 1.00 89.88 708 LEU A O 1
ATOM 5611 N N . PRO A 1 709 ? -26.766 -31.070 -17.212 1.00 87.12 709 PRO A N 1
ATOM 5612 C CA . PRO A 1 709 ? -28.146 -31.554 -17.104 1.00 87.12 709 PRO A CA 1
ATOM 5613 C C . PRO A 1 709 ? -28.794 -31.315 -15.732 1.00 87.12 709 PRO A C 1
ATOM 5615 O O . PRO A 1 709 ? -30.006 -31.467 -15.600 1.00 87.12 709 PRO A O 1
ATOM 5618 N N . SER A 1 710 ? -27.995 -31.005 -14.706 1.00 89.44 710 SER A N 1
ATOM 5619 C CA . SER A 1 710 ? -28.435 -30.886 -13.309 1.00 89.44 710 SER A CA 1
ATOM 5620 C C . SER A 1 710 ? -28.384 -29.446 -12.787 1.00 89.44 710 SER A C 1
ATOM 5622 O O . SER A 1 710 ? -28.501 -29.240 -11.579 1.00 89.44 710 SER A O 1
ATOM 5624 N N . LEU A 1 711 ? -28.195 -28.452 -13.660 1.00 92.38 711 LEU A N 1
ATOM 5625 C CA . LEU A 1 711 ? -28.009 -27.057 -13.265 1.00 92.38 711 LEU A CA 1
ATOM 5626 C C . LEU A 1 711 ? -29.337 -26.435 -12.801 1.00 92.38 711 LEU A C 1
ATOM 5628 O O . LEU A 1 711 ? -30.301 -26.381 -13.565 1.00 92.38 711 LEU A O 1
ATOM 5632 N N . HIS A 1 712 ? -29.382 -25.969 -11.551 1.00 92.50 712 HIS A N 1
ATOM 5633 C CA . HIS A 1 712 ? -30.554 -25.333 -10.931 1.00 92.50 712 HIS A CA 1
ATOM 5634 C C . HIS A 1 712 ? -30.318 -23.849 -10.606 1.00 92.50 712 HIS A C 1
ATOM 5636 O O . HIS A 1 712 ? -31.279 -23.079 -10.583 1.00 92.50 712 HIS A O 1
ATOM 5642 N N . HIS A 1 713 ? -29.062 -23.455 -10.369 1.00 93.75 713 HIS A N 1
ATOM 5643 C CA . HIS A 1 713 ? -28.651 -22.093 -10.019 1.00 93.75 713 HIS A CA 1
ATOM 5644 C C . HIS A 1 713 ? -27.529 -21.634 -10.948 1.00 93.75 713 HIS A C 1
ATOM 5646 O O . HIS A 1 713 ? -26.504 -22.310 -11.045 1.00 93.75 713 HIS A O 1
ATOM 5652 N N . LEU A 1 714 ? -27.705 -20.489 -11.599 1.00 93.31 714 LEU A N 1
ATOM 5653 C CA . LEU A 1 714 ? -26.701 -19.894 -12.478 1.00 93.31 714 LEU A CA 1
ATOM 5654 C C . LEU A 1 714 ? -26.489 -18.422 -12.108 1.00 93.31 714 LEU A C 1
ATOM 5656 O O . LEU A 1 714 ? -27.460 -17.676 -12.038 1.00 93.31 714 LEU A O 1
ATOM 5660 N N . GLU A 1 715 ? -25.242 -18.016 -11.879 1.00 92.56 715 GLU A N 1
ATOM 5661 C CA . GLU A 1 715 ? -24.840 -16.608 -11.759 1.00 92.56 715 GLU A CA 1
ATOM 5662 C C . GLU A 1 715 ? -23.868 -16.263 -12.890 1.00 92.56 715 GLU A C 1
ATOM 5664 O O . GLU A 1 715 ? -22.883 -16.974 -13.091 1.00 92.56 715 GLU A O 1
ATOM 5669 N N . LEU A 1 716 ? -24.145 -15.193 -13.630 1.00 91.44 716 LEU A N 1
ATOM 5670 C CA . LEU A 1 716 ? -23.313 -14.712 -14.731 1.00 91.44 716 LEU A CA 1
ATOM 5671 C C . LEU A 1 716 ? -22.959 -13.253 -14.482 1.00 91.44 716 LEU A C 1
ATOM 5673 O O . LEU A 1 716 ? -23.871 -12.442 -14.398 1.00 91.44 716 LEU A O 1
ATOM 5677 N N . GLN A 1 717 ? -21.674 -12.920 -14.410 1.00 89.12 717 GLN A N 1
ATOM 5678 C CA . GLN A 1 717 ? -21.206 -11.535 -14.464 1.00 89.12 717 GLN A CA 1
ATOM 5679 C C . GLN A 1 717 ? -20.629 -11.269 -15.853 1.00 89.12 717 GLN A C 1
ATOM 5681 O O . GLN A 1 717 ? -19.655 -11.906 -16.266 1.00 89.12 717 GLN A O 1
ATOM 5686 N N . LEU A 1 718 ? -21.289 -10.377 -16.584 1.00 85.44 718 LEU A N 1
ATOM 5687 C CA . LEU A 1 718 ? -21.038 -10.089 -17.988 1.00 85.44 718 LEU A CA 1
ATOM 5688 C C . LEU A 1 718 ? -20.145 -8.861 -18.110 1.00 85.44 718 LEU A C 1
ATOM 5690 O O . LEU A 1 718 ? -20.521 -7.780 -17.663 1.00 85.44 718 LEU A O 1
ATOM 5694 N N . HIS A 1 719 ? -19.007 -9.035 -18.774 1.00 84.19 719 HIS A N 1
ATOM 5695 C CA . HIS A 1 719 ? -18.146 -7.927 -19.166 1.00 84.19 719 HIS A CA 1
ATOM 5696 C C . HIS A 1 719 ? -18.511 -7.435 -20.571 1.00 84.19 719 HIS A C 1
ATOM 5698 O O . HIS A 1 719 ? -18.630 -6.235 -20.797 1.00 84.19 719 HIS A O 1
ATOM 5704 N N . TRP A 1 720 ? -18.769 -8.365 -21.498 1.00 82.62 720 TRP A N 1
ATOM 5705 C CA . TRP A 1 720 ? -19.215 -8.059 -22.856 1.00 82.62 720 TRP A CA 1
ATOM 5706 C C . TRP A 1 720 ? -19.951 -9.253 -23.489 1.00 82.62 720 TRP A C 1
ATOM 5708 O O . TRP A 1 720 ? -19.669 -10.414 -23.190 1.00 82.62 720 TRP A O 1
ATOM 5718 N N . PHE A 1 721 ? -20.958 -8.987 -24.323 1.00 80.62 721 PHE A N 1
ATOM 5719 C CA . PHE A 1 721 ? -21.784 -10.021 -24.951 1.00 80.62 721 PHE A CA 1
ATOM 5720 C C . PHE A 1 721 ? -22.417 -9.498 -26.245 1.00 80.62 721 PHE A C 1
ATOM 5722 O O . PHE A 1 721 ? -23.409 -8.765 -26.212 1.00 80.62 721 PHE A O 1
ATOM 5729 N N . ASP A 1 722 ? -21.870 -9.900 -27.389 1.00 75.31 722 ASP A N 1
ATOM 5730 C CA . ASP A 1 722 ? -22.388 -9.522 -28.699 1.00 75.31 722 ASP A CA 1
ATOM 5731 C C . ASP A 1 722 ? -23.404 -10.554 -29.219 1.00 75.31 722 ASP A C 1
ATOM 5733 O O . ASP A 1 722 ? -23.157 -11.765 -29.285 1.00 75.31 722 ASP A O 1
ATOM 5737 N N . VAL A 1 723 ? -24.588 -10.081 -29.609 1.00 65.50 723 VAL A N 1
ATOM 5738 C CA . VAL A 1 723 ? -25.669 -10.935 -30.114 1.00 65.50 723 VAL A CA 1
ATOM 5739 C C . VAL A 1 723 ? -25.920 -10.646 -31.575 1.00 65.50 723 VAL A C 1
ATOM 5741 O O . VAL A 1 723 ? -26.529 -9.645 -31.952 1.00 65.50 723 VAL A O 1
ATOM 5744 N N . MET A 1 724 ? -25.533 -11.602 -32.416 1.00 64.94 724 MET A N 1
ATOM 5745 C CA . MET A 1 724 ? -25.879 -11.571 -33.828 1.00 64.94 724 MET A CA 1
ATOM 5746 C C . MET A 1 724 ? -27.280 -12.165 -34.057 1.00 64.94 724 MET A C 1
ATOM 5748 O O . MET A 1 724 ? -27.634 -13.178 -33.449 1.00 64.94 724 MET A O 1
ATOM 5752 N N . PRO A 1 725 ? -28.061 -11.648 -35.025 1.00 56.75 725 PRO A N 1
ATOM 5753 C CA . PRO A 1 725 ? -29.441 -12.078 -35.318 1.00 56.75 725 PRO A CA 1
ATOM 5754 C C . PRO A 1 725 ? -29.603 -13.539 -35.801 1.00 56.75 725 PRO A C 1
ATOM 5756 O O . PRO A 1 725 ? -30.694 -13.957 -36.189 1.00 56.75 725 PRO A O 1
ATOM 5759 N N . HIS A 1 726 ? -28.529 -14.332 -35.823 1.00 64.44 726 HIS A N 1
ATOM 5760 C CA . HIS A 1 726 ? -28.520 -15.746 -36.213 1.00 64.44 726 HIS A CA 1
ATOM 5761 C C . HIS A 1 726 ? -28.109 -16.691 -35.073 1.00 64.44 726 HIS A C 1
ATOM 5763 O O . HIS A 1 726 ? -27.980 -17.896 -35.303 1.00 64.44 726 HIS A O 1
ATOM 5769 N N . HIS A 1 727 ? -27.896 -16.174 -33.861 1.00 77.31 727 HIS A N 1
ATOM 5770 C CA . HIS A 1 727 ? -27.505 -16.979 -32.709 1.00 77.31 727 HIS A CA 1
ATOM 5771 C C . HIS A 1 727 ? -28.623 -17.949 -32.302 1.00 77.31 727 HIS A C 1
ATOM 5773 O O . HIS A 1 727 ? -29.797 -17.593 -32.207 1.00 77.31 727 HIS A O 1
ATOM 5779 N N . LEU A 1 728 ? -28.255 -19.216 -32.086 1.00 83.19 728 LEU A N 1
ATOM 5780 C CA . LEU A 1 728 ? -29.182 -20.234 -31.593 1.00 83.19 728 LEU A CA 1
ATOM 5781 C C . LEU A 1 728 ? -29.500 -19.987 -30.111 1.00 83.19 728 LEU A C 1
ATOM 5783 O O . LEU A 1 728 ? -28.596 -19.598 -29.365 1.00 83.19 728 LEU A O 1
ATOM 5787 N N . PRO A 1 729 ? -30.731 -20.289 -29.659 1.00 85.88 729 PRO A N 1
ATOM 5788 C CA . PRO A 1 729 ? -31.129 -20.064 -28.277 1.00 85.88 729 PRO A CA 1
ATOM 5789 C C . PRO A 1 729 ? -30.388 -20.990 -27.307 1.00 85.88 729 PRO A C 1
ATOM 5791 O O . PRO A 1 729 ? -30.073 -22.146 -27.632 1.00 85.88 729 PRO A O 1
ATOM 5794 N N . ILE A 1 730 ? -30.160 -20.481 -26.098 1.00 88.50 730 ILE A N 1
ATOM 5795 C CA . ILE A 1 730 ? -29.585 -21.189 -24.957 1.00 88.50 730 ILE A CA 1
ATOM 5796 C C . ILE A 1 730 ? -30.742 -21.788 -24.145 1.00 88.50 730 ILE A C 1
ATOM 5798 O O . ILE A 1 730 ? -31.543 -21.068 -23.561 1.00 88.50 730 ILE A O 1
ATOM 5802 N N . VAL A 1 731 ? -30.861 -23.115 -24.118 1.00 90.38 731 VAL A N 1
ATOM 5803 C CA . VAL A 1 731 ? -32.000 -23.836 -23.528 1.00 90.38 731 VAL A CA 1
ATOM 5804 C C . VAL A 1 731 ? -31.572 -24.470 -22.215 1.00 90.38 731 VAL A C 1
ATOM 5806 O O . VAL A 1 731 ? -30.770 -25.400 -22.207 1.00 90.38 731 VAL A O 1
ATOM 5809 N N . LEU A 1 732 ? -32.144 -23.988 -21.113 1.00 90.00 732 LEU A N 1
ATOM 5810 C CA . LEU A 1 732 ? -31.782 -24.374 -19.751 1.00 90.00 732 LEU A CA 1
ATOM 5811 C C . LEU A 1 732 ? -33.044 -24.812 -18.990 1.00 90.00 732 LEU A C 1
ATOM 5813 O O . LEU A 1 732 ? -33.640 -24.040 -18.238 1.00 90.00 732 LEU A O 1
ATOM 5817 N N . PRO A 1 733 ? -33.515 -26.054 -19.202 1.00 86.25 733 PRO A N 1
ATOM 5818 C CA . PRO A 1 733 ? -34.829 -26.488 -18.736 1.00 86.25 733 PRO A CA 1
ATOM 5819 C C . PRO A 1 733 ? -34.918 -26.721 -17.222 1.00 86.25 733 PRO A C 1
ATOM 5821 O O . PRO A 1 733 ? -36.028 -26.742 -16.696 1.00 86.25 733 PRO A O 1
ATOM 5824 N N . THR A 1 734 ? -33.797 -26.919 -16.525 1.00 89.94 734 THR A N 1
ATOM 5825 C CA . THR A 1 734 ? -33.741 -27.264 -15.090 1.00 89.94 734 THR A CA 1
ATOM 5826 C C . THR A 1 734 ? -33.466 -26.075 -14.171 1.00 89.94 734 THR A C 1
ATOM 5828 O O . THR A 1 734 ? -33.632 -26.208 -12.958 1.00 89.94 734 THR A O 1
ATOM 5831 N N . ILE A 1 735 ? -33.075 -24.921 -14.724 1.00 92.75 735 ILE A N 1
ATOM 5832 C CA . ILE A 1 735 ? -32.721 -23.739 -13.933 1.00 92.75 735 ILE A CA 1
ATOM 5833 C C . ILE A 1 735 ? -33.953 -23.207 -13.205 1.00 92.75 735 ILE A C 1
ATOM 5835 O O . ILE A 1 735 ? -35.008 -23.033 -13.809 1.00 92.75 735 ILE A O 1
ATOM 5839 N N . GLN A 1 736 ? -33.792 -22.940 -11.910 1.00 92.44 736 GLN A N 1
ATOM 5840 C CA . GLN A 1 736 ? -34.800 -22.350 -11.026 1.00 92.44 736 GLN A CA 1
ATOM 5841 C C . GLN A 1 736 ? -34.419 -20.929 -10.599 1.00 92.44 736 GLN A C 1
ATOM 5843 O O . GLN A 1 736 ? -35.312 -20.097 -10.435 1.00 92.44 736 GLN A O 1
ATOM 5848 N N . PHE A 1 737 ? -33.117 -20.654 -10.460 1.00 91.81 737 PHE A N 1
ATOM 5849 C CA . PHE A 1 737 ? -32.568 -19.351 -10.092 1.00 91.81 737 PHE A CA 1
ATOM 5850 C C . PHE A 1 737 ? -31.516 -18.906 -11.115 1.00 91.81 737 PHE A C 1
ATOM 5852 O O . PHE A 1 737 ? -30.562 -19.641 -11.381 1.00 91.81 737 PHE A O 1
ATOM 5859 N N . LEU A 1 738 ? -31.689 -17.707 -11.666 1.00 91.81 738 LEU A N 1
ATOM 5860 C CA . LEU A 1 738 ? -30.740 -17.069 -12.576 1.00 91.81 738 LEU A CA 1
ATOM 5861 C C . LEU A 1 738 ? -30.410 -15.678 -12.046 1.00 91.81 738 LEU A C 1
ATOM 5863 O O . LEU A 1 738 ? -31.313 -14.863 -11.872 1.00 91.81 738 LEU A O 1
ATOM 5867 N N . HIS A 1 739 ? -29.130 -15.413 -11.826 1.00 90.19 739 HIS A N 1
ATOM 5868 C CA . HIS A 1 739 ? -28.615 -14.084 -11.551 1.00 90.19 739 HIS A CA 1
ATOM 5869 C C . HIS A 1 739 ? -27.745 -13.619 -12.713 1.00 90.19 739 HIS A C 1
ATOM 5871 O O . HIS A 1 739 ? -26.850 -14.346 -13.142 1.00 90.19 739 HIS A O 1
ATOM 5877 N N . ILE A 1 740 ? -28.025 -12.424 -13.218 1.00 88.50 740 ILE A N 1
ATOM 5878 C CA . ILE A 1 740 ? -27.178 -11.744 -14.191 1.00 88.50 740 ILE A CA 1
ATOM 5879 C C . ILE A 1 740 ? -26.667 -10.467 -13.542 1.00 88.50 740 ILE A C 1
ATOM 5881 O O . ILE A 1 740 ? -27.455 -9.677 -13.029 1.00 88.50 740 ILE A O 1
ATOM 5885 N N . ASP A 1 741 ? -25.361 -10.285 -13.578 1.00 86.31 741 ASP A N 1
ATOM 5886 C CA . ASP A 1 741 ? -24.696 -9.047 -13.242 1.00 86.31 741 ASP A CA 1
ATOM 5887 C C . ASP A 1 741 ? -24.185 -8.405 -14.523 1.00 86.31 741 ASP A C 1
ATOM 5889 O O . ASP A 1 741 ? -23.376 -8.988 -15.244 1.00 86.31 741 ASP A O 1
ATOM 5893 N N . ALA A 1 742 ? -24.743 -7.243 -14.846 1.00 77.75 742 ALA A N 1
ATOM 5894 C CA . ALA A 1 742 ? -24.391 -6.469 -16.025 1.00 77.75 742 ALA A CA 1
ATOM 5895 C C . ALA A 1 742 ? -23.984 -5.043 -15.636 1.00 77.75 742 ALA A C 1
ATOM 5897 O O . ALA A 1 742 ? -24.257 -4.099 -16.380 1.00 77.75 742 ALA A O 1
ATOM 5898 N N . SER A 1 743 ? -23.352 -4.882 -14.466 1.00 75.62 743 SER A N 1
ATOM 5899 C CA . SER A 1 743 ? -22.718 -3.623 -14.058 1.00 75.62 743 SER A CA 1
ATOM 5900 C C . SER A 1 743 ? -21.811 -3.056 -15.154 1.00 75.62 743 SER A C 1
ATOM 5902 O O . SER A 1 743 ? -21.856 -1.856 -15.419 1.00 75.62 743 SER A O 1
ATOM 5904 N N . ASP A 1 744 ? -21.065 -3.935 -15.830 1.00 74.00 744 ASP A N 1
ATOM 5905 C CA . ASP A 1 744 ? -20.022 -3.563 -16.789 1.00 74.00 744 ASP A CA 1
ATOM 5906 C C . ASP A 1 744 ? -20.554 -3.456 -18.235 1.00 74.00 744 ASP A C 1
ATOM 5908 O O . ASP A 1 744 ? -20.035 -2.667 -19.023 1.00 74.00 744 ASP A O 1
ATOM 5912 N N . CYS A 1 745 ? -21.642 -4.167 -18.582 1.00 74.12 745 CYS A N 1
ATOM 5913 C CA . CYS A 1 745 ? -22.308 -4.080 -19.893 1.00 74.12 745 CYS A CA 1
ATOM 5914 C C . CYS A 1 745 ? -23.847 -4.127 -19.812 1.00 74.12 745 CYS A C 1
ATOM 5916 O O . CYS A 1 745 ? -24.478 -5.154 -20.066 1.00 74.12 745 CYS A O 1
ATOM 5918 N N . HIS A 1 746 ? -24.489 -2.992 -19.536 1.00 71.69 746 HIS A N 1
ATOM 5919 C CA . HIS A 1 746 ? -25.956 -2.903 -19.475 1.00 71.69 746 HIS A CA 1
ATOM 5920 C C . HIS A 1 746 ? -26.659 -3.169 -20.825 1.00 71.69 746 HIS A C 1
ATOM 5922 O O . HIS A 1 746 ? -27.755 -3.731 -20.842 1.00 71.69 746 HIS A O 1
ATOM 5928 N N . GLU A 1 747 ? -26.034 -2.814 -21.955 1.00 73.19 747 GLU A N 1
ATOM 5929 C CA . GLU A 1 747 ? -26.581 -3.021 -23.311 1.00 73.19 747 GLU A CA 1
ATOM 5930 C C . GLU A 1 747 ? -26.693 -4.514 -23.680 1.00 73.19 747 GLU A C 1
ATOM 5932 O O . GLU A 1 747 ? -27.544 -4.912 -24.475 1.00 73.19 747 GLU A O 1
ATOM 5937 N N . CYS A 1 748 ? -25.876 -5.361 -23.049 1.00 71.69 748 CYS A N 1
ATOM 5938 C CA . CYS A 1 748 ? -25.810 -6.800 -23.287 1.00 71.69 748 CYS A CA 1
ATOM 5939 C C . CYS A 1 748 ? -27.030 -7.576 -22.745 1.00 71.69 748 CYS A C 1
ATOM 5941 O O . CYS A 1 748 ? -27.283 -8.719 -23.145 1.00 71.69 748 CYS A O 1
ATOM 5943 N N . LEU A 1 749 ? -27.798 -6.983 -21.823 1.00 77.06 749 LEU A N 1
ATOM 5944 C CA . LEU A 1 749 ? -28.839 -7.682 -21.070 1.00 77.06 749 LEU A CA 1
ATOM 5945 C C . LEU A 1 749 ? -30.023 -8.133 -21.940 1.00 77.06 749 LEU A C 1
ATOM 5947 O O . LEU A 1 749 ? -30.394 -9.310 -21.927 1.00 77.06 749 LEU A O 1
ATOM 5951 N N . GLY A 1 750 ? -30.642 -7.194 -22.662 1.00 75.31 750 GLY A N 1
ATOM 5952 C CA . GLY A 1 750 ? -31.805 -7.461 -23.513 1.00 75.31 750 GLY A CA 1
ATOM 5953 C C . GLY A 1 750 ? -31.520 -8.566 -24.536 1.00 75.31 750 GLY A C 1
ATOM 5954 O O . GLY A 1 750 ? -32.249 -9.566 -24.573 1.00 75.31 750 GLY A O 1
ATOM 5955 N N . PRO A 1 751 ? -30.416 -8.461 -25.298 1.00 75.88 751 PRO A N 1
ATOM 5956 C CA . PRO A 1 751 ? -30.013 -9.489 -26.243 1.00 75.88 751 PRO A CA 1
ATOM 5957 C C . PRO A 1 751 ? -29.787 -10.872 -25.611 1.00 75.88 751 PRO A C 1
ATOM 5959 O O . PRO A 1 751 ? -30.299 -11.861 -26.139 1.00 75.88 751 PRO A O 1
ATOM 5962 N N . LEU A 1 752 ? -29.108 -10.969 -24.462 1.00 80.25 752 LEU A N 1
ATOM 5963 C CA . LEU A 1 752 ? -28.900 -12.247 -23.769 1.00 80.25 752 LEU A CA 1
ATOM 5964 C C . LEU A 1 752 ? -30.222 -12.871 -23.290 1.00 80.25 752 LEU A C 1
ATOM 5966 O O . LEU A 1 752 ? -30.447 -14.073 -23.440 1.00 80.25 752 LEU A O 1
ATOM 5970 N N . ILE A 1 753 ? -31.124 -12.066 -22.731 1.00 80.31 753 ILE A N 1
ATOM 5971 C CA . ILE A 1 753 ? -32.424 -12.548 -22.250 1.00 80.31 753 ILE A CA 1
ATOM 5972 C C . ILE A 1 753 ? -33.297 -13.039 -23.413 1.00 80.31 753 ILE A C 1
ATOM 5974 O O . ILE A 1 753 ? -34.007 -14.033 -23.261 1.00 80.31 753 ILE A O 1
ATOM 5978 N N . SER A 1 754 ? -33.204 -12.403 -24.584 1.00 79.44 754 SER A N 1
ATOM 5979 C CA . SER A 1 754 ? -33.964 -12.793 -25.780 1.00 79.44 754 SER A CA 1
ATOM 5980 C C . SER A 1 754 ? -33.637 -14.205 -26.286 1.00 79.44 754 SER A C 1
ATOM 5982 O O . SER A 1 754 ? -34.503 -14.896 -26.820 1.00 79.44 754 SER A O 1
ATOM 5984 N N . ILE A 1 755 ? -32.399 -14.662 -26.076 1.00 83.25 755 ILE A N 1
ATOM 5985 C CA . ILE A 1 755 ? -31.921 -15.977 -26.520 1.00 83.25 755 ILE A CA 1
ATOM 5986 C C . ILE A 1 755 ? -31.982 -17.042 -25.414 1.00 83.25 755 ILE A C 1
ATOM 5988 O O . ILE A 1 755 ? -31.772 -18.224 -25.695 1.00 83.25 755 ILE A O 1
ATOM 5992 N N . LEU A 1 756 ? -32.268 -16.662 -24.164 1.00 86.44 756 LEU A N 1
ATOM 5993 C CA . LEU A 1 756 ? -32.353 -17.573 -23.019 1.00 86.44 756 LEU A CA 1
ATOM 5994 C C . LEU A 1 756 ? -33.745 -18.205 -22.899 1.00 86.44 756 LEU A C 1
ATOM 5996 O O . LEU A 1 756 ? -34.754 -17.550 -22.648 1.00 86.44 756 LEU A O 1
ATOM 6000 N N . HIS A 1 757 ? -33.799 -19.527 -23.031 1.00 89.12 757 HIS A N 1
ATOM 6001 C CA . HIS A 1 757 ? -35.016 -20.325 -22.924 1.00 89.12 757 HIS A CA 1
ATOM 6002 C C . HIS A 1 757 ? -34.963 -21.179 -21.652 1.00 89.12 757 HIS A C 1
ATOM 6004 O O . HIS A 1 757 ? -34.378 -22.267 -21.642 1.00 89.12 757 HIS A O 1
ATOM 6010 N N . ALA A 1 758 ? -35.609 -20.720 -20.578 1.00 89.62 758 ALA A N 1
ATOM 6011 C CA . ALA A 1 758 ? -35.617 -21.402 -19.283 1.00 89.62 758 ALA A CA 1
ATOM 6012 C C . ALA A 1 758 ? -37.050 -21.633 -18.776 1.00 89.62 758 ALA A C 1
ATOM 6014 O O . ALA A 1 758 ? -37.662 -20.796 -18.115 1.00 89.62 758 ALA A O 1
ATOM 6015 N N . ALA A 1 759 ? -37.596 -22.815 -19.078 1.00 87.81 759 ALA A N 1
ATOM 6016 C CA . ALA A 1 759 ? -38.990 -23.152 -18.779 1.00 87.81 759 ALA A CA 1
ATOM 6017 C C . ALA A 1 759 ? -39.304 -23.272 -17.274 1.00 87.81 759 ALA A C 1
ATOM 6019 O O . ALA A 1 759 ? -40.451 -23.056 -16.881 1.00 87.81 759 ALA A O 1
ATOM 6020 N N . SER A 1 760 ? -38.312 -23.616 -16.446 1.00 90.88 760 SER A N 1
ATOM 6021 C CA . SER A 1 760 ? -38.476 -23.842 -14.999 1.00 90.88 760 SER A CA 1
ATOM 6022 C C . SER A 1 760 ? -37.999 -22.675 -14.130 1.00 90.88 760 SER A C 1
ATOM 6024 O O . SER A 1 760 ? -38.029 -22.793 -12.904 1.00 90.88 760 SER A O 1
ATOM 6026 N N . LEU A 1 761 ? -37.566 -21.564 -14.741 1.00 91.50 761 LEU A N 1
ATOM 6027 C CA . LEU A 1 761 ? -37.021 -20.422 -14.013 1.00 91.50 761 LEU A CA 1
ATOM 6028 C C . LEU A 1 761 ? -38.107 -19.802 -13.131 1.00 91.50 761 LEU A C 1
ATOM 6030 O O . LEU A 1 761 ? -39.126 -19.350 -13.645 1.00 91.50 761 LEU A O 1
ATOM 6034 N N . ALA A 1 762 ? -37.891 -19.792 -11.816 1.00 90.31 762 ALA A N 1
ATOM 6035 C CA . ALA A 1 762 ? -38.833 -19.253 -10.836 1.00 90.31 762 ALA A CA 1
ATOM 6036 C C . ALA A 1 762 ? -38.397 -17.873 -10.327 1.00 90.31 762 ALA A C 1
ATOM 6038 O O . ALA A 1 762 ? -39.250 -17.001 -10.127 1.00 90.31 762 ALA A O 1
ATOM 6039 N N . THR A 1 763 ? -37.084 -17.684 -10.165 1.00 90.31 763 THR A N 1
ATOM 6040 C CA . THR A 1 763 ? -36.471 -16.464 -9.636 1.00 90.31 763 THR A CA 1
ATOM 6041 C C . THR A 1 763 ? -35.419 -15.927 -10.599 1.00 90.31 763 THR A C 1
ATOM 6043 O O . THR A 1 763 ? -34.500 -16.650 -10.986 1.00 90.31 763 THR A O 1
ATOM 6046 N N . PHE A 1 764 ? -35.543 -14.651 -10.952 1.00 90.31 764 PHE A N 1
ATOM 6047 C CA . PHE A 1 764 ? -34.571 -13.912 -11.750 1.00 90.31 764 PHE A CA 1
ATOM 6048 C C . PHE A 1 764 ? -34.024 -12.746 -10.927 1.00 90.31 764 PHE A C 1
ATOM 6050 O O . PHE A 1 764 ? -34.796 -12.000 -10.326 1.00 90.31 764 PHE A O 1
ATOM 6057 N N . SER A 1 765 ? -32.702 -12.615 -10.880 1.00 87.56 765 SER A N 1
ATOM 6058 C CA . SER A 1 765 ? -31.992 -11.580 -10.133 1.00 87.56 765 SER A CA 1
ATOM 6059 C C . SER A 1 765 ? -31.093 -10.783 -11.062 1.00 87.56 765 SER A C 1
ATOM 6061 O O . SER A 1 765 ? -30.363 -11.370 -11.859 1.00 87.56 765 SER A O 1
ATOM 6063 N N . PHE A 1 766 ? -31.092 -9.463 -10.928 1.00 84.81 766 PHE A N 1
ATOM 6064 C CA . PHE A 1 766 ? -30.325 -8.589 -11.806 1.00 84.81 766 PHE A CA 1
ATOM 6065 C C . PHE A 1 766 ? -29.646 -7.435 -11.052 1.00 84.81 766 PHE A C 1
ATOM 6067 O O . PHE A 1 766 ? -30.254 -6.869 -10.141 1.00 84.81 766 PHE A O 1
ATOM 6074 N N . THR A 1 767 ? -28.413 -7.104 -11.448 1.00 77.00 767 THR A N 1
ATOM 6075 C CA . THR A 1 767 ? -27.612 -5.948 -10.991 1.00 77.00 767 THR A CA 1
ATOM 6076 C C . THR A 1 767 ? -27.125 -5.143 -12.206 1.00 77.00 767 THR A C 1
ATOM 6078 O O . THR A 1 767 ? -26.663 -5.714 -13.195 1.00 77.00 767 THR A O 1
ATOM 6081 N N . ALA A 1 768 ? -27.239 -3.813 -12.151 1.00 65.19 768 ALA A N 1
ATOM 6082 C CA . ALA A 1 768 ? -26.746 -2.875 -13.170 1.00 65.19 768 ALA A CA 1
ATOM 6083 C C . ALA A 1 768 ? -26.342 -1.546 -12.527 1.00 65.19 768 ALA A C 1
ATOM 6085 O O . ALA A 1 768 ? -26.835 -1.235 -11.450 1.00 65.19 768 ALA A O 1
ATOM 6086 N N . TRP A 1 769 ? -25.496 -0.753 -13.195 1.00 53.34 769 TRP A N 1
ATOM 6087 C CA . TRP A 1 769 ? -25.148 0.625 -12.807 1.00 53.34 769 TRP A CA 1
ATOM 6088 C C . TRP A 1 769 ? -26.071 1.673 -13.468 1.00 53.34 769 TRP A C 1
ATOM 6090 O O . TRP A 1 769 ? -26.656 1.445 -14.524 1.00 53.34 769 TRP A O 1
ATOM 6100 N N . ALA A 1 770 ? -26.241 2.826 -12.812 1.00 45.22 770 ALA A N 1
ATOM 6101 C CA . ALA A 1 770 ? -27.308 3.799 -13.074 1.00 45.22 770 ALA A CA 1
ATOM 6102 C C . ALA A 1 770 ? -27.183 4.630 -14.382 1.00 45.22 770 ALA A C 1
ATOM 6104 O O . ALA A 1 770 ? -26.191 5.322 -14.585 1.00 45.22 770 ALA A O 1
ATOM 6105 N N . LEU A 1 771 ? -28.308 4.690 -15.119 1.00 44.25 771 LEU A N 1
ATOM 6106 C CA . LEU A 1 771 ? -28.825 5.679 -16.102 1.00 44.25 771 LEU A CA 1
ATOM 6107 C C . LEU A 1 771 ? -28.140 5.919 -17.483 1.00 44.25 771 LEU A C 1
ATOM 6109 O O . LEU A 1 771 ? -26.942 6.187 -17.527 1.00 44.25 771 LEU A O 1
ATOM 6113 N N . PRO A 1 772 ? -28.924 6.087 -18.589 1.00 50.59 772 PRO A N 1
ATOM 6114 C CA . PRO A 1 772 ? -30.367 5.858 -18.749 1.00 50.59 772 PRO A CA 1
ATOM 6115 C C . PRO A 1 772 ? -30.714 4.654 -19.646 1.00 50.59 772 PRO A C 1
ATOM 6117 O O . PRO A 1 772 ? -30.139 4.480 -20.713 1.00 50.59 772 PRO A O 1
ATOM 6120 N N . HIS A 1 773 ? -31.769 3.940 -19.234 1.00 54.00 773 HIS A N 1
ATOM 6121 C CA . HIS A 1 773 ? -32.517 2.919 -19.975 1.00 54.00 773 HIS A CA 1
ATOM 6122 C C . HIS A 1 773 ? -31.754 1.646 -20.353 1.00 54.00 773 HIS A C 1
ATOM 6124 O O . HIS A 1 773 ? -31.057 1.579 -21.358 1.00 54.00 773 HIS A O 1
ATOM 6130 N N . VAL A 1 774 ? -32.021 0.577 -19.597 1.00 56.00 774 VAL A N 1
ATOM 6131 C CA . VAL A 1 774 ? -31.846 -0.784 -20.112 1.00 56.00 774 VAL A CA 1
ATOM 6132 C C . VAL A 1 774 ? -32.838 -0.958 -21.268 1.00 56.00 774 VAL A C 1
ATOM 6134 O O . VAL A 1 774 ? -34.044 -1.062 -21.040 1.00 56.00 774 VAL A O 1
ATOM 6137 N N . ASP A 1 775 ? -32.352 -0.911 -22.508 1.00 57.53 775 ASP A N 1
ATOM 6138 C CA . ASP A 1 775 ? -33.172 -1.126 -23.701 1.00 57.53 775 ASP A CA 1
ATOM 6139 C C . ASP A 1 775 ? -33.340 -2.632 -23.932 1.00 57.53 775 ASP A C 1
ATOM 6141 O O . ASP A 1 775 ? -32.418 -3.336 -24.344 1.00 57.53 775 ASP A O 1
ATOM 6145 N N . PHE A 1 776 ? -34.529 -3.147 -23.623 1.00 60.91 776 PHE A N 1
ATOM 6146 C CA . PHE A 1 776 ? -34.889 -4.532 -23.921 1.00 60.91 776 PHE A CA 1
ATOM 6147 C C . PHE A 1 776 ? -35.339 -4.720 -25.376 1.00 60.91 776 PHE A C 1
ATOM 6149 O O . PHE A 1 776 ? -35.576 -5.856 -25.766 1.00 60.91 776 PHE A O 1
ATOM 6156 N N . GLY A 1 777 ? -35.433 -3.657 -26.183 1.00 57.06 777 GLY A N 1
ATOM 6157 C CA . GLY A 1 777 ? -35.963 -3.690 -27.543 1.00 57.06 777 GLY A CA 1
ATOM 6158 C C . GLY A 1 777 ? -37.483 -3.909 -27.594 1.00 57.06 777 GLY A C 1
ATOM 6159 O O . GLY A 1 777 ? -38.050 -4.703 -26.847 1.00 57.06 777 GLY A O 1
ATOM 6160 N N . ASP A 1 778 ? -38.161 -3.231 -28.524 1.00 51.19 778 ASP A N 1
ATOM 6161 C CA . ASP A 1 778 ? -39.633 -3.237 -28.645 1.00 51.19 778 ASP A CA 1
ATOM 6162 C C . ASP A 1 778 ? -40.250 -4.610 -29.039 1.00 51.19 778 ASP A C 1
ATOM 6164 O O . ASP A 1 778 ? -41.466 -4.780 -28.944 1.00 51.19 778 ASP A O 1
ATOM 6168 N N . ASP A 1 779 ? -39.439 -5.599 -29.450 1.00 54.16 779 ASP A N 1
ATOM 6169 C CA . ASP A 1 779 ? -39.869 -6.894 -30.017 1.00 54.16 779 ASP A CA 1
ATOM 6170 C C . ASP A 1 779 ? -39.253 -8.129 -29.295 1.00 54.16 779 ASP A C 1
ATOM 6172 O O . ASP A 1 779 ? -38.938 -9.142 -29.928 1.00 54.16 779 ASP A O 1
ATOM 6176 N N . LEU A 1 780 ? -39.043 -8.082 -27.971 1.00 62.94 780 LEU A N 1
ATOM 6177 C CA . LEU A 1 780 ? -38.448 -9.209 -27.230 1.00 62.94 780 LEU A CA 1
ATOM 6178 C C . LEU A 1 780 ? -39.450 -10.362 -26.975 1.00 62.94 780 LEU A C 1
ATOM 6180 O O . LEU A 1 780 ? -40.342 -10.266 -26.130 1.00 62.94 780 LEU A O 1
ATOM 6184 N N . GLU A 1 781 ? -39.287 -11.503 -27.655 1.00 63.34 781 GLU A N 1
ATOM 6185 C CA . GLU A 1 781 ? -40.018 -12.740 -27.328 1.00 63.34 781 GLU A CA 1
ATOM 6186 C C . GLU A 1 781 ? -39.362 -13.470 -26.143 1.00 63.34 781 GLU A C 1
ATOM 6188 O O . GLU A 1 781 ? -38.396 -14.221 -26.287 1.00 63.34 781 GLU A O 1
ATOM 6193 N N . LEU A 1 782 ? -39.910 -13.271 -24.944 1.00 72.00 782 LEU A N 1
ATOM 6194 C CA . LEU A 1 782 ? -39.412 -13.904 -23.722 1.00 72.00 782 LEU A CA 1
ATOM 6195 C C . LEU A 1 782 ? -39.874 -15.355 -23.579 1.00 72.00 782 LEU A C 1
ATOM 6197 O O . LEU A 1 782 ? -41.064 -15.667 -23.621 1.00 72.00 782 LEU A O 1
ATOM 6201 N N . HIS A 1 783 ? -38.925 -16.239 -23.281 1.00 79.44 783 HIS A N 1
ATOM 6202 C CA . HIS A 1 783 ? -39.154 -17.675 -23.112 1.00 79.44 783 HIS A CA 1
ATOM 6203 C C . HIS A 1 783 ? -38.980 -18.127 -21.649 1.00 79.44 783 HIS A C 1
ATOM 6205 O O . HIS A 1 783 ? -38.376 -19.167 -21.368 1.00 79.44 783 HIS A O 1
ATOM 6211 N N . LEU A 1 784 ? -39.542 -17.352 -20.710 1.00 83.69 784 LEU A N 1
ATOM 6212 C CA . LEU A 1 784 ? -39.439 -17.542 -19.251 1.00 83.69 784 LEU A CA 1
ATOM 6213 C C . LEU A 1 784 ? -40.827 -17.714 -18.581 1.00 83.69 784 LEU A C 1
ATOM 6215 O O . LEU A 1 784 ? -41.228 -16.903 -17.747 1.00 83.69 784 LEU A O 1
ATOM 6219 N N . PRO A 1 785 ? -41.606 -18.756 -18.930 1.00 83.19 785 PRO A N 1
ATOM 6220 C CA . PRO A 1 785 ? -43.031 -18.858 -18.584 1.00 83.19 785 PRO A CA 1
ATOM 6221 C C . PRO A 1 785 ? -43.340 -19.092 -17.095 1.00 83.19 785 PRO A C 1
ATOM 6223 O O . PRO A 1 785 ? -44.482 -18.908 -16.679 1.00 83.19 785 PRO A O 1
ATOM 6226 N N . SER A 1 786 ? -42.366 -19.544 -16.301 1.00 87.81 786 SER A N 1
ATOM 6227 C CA . SER A 1 786 ? -42.559 -19.882 -14.879 1.00 87.81 786 SER A CA 1
ATOM 6228 C C . SER A 1 786 ? -42.084 -18.788 -13.918 1.00 87.81 786 SER A C 1
ATOM 6230 O O . SER A 1 786 ? -42.168 -18.977 -12.700 1.00 87.81 786 SER A O 1
ATOM 6232 N N . LEU A 1 787 ? -41.593 -17.661 -14.447 1.00 89.75 787 LEU A N 1
ATOM 6233 C CA . LEU A 1 787 ? -40.969 -16.609 -13.657 1.00 89.75 787 LEU A CA 1
ATOM 6234 C C . LEU A 1 787 ? -41.999 -15.923 -12.753 1.00 89.75 787 LEU A C 1
ATOM 6236 O O . LEU A 1 787 ? -42.997 -15.382 -13.224 1.00 89.75 787 LEU A O 1
ATOM 6240 N N . LYS A 1 788 ? -41.744 -15.946 -11.441 1.00 90.50 788 LYS A N 1
ATOM 6241 C CA . LYS A 1 788 ? -42.648 -15.403 -10.413 1.00 90.50 788 LYS A CA 1
ATOM 6242 C C . LYS A 1 788 ? -41.968 -14.422 -9.469 1.00 90.50 788 LYS A C 1
ATOM 6244 O O . LYS A 1 788 ? -42.665 -13.626 -8.844 1.00 90.50 788 LYS A O 1
ATOM 6249 N N . HIS A 1 789 ? -40.647 -14.491 -9.329 1.00 90.88 789 HIS A N 1
ATOM 6250 C CA . HIS A 1 789 ? -39.884 -13.677 -8.389 1.00 90.88 789 HIS A CA 1
ATOM 6251 C C . HIS A 1 789 ? -38.799 -12.889 -9.121 1.00 90.88 789 HIS A C 1
ATOM 6253 O O . HIS A 1 789 ? -37.944 -13.482 -9.775 1.00 90.88 789 HIS A O 1
ATOM 6259 N N . LEU A 1 790 ? -38.845 -11.564 -8.999 1.00 88.88 790 LEU A N 1
ATOM 6260 C CA . LEU A 1 790 ? -37.829 -10.646 -9.506 1.00 88.88 790 LEU A CA 1
ATOM 6261 C C . LEU A 1 790 ? -37.037 -10.052 -8.333 1.00 88.88 790 LEU A C 1
ATOM 6263 O O . LEU A 1 790 ? -37.634 -9.588 -7.359 1.00 88.88 790 LEU A O 1
ATOM 6267 N N . ILE A 1 791 ? -35.709 -10.079 -8.419 1.00 87.38 791 ILE A N 1
ATOM 6268 C CA . ILE A 1 791 ? -34.792 -9.491 -7.436 1.00 87.38 791 ILE A CA 1
ATOM 6269 C C . ILE A 1 791 ? -33.973 -8.408 -8.139 1.00 87.38 791 ILE A C 1
ATOM 6271 O O . ILE A 1 791 ? -33.323 -8.684 -9.145 1.00 87.38 791 ILE A O 1
ATOM 6275 N N . LEU A 1 792 ? -34.001 -7.191 -7.603 1.00 82.44 792 LEU A N 1
ATOM 6276 C CA . LEU A 1 792 ? -33.179 -6.075 -8.064 1.00 82.44 792 LEU A CA 1
ATOM 6277 C C . LEU A 1 792 ? -32.131 -5.785 -6.982 1.00 82.44 792 LEU A C 1
ATOM 6279 O O . LEU A 1 792 ? -32.484 -5.344 -5.882 1.00 82.44 792 LEU A O 1
ATOM 6283 N N . ALA A 1 793 ? -30.874 -6.112 -7.276 1.00 69.25 793 ALA A N 1
ATOM 6284 C CA . ALA A 1 793 ? -29.753 -6.052 -6.336 1.00 69.25 793 ALA A CA 1
ATOM 6285 C C . ALA A 1 793 ? -28.779 -4.896 -6.668 1.00 69.25 793 ALA A C 1
ATOM 6287 O O . ALA A 1 793 ? -28.736 -4.437 -7.805 1.00 69.25 793 ALA A O 1
ATOM 6288 N N . GLU A 1 794 ? -28.044 -4.447 -5.643 1.00 63.09 794 GLU A N 1
ATOM 6289 C CA . GLU A 1 794 ? -26.933 -3.471 -5.579 1.00 63.09 794 GLU A CA 1
ATOM 6290 C C . GLU A 1 794 ? -27.049 -2.077 -6.270 1.00 63.09 794 GLU A C 1
ATOM 6292 O O . GLU A 1 794 ? -27.173 -1.918 -7.478 1.00 63.09 794 GLU A O 1
ATOM 6297 N N . SER A 1 795 ? -26.844 -1.032 -5.448 1.00 52.53 795 SER A N 1
ATOM 6298 C CA . SER A 1 795 ? -26.328 0.331 -5.735 1.00 52.53 795 SER A CA 1
ATOM 6299 C C . SER A 1 795 ? -27.077 1.322 -6.645 1.00 52.53 795 SER A C 1
ATOM 6301 O O . SER A 1 795 ? -26.601 2.450 -6.790 1.00 52.53 795 SER A O 1
ATOM 6303 N N . VAL A 1 796 ? -28.239 0.988 -7.217 1.00 56.00 796 VAL A N 1
ATOM 6304 C CA . VAL A 1 796 ? -28.938 1.908 -8.141 1.00 56.00 796 VAL A CA 1
ATOM 6305 C C . VAL A 1 796 ? -30.303 2.377 -7.650 1.00 56.00 796 VAL A C 1
ATOM 6307 O O . VAL A 1 796 ? -31.151 1.597 -7.221 1.00 56.00 796 VAL A O 1
ATOM 6310 N N . VAL A 1 797 ? -30.525 3.689 -7.780 1.00 57.75 797 VAL A N 1
ATOM 6311 C CA . VAL A 1 797 ? -31.829 4.340 -7.625 1.00 57.75 797 VAL A CA 1
ATOM 6312 C C . VAL A 1 797 ? -32.648 4.088 -8.895 1.00 57.75 797 VAL A C 1
ATOM 6314 O O . VAL A 1 797 ? -32.421 4.727 -9.922 1.00 57.75 797 VAL A O 1
ATOM 6317 N N . TRP A 1 798 ? -33.577 3.133 -8.833 1.00 64.56 798 TRP A N 1
ATOM 6318 C CA . TRP A 1 798 ? -34.481 2.794 -9.937 1.00 64.56 798 TRP A CA 1
ATOM 6319 C C . TRP A 1 798 ? -35.532 3.889 -10.142 1.00 64.56 798 TRP A C 1
ATOM 6321 O O . TRP A 1 798 ? -36.208 4.285 -9.192 1.00 64.56 798 TRP A O 1
ATOM 6331 N N . GLY A 1 799 ? -35.688 4.371 -11.378 1.00 61.50 799 GLY A N 1
ATOM 6332 C CA . GLY A 1 799 ? -36.704 5.364 -11.719 1.00 61.50 799 GLY A CA 1
ATOM 6333 C C . GLY A 1 799 ? -38.031 4.739 -12.162 1.00 61.50 799 GLY A C 1
ATOM 6334 O O . GLY A 1 799 ? -38.118 3.560 -12.500 1.00 61.50 799 GLY A O 1
ATOM 6335 N N . VAL A 1 800 ? -39.077 5.566 -12.252 1.00 64.94 800 VAL A N 1
ATOM 6336 C CA . VAL A 1 800 ? -40.422 5.180 -12.734 1.00 64.94 800 VAL A CA 1
ATOM 6337 C C . VAL A 1 800 ? -40.398 4.448 -14.077 1.00 64.94 800 VAL A C 1
ATOM 6339 O O . VAL A 1 800 ? -41.069 3.430 -14.243 1.00 64.94 800 VAL A O 1
ATOM 6342 N N . GLY A 1 801 ? -39.613 4.954 -15.033 1.00 67.56 801 GLY A N 1
ATOM 6343 C CA . GLY A 1 801 ? -39.521 4.371 -16.373 1.00 67.56 801 GLY A CA 1
ATOM 6344 C C . GLY A 1 801 ? -38.943 2.955 -16.377 1.00 67.56 801 GLY A C 1
ATOM 6345 O O . GLY A 1 801 ? -39.320 2.151 -17.227 1.00 67.56 801 GLY A O 1
ATOM 6346 N N . ASP A 1 802 ? -38.090 2.626 -15.406 1.00 71.94 802 ASP A N 1
ATOM 6347 C CA . ASP A 1 802 ? -37.466 1.308 -15.308 1.00 71.94 802 ASP A CA 1
ATOM 6348 C C . ASP A 1 802 ? -38.470 0.280 -14.777 1.00 71.94 802 ASP A C 1
ATOM 6350 O O . ASP A 1 802 ? -38.614 -0.794 -15.355 1.00 71.94 802 ASP A O 1
ATOM 6354 N N . PHE A 1 803 ? -39.246 0.621 -13.740 1.00 75.94 803 PHE A N 1
ATOM 6355 C CA . PHE A 1 803 ? -40.305 -0.257 -13.223 1.00 75.94 803 PHE A CA 1
ATOM 6356 C C . PHE A 1 803 ? -41.416 -0.513 -14.250 1.00 75.94 803 PHE A C 1
ATOM 6358 O O . PHE A 1 803 ? -41.902 -1.640 -14.359 1.00 75.94 803 PHE A O 1
ATOM 6365 N N . GLU A 1 804 ? -41.813 0.502 -15.027 1.00 74.38 804 GLU A N 1
ATOM 6366 C CA . GLU A 1 804 ? -42.779 0.324 -16.119 1.00 74.38 804 GLU A CA 1
ATOM 6367 C C . GLU A 1 804 ? -42.245 -0.609 -17.205 1.00 74.38 804 GLU A C 1
ATOM 6369 O O . GLU A 1 804 ? -42.967 -1.502 -17.653 1.00 74.38 804 GLU A O 1
ATOM 6374 N N . MET A 1 805 ? -40.983 -0.439 -17.599 1.00 75.25 805 MET A N 1
ATOM 6375 C CA . MET A 1 805 ? -40.322 -1.321 -18.554 1.00 75.25 805 MET A CA 1
ATOM 6376 C C . MET A 1 805 ? -40.231 -2.751 -18.003 1.00 75.25 805 MET A C 1
ATOM 6378 O O . MET A 1 805 ? -40.668 -3.684 -18.673 1.00 75.25 805 MET A O 1
ATOM 6382 N N . PHE A 1 806 ? -39.780 -2.954 -16.760 1.00 78.62 806 PHE A N 1
ATOM 6383 C CA . PHE A 1 806 ? -39.681 -4.296 -16.181 1.00 78.62 806 PHE A CA 1
ATOM 6384 C C . PHE A 1 806 ? -41.043 -4.971 -16.050 1.00 78.62 806 PHE A C 1
ATOM 6386 O O . PHE A 1 806 ? -41.129 -6.191 -16.156 1.00 78.62 806 PHE A O 1
ATOM 6393 N N . ALA A 1 807 ? -42.115 -4.212 -15.840 1.00 78.00 807 ALA A N 1
ATOM 6394 C CA . ALA A 1 807 ? -43.463 -4.757 -15.828 1.00 78.00 807 ALA A CA 1
ATOM 6395 C C . ALA A 1 807 ? -44.003 -5.084 -17.224 1.00 78.00 807 ALA A C 1
ATOM 6397 O O . ALA A 1 807 ? -44.804 -6.011 -17.355 1.00 78.00 807 ALA A O 1
ATOM 6398 N N . GLN A 1 808 ? -43.572 -4.360 -18.261 1.00 78.69 808 GLN A N 1
ATOM 6399 C CA . GLN A 1 808 ? -43.857 -4.718 -19.653 1.00 78.69 808 GLN A CA 1
ATOM 6400 C C . GLN A 1 808 ? -43.118 -6.001 -20.051 1.00 78.69 808 GLN A C 1
ATOM 6402 O O . GLN A 1 808 ? -43.731 -6.904 -20.618 1.00 78.69 808 GLN A O 1
ATOM 6407 N N . THR A 1 809 ? -41.841 -6.109 -19.684 1.00 77.00 809 THR A N 1
ATOM 6408 C CA . THR A 1 809 ? -40.982 -7.270 -19.945 1.00 77.00 809 THR A CA 1
ATOM 6409 C C . THR A 1 809 ? -41.424 -8.482 -19.110 1.00 77.00 809 THR A C 1
ATOM 6411 O O . THR A 1 809 ? -41.632 -9.571 -19.634 1.00 77.00 809 THR A O 1
ATOM 6414 N N . PHE A 1 810 ? -41.673 -8.311 -17.810 1.00 84.50 810 PHE A N 1
ATOM 6415 C CA . PHE A 1 810 ? -42.040 -9.381 -16.873 1.00 84.50 810 PHE A CA 1
ATOM 6416 C C . PHE A 1 810 ? -43.416 -9.126 -16.226 1.00 84.50 810 PHE A C 1
ATOM 6418 O O . PHE A 1 810 ? -43.503 -8.762 -15.050 1.00 84.50 810 PHE A O 1
ATOM 6425 N N . PRO A 1 811 ? -44.529 -9.342 -16.949 1.00 81.31 811 PRO A N 1
ATOM 6426 C CA . PRO A 1 811 ? -45.867 -8.982 -16.465 1.00 81.31 811 PRO A CA 1
ATOM 6427 C C . PRO A 1 811 ? -46.417 -9.903 -15.361 1.00 81.31 811 PRO A C 1
ATOM 6429 O O . PRO A 1 811 ? -47.322 -9.511 -14.618 1.00 81.31 811 PRO A O 1
ATOM 6432 N N . ASP A 1 812 ? -45.893 -11.127 -15.241 1.00 84.88 812 ASP A N 1
ATOM 6433 C CA . ASP A 1 812 ? -46.467 -12.199 -14.416 1.00 84.88 812 ASP A CA 1
ATOM 6434 C C . ASP A 1 812 ? -45.828 -12.372 -13.022 1.00 84.88 812 ASP A C 1
ATOM 6436 O O . ASP A 1 812 ? -46.092 -13.358 -12.332 1.00 84.88 812 ASP A O 1
ATOM 6440 N N . ILE A 1 813 ? -45.042 -11.390 -12.574 1.00 88.81 813 ILE A N 1
ATOM 6441 C CA . ILE A 1 813 ? -44.338 -11.413 -11.284 1.00 88.81 813 ILE A CA 1
ATOM 6442 C C . ILE A 1 813 ? -45.314 -11.371 -10.091 1.00 88.81 813 ILE A C 1
ATOM 6444 O O . ILE A 1 813 ? -46.193 -10.513 -9.993 1.00 88.81 813 ILE A O 1
ATOM 6448 N N . GLU A 1 814 ? -45.131 -12.306 -9.153 1.00 90.12 814 GLU A N 1
ATOM 6449 C CA . GLU A 1 814 ? -45.876 -12.428 -7.890 1.00 90.12 814 GLU A CA 1
ATOM 6450 C C . GLU A 1 814 ? -45.089 -11.852 -6.698 1.00 90.12 814 GLU A C 1
ATOM 6452 O O . GLU A 1 814 ? -45.697 -11.407 -5.720 1.00 90.12 814 GLU A O 1
ATOM 6457 N N . ARG A 1 815 ? -43.751 -11.836 -6.770 1.00 88.94 815 ARG A N 1
ATOM 6458 C CA . ARG A 1 815 ? -42.861 -11.343 -5.712 1.00 88.94 815 ARG A CA 1
ATOM 6459 C C . ARG A 1 815 ? -41.764 -10.434 -6.263 1.00 88.94 815 ARG A C 1
ATOM 6461 O O . ARG A 1 815 ? -41.079 -10.816 -7.206 1.00 88.94 815 ARG A O 1
ATOM 6468 N N . LEU A 1 816 ? -41.544 -9.294 -5.614 1.00 87.81 816 LEU A N 1
ATOM 6469 C CA . LEU A 1 816 ? -40.460 -8.357 -5.916 1.00 87.81 816 LEU A CA 1
ATOM 6470 C C . LEU A 1 816 ? -39.569 -8.180 -4.678 1.00 87.81 816 LEU A C 1
ATOM 6472 O O . LEU A 1 816 ? -40.080 -7.872 -3.602 1.00 87.81 816 LEU A O 1
ATOM 6476 N N . SER A 1 817 ? -38.259 -8.375 -4.819 1.00 86.88 817 SER A N 1
ATOM 6477 C CA . SER A 1 817 ? -37.272 -8.071 -3.775 1.00 86.88 817 SER A CA 1
ATOM 6478 C C . SER A 1 817 ? -36.366 -6.925 -4.219 1.00 86.88 817 SER A C 1
ATOM 6480 O O . SER A 1 817 ? -35.833 -6.969 -5.324 1.00 86.88 817 SER A O 1
ATOM 6482 N N . LEU A 1 818 ? -36.168 -5.941 -3.345 1.00 82.12 818 LEU A N 1
ATOM 6483 C CA . LEU A 1 818 ? -35.326 -4.765 -3.549 1.00 82.12 818 LEU A CA 1
ATOM 6484 C C . LEU A 1 818 ? -34.259 -4.713 -2.451 1.00 82.12 818 LEU A C 1
ATOM 6486 O O . LEU A 1 818 ? -34.578 -4.867 -1.269 1.00 82.12 818 LEU A O 1
ATOM 6490 N N . GLU A 1 819 ? -32.999 -4.505 -2.823 1.00 75.56 819 GLU A N 1
ATOM 6491 C CA . GLU A 1 819 ? -31.917 -4.408 -1.839 1.00 75.56 819 GLU A CA 1
ATOM 6492 C C . GLU A 1 819 ? -31.901 -3.042 -1.134 1.00 75.56 819 GLU A C 1
ATOM 6494 O O . GLU A 1 819 ? -31.919 -2.998 0.093 1.00 75.56 819 GLU A O 1
ATOM 6499 N N . ILE A 1 820 ? -31.991 -1.938 -1.880 1.00 70.62 820 ILE A N 1
ATOM 6500 C CA . ILE A 1 820 ? -32.050 -0.573 -1.332 1.00 70.62 820 ILE A CA 1
ATOM 6501 C C . ILE A 1 820 ? -33.288 0.141 -1.881 1.00 70.62 820 ILE A C 1
ATOM 6503 O O . ILE A 1 820 ? -33.587 0.051 -3.073 1.00 70.62 820 ILE A O 1
ATOM 6507 N N . LEU A 1 821 ? -34.001 0.867 -1.015 1.00 67.81 821 LEU A N 1
ATOM 6508 C CA . LEU A 1 821 ? -35.083 1.771 -1.407 1.00 67.81 821 LEU A CA 1
ATOM 6509 C C . LEU A 1 821 ? -34.800 3.201 -0.908 1.00 67.81 821 LEU A C 1
ATOM 6511 O O . LEU A 1 821 ? -34.788 3.441 0.300 1.00 67.81 821 LEU A O 1
ATOM 6515 N N . THR A 1 822 ? -34.622 4.149 -1.835 1.00 57.72 822 THR A N 1
ATOM 6516 C CA . THR A 1 822 ? -34.528 5.601 -1.581 1.00 57.72 822 THR A CA 1
ATOM 6517 C C . THR A 1 822 ? -35.868 6.285 -1.924 1.00 57.72 822 THR A C 1
ATOM 6519 O O . THR A 1 822 ? -36.391 6.064 -3.010 1.00 57.72 822 THR A O 1
ATOM 6522 N N . ASP A 1 823 ? -36.421 7.077 -0.997 1.00 58.75 823 ASP A N 1
ATOM 6523 C CA . ASP A 1 823 ? -37.658 7.916 -1.029 1.00 58.75 823 ASP A CA 1
ATOM 6524 C C . ASP A 1 823 ? -38.181 8.419 -2.415 1.00 58.75 823 ASP A C 1
ATOM 6526 O O . ASP A 1 823 ? -37.358 8.837 -3.229 1.00 58.75 823 ASP A O 1
ATOM 6530 N N . PRO A 1 824 ? -39.502 8.637 -2.658 1.00 51.41 824 PRO A N 1
ATOM 6531 C CA . PRO A 1 824 ? -40.694 7.802 -2.492 1.00 51.41 824 PRO A CA 1
ATOM 6532 C C . PRO A 1 824 ? -41.335 7.467 -3.863 1.00 51.41 824 PRO A C 1
ATOM 6534 O O . PRO A 1 824 ? -42.024 8.303 -4.434 1.00 51.41 824 PRO A O 1
ATOM 6537 N N . ASP A 1 825 ? -41.221 6.229 -4.345 1.00 52.91 825 ASP A N 1
ATOM 6538 C CA . ASP A 1 825 ? -42.033 5.733 -5.477 1.00 52.91 825 ASP A CA 1
ATOM 6539 C C . ASP A 1 825 ? -42.733 4.404 -5.126 1.00 52.91 825 ASP A C 1
ATOM 6541 O O . ASP A 1 825 ? -43.080 3.599 -5.990 1.00 52.91 825 ASP A O 1
ATOM 6545 N N . PHE A 1 826 ? -43.001 4.150 -3.837 1.00 58.09 826 PHE A N 1
ATOM 6546 C CA . PHE A 1 826 ? -43.803 2.981 -3.446 1.00 58.09 826 PHE A CA 1
ATOM 6547 C C . PHE A 1 826 ? -45.252 3.067 -3.959 1.00 58.09 826 PHE A C 1
ATOM 6549 O O . PHE A 1 826 ? -45.866 2.027 -4.163 1.00 58.09 826 PHE A O 1
ATOM 6556 N N . ASP A 1 827 ? -45.769 4.270 -4.242 1.00 58.47 827 ASP A N 1
ATOM 6557 C CA . ASP A 1 827 ? -47.043 4.478 -4.960 1.00 58.47 827 ASP A CA 1
ATOM 6558 C C . ASP A 1 827 ? -46.983 3.984 -6.418 1.00 58.47 827 ASP A C 1
ATOM 6560 O O . ASP A 1 827 ? -47.999 3.743 -7.071 1.00 58.47 827 ASP A O 1
ATOM 6564 N N . ILE A 1 828 ? -45.777 3.858 -6.968 1.00 59.62 828 ILE A N 1
ATOM 6565 C CA . ILE A 1 828 ? -45.550 3.542 -8.374 1.00 59.62 828 ILE A CA 1
ATOM 6566 C C . ILE A 1 828 ? -45.245 2.062 -8.538 1.00 59.62 828 ILE A C 1
ATOM 6568 O O . ILE A 1 828 ? -45.751 1.464 -9.476 1.00 59.62 828 ILE A O 1
ATOM 6572 N N . ILE A 1 829 ? -44.525 1.428 -7.610 1.00 64.88 829 ILE A N 1
ATOM 6573 C CA . ILE A 1 829 ? -44.134 0.009 -7.709 1.00 64.88 829 ILE A CA 1
ATOM 6574 C C . ILE A 1 829 ? -45.326 -0.940 -7.986 1.00 64.88 829 ILE A C 1
ATOM 6576 O O . ILE A 1 829 ? -45.202 -1.807 -8.851 1.00 64.88 829 ILE A O 1
ATOM 6580 N N . PRO A 1 830 ? -46.500 -0.831 -7.334 1.00 61.53 830 PRO A N 1
ATOM 6581 C CA . PRO A 1 830 ? -47.587 -1.783 -7.561 1.00 61.53 830 PRO A CA 1
ATOM 6582 C C . PRO A 1 830 ? -48.402 -1.518 -8.830 1.00 61.53 830 PRO A C 1
ATOM 6584 O O . PRO A 1 830 ? -49.066 -2.434 -9.317 1.00 61.53 830 PRO A O 1
ATOM 6587 N N . GLY A 1 831 ? -48.385 -0.291 -9.363 1.00 66.88 831 GLY A N 1
ATOM 6588 C CA . GLY A 1 831 ? -49.173 0.102 -10.538 1.00 66.88 831 GLY A CA 1
ATOM 6589 C C . GLY A 1 831 ? -48.864 -0.727 -11.802 1.00 66.88 831 GLY A C 1
ATOM 6590 O O . GLY A 1 831 ? -49.799 -1.252 -12.419 1.00 66.88 831 GLY A O 1
ATOM 6591 N N . PRO A 1 832 ? -47.583 -0.898 -12.174 1.00 70.88 832 PRO A N 1
ATOM 6592 C CA . PRO A 1 832 ? -47.141 -1.674 -13.327 1.00 70.88 832 PRO A CA 1
ATOM 6593 C C . PRO A 1 832 ? -47.431 -3.182 -13.213 1.00 70.88 832 PRO A C 1
ATOM 6595 O O . PRO A 1 832 ? -47.867 -3.797 -14.190 1.00 70.88 832 PRO A O 1
ATOM 6598 N N . TRP A 1 833 ? -47.284 -3.791 -12.026 1.00 80.25 833 TRP A N 1
ATOM 6599 C CA . TRP A 1 833 ? -47.476 -5.238 -11.831 1.00 80.25 833 TRP A CA 1
ATOM 6600 C C . TRP A 1 833 ? -48.837 -5.608 -11.238 1.00 80.25 833 TRP A C 1
ATOM 6602 O O . TRP A 1 833 ? -49.102 -5.500 -10.041 1.00 80.25 833 TRP A O 1
ATOM 6612 N N . ARG A 1 834 ? -49.704 -6.191 -12.069 1.00 79.00 834 ARG A N 1
ATOM 6613 C CA . ARG A 1 834 ? -51.073 -6.563 -11.661 1.00 79.00 834 ARG A CA 1
ATOM 6614 C C . ARG A 1 834 ? -51.168 -7.821 -10.790 1.00 79.00 834 ARG A C 1
ATOM 6616 O O . ARG A 1 834 ? -52.197 -8.030 -10.150 1.00 79.00 834 ARG A O 1
ATOM 6623 N N . LYS A 1 835 ? -50.143 -8.681 -10.788 1.00 83.69 835 LYS A N 1
ATOM 6624 C CA . LYS A 1 835 ? -50.118 -9.962 -10.051 1.00 83.69 835 LYS A CA 1
ATOM 6625 C C . LYS A 1 835 ? -49.257 -9.936 -8.780 1.00 83.69 835 LYS A C 1
ATOM 6627 O O . LYS A 1 835 ? -49.206 -10.951 -8.085 1.00 83.69 835 LYS A O 1
ATOM 6632 N N . LEU A 1 836 ? -48.645 -8.797 -8.452 1.00 85.69 836 LEU A N 1
ATOM 6633 C CA . LEU A 1 836 ? -47.712 -8.649 -7.337 1.00 85.69 836 LEU A CA 1
ATOM 6634 C C . LEU A 1 836 ? -48.407 -8.840 -5.976 1.00 85.69 836 LEU A C 1
ATOM 6636 O O . LEU A 1 836 ? -49.377 -8.151 -5.659 1.00 85.69 836 LEU A O 1
ATOM 6640 N N . GLN A 1 837 ? -47.911 -9.782 -5.171 1.00 87.75 837 GLN A N 1
ATOM 6641 C CA . GLN A 1 837 ? -48.454 -10.149 -3.854 1.00 87.75 837 GLN A CA 1
ATOM 6642 C C . GLN A 1 837 ? -47.488 -9.850 -2.706 1.00 87.75 837 GLN A C 1
ATOM 6644 O O . GLN A 1 837 ? -47.947 -9.487 -1.617 1.00 87.75 837 GLN A O 1
ATOM 6649 N N . THR A 1 838 ? -46.183 -10.003 -2.941 1.00 87.31 838 THR A N 1
ATOM 6650 C CA . THR A 1 838 ? -45.147 -9.866 -1.909 1.00 87.31 838 THR A CA 1
ATOM 6651 C C . THR A 1 838 ? -44.077 -8.874 -2.345 1.00 87.31 838 THR A C 1
ATOM 6653 O O . THR A 1 838 ? -43.532 -9.000 -3.441 1.00 87.31 838 THR A O 1
ATOM 6656 N N . ILE A 1 839 ? -43.747 -7.921 -1.471 1.00 86.19 839 ILE A N 1
ATOM 6657 C CA . ILE A 1 839 ? -42.633 -6.984 -1.665 1.00 86.19 839 ILE A CA 1
ATOM 6658 C C . ILE A 1 839 ? -41.659 -7.145 -0.498 1.00 86.19 839 ILE A C 1
ATOM 6660 O O . ILE A 1 839 ? -42.080 -7.158 0.659 1.00 86.19 839 ILE A O 1
ATOM 6664 N N . ALA A 1 840 ? -40.375 -7.304 -0.800 1.00 86.19 840 ALA A N 1
ATOM 6665 C CA . ALA A 1 840 ? -39.314 -7.477 0.183 1.00 86.19 840 ALA A CA 1
ATOM 6666 C C . ALA A 1 840 ? -38.249 -6.390 0.019 1.00 86.19 840 ALA A C 1
ATOM 6668 O O . ALA A 1 840 ? -37.808 -6.150 -1.098 1.00 86.19 840 ALA A O 1
ATOM 6669 N N . ILE A 1 841 ? -37.855 -5.737 1.113 1.00 83.94 841 ILE A N 1
ATOM 6670 C CA . ILE A 1 841 ? -36.891 -4.628 1.123 1.00 83.94 841 ILE A CA 1
ATOM 6671 C C . ILE A 1 841 ? -35.800 -4.934 2.151 1.00 83.94 841 ILE A C 1
ATOM 6673 O O . ILE A 1 841 ? -36.119 -5.159 3.321 1.00 83.94 841 ILE A O 1
ATOM 6677 N N . SER A 1 842 ? -34.536 -4.947 1.716 1.00 79.12 842 SER A N 1
ATOM 6678 C CA . SER A 1 842 ? -33.385 -5.249 2.581 1.00 79.12 842 SER A CA 1
ATOM 6679 C C . SER A 1 842 ? -32.920 -4.042 3.401 1.00 79.12 842 SER A C 1
ATOM 6681 O O . SER A 1 842 ? -32.675 -4.186 4.598 1.00 79.12 842 SER A O 1
ATOM 6683 N N . GLU A 1 843 ? -32.853 -2.851 2.799 1.00 75.06 843 GLU A N 1
ATOM 6684 C CA . GLU A 1 843 ? -32.415 -1.609 3.446 1.00 75.06 843 GLU A CA 1
ATOM 6685 C C . GLU A 1 843 ? -33.239 -0.391 2.980 1.00 75.06 843 GLU A C 1
ATOM 6687 O O . GLU A 1 843 ? -33.738 -0.338 1.854 1.00 75.06 843 GLU A O 1
ATOM 6692 N N . LEU A 1 844 ? -33.417 0.585 3.877 1.00 71.31 844 LEU A N 1
ATOM 6693 C CA . LEU A 1 844 ? -34.153 1.835 3.651 1.00 71.31 844 LEU A CA 1
ATOM 6694 C C . LEU A 1 844 ? -33.206 3.014 3.905 1.00 71.31 844 LEU A C 1
ATOM 6696 O O . LEU A 1 844 ? -32.816 3.249 5.049 1.00 71.31 844 LEU A O 1
ATOM 6700 N N . GLU A 1 845 ? -32.861 3.774 2.866 1.00 63.41 845 GLU A N 1
ATOM 6701 C CA . GLU A 1 845 ? -32.041 4.984 3.003 1.00 63.41 845 GLU A CA 1
ATOM 6702 C C . GLU A 1 845 ? -32.936 6.198 3.307 1.00 63.41 845 GLU A C 1
ATOM 6704 O O . GLU A 1 845 ? -33.704 6.672 2.469 1.00 63.41 845 GLU A O 1
ATOM 6709 N N . VAL A 1 846 ? -32.865 6.693 4.547 1.00 54.81 846 VAL A N 1
ATOM 6710 C CA . VAL A 1 846 ? -33.759 7.739 5.073 1.00 54.81 846 VAL A CA 1
ATOM 6711 C C . VAL A 1 846 ? -33.254 9.139 4.705 1.00 54.81 846 VAL A C 1
ATOM 6713 O O . VAL A 1 846 ? -32.243 9.596 5.239 1.00 54.81 846 VAL A O 1
ATOM 6716 N N . LEU A 1 847 ? -34.005 9.869 3.869 1.00 42.62 847 LEU A N 1
ATOM 6717 C CA . LEU A 1 847 ? -33.783 11.302 3.592 1.00 42.62 847 LEU A CA 1
ATOM 6718 C C . LEU A 1 847 ? -34.889 12.241 4.136 1.00 42.62 847 LEU A C 1
ATOM 6720 O O . LEU A 1 847 ? -34.770 13.458 3.980 1.00 42.62 847 LEU A O 1
ATOM 6724 N N . GLY A 1 848 ? -35.921 11.746 4.837 1.00 45.09 848 GLY A N 1
ATOM 6725 C CA . GLY A 1 848 ? -37.045 12.583 5.296 1.00 45.09 848 GLY A CA 1
ATOM 6726 C C . GLY A 1 848 ? -38.054 11.902 6.238 1.00 45.09 848 GLY A C 1
ATOM 6727 O O . GLY A 1 848 ? -37.911 10.729 6.561 1.00 45.09 848 GLY A O 1
ATOM 6728 N N . GLU A 1 849 ? -39.036 12.672 6.740 1.00 47.69 849 GLU A N 1
ATOM 6729 C CA . GLU A 1 849 ? -40.010 12.299 7.793 1.00 47.69 849 GLU A CA 1
ATOM 6730 C C . GLU A 1 849 ? -40.850 11.032 7.479 1.00 47.69 849 GLU A C 1
ATOM 6732 O O . GLU A 1 849 ? -41.404 10.922 6.394 1.00 47.69 849 GLU A O 1
ATOM 6737 N N . TYR A 1 850 ? -40.991 10.133 8.473 1.00 54.97 850 TYR A N 1
ATOM 6738 C CA . TYR A 1 850 ? -41.948 9.007 8.613 1.00 54.97 850 TYR A CA 1
ATOM 6739 C C . TYR A 1 850 ? -42.754 8.588 7.353 1.00 54.97 850 TYR A C 1
ATOM 6741 O O . TYR A 1 850 ? -43.801 9.163 7.046 1.00 54.97 850 TYR A O 1
ATOM 6749 N N . TYR A 1 851 ? -42.322 7.505 6.695 1.00 61.09 851 TYR A N 1
ATOM 6750 C CA . TYR A 1 851 ? -43.024 6.844 5.583 1.00 61.09 851 TYR A CA 1
ATOM 6751 C C . TYR A 1 851 ? -44.368 6.241 6.011 1.00 61.09 851 TYR A C 1
ATOM 6753 O O . TYR A 1 851 ? -44.371 5.381 6.882 1.00 61.09 851 TYR A O 1
ATOM 6761 N N . ASN A 1 852 ? -45.479 6.609 5.353 1.00 67.56 852 ASN A N 1
ATOM 6762 C CA . ASN A 1 852 ? -46.817 6.070 5.641 1.00 67.56 852 ASN A CA 1
ATOM 6763 C C . ASN A 1 852 ? -47.178 4.866 4.744 1.00 67.56 852 ASN A C 1
ATOM 6765 O O . ASN A 1 852 ? -48.036 4.970 3.863 1.00 67.56 852 ASN A O 1
ATOM 6769 N N . PHE A 1 853 ? -46.555 3.704 4.959 1.00 72.19 853 PHE A N 1
ATOM 6770 C CA . PHE A 1 853 ? -46.824 2.487 4.167 1.00 72.19 853 PHE A CA 1
ATOM 6771 C C . PHE A 1 853 ? -48.299 2.060 4.227 1.00 72.19 853 PHE A C 1
ATOM 6773 O O . PHE A 1 853 ? -48.817 1.427 3.306 1.00 72.19 853 PHE A O 1
ATOM 6780 N N . HIS A 1 854 ? -49.004 2.408 5.309 1.00 72.69 854 HIS A N 1
ATOM 6781 C CA . HIS A 1 854 ? -50.407 2.045 5.490 1.00 72.69 854 HIS A CA 1
ATOM 6782 C C . HIS A 1 854 ? -51.341 2.718 4.475 1.00 72.69 854 HIS A C 1
ATOM 6784 O O . HIS A 1 854 ? -52.236 2.047 3.961 1.00 72.69 854 HIS A O 1
ATOM 6790 N N . SER A 1 855 ? -51.181 4.018 4.193 1.00 70.44 855 SER A N 1
ATOM 6791 C CA . SER A 1 855 ? -52.036 4.699 3.204 1.00 70.44 855 SER A CA 1
ATOM 6792 C C . SER A 1 855 ? -51.805 4.176 1.791 1.00 70.44 855 SER A C 1
ATOM 6794 O O . SER A 1 855 ? -52.773 3.962 1.069 1.00 70.44 855 SER A O 1
ATOM 6796 N N . ILE A 1 856 ? -50.548 3.899 1.447 1.00 72.81 856 ILE A N 1
ATOM 6797 C CA . ILE A 1 856 ? -50.151 3.462 0.107 1.00 72.81 856 ILE A CA 1
ATOM 6798 C C . ILE A 1 856 ? -50.721 2.072 -0.198 1.00 72.81 856 ILE A C 1
ATOM 6800 O O . ILE A 1 856 ? -51.392 1.855 -1.206 1.00 72.81 856 ILE A O 1
ATOM 6804 N N . VAL A 1 857 ? -50.548 1.119 0.725 1.00 75.75 857 VAL A N 1
ATOM 6805 C CA . VAL A 1 857 ? -51.095 -0.239 0.565 1.00 75.75 857 VAL A CA 1
ATOM 6806 C C . VAL A 1 857 ? -52.622 -0.224 0.466 1.00 75.75 857 VAL A C 1
ATOM 6808 O O . VAL A 1 857 ? -53.187 -0.990 -0.316 1.00 75.75 857 VAL A O 1
ATOM 6811 N N . LEU A 1 858 ? -53.296 0.640 1.234 1.00 77.44 858 LEU A N 1
ATOM 6812 C CA . LEU A 1 858 ? -54.752 0.769 1.186 1.00 77.44 858 LEU A CA 1
ATOM 6813 C C . LEU A 1 858 ? -55.226 1.277 -0.186 1.00 77.44 858 LEU A C 1
ATOM 6815 O O . LEU A 1 858 ? -56.131 0.679 -0.765 1.00 77.44 858 LEU A O 1
ATOM 6819 N N . GLU A 1 859 ? -54.596 2.325 -0.722 1.00 74.56 859 GLU A N 1
ATOM 6820 C CA . GLU A 1 859 ? -54.921 2.892 -2.038 1.00 74.56 859 GLU A CA 1
ATOM 6821 C C . GLU A 1 859 ? -54.726 1.865 -3.165 1.00 74.56 859 GLU A C 1
ATOM 6823 O O . GLU A 1 859 ? -55.595 1.698 -4.024 1.00 74.56 859 GLU A O 1
ATOM 6828 N N . HIS A 1 860 ? -53.654 1.070 -3.109 1.00 72.94 860 HIS A N 1
ATOM 6829 C CA . HIS A 1 860 ? -53.419 0.006 -4.086 1.00 72.94 860 HIS A CA 1
ATOM 6830 C C . HIS A 1 860 ? -54.392 -1.171 -3.971 1.00 72.94 860 HIS A C 1
ATOM 6832 O O . HIS A 1 860 ? -54.816 -1.717 -4.993 1.00 72.94 860 HIS A O 1
ATOM 6838 N N . GLN A 1 861 ? -54.788 -1.562 -2.756 1.00 76.62 861 GLN A N 1
ATOM 6839 C CA . GLN A 1 861 ? -55.825 -2.581 -2.571 1.00 76.62 861 GLN A CA 1
ATOM 6840 C C . GLN A 1 861 ? -57.187 -2.094 -3.096 1.00 76.62 861 GLN A C 1
ATOM 6842 O O . GLN A 1 861 ? -57.908 -2.873 -3.724 1.00 76.62 861 GLN A O 1
ATOM 6847 N N . GLU A 1 862 ? -57.525 -0.811 -2.910 1.00 76.56 862 GLU A N 1
ATOM 6848 C CA . GLU A 1 862 ? -58.730 -0.189 -3.483 1.00 76.56 862 GLU A CA 1
ATOM 6849 C C . GLU A 1 862 ? -58.673 -0.095 -5.018 1.00 76.56 862 GLU A C 1
ATOM 6851 O O . GLU A 1 862 ? -59.691 -0.301 -5.685 1.00 76.56 862 GLU A O 1
ATOM 6856 N N . ALA A 1 863 ? -57.483 0.118 -5.589 1.00 71.50 863 ALA A N 1
ATOM 6857 C CA . ALA A 1 863 ? -57.228 0.064 -7.030 1.00 71.50 863 ALA A CA 1
ATOM 6858 C C . ALA A 1 863 ? -57.211 -1.371 -7.612 1.00 71.50 863 ALA A C 1
ATOM 6860 O O . ALA A 1 863 ? -57.149 -1.545 -8.831 1.00 71.50 863 ALA A O 1
ATOM 6861 N N . GLY A 1 864 ? -57.340 -2.405 -6.769 1.00 69.00 864 GLY A N 1
ATOM 6862 C CA . GLY A 1 864 ? -57.471 -3.806 -7.179 1.00 69.00 864 GLY A CA 1
ATOM 6863 C C . GLY A 1 864 ? -56.161 -4.601 -7.247 1.00 69.00 864 GLY A C 1
ATOM 6864 O O . GLY A 1 864 ? -56.164 -5.699 -7.808 1.00 69.00 864 GLY A O 1
ATOM 6865 N N . HIS A 1 865 ? -55.062 -4.094 -6.678 1.00 76.81 865 HIS A N 1
ATOM 6866 C CA . HIS A 1 865 ? -53.775 -4.797 -6.624 1.00 76.81 865 HIS A CA 1
ATOM 6867 C C . HIS A 1 865 ? -53.717 -5.784 -5.436 1.00 76.81 865 HIS A C 1
ATOM 6869 O O . HIS A 1 865 ? -54.100 -5.431 -4.317 1.00 76.81 865 HIS A O 1
ATOM 6875 N N . PRO A 1 866 ? -53.237 -7.029 -5.625 1.00 77.81 866 PRO A N 1
ATOM 6876 C CA . PRO A 1 866 ? -53.360 -8.098 -4.633 1.00 77.81 866 PRO A CA 1
ATOM 6877 C C . PRO A 1 866 ? -52.207 -8.159 -3.609 1.00 77.81 866 PRO A C 1
ATOM 6879 O O . PRO A 1 866 ? -51.802 -9.260 -3.231 1.00 77.81 866 PRO A O 1
ATOM 6882 N N . ILE A 1 867 ? -51.693 -7.023 -3.121 1.00 81.56 867 ILE A N 1
ATOM 6883 C CA . ILE A 1 867 ? -50.593 -7.000 -2.135 1.00 81.56 867 ILE A CA 1
ATOM 6884 C C . ILE A 1 867 ? -51.058 -7.632 -0.814 1.00 81.56 867 ILE A C 1
ATOM 6886 O O . ILE A 1 867 ? -52.049 -7.200 -0.217 1.00 81.56 867 ILE A O 1
ATOM 6890 N N . ARG A 1 868 ? -50.339 -8.662 -0.352 1.00 83.50 868 ARG A N 1
ATOM 6891 C CA . ARG A 1 868 ? -50.663 -9.465 0.842 1.00 83.50 868 ARG A CA 1
ATOM 6892 C C . ARG A 1 868 ? -49.558 -9.482 1.890 1.00 83.50 868 ARG A C 1
ATOM 6894 O O . ARG A 1 868 ? -49.877 -9.655 3.067 1.00 83.50 868 ARG A O 1
ATOM 6901 N N . GLN A 1 869 ? -48.297 -9.335 1.483 1.00 85.88 869 GLN A N 1
ATOM 6902 C CA . GLN A 1 869 ? -47.145 -9.480 2.371 1.00 85.88 869 GLN A CA 1
ATOM 6903 C C . GLN A 1 869 ? -46.071 -8.424 2.087 1.00 85.88 869 GLN A C 1
ATOM 6905 O O . GLN A 1 869 ? -45.735 -8.167 0.932 1.00 85.88 869 GLN A O 1
ATOM 6910 N N . LEU A 1 870 ? -45.519 -7.847 3.154 1.00 84.25 870 LEU A N 1
ATOM 6911 C CA . LEU A 1 870 ? -44.381 -6.930 3.127 1.00 84.25 870 LEU A CA 1
ATOM 6912 C C . LEU A 1 870 ? -43.274 -7.469 4.036 1.00 84.25 870 LEU A C 1
ATOM 6914 O O . LEU A 1 870 ? -43.519 -7.737 5.213 1.00 84.25 870 LEU A O 1
ATOM 6918 N N . MET A 1 871 ? -42.068 -7.623 3.499 1.00 84.75 871 MET A N 1
ATOM 6919 C CA . MET A 1 871 ? -40.871 -7.964 4.270 1.00 84.75 871 MET A CA 1
ATOM 6920 C C . MET A 1 871 ? -39.996 -6.716 4.382 1.00 84.75 871 MET A C 1
ATOM 6922 O O . MET A 1 871 ? -39.559 -6.195 3.359 1.00 84.75 871 MET A O 1
ATOM 6926 N N . LEU A 1 872 ? -39.780 -6.220 5.601 1.00 82.94 872 LEU A N 1
ATOM 6927 C CA . LEU A 1 872 ? -39.094 -4.948 5.860 1.00 82.94 872 LEU A CA 1
ATOM 6928 C C . LEU A 1 872 ? -37.861 -5.132 6.763 1.00 82.94 872 LEU A C 1
ATOM 6930 O O . LEU A 1 872 ? -37.818 -6.099 7.532 1.00 82.94 872 LEU A O 1
ATOM 6934 N N . PRO A 1 873 ? -36.887 -4.204 6.728 1.00 79.50 873 PRO A N 1
ATOM 6935 C CA . PRO A 1 873 ? -35.681 -4.282 7.551 1.00 79.50 873 PRO A CA 1
ATOM 6936 C C . PRO A 1 873 ? -35.994 -4.286 9.055 1.00 79.50 873 PRO A C 1
ATOM 6938 O O . PRO A 1 873 ? -36.957 -3.661 9.513 1.00 79.50 873 PRO A O 1
ATOM 6941 N N . GLU A 1 874 ? -35.155 -4.960 9.849 1.00 73.44 874 GLU A N 1
ATOM 6942 C CA . GLU A 1 874 ? -35.345 -5.076 11.305 1.00 73.44 874 GLU A CA 1
ATOM 6943 C C . GLU A 1 874 ? -35.339 -3.702 12.003 1.00 73.44 874 GLU A C 1
ATOM 6945 O O . GLU A 1 874 ? -36.109 -3.471 12.937 1.00 73.44 874 GLU A O 1
ATOM 6950 N N . THR A 1 875 ? -34.537 -2.763 11.497 1.00 71.00 875 THR A N 1
ATOM 6951 C CA . THR A 1 875 ? -34.428 -1.381 11.989 1.00 71.00 875 THR A CA 1
ATOM 6952 C C . THR A 1 875 ? -35.770 -0.652 11.985 1.00 71.00 875 THR A C 1
ATOM 6954 O O . THR A 1 875 ? -36.127 -0.034 12.985 1.00 71.00 875 THR A O 1
ATOM 6957 N N . TRP A 1 876 ? -36.562 -0.804 10.920 1.00 71.94 876 TRP A N 1
ATOM 6958 C CA . TRP A 1 876 ? -37.877 -0.170 10.791 1.00 71.94 876 TRP A CA 1
ATOM 6959 C C . TRP A 1 876 ? -38.909 -0.764 11.761 1.00 71.94 876 TRP A C 1
ATOM 6961 O O . TRP A 1 876 ? -39.758 -0.064 12.307 1.00 71.94 876 TRP A O 1
ATOM 6971 N N . LEU A 1 877 ? -38.828 -2.073 12.020 1.00 64.56 877 LEU A N 1
ATOM 6972 C CA . LEU A 1 877 ? -39.738 -2.764 12.940 1.00 64.56 877 LEU A CA 1
ATOM 6973 C C . LEU A 1 877 ? -39.408 -2.519 14.422 1.00 64.56 877 LEU A C 1
ATOM 6975 O O . LEU A 1 877 ? -40.293 -2.682 15.268 1.00 64.56 877 LEU A O 1
ATOM 6979 N N . LEU A 1 878 ? -38.157 -2.168 14.736 1.00 63.25 878 LEU A N 1
ATOM 6980 C CA . LEU A 1 878 ? -37.664 -1.927 16.095 1.00 63.25 878 LEU A CA 1
ATOM 6981 C C . LEU A 1 878 ? -37.762 -0.464 16.549 1.00 63.25 878 LEU A C 1
ATOM 6983 O O . LEU A 1 878 ? -37.584 -0.212 17.744 1.00 63.25 878 LEU A O 1
ATOM 6987 N N . GLU A 1 879 ? -38.070 0.489 15.664 1.00 59.22 879 GLU A N 1
ATOM 6988 C CA . GLU A 1 879 ? -38.395 1.865 16.058 1.00 59.22 879 GLU A CA 1
ATOM 6989 C C . GLU A 1 879 ? -39.708 1.891 16.868 1.00 59.22 879 GLU A C 1
ATOM 6991 O O . GLU A 1 879 ? -40.830 1.959 16.364 1.00 59.22 879 GLU A O 1
ATOM 6996 N N . LEU A 1 880 ? -39.538 1.746 18.184 1.00 46.22 880 LEU A N 1
ATOM 6997 C CA . LEU A 1 880 ? -40.573 1.712 19.210 1.00 46.22 880 LEU A CA 1
ATOM 6998 C C . LEU A 1 880 ? -41.400 3.020 19.235 1.00 46.22 880 LEU A C 1
ATOM 7000 O O . LEU A 1 880 ? -40.839 4.089 19.458 1.00 46.22 880 LEU A O 1
ATOM 7004 N N . ASP A 1 881 ? -42.734 2.872 19.122 1.00 49.75 881 ASP A N 1
ATOM 7005 C CA . ASP A 1 881 ? -43.838 3.815 19.451 1.00 49.75 881 ASP A CA 1
ATOM 7006 C C . ASP A 1 881 ? -44.673 4.479 18.319 1.00 49.75 881 ASP A C 1
ATOM 7008 O O . ASP A 1 881 ? -45.481 5.367 18.604 1.00 49.75 881 ASP A O 1
ATOM 7012 N N . ALA A 1 882 ? -44.639 4.018 17.062 1.00 54.53 882 ALA A N 1
ATOM 7013 C CA . ALA A 1 882 ? -45.555 4.531 16.023 1.00 54.53 882 ALA A CA 1
ATOM 7014 C C . ALA A 1 882 ? -46.883 3.734 15.915 1.00 54.53 882 ALA A C 1
ATOM 7016 O O . ALA A 1 882 ? -46.896 2.505 15.859 1.00 54.53 882 ALA A O 1
ATOM 7017 N N . GLU A 1 883 ? -48.035 4.417 15.815 1.00 61.06 883 GLU A N 1
ATOM 7018 C CA . GLU A 1 883 ? -49.363 3.815 15.533 1.00 61.06 883 GLU A CA 1
ATOM 7019 C C . GLU A 1 883 ? -49.426 3.025 14.206 1.00 61.06 883 GLU A C 1
ATOM 7021 O O . GLU A 1 883 ? -50.388 2.300 13.938 1.00 61.06 883 GLU A O 1
ATOM 7026 N N . GLU A 1 884 ? -48.434 3.205 13.346 1.00 62.84 884 GLU A N 1
ATOM 7027 C CA . GLU A 1 884 ? -48.441 2.840 11.939 1.00 62.84 884 GLU A CA 1
ATOM 7028 C C . GLU A 1 884 ? -48.172 1.354 11.638 1.00 62.84 884 GLU A C 1
ATOM 7030 O O . GLU A 1 884 ? -49.026 0.747 10.987 1.00 62.84 884 GLU A O 1
ATOM 7035 N N . PRO A 1 885 ? -47.114 0.692 12.160 1.00 65.06 885 PRO A N 1
ATOM 7036 C CA . PRO A 1 885 ? -46.915 -0.750 11.975 1.00 65.06 885 PRO A CA 1
ATOM 7037 C C . PRO A 1 885 ? -48.105 -1.577 12.486 1.00 65.06 885 PRO A C 1
ATOM 7039 O O . PRO A 1 885 ? -48.431 -2.625 11.928 1.00 65.06 885 PRO A O 1
ATOM 7042 N N . VAL A 1 886 ? -48.816 -1.096 13.514 1.00 66.94 886 VAL A N 1
ATOM 7043 C CA . VAL A 1 886 ? -50.040 -1.734 14.029 1.00 66.94 886 VAL A CA 1
ATOM 7044 C C . VAL A 1 886 ? -51.220 -1.572 13.066 1.00 66.94 886 VAL A C 1
ATOM 7046 O O . VAL A 1 886 ? -52.042 -2.484 12.954 1.00 66.94 886 VAL A O 1
ATOM 7049 N N . LYS A 1 887 ? -51.340 -0.430 12.379 1.00 70.25 887 LYS A N 1
ATOM 7050 C CA . LYS A 1 887 ? -52.354 -0.213 11.336 1.00 70.25 887 LYS A CA 1
ATOM 7051 C C . LYS A 1 887 ? -52.018 -1.028 10.081 1.00 70.25 887 LYS A C 1
ATOM 7053 O O . LYS A 1 887 ? -52.900 -1.709 9.568 1.00 70.25 887 LYS A O 1
ATOM 7058 N N . LEU A 1 888 ? -50.756 -1.052 9.650 1.00 74.44 888 LEU A N 1
ATOM 7059 C CA . LEU A 1 888 ? -50.283 -1.800 8.478 1.00 74.44 888 LEU A CA 1
ATOM 7060 C C . LEU A 1 888 ? -50.495 -3.316 8.624 1.00 74.44 888 LEU A C 1
ATOM 7062 O O . LEU A 1 888 ? -51.036 -3.954 7.723 1.00 74.44 888 LEU A O 1
ATOM 7066 N N . ARG A 1 889 ? -50.202 -3.881 9.807 1.00 74.00 889 ARG A N 1
ATOM 7067 C CA . ARG A 1 889 ? -50.457 -5.301 10.130 1.00 74.00 889 ARG A CA 1
ATOM 7068 C C . ARG A 1 889 ? -51.935 -5.714 10.079 1.00 74.00 889 ARG A C 1
ATOM 7070 O O . ARG A 1 889 ? -52.229 -6.906 10.126 1.00 74.00 889 ARG A O 1
ATOM 7077 N N . LYS A 1 890 ? -52.881 -4.764 10.029 1.00 76.06 890 LYS A N 1
ATOM 7078 C CA . LYS A 1 890 ? -54.312 -5.064 9.824 1.00 76.06 890 LYS A CA 1
ATOM 7079 C C . LYS A 1 890 ? -54.675 -5.242 8.348 1.00 76.06 890 LYS A C 1
ATOM 7081 O O . LYS A 1 890 ? -55.707 -5.851 8.081 1.00 76.06 890 LYS A O 1
ATOM 7086 N N . LEU A 1 891 ? -53.868 -4.709 7.428 1.00 75.62 891 LEU A N 1
ATOM 7087 C CA . LEU A 1 891 ? -54.093 -4.769 5.980 1.00 75.62 891 LEU A CA 1
ATOM 7088 C C . LEU A 1 891 ? -53.277 -5.883 5.308 1.00 75.62 891 LEU A C 1
ATOM 7090 O O . LEU A 1 891 ? -53.782 -6.534 4.396 1.00 75.62 891 LEU A O 1
ATOM 7094 N N . VAL A 1 892 ? -52.038 -6.113 5.760 1.00 81.75 892 VAL A N 1
ATOM 7095 C CA . VAL A 1 892 ? -51.082 -7.063 5.159 1.00 81.75 892 VAL A CA 1
ATOM 7096 C C . VAL A 1 892 ? -50.230 -7.769 6.218 1.00 81.75 892 VAL A C 1
ATOM 7098 O O . VAL A 1 892 ? -50.083 -7.292 7.344 1.00 81.75 892 VAL A O 1
ATOM 7101 N N . VAL A 1 893 ? -49.656 -8.920 5.860 1.00 83.56 893 VAL A N 1
ATOM 7102 C CA . VAL A 1 893 ? -48.676 -9.629 6.695 1.00 83.56 893 VAL A CA 1
ATOM 7103 C C . VAL A 1 893 ? -47.346 -8.878 6.630 1.00 83.56 893 VAL A C 1
ATOM 7105 O O . VAL A 1 893 ? -46.794 -8.717 5.548 1.00 83.56 893 VAL A O 1
ATOM 7108 N N . VAL A 1 894 ? -46.839 -8.416 7.775 1.00 81.44 894 VAL A N 1
ATOM 7109 C CA . VAL A 1 894 ? -45.547 -7.716 7.865 1.00 81.44 894 VAL A CA 1
ATOM 7110 C C . VAL A 1 894 ? -44.542 -8.611 8.580 1.00 81.44 894 VAL A C 1
ATOM 7112 O O . VAL A 1 894 ? -44.743 -8.944 9.752 1.00 81.44 894 VAL A O 1
ATOM 7115 N N . GLU A 1 895 ? -43.476 -8.985 7.882 1.00 82.12 895 GLU A N 1
ATOM 7116 C CA . GLU A 1 895 ? -42.379 -9.814 8.389 1.00 82.12 895 GLU A CA 1
ATOM 7117 C C . GLU A 1 895 ? -41.047 -9.062 8.303 1.00 82.12 895 GLU A C 1
ATOM 7119 O O . GLU A 1 895 ? -40.925 -8.049 7.616 1.00 82.12 895 GLU A O 1
ATOM 7124 N N . TRP A 1 896 ? -40.054 -9.545 9.046 1.00 81.62 896 TRP A N 1
ATOM 7125 C CA . TRP A 1 896 ? -38.681 -9.076 8.915 1.00 81.62 896 TRP A CA 1
ATOM 7126 C C . TRP A 1 896 ? -38.111 -9.601 7.598 1.00 81.62 896 TRP A C 1
ATOM 7128 O O . TRP A 1 896 ? -38.434 -10.715 7.187 1.00 81.62 896 TRP A O 1
ATOM 7138 N N . TYR A 1 897 ? -37.301 -8.793 6.924 1.00 82.00 897 TYR A N 1
ATOM 7139 C CA . TYR A 1 897 ? -36.568 -9.234 5.751 1.00 82.00 897 TYR A CA 1
ATOM 7140 C C . TYR A 1 897 ? -35.533 -10.288 6.147 1.00 82.00 897 TYR A C 1
ATOM 7142 O O . TYR A 1 897 ? -34.767 -10.118 7.095 1.00 82.00 897 TYR A O 1
ATOM 7150 N N . TYR A 1 898 ? -35.516 -11.382 5.398 1.00 78.12 898 TYR A N 1
ATOM 7151 C CA . TYR A 1 898 ? -34.477 -12.396 5.432 1.00 78.12 898 TYR A CA 1
ATOM 7152 C C . TYR A 1 898 ? -34.302 -12.939 4.016 1.00 78.12 898 TYR A C 1
ATOM 7154 O O . TYR A 1 898 ? -35.238 -12.944 3.214 1.00 78.12 898 TYR A O 1
ATOM 7162 N N . VAL A 1 899 ? -33.094 -13.397 3.707 1.00 76.69 899 VAL A N 1
ATOM 7163 C CA . VAL A 1 899 ? -32.797 -14.023 2.419 1.00 76.69 899 VAL A CA 1
ATOM 7164 C C . VAL A 1 899 ? -33.332 -15.452 2.447 1.00 76.69 899 VAL A C 1
ATOM 7166 O O . VAL A 1 899 ? -32.839 -16.289 3.201 1.00 76.69 899 VAL A O 1
ATOM 7169 N N . ASP A 1 900 ? -34.359 -15.729 1.649 1.00 73.94 900 ASP A N 1
ATOM 7170 C CA . ASP A 1 900 ? -35.031 -17.034 1.572 1.00 73.94 900 ASP A CA 1
ATOM 7171 C C . ASP A 1 900 ? -34.848 -17.742 0.222 1.00 73.94 900 ASP A C 1
ATOM 7173 O O . ASP A 1 900 ? -35.419 -18.809 -0.012 1.00 73.94 900 ASP A O 1
ATOM 7177 N N . TRP A 1 901 ? -34.020 -17.174 -0.654 1.00 77.69 901 TRP A N 1
ATOM 7178 C CA . TRP A 1 901 ? -33.550 -17.802 -1.886 1.00 77.69 901 TRP A CA 1
ATOM 7179 C C . TRP A 1 901 ? -32.150 -18.407 -1.701 1.00 77.69 901 TRP A C 1
ATOM 7181 O O . TRP A 1 901 ? -31.399 -17.986 -0.816 1.00 77.69 901 TRP A O 1
ATOM 7191 N N . PRO A 1 902 ? -31.780 -19.421 -2.506 1.00 74.25 902 PRO A N 1
ATOM 7192 C CA . PRO A 1 902 ? -30.476 -20.060 -2.394 1.00 74.25 902 PRO A CA 1
ATOM 7193 C C . PRO A 1 902 ? -29.350 -19.063 -2.688 1.00 74.25 902 PRO A C 1
ATOM 7195 O O . PRO A 1 902 ? -29.319 -18.435 -3.740 1.00 74.25 902 PRO A O 1
ATOM 7198 N N . THR A 1 903 ? -28.387 -18.961 -1.774 1.00 76.31 903 THR A N 1
ATOM 7199 C CA . THR A 1 903 ? -27.156 -18.177 -1.943 1.00 76.31 903 THR A CA 1
ATOM 7200 C C . THR A 1 903 ? -25.921 -19.085 -1.866 1.00 76.31 903 THR A C 1
ATOM 7202 O O . THR A 1 903 ? -25.106 -18.970 -0.951 1.00 76.31 903 THR A O 1
ATOM 7205 N N . PRO A 1 904 ? -25.746 -20.024 -2.816 1.00 77.94 904 PRO A N 1
ATOM 7206 C CA . PRO A 1 904 ? -24.672 -21.018 -2.764 1.00 77.94 904 PRO A CA 1
ATOM 7207 C C . PRO A 1 904 ? -23.267 -20.393 -2.746 1.00 77.94 904 PRO A C 1
ATOM 7209 O O . PRO A 1 904 ? -22.336 -21.017 -2.234 1.00 77.94 904 PRO A O 1
ATOM 7212 N N . PHE A 1 905 ? -23.127 -19.160 -3.250 1.00 79.19 905 PHE A N 1
ATOM 7213 C CA . PHE A 1 905 ? -21.862 -18.426 -3.319 1.00 79.19 905 PHE A CA 1
ATOM 7214 C C . PHE A 1 905 ? -21.691 -17.359 -2.216 1.00 79.19 905 PHE A C 1
ATOM 7216 O O . PHE A 1 905 ? -20.552 -17.063 -1.846 1.00 79.19 905 PHE A O 1
ATOM 7223 N N . LYS A 1 906 ? -22.774 -16.828 -1.610 1.00 64.81 906 LYS A N 1
ATOM 7224 C CA . LYS A 1 906 ? -22.663 -15.937 -0.433 1.00 64.81 906 LYS A CA 1
ATOM 7225 C C . LYS A 1 906 ? -22.482 -16.792 0.823 1.00 64.81 906 LYS A C 1
ATOM 7227 O O . LYS A 1 906 ? -23.436 -17.343 1.363 1.00 64.81 906 LYS A O 1
ATOM 7232 N N . ARG A 1 907 ? -21.250 -16.904 1.319 1.00 52.78 907 ARG A N 1
ATOM 7233 C CA . ARG A 1 907 ? -21.001 -17.444 2.666 1.00 52.78 907 ARG A CA 1
ATOM 7234 C C . ARG A 1 907 ? -21.176 -16.338 3.692 1.00 52.78 907 ARG A C 1
ATOM 7236 O O . ARG A 1 907 ? -20.778 -15.213 3.421 1.00 52.78 907 ARG A O 1
ATOM 7243 N N . GLU A 1 908 ? -21.746 -16.687 4.846 1.00 37.19 908 GLU A N 1
ATOM 7244 C CA . GLU A 1 908 ? -21.984 -15.834 6.019 1.00 37.19 908 GLU A CA 1
ATOM 7245 C C . GLU A 1 908 ? -20.715 -15.078 6.466 1.00 37.19 908 GLU A C 1
ATOM 7247 O O . GLU A 1 908 ? -20.060 -15.419 7.454 1.00 37.19 908 GLU A O 1
ATOM 7252 N N . TYR A 1 909 ? -20.374 -13.999 5.765 1.00 35.62 909 TYR A N 1
ATOM 7253 C CA . TYR A 1 909 ? -19.687 -12.859 6.342 1.00 35.62 909 TYR A CA 1
ATOM 7254 C C . TYR A 1 909 ? -20.723 -12.145 7.200 1.00 35.62 909 TYR A C 1
ATOM 7256 O O . TYR A 1 909 ? -21.283 -11.123 6.827 1.00 35.62 909 TYR A O 1
ATOM 7264 N N . LEU A 1 910 ? -21.016 -12.723 8.362 1.00 29.44 910 LEU A N 1
ATOM 7265 C CA . LEU A 1 910 ? -21.526 -11.938 9.472 1.00 29.44 910 LEU A CA 1
ATOM 7266 C C . LEU A 1 910 ? -20.394 -10.941 9.796 1.00 29.44 910 LEU A C 1
ATOM 7268 O O . LEU A 1 910 ? -19.446 -11.278 10.504 1.00 29.44 910 LEU A O 1
ATOM 7272 N N . GLN A 1 911 ? -20.417 -9.778 9.154 1.00 26.47 911 GLN A N 1
ATOM 7273 C CA . GLN A 1 911 ? -19.581 -8.635 9.500 1.00 26.47 911 GLN A CA 1
ATOM 7274 C C . GLN A 1 911 ? -19.856 -8.298 10.975 1.00 26.47 911 GLN A C 1
ATOM 7276 O O . GLN A 1 911 ? -21.013 -8.279 11.392 1.00 26.47 911 GLN A O 1
ATOM 7281 N N . ASP A 1 912 ? -18.791 -8.154 11.764 1.00 25.67 912 ASP A N 1
ATOM 7282 C CA . ASP A 1 912 ? -18.812 -7.465 13.060 1.00 25.67 912 ASP A CA 1
ATOM 7283 C C . ASP A 1 912 ? -18.099 -6.123 12.876 1.00 25.67 912 ASP A C 1
ATOM 7285 O O . ASP A 1 912 ? -17.056 -6.128 12.171 1.00 25.67 912 ASP A O 1
#

Sequence (912 aa):
MNNMHHLWLWLKTAEAMFTLKYVFVSFALWLPSVFYKTAHFYYAEKGLWALIMAQTTMNIYASDQIFNYVIRLIGSVGGAIIGLVTWYIGSGSSSTGNHYGLAASTAVFLVPVIWLRLFSPLQYQAGVLLGCATWALIIGYSWVDAHLIVVGAPGVGWPVAWKRLLLVIIGSAASFIVMMLPPTSGRKAVRLRNAGVITNISEIYSFLIATWIGTQTHRKKTSAAPPMWSQDFRVKLLALADQIQMLDQMTGLAKWEGSIRGKWPAEEYESLVQTESQMIGALAQVGSALGHLEDGWRITFLHSTNVLHPNFISDVMSMFGLIAQSLRTAEPMHQVLPQTLVERLFYHRHTSFMAPGSEKKDVVDVAEMESIDYMFYCAGLVGVYHILQSLDELHQTTKTLVGEVPLRGFYEWKNDSVVTMRPINEARRDRVLLLSTRLEAISATRHKLLRQLEDLDAEAGSVSLERNILHNLDVPISHIPDEVLAMIFEEGVRPRKHGHRFGVVLSHVSRRWRNVATTTPTLWTYLRLQEKPHDDDNDDDESHDEADGESHDEGDVESPELLREFTRACVFLSRSRLCPVDIYIEGFEDVTPEFIQLIGEHVGHCRELRTREVGVDCLDQLLECFSSKPIPLLTSIDLSSKNVLELPEQLFPHGAPRLTTIQLDSIKILDIHLHLAAFSSVTCLKLTAVDVDDSEGHSSFRDGLMALPSLHHLELQLHWFDVMPHHLPIVLPTIQFLHIDASDCHECLGPLISILHAASLATFSFTAWALPHVDFGDDLELHLPSLKHLILAESVVWGVGDFEMFAQTFPDIERLSLEILTDPDFDIIPGPWRKLQTIAISELEVLGEYYNFHSIVLEHQEAGHPIRQLMLPETWLLELDAEEPVKLRKLVVVEWYYVDWPTPFKREYLQD

Organism: NCBI:txid1759441

InterPro domains:
  IPR018820 Brefeldin A sensitivity protein-related, domain of unknown function DUF2421 [PF10334] (185-404)
  IPR032675 Leucine-rich repeat domain superfamily [G3DSA:3.80.10.10] (559-856)
  IPR036047 F-box-like domain superfamily [SSF81383] (477-541)

Foldseek 3Di:
DVVVVVVVVVCPDLVVLLVVLLVVLLCVLCVLCPDPVRVLVCVLLVSVLLSVLLNLLADSAPLLSLLLLVLQLVLLVLLLVLLLVLQCQQAPPDLLGDPVSSVVSCVVSVVVLVVCQPPPDPSNNSSSVSSSVNSVCLSVLLNCLSPDDDSNRLGHRPSSSVSSSVSNVSSSVSNNVSCVVPDDHLLLVLLLLLLVLLVLLLVLVVLLLVVLVVVVVPPDDDDDDQDPVLVVSVVSLVVSLVSLVVSLVSLVSSCSDDCPDDDDPSVLSNLSSVLSNLLSVLSVLLSVLVRPADPVLSVVLCLVQVCSVVVLSVLLSVLSVQLSVCSNVLAAAEPPRDLFSVVVSVVVNVVVVPDPDDDDDDDQDPVNCPDPNVVSSVSNNVSVVSNRVSSSSSSVSSCVRSHYDYPPCPCVVVVVVVVVPDDDDPVVVVVVVVVVVVVVVVVVVVVVVVVVVVVVVVVVVVVVVVVVVVVVCVPPVVVDDLVVVLVVLLVVCVPVPCLACSLVVQLPPDVSSVVSSLQNLSSLQEQAAEDPPDPPPDDDDDDDDDDDDDDDDDDDPDDPSLVVSLVVLLSSLVSNPQAAHAHHEEDEADHDLVSLVSVLVRQQRHQEYAYEQYHQVRVQSNLVSNQVDARARHAEYADYHPAADDHDLASHPPAHQNHAYYEDENYDLLNLLSHLLRVQNYAEYEYYADADDDLSSLVSNLNSQVSHLRHAYYEYEYQYDDADPPRAARADARYQEYEYECQNPLQRPLRNQLRYAYANHAEYEYEYDDDDDSPNDPDRDGNHVNYAEYEYDDDDDDDLVRLLVVCVVPQRYQEYEYAEDEDDDLLRNQPSHQNHAEYEYNYYDDPDDDDQPLVSLVVVVVVPRNHAEYADAPVVVPPPDDPRVVSNVVRHHYHHHDDPDDDVPDDPPPDD

pLDDT: mean 78.56, std 15.14, range [25.67, 95.56]